Protein AF-0000000071200476 (afdb_homodimer)

Solvent-accessible surface area (backbone atoms only — not comparable to full-atom values): 73418 Å² total; per-residue (Å²): 132,78,79,71,76,70,78,72,75,70,75,75,82,87,72,57,64,59,53,46,84,72,34,58,31,55,53,24,28,39,35,37,70,44,46,77,71,73,46,64,47,58,20,31,39,36,32,39,63,48,31,37,33,40,38,46,58,76,75,72,50,70,65,74,49,70,33,48,74,44,16,39,41,81,60,60,56,84,56,77,64,56,62,63,69,34,55,47,67,40,40,24,43,27,42,69,48,44,29,34,25,64,58,87,75,91,57,74,70,38,78,60,54,88,82,65,77,78,58,70,60,50,32,31,39,34,41,34,33,70,80,52,41,67,47,42,36,37,31,71,72,25,55,57,71,32,42,39,46,37,56,49,52,48,51,54,51,26,42,23,64,46,75,84,68,38,40,22,57,42,29,20,56,37,43,61,69,64,55,75,60,86,78,64,74,69,75,82,51,63,74,56,83,48,70,65,42,49,52,51,53,36,56,74,30,55,57,59,78,64,46,37,79,40,62,72,19,53,92,29,68,66,22,45,46,34,39,45,55,51,37,40,57,48,86,58,46,64,68,51,51,55,58,53,15,70,30,16,32,81,25,32,45,75,31,55,77,48,45,40,56,85,61,50,30,38,36,27,40,20,22,30,64,37,86,86,40,84,57,37,64,58,52,48,51,52,53,42,50,57,59,16,63,33,82,52,24,81,82,47,47,68,60,44,72,50,55,36,78,79,63,36,72,51,62,65,52,47,29,53,21,46,53,44,47,46,59,72,46,48,60,68,33,57,66,61,44,62,66,42,36,85,45,42,44,36,54,52,46,71,30,42,51,66,57,46,40,28,32,38,48,43,52,10,35,51,53,37,43,37,35,71,72,68,38,26,36,35,36,35,26,20,64,74,38,39,53,67,36,43,40,28,53,48,48,21,47,42,45,74,33,71,59,36,28,31,61,65,29,34,52,35,48,46,32,57,49,38,53,35,43,14,27,43,32,30,50,24,67,46,55,49,45,48,89,50,87,68,32,64,63,47,60,69,49,36,28,60,59,68,58,49,39,53,50,42,52,47,48,52,42,46,45,34,59,49,65,30,35,47,25,72,51,38,55,51,25,52,58,52,44,46,38,48,39,52,24,59,57,62,45,40,38,17,41,46,57,42,56,52,50,40,41,72,74,48,52,88,55,66,68,39,47,49,63,36,52,47,51,58,48,48,69,34,69,82,59,27,57,51,34,37,24,46,57,18,52,52,54,52,52,50,46,65,66,44,62,81,53,86,72,74,72,76,76,63,73,58,54,51,80,46,61,52,58,50,55,88,65,59,68,82,63,50,64,60,57,37,38,68,36,39,85,63,18,36,21,26,54,29,20,48,64,39,35,40,50,43,51,42,44,53,52,44,43,50,38,52,51,39,53,49,52,40,52,51,51,53,51,53,56,50,58,71,67,53,88,78,80,82,72,72,74,66,80,60,79,67,66,76,64,78,63,61,57,67,65,38,74,60,50,52,51,53,42,27,60,61,50,44,52,67,62,50,57,68,47,62,59,69,69,44,75,71,66,73,65,74,71,71,74,70,78,72,74,83,67,64,92,115,135,78,79,74,76,68,78,71,75,71,71,77,83,85,72,57,64,59,53,46,83,73,34,57,29,55,53,24,28,40,34,32,67,42,46,78,71,71,46,65,47,59,20,31,39,36,32,39,65,47,31,38,33,38,40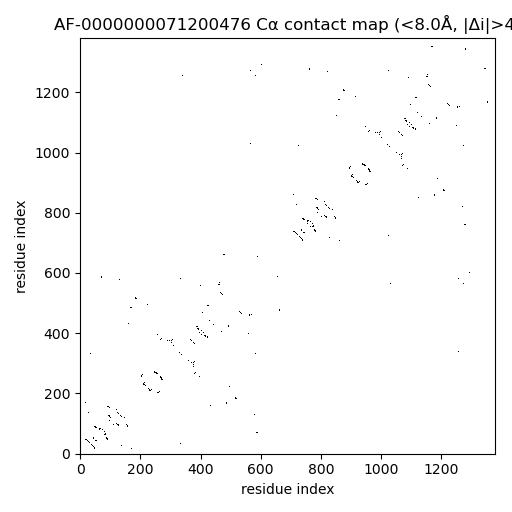,45,57,76,77,72,52,70,65,72,50,65,53,46,80,46,22,46,41,82,59,63,53,84,55,74,64,59,60,61,76,32,54,47,67,40,39,24,42,27,44,67,48,42,29,33,24,65,57,86,76,93,58,74,69,38,77,59,55,90,81,65,78,80,56,70,59,51,31,31,40,35,41,33,32,70,79,51,42,67,46,41,36,35,32,71,74,23,55,57,71,32,44,38,46,37,54,50,51,49,52,54,53,26,41,25,63,44,74,83,68,38,40,21,56,42,30,19,56,39,44,61,68,64,54,75,61,86,79,64,74,69,74,83,51,63,75,56,85,48,69,66,42,49,51,52,53,36,55,74,28,56,57,59,78,64,45,36,78,41,61,73,19,54,92,30,68,66,22,45,48,33,39,46,54,49,39,40,56,48,86,58,46,65,67,51,52,55,57,52,14,70,33,16,35,81,25,32,45,74,32,58,76,49,45,39,54,86,61,50,29,39,37,26,41,20,22,30,64,37,86,87,42,83,58,38,66,59,54,48,52,52,52,41,50,57,59,15,64,33,81,54,23,81,81,47,48,67,60,42,74,47,56,37,79,79,62,35,72,51,63,66,51,48,28,53,22,46,53,45,47,47,59,71,45,50,59,68,34,57,67,59,45,62,68,42,36,87,44,42,44,38,54,52,45,71,30,42,54,66,58,45,40,27,33,40,49,43,53,11,36,51,53,37,44,35,36,70,71,68,38,25,38,35,36,34,26,20,63,73,39,41,53,67,35,42,41,28,53,48,48,20,48,41,44,74,34,70,60,37,27,31,61,66,30,34,51,34,47,46,32,57,50,37,53,35,41,14,26,43,32,30,51,24,67,46,55,50,46,48,87,51,86,68,33,65,63,44,60,68,49,37,26,61,57,68,60,50,38,52,50,41,52,49,47,52,42,47,48,34,60,51,65,29,36,48,26,73,50,37,55,51,25,52,57,51,45,48,37,47,38,52,24,59,57,60,46,40,38,16,42,46,59,43,54,54,50,41,41,71,74,46,51,88,55,65,66,39,48,50,64,35,51,48,51,59,48,48,68,35,70,83,58,26,57,53,33,38,24,47,56,18,53,51,53,52,53,50,45,63,66,44,62,80,53,88,70,72,71,74,75,63,73,58,51,52,82,46,63,53,58,50,56,88,66,58,67,82,62,49,65,60,57,36,39,68,36,38,86,61,20,34,21,26,63,31,19,50,63,40,33,41,49,45,52,41,44,51,51,45,43,50,39,53,51,40,52,50,51,40,52,53,52,53,52,54,58,51,57,71,68,54,88,77,79,82,72,73,74,66,81,60,78,66,66,74,63,79,62,61,54,66,64,38,74,62,49,54,51,55,44,29,58,65,50,45,52,66,62,50,55,67,47,59,60,68,67,44,76,70,66,72,64,74,69,71,73,70,82,70,77,81,70,64,94,114

Organism: Exaiptasia diaphana (NCBI:txid2652724)

Sequence (1380 aa):
MEMNSRDETMPAPTFLPGEIMVARAKNVLRFSAMTESKSGISGALYVTNFRVSFLTTNSSTDTPLSSVFQSNPDLSQGGINADIQQELHIPLTCIQNLFYCTSKGNAKYKKLGPSKKDISKIQRMQIHCKDFRVMDFGLKFTPKKEQAQIANAILHYAYPSSMSLLFAFNYSTSLSKLASDESRVKGVTPSFRTLPDWLNELSRLNVDDTWRIVNVNDNFKTCPSQSQFFVCLSPLTDSDINRMSLHYIESRFPIWCWSHPTTGVPILHSASGRPDSIFLEKEETSLFRALSTLPCNPEHKEVMVVDLSKTCPTIRDLAQSFLKIHELCVMETNKAFWNIDPTWLSSLDATRWLEYSRQSIESAVKVATTVCEDGRPVIVKELNGRDMVLVVASLAQLIVDSYYRTIRGFQTLIQKMWVLCGHPFVRRCGHIKPFTKESEKDVEQEAPVFLHFLDCVYQLMNQFPSGFEFSETYLLGLFDSMHACMFDTFLFDCEEQRSSLSKAELGDIPMASLWDFLAEQLSNSKTSATFLNPLYELKSSTHKAESDSKTTSEDAKEMYSKVNPSAPAMKFWSGCYLRWLPTVHVSIGMGENSASHYQQMILMNEVKVLRHRMAVLCSDQKEGDEGDGVTQETDGMYWDTDVNFSLDLETSKLLTPSLPFIGDLSFNKYSTGELTQPVLDKSEELDSKFMEMNSRDETMPAPTFLPGEIMVARAKNVLRFSAMTESKSGISGALYVTNFRVSFLTTNSSTDTPLSSVFQSNPDLSQGGINADIQQELHIPLTCIQNLFYCTSKGNAKYKKLGPSKKDISKIQRMQIHCKDFRVMDFGLKFTPKKEQAQIANAILHYAYPSSMSLLFAFNYSTSLSKLASDESRVKGVTPSFRTLPDWLNELSRLNVDDTWRIVNVNDNFKTCPSQSQFFVCLSPLTDSDINRMSLHYIESRFPIWCWSHPTTGVPILHSASGRPDSIFLEKEETSLFRALSTLPCNPEHKEVMVVDLSKTCPTIRDLAQSFLKIHELCVMETNKAFWNIDPTWLSSLDATRWLEYSRQSIESAVKVATTVCEDGRPVIVKELNGRDMVLVVASLAQLIVDSYYRTIRGFQTLIQKMWVLCGHPFVRRCGHIKPFTKESEKDVEQEAPVFLHFLDCVYQLMNQFPSGFEFSETYLLGLFDSMHACMFDTFLFDCEEQRSSLSKAELGDIPMASLWDFLAEQLSNSKTSATFLNPLYELKSSTHKAESDSKTTSEDAKEMYSKVNPSAPAMKFWSGCYLRWLPTVHVSIGMGENSASHYQQMILMNEVKVLRHRMAVLCSDQKEGDEGDGVTQETDGMYWDTDVNFSLDLETSKLLTPSLPFIGDLSFNKYSTGELTQPVLDKSEELDSKF

InterPro domains:
  IPR010569 Myotubularin-like, phosphatase domain [PF06602] (195-307)
  IPR010569 Myotubularin-like, phosphatase domain [PF06602] (313-498)
  IPR010569 Myotubularin-like, phosphatase domain [PS51339] (192-577)
  IPR011993 PH-like domain superfamily [G3DSA:2.30.29.30] (25-158)
  IPR022587 Myotubularin-related 12-like C-terminal domain [PF12578] (566-614)
  IPR029021 Protein-tyrosine phosphatase-like [SSF52799] (190-582)
  IPR030564 Myotubularin [PTHR10807] (32-602)

Nearest PDB structures (foldseek):
  1zvr-assembly1_A  TM=8.092E-01  e=2.004E-30  Homo sapiens
  5gnh-assembly2_A  TM=8.181E-01  e=2.311E-29  Homo sapiens
  5c16-assembly4_D  TM=8.352E-01  e=1.397E-28  Homo sapiens
  5gnh-assembly3_B  TM=8.178E-01  e=1.397E-28  Homo sapiens
  4y7i-assembly1_B  TM=8.161E-01  e=1.150E-19  Homo sapiens

pLDDT: mean 77.41, std 23.54, range [18.05, 98.81]

Structure (mmCIF, N/CA/C/O backbone):
data_AF-0000000071200476-model_v1
#
loop_
_entity.id
_entity.type
_entity.pdbx_description
1 polymer 'Myotubularin phosphatase domain-containing protein'
#
loop_
_atom_site.group_PDB
_atom_site.id
_atom_site.type_symbol
_atom_site.label_atom_id
_atom_site.label_alt_id
_atom_site.label_comp_id
_atom_site.label_asym_id
_atom_site.label_entity_id
_atom_site.label_seq_id
_atom_site.pdbx_PDB_ins_code
_atom_site.Cartn_x
_atom_site.Cartn_y
_atom_site.Cartn_z
_atom_site.occupancy
_atom_site.B_iso_or_equiv
_atom_site.auth_seq_id
_atom_site.auth_comp_id
_atom_site.auth_asym_id
_atom_site.auth_atom_id
_atom_site.pdbx_PDB_model_num
ATOM 1 N N . MET A 1 1 ? -60.062 8.484 0.648 1 20.45 1 MET A N 1
ATOM 2 C CA . MET A 1 1 ? -58.719 7.996 0.982 1 20.45 1 MET A CA 1
ATOM 3 C C . MET A 1 1 ? -57.906 9.078 1.688 1 20.45 1 MET A C 1
ATOM 5 O O . MET A 1 1 ? -57.438 10.016 1.051 1 20.45 1 MET A O 1
ATOM 9 N N . GLU A 1 2 ? -58.344 9.484 2.844 1 22.39 2 GLU A N 1
ATOM 10 C CA . GLU A 1 2 ? -57.812 10.523 3.723 1 22.39 2 GLU A CA 1
ATOM 11 C C . GLU A 1 2 ? -56.344 10.25 4.082 1 22.39 2 GLU A C 1
ATOM 13 O O . GLU A 1 2 ? -56 9.164 4.562 1 22.39 2 GLU A O 1
ATOM 18 N N . MET A 1 3 ? -55.406 10.766 3.227 1 26.38 3 MET A N 1
ATOM 19 C CA . MET A 1 3 ? -53.969 10.797 3.486 1 26.38 3 MET A CA 1
ATOM 20 C C . MET A 1 3 ? -53.688 11.195 4.934 1 26.38 3 MET A C 1
ATOM 22 O O . MET A 1 3 ? -54.031 12.297 5.355 1 26.38 3 MET A O 1
ATOM 26 N N . ASN A 1 4 ? -54.062 10.32 5.852 1 27.75 4 ASN A N 1
ATOM 27 C CA . ASN A 1 4 ? -53.719 10.492 7.266 1 27.75 4 ASN A CA 1
ATOM 28 C C . ASN A 1 4 ? -52.344 11.094 7.457 1 27.75 4 ASN A C 1
ATOM 30 O O . ASN A 1 4 ? -51.344 10.531 6.988 1 27.75 4 ASN A O 1
ATOM 34 N N . SER A 1 5 ? -52.25 12.375 7.496 1 31.12 5 SER A N 1
ATOM 35 C CA . SER A 1 5 ? -51.125 13.227 7.816 1 31.12 5 SER A CA 1
ATOM 36 C C . SER A 1 5 ? -50.375 12.719 9.047 1 31.12 5 SER A C 1
ATOM 38 O O . SER A 1 5 ? -50.75 13.008 10.18 1 31.12 5 SER A O 1
ATOM 40 N N . ARG A 1 6 ? -50.125 11.352 9.195 1 33.62 6 ARG A N 1
ATOM 41 C CA . ARG A 1 6 ? -49.281 10.945 10.297 1 33.62 6 ARG A CA 1
ATOM 42 C C . ARG A 1 6 ? -48.156 11.961 10.508 1 33.62 6 ARG A C 1
ATOM 44 O O . ARG A 1 6 ? -47.375 12.258 9.586 1 33.62 6 ARG A O 1
ATOM 51 N N . ASP A 1 7 ? -48.312 12.898 11.227 1 37.56 7 ASP A N 1
ATOM 52 C CA . ASP A 1 7 ? -47.312 13.82 11.742 1 37.56 7 ASP A CA 1
ATOM 53 C C . ASP A 1 7 ? -46 13.086 12.055 1 37.56 7 ASP A C 1
ATOM 55 O O . ASP A 1 7 ? -45.875 12.438 13.102 1 37.56 7 ASP A O 1
ATOM 59 N N . GLU A 1 8 ? -45.406 12.312 11.227 1 46.91 8 GLU A N 1
ATOM 60 C CA . GLU A 1 8 ? -44.125 11.594 11.32 1 46.91 8 GLU A CA 1
ATOM 61 C C . GLU A 1 8 ? -43.094 12.398 12.102 1 46.91 8 GLU A C 1
ATOM 63 O O . GLU A 1 8 ? -42.875 13.57 11.805 1 46.91 8 GLU A O 1
ATOM 68 N N . THR A 1 9 ? -42.969 12.141 13.391 1 56.28 9 THR A N 1
ATOM 69 C CA . THR A 1 9 ? -42.031 12.68 14.367 1 56.28 9 THR A CA 1
ATOM 70 C C . THR A 1 9 ? -40.656 12.867 13.734 1 56.28 9 THR A C 1
ATOM 72 O O . THR A 1 9 ? -40.062 11.906 13.266 1 56.28 9 THR A O 1
ATOM 75 N N . MET A 1 10 ? -40.375 14.086 13.281 1 69.31 10 MET A N 1
ATOM 76 C CA . MET A 1 10 ? -39.094 14.5 12.734 1 69.31 10 MET A CA 1
ATOM 77 C C . MET A 1 10 ? -37.969 14.211 13.719 1 69.31 10 MET A C 1
ATOM 79 O O . MET A 1 10 ? -38.094 14.477 14.914 1 69.31 10 MET A O 1
ATOM 83 N N . PRO A 1 11 ? -37 13.461 13.25 1 74.88 11 PRO A N 1
ATOM 84 C CA . PRO A 1 11 ? -35.844 13.242 14.133 1 74.88 11 PRO A CA 1
ATOM 85 C C . PRO A 1 11 ? -35.219 14.555 14.609 1 74.88 11 PRO A C 1
ATOM 87 O O . PRO A 1 11 ? -35.188 15.539 13.875 1 74.88 11 PRO A O 1
ATOM 90 N N . ALA A 1 12 ? -35.031 14.656 15.898 1 75 12 ALA A N 1
ATOM 91 C CA . ALA A 1 12 ? -34.406 15.859 16.453 1 75 12 ALA A CA 1
ATOM 92 C C . ALA A 1 12 ? -32.906 15.719 16.484 1 75 12 ALA A C 1
ATOM 94 O O . ALA A 1 12 ? -32.375 14.727 17 1 75 12 ALA A O 1
ATOM 95 N N . PRO A 1 13 ? -32.25 16.688 15.867 1 76.56 13 PRO A N 1
ATOM 96 C CA . PRO A 1 13 ? -30.781 16.641 15.898 1 76.56 13 PRO A CA 1
ATOM 97 C C . PRO A 1 13 ? -30.203 16.984 17.266 1 76.56 13 PRO A C 1
ATOM 99 O O . PRO A 1 13 ? -30.891 17.609 18.094 1 76.56 13 PRO A O 1
ATOM 102 N N . THR A 1 14 ? -29.062 16.406 17.562 1 77.88 14 THR A N 1
ATOM 103 C CA . THR A 1 14 ? -28.312 16.797 18.75 1 77.88 14 THR A CA 1
ATOM 104 C C . THR A 1 14 ? -27.469 18.031 18.484 1 77.88 14 THR A C 1
ATOM 106 O O . THR A 1 14 ? -26.969 18.234 17.375 1 77.88 14 THR A O 1
ATOM 109 N N . PHE A 1 15 ? -27.391 18.875 19.578 1 83.19 15 PHE A N 1
ATOM 110 C CA . PHE A 1 15 ? -26.672 20.141 19.406 1 83.19 15 PHE A CA 1
ATOM 111 C C . PHE A 1 15 ? -25.453 20.188 20.297 1 83.19 15 PHE A C 1
ATOM 113 O O . PHE A 1 15 ? -25.469 19.703 21.422 1 83.19 15 PHE A O 1
ATOM 120 N N . LEU A 1 16 ? -24.438 20.766 19.75 1 84.31 16 LEU A N 1
ATOM 121 C CA . LEU A 1 16 ? -23.266 21.109 20.547 1 84.31 16 LEU A CA 1
ATOM 122 C C . LEU A 1 16 ? -23.5 22.391 21.344 1 84.31 16 LEU A C 1
ATOM 124 O O . LEU A 1 16 ? -24.391 23.172 21.016 1 84.31 16 LEU A O 1
ATOM 128 N N . PRO A 1 17 ? -22.688 22.547 22.422 1 86.31 17 PRO A N 1
ATOM 129 C CA . PRO A 1 17 ? -22.812 23.828 23.109 1 86.31 17 PRO A CA 1
ATOM 130 C C . PRO A 1 17 ? -22.641 25.031 22.188 1 86.31 17 PRO A C 1
ATOM 132 O O . PRO A 1 17 ? -21.625 25.125 21.484 1 86.31 17 PRO A O 1
ATOM 135 N N . GLY A 1 18 ? -23.609 25.891 22.172 1 89.94 18 GLY A N 1
ATOM 136 C CA . GLY A 1 18 ? -23.547 27.078 21.328 1 89.94 18 GLY A CA 1
ATOM 137 C C . GLY A 1 18 ? -24.203 26.891 19.984 1 89.94 18 GLY A C 1
ATOM 138 O O . GLY A 1 18 ? -24.391 27.844 19.219 1 89.94 18 GLY A O 1
ATOM 139 N N . GLU A 1 19 ? -24.562 25.703 19.703 1 90.31 19 GLU A N 1
ATOM 140 C CA . GLU A 1 19 ? -25.203 25.422 18.438 1 90.31 19 GLU A CA 1
ATOM 141 C C . GLU A 1 19 ? -26.703 25.734 18.484 1 90.31 19 GLU A C 1
ATOM 143 O O . GLU A 1 19 ? -27.375 25.406 19.453 1 90.31 19 GLU A O 1
ATOM 148 N N . ILE A 1 20 ? -27.172 26.438 17.438 1 92.94 20 ILE A N 1
ATOM 149 C CA . ILE A 1 20 ? -28.562 26.844 17.391 1 92.94 20 ILE A CA 1
ATOM 150 C C . ILE A 1 20 ? -29.172 26.453 16.031 1 92.94 20 ILE A C 1
ATOM 152 O O . ILE A 1 20 ? -28.516 26.594 15 1 92.94 20 ILE A O 1
ATOM 156 N N . MET A 1 21 ? -30.375 26.062 16.047 1 93.06 21 MET A N 1
ATOM 157 C CA . MET A 1 21 ? -31.078 25.719 14.82 1 93.06 21 MET A CA 1
ATOM 158 C C . MET A 1 21 ? -31.484 26.969 14.055 1 93.06 21 MET A C 1
ATOM 160 O O . MET A 1 21 ? -32.062 27.891 14.625 1 93.06 21 MET A O 1
ATOM 164 N N . VAL A 1 22 ? -31.203 26.953 12.805 1 94.06 22 VAL A N 1
ATOM 165 C CA . VAL A 1 22 ? -31.484 28.125 11.977 1 94.06 22 VAL A CA 1
ATOM 166 C C . VAL A 1 22 ? -32.594 27.812 10.992 1 94.06 22 VAL A C 1
ATOM 168 O O . VAL A 1 22 ? -33.469 28.641 10.75 1 94.06 22 VAL A O 1
ATOM 171 N N . ALA A 1 23 ? -32.469 26.656 10.336 1 94.56 23 ALA A N 1
ATOM 172 C CA . ALA A 1 23 ? -33.469 26.281 9.328 1 94.56 23 ALA A CA 1
ATOM 173 C C . ALA A 1 23 ? -33.656 24.766 9.297 1 94.56 23 ALA A C 1
ATOM 175 O O . ALA A 1 23 ? -32.781 24 9.719 1 94.56 23 ALA A O 1
ATOM 176 N N . ARG A 1 24 ? -34.844 24.406 8.828 1 93.75 24 ARG A N 1
ATOM 177 C CA . ARG A 1 24 ? -35.188 23 8.672 1 93.75 24 ARG A CA 1
ATOM 178 C C . ARG A 1 24 ? -35.969 22.766 7.391 1 93.75 24 ARG A C 1
ATOM 180 O O . ARG A 1 24 ? -36.75 23.625 6.969 1 93.75 24 ARG A O 1
ATOM 187 N N . ALA A 1 25 ? -35.688 21.75 6.734 1 93.25 25 ALA A N 1
ATOM 188 C CA . ALA A 1 25 ? -36.438 21.312 5.559 1 93.25 25 ALA A CA 1
ATOM 189 C C . ALA A 1 25 ? -36.906 19.859 5.703 1 93.25 25 ALA A C 1
ATOM 191 O O . ALA A 1 25 ? -36.062 18.969 5.914 1 93.25 25 ALA A O 1
ATOM 192 N N . LYS A 1 26 ? -38.156 19.703 5.562 1 91.19 26 LYS A N 1
ATOM 193 C CA . LYS A 1 26 ? -38.75 18.375 5.68 1 91.19 26 LYS A CA 1
ATOM 194 C C . LYS A 1 26 ? -38.844 17.688 4.316 1 91.19 26 LYS A C 1
ATOM 196 O O . LYS A 1 26 ? -38.781 18.359 3.281 1 91.19 26 LYS A O 1
ATOM 201 N N . ASN A 1 27 ? -38.906 16.422 4.312 1 90.94 27 ASN A N 1
ATOM 202 C CA . ASN A 1 27 ? -39.094 15.602 3.123 1 90.94 27 ASN A CA 1
ATOM 203 C C . ASN A 1 27 ? -38 15.82 2.09 1 90.94 27 ASN A C 1
ATOM 205 O O . ASN A 1 27 ? -38.281 16.109 0.925 1 90.94 27 ASN A O 1
ATOM 209 N N . VAL A 1 28 ? -36.875 15.781 2.521 1 92.5 28 VAL A N 1
ATOM 210 C CA . VAL A 1 28 ? -35.688 15.914 1.656 1 92.5 28 VAL A CA 1
ATOM 211 C C . VAL A 1 28 ? -35.188 14.539 1.268 1 92.5 28 VAL A C 1
ATOM 213 O O . VAL A 1 28 ? -35.156 13.617 2.086 1 92.5 28 VAL A O 1
ATOM 216 N N . LEU A 1 29 ? -34.844 14.438 0.021 1 89.38 29 LEU A N 1
ATOM 217 C CA . LEU A 1 29 ? -34.25 13.195 -0.463 1 89.38 29 LEU A CA 1
ATOM 218 C C . LEU A 1 29 ? -32.75 13.344 -0.61 1 89.38 29 LEU A C 1
ATOM 220 O O . LEU A 1 29 ? -32.25 14.25 -1.3 1 89.38 29 LEU A O 1
ATOM 224 N N . ARG A 1 30 ? -32.031 12.562 0.107 1 88.12 30 ARG A N 1
ATOM 225 C CA . ARG A 1 30 ? -30.594 12.5 -0.096 1 88.12 30 ARG A CA 1
ATOM 226 C C . ARG A 1 30 ? -30.234 11.43 -1.12 1 88.12 30 ARG A C 1
ATOM 228 O O . ARG A 1 30 ? -30.484 10.242 -0.897 1 88.12 30 ARG A O 1
ATOM 235 N N . PHE A 1 31 ? -29.594 11.836 -2.119 1 83.69 31 PHE A N 1
ATOM 236 C CA . PHE A 1 31 ? -29.25 10.891 -3.17 1 83.69 31 PHE A CA 1
ATOM 237 C C . PHE A 1 31 ? -27.953 10.148 -2.83 1 83.69 31 PHE A C 1
ATOM 239 O O . PHE A 1 31 ? -27.062 10.703 -2.189 1 83.69 31 PHE A O 1
ATOM 246 N N . SER A 1 32 ? -27.938 8.867 -3.283 1 74.62 32 SER A N 1
ATOM 247 C CA . SER A 1 32 ? -26.703 8.094 -3.133 1 74.62 32 SER A CA 1
ATOM 248 C C . SER A 1 32 ? -25.609 8.609 -4.062 1 74.62 32 SER A C 1
ATOM 250 O O . SER A 1 32 ? -25.906 9.125 -5.148 1 74.62 32 SER A O 1
ATOM 252 N N . ALA A 1 33 ? -24.438 8.438 -3.576 1 70.88 33 ALA A N 1
ATOM 253 C CA . ALA A 1 33 ? -23.312 8.922 -4.359 1 70.88 33 ALA A CA 1
ATOM 254 C C . ALA A 1 33 ? -23.188 8.172 -5.68 1 70.88 33 ALA A C 1
ATOM 256 O O . ALA A 1 33 ? -23.391 6.957 -5.73 1 70.88 33 ALA A O 1
ATOM 257 N N . MET A 1 34 ? -23.047 8.766 -6.746 1 67.19 34 MET A N 1
ATOM 258 C CA . MET A 1 34 ? -22.703 8.281 -8.078 1 67.19 34 MET A CA 1
ATOM 259 C C . MET A 1 34 ? -23.875 7.535 -8.711 1 67.19 34 MET A C 1
ATOM 261 O O . MET A 1 34 ? -23.672 6.66 -9.555 1 67.19 34 MET A O 1
ATOM 265 N N . THR A 1 35 ? -25.078 7.637 -8.258 1 67.56 35 THR A N 1
ATOM 266 C CA . THR A 1 35 ? -26.234 6.941 -8.812 1 67.56 35 THR A CA 1
ATOM 267 C C . THR A 1 35 ? -27 7.848 -9.766 1 67.56 35 THR A C 1
ATOM 269 O O . THR A 1 35 ? -28.109 7.504 -10.211 1 67.56 35 THR A O 1
ATOM 272 N N . GLU A 1 36 ? -26.484 8.875 -10.164 1 67.81 36 GLU A N 1
ATOM 273 C CA . GLU A 1 36 ? -27.172 9.82 -11.047 1 67.81 36 GLU A CA 1
ATOM 274 C C . GLU A 1 36 ? -28.562 10.141 -10.539 1 67.81 36 GLU A C 1
ATOM 276 O O . GLU A 1 36 ? -29.531 10.148 -11.312 1 67.81 36 GLU A O 1
ATOM 281 N N . SER A 1 37 ? -28.781 10.188 -9.227 1 66.5 37 SER A N 1
ATOM 282 C CA . SER A 1 37 ? -30 10.633 -8.555 1 66.5 37 SER A CA 1
ATOM 283 C C . SER A 1 37 ? -31.141 9.648 -8.789 1 66.5 37 SER A C 1
ATOM 285 O O . SER A 1 37 ? -32.281 10.062 -8.938 1 66.5 37 SER A O 1
ATOM 287 N N . LYS A 1 38 ? -30.75 8.414 -8.93 1 70.88 38 LYS A N 1
ATOM 288 C CA . LYS A 1 38 ? -31.781 7.422 -9.18 1 70.88 38 LYS A CA 1
ATOM 289 C C . LYS A 1 38 ? -32.281 6.801 -7.875 1 70.88 38 LYS A C 1
ATOM 291 O O . LYS A 1 38 ? -33.438 6.371 -7.785 1 70.88 38 LYS A O 1
ATOM 296 N N . SER A 1 39 ? -31.453 6.777 -6.922 1 77.38 39 SER A N 1
ATOM 297 C CA . SER A 1 39 ? -31.812 6.207 -5.629 1 77.38 39 SER A CA 1
ATOM 298 C C . SER A 1 39 ? -31.375 7.109 -4.484 1 77.38 39 SER A C 1
ATOM 300 O O . SER A 1 39 ? -30.359 7.812 -4.594 1 77.38 39 SER A O 1
ATOM 302 N N . GLY A 1 40 ? -32.375 7.23 -3.504 1 78.12 40 GLY A N 1
ATOM 303 C CA . GLY A 1 40 ? -32.031 8.062 -2.365 1 78.12 40 GLY A CA 1
ATOM 304 C C . GLY A 1 40 ? -32.812 7.727 -1.113 1 78.12 40 GLY A C 1
ATOM 305 O O . GLY A 1 40 ? -33.656 6.832 -1.13 1 78.12 40 GLY A O 1
ATOM 306 N N . ILE A 1 41 ? -32.406 8.32 -0.023 1 81.56 41 ILE A N 1
ATOM 307 C CA . ILE A 1 41 ? -33.031 8.133 1.28 1 81.56 41 ILE A CA 1
ATOM 308 C C . ILE A 1 41 ? -33.75 9.414 1.696 1 81.56 41 ILE A C 1
ATOM 310 O O . ILE A 1 41 ? -33.219 10.516 1.521 1 81.56 41 ILE A O 1
ATOM 314 N N . SER A 1 42 ? -34.969 9.117 2.184 1 84.56 42 SER A N 1
ATOM 315 C CA . SER A 1 42 ? -35.75 10.273 2.604 1 84.56 42 SER A CA 1
ATOM 316 C C . SER A 1 42 ? -35.406 10.664 4.043 1 84.56 42 SER A C 1
ATOM 318 O O . SER A 1 42 ? -35.125 9.812 4.871 1 84.56 42 SER A O 1
ATOM 320 N N . GLY A 1 43 ? -35.406 11.953 4.277 1 89.19 43 GLY A N 1
ATOM 321 C CA . GLY A 1 43 ? -35.125 12.477 5.609 1 89.19 43 GLY A CA 1
ATOM 322 C C . GLY A 1 43 ? -35.375 13.969 5.723 1 89.19 43 GLY A C 1
ATOM 323 O O . GLY A 1 43 ? -36.25 14.516 5.027 1 89.19 43 GLY A O 1
ATOM 324 N N . ALA A 1 44 ? -34.781 14.492 6.75 1 91.44 44 ALA A N 1
ATOM 325 C CA . ALA A 1 44 ? -34.906 15.93 6.996 1 91.44 44 ALA A CA 1
ATOM 326 C C . ALA A 1 44 ? -33.531 16.578 7.035 1 91.44 44 ALA A C 1
ATOM 328 O O . ALA A 1 44 ? -32.531 15.961 7.473 1 91.44 44 ALA A O 1
ATOM 329 N N . LEU A 1 45 ? -33.531 17.75 6.496 1 92.75 45 LEU A N 1
ATOM 330 C CA . LEU A 1 45 ? -32.281 18.531 6.473 1 92.75 45 LEU A CA 1
ATOM 331 C C . LEU A 1 45 ? -32.344 19.672 7.488 1 92.75 45 LEU A C 1
ATOM 333 O O . LEU A 1 45 ? -33.312 20.406 7.559 1 92.75 45 LEU A O 1
ATOM 337 N N . TYR A 1 46 ? -31.344 19.719 8.281 1 92.19 46 TYR A N 1
ATOM 338 C CA . TYR A 1 46 ? -31.234 20.766 9.297 1 92.19 46 TYR A CA 1
ATOM 339 C C . TYR A 1 46 ? -30 21.625 9.078 1 92.19 46 TYR A C 1
ATOM 341 O O . TYR A 1 46 ? -28.953 21.125 8.695 1 92.19 46 TYR A O 1
ATOM 349 N N . VAL A 1 47 ? -30.141 22.906 9.32 1 94.75 47 VAL A N 1
ATOM 350 C CA . VAL A 1 47 ? -29 23.828 9.273 1 94.75 47 VAL A CA 1
ATOM 351 C C . VAL A 1 47 ? -28.891 24.594 10.586 1 94.75 47 VAL A C 1
ATOM 353 O O . VAL A 1 47 ? -29.875 25.172 11.055 1 94.75 47 VAL A O 1
ATOM 356 N N . THR A 1 48 ? -27.766 24.438 11.172 1 92.62 48 THR A N 1
ATOM 357 C CA . THR A 1 48 ? -27.453 25.203 12.367 1 92.62 48 THR A CA 1
ATOM 358 C C . THR A 1 48 ? -26.391 26.266 12.07 1 92.62 48 THR A C 1
ATOM 360 O O . THR A 1 48 ? -26.062 26.5 10.906 1 92.62 48 THR A O 1
ATOM 363 N N . ASN A 1 49 ? -25.922 26.984 13.086 1 93.5 49 ASN A N 1
ATOM 364 C CA . ASN A 1 49 ? -24.844 27.953 12.891 1 93.5 49 ASN A CA 1
ATOM 365 C C . ASN A 1 49 ? -23.484 27.266 12.789 1 93.5 49 ASN A C 1
ATOM 367 O O . ASN A 1 49 ? -22.453 27.938 12.719 1 93.5 49 ASN A O 1
ATOM 371 N N . PHE A 1 50 ? -23.531 25.984 12.766 1 92.38 50 PHE A N 1
ATOM 372 C CA . PHE A 1 50 ? -22.281 25.25 12.719 1 92.38 50 PHE A CA 1
ATOM 373 C C . PHE A 1 50 ? -22.281 24.25 11.562 1 92.38 50 PHE A C 1
ATOM 375 O O . PHE A 1 50 ? -21.297 24.156 10.82 1 92.38 50 PHE A O 1
ATOM 382 N N . ARG A 1 51 ? -23.359 23.5 11.414 1 92.25 51 ARG A N 1
ATOM 383 C CA . ARG A 1 51 ? -23.312 22.391 10.477 1 92.25 51 ARG A CA 1
ATOM 384 C C . ARG A 1 51 ? -24.641 22.188 9.766 1 92.25 51 ARG A C 1
ATOM 386 O O . ARG A 1 51 ? -25.656 22.75 10.188 1 92.25 51 ARG A O 1
ATOM 393 N N . VAL A 1 52 ? -24.609 21.516 8.641 1 92.38 52 VAL A N 1
ATOM 394 C CA . VAL A 1 52 ? -25.766 20.953 7.953 1 92.38 52 VAL A CA 1
ATOM 395 C C . VAL A 1 52 ? -25.906 19.469 8.312 1 92.38 52 VAL A C 1
ATOM 397 O O . VAL A 1 52 ? -24.938 18.719 8.258 1 92.38 52 VAL A O 1
ATOM 400 N N . SER A 1 53 ? -27.078 19.109 8.766 1 88.12 53 SER A N 1
ATOM 401 C CA . SER A 1 53 ? -27.312 17.734 9.18 1 88.12 53 SER A CA 1
ATOM 402 C C . SER A 1 53 ? -28.5 17.125 8.445 1 88.12 53 SER A C 1
ATOM 404 O O . SER A 1 53 ? -29.531 17.781 8.273 1 88.12 53 SER A O 1
ATOM 406 N N . PHE A 1 54 ? -28.312 15.992 7.922 1 89.06 54 PHE A N 1
ATOM 407 C CA . PHE A 1 54 ? -29.391 15.203 7.352 1 89.06 54 PHE A CA 1
ATOM 408 C C . PHE A 1 54 ? -29.734 14.023 8.25 1 89.06 54 PHE A C 1
ATOM 410 O O . PHE A 1 54 ? -28.859 13.195 8.547 1 89.06 54 PHE A O 1
ATOM 417 N N . LEU A 1 55 ? -30.938 13.953 8.688 1 84.19 55 LEU A N 1
ATOM 418 C CA . LEU A 1 55 ? -31.406 12.867 9.539 1 84.19 55 LEU A CA 1
ATOM 419 C C . LEU A 1 55 ? -32.469 12.039 8.828 1 84.19 55 LEU A C 1
ATOM 421 O O . LEU A 1 55 ? -33.406 12.594 8.266 1 84.19 55 LEU A O 1
ATOM 425 N N . THR A 1 56 ? -32.25 10.719 8.805 1 80.94 56 THR A N 1
ATOM 426 C CA . THR A 1 56 ? -33.188 9.836 8.117 1 80.94 56 THR A CA 1
ATOM 427 C C . THR A 1 56 ? -34.438 9.648 8.945 1 80.94 56 THR A C 1
ATOM 429 O O . THR A 1 56 ? -34.406 9.656 10.172 1 80.94 56 THR A O 1
ATOM 432 N N . THR A 1 57 ? -35.688 9.664 8.375 1 67.56 57 THR A N 1
ATOM 433 C CA . THR A 1 57 ? -36.938 9.445 9.07 1 67.56 57 THR A CA 1
ATOM 434 C C . THR A 1 57 ? -37.031 8.016 9.586 1 67.56 57 THR A C 1
ATOM 436 O O . THR A 1 57 ? -37.531 7.781 10.688 1 67.56 57 THR A O 1
ATOM 439 N N . ASN A 1 58 ? -37.25 6.934 8.586 1 53.44 58 ASN A N 1
ATOM 440 C CA . ASN A 1 58 ? -37.594 5.582 9.008 1 53.44 58 ASN A CA 1
ATOM 441 C C . ASN A 1 58 ? -36.406 4.875 9.641 1 53.44 58 ASN A C 1
ATOM 443 O O . ASN A 1 58 ? -35.375 4.684 8.992 1 53.44 58 ASN A O 1
ATOM 447 N N . SER A 1 59 ? -36.219 4.984 10.781 1 42.88 59 SER A N 1
ATOM 448 C CA . SER A 1 59 ? -35.281 4.141 11.508 1 42.88 59 SER A CA 1
ATOM 449 C C . SER A 1 59 ? -35.406 2.676 11.102 1 42.88 59 SER A C 1
ATOM 451 O O . SER A 1 59 ? -34.812 1.794 11.711 1 42.88 59 SER A O 1
ATOM 453 N N . SER A 1 60 ? -36.562 2.164 10.562 1 36.25 60 SER A N 1
ATOM 454 C CA . SER A 1 60 ? -36.656 0.723 10.352 1 36.25 60 SER A CA 1
ATOM 455 C C . SER A 1 60 ? -35.531 0.217 9.477 1 36.25 60 SER A C 1
ATOM 457 O O . SER A 1 60 ? -35.219 0.821 8.445 1 36.25 60 SER A O 1
ATOM 459 N N . THR A 1 61 ? -34.812 -0.653 9.922 1 36.03 61 THR A N 1
ATOM 460 C CA . THR A 1 61 ? -33.562 -1.387 9.664 1 36.03 61 THR A CA 1
ATOM 461 C C . THR A 1 61 ? -33.594 -2.006 8.273 1 36.03 61 THR A C 1
ATOM 463 O O . THR A 1 61 ? -32.656 -2.738 7.902 1 36.03 61 THR A O 1
ATOM 466 N N . ASP A 1 62 ? -34.812 -2.24 7.484 1 31.58 62 ASP A N 1
ATOM 467 C CA . ASP A 1 62 ? -34.719 -3.324 6.512 1 31.58 62 ASP A CA 1
ATOM 468 C C . ASP A 1 62 ? -33.938 -2.883 5.277 1 31.58 62 ASP A C 1
ATOM 470 O O . ASP A 1 62 ? -33.844 -3.611 4.285 1 31.58 62 ASP A O 1
ATOM 474 N N . THR A 1 63 ? -34.25 -1.684 4.84 1 30.44 63 THR A N 1
ATOM 475 C CA . THR A 1 63 ? -33.719 -1.486 3.498 1 30.44 63 THR A CA 1
ATOM 476 C C . THR A 1 63 ? -32.188 -1.689 3.486 1 30.44 63 THR A C 1
ATOM 478 O O . THR A 1 63 ? -31.5 -1.183 4.359 1 30.44 63 THR A O 1
ATOM 481 N N . PRO A 1 64 ? -31.859 -2.678 2.719 1 29.73 64 PRO A N 1
ATOM 482 C CA . PRO A 1 64 ? -30.438 -2.914 2.533 1 29.73 64 PRO A CA 1
ATOM 483 C C . PRO A 1 64 ? -29.656 -1.628 2.262 1 29.73 64 PRO A C 1
ATOM 485 O O . PRO A 1 64 ? -30 -0.869 1.354 1 29.73 64 PRO A O 1
ATOM 488 N N . LEU A 1 65 ? -29.625 -0.79 3.195 1 32.12 65 LEU A N 1
ATOM 489 C CA . LEU A 1 65 ? -28.891 0.467 3.088 1 32.12 65 LEU A CA 1
ATOM 490 C C . LEU A 1 65 ? -27.672 0.311 2.182 1 32.12 65 LEU A C 1
ATOM 492 O O . LEU A 1 65 ? -26.781 -0.483 2.471 1 32.12 65 LEU A O 1
ATOM 496 N N . SER A 1 66 ? -27.953 0.263 0.931 1 28.84 66 SER A N 1
ATOM 497 C CA . SER A 1 66 ? -26.828 0.578 0.055 1 28.84 66 SER A CA 1
ATOM 498 C C . SER A 1 66 ? -25.984 1.714 0.625 1 28.84 66 SER A C 1
ATOM 500 O O . SER A 1 66 ? -26.422 2.867 0.64 1 28.84 66 SER A O 1
ATOM 502 N N . SER A 1 67 ? -25.844 1.782 1.894 1 29.73 67 SER A N 1
ATOM 503 C CA . SER A 1 67 ? -25.219 2.787 2.744 1 29.73 67 SER A CA 1
ATOM 504 C C . SER A 1 67 ? -24.203 3.613 1.964 1 29.73 67 SER A C 1
ATOM 506 O O . SER A 1 67 ? -23.375 3.062 1.223 1 29.73 67 SER A O 1
ATOM 508 N N . VAL A 1 68 ? -24.656 4.793 1.513 1 27.84 68 VAL A N 1
ATOM 509 C CA . VAL A 1 68 ? -23.922 5.855 0.849 1 27.84 68 VAL A CA 1
ATOM 510 C C . VAL A 1 68 ? -22.453 5.82 1.3 1 27.84 68 VAL A C 1
ATOM 512 O O . VAL A 1 68 ? -21.547 5.969 0.483 1 27.84 68 VAL A O 1
ATOM 515 N N . PHE A 1 69 ? -22.328 6.406 2.547 1 28.83 69 PHE A N 1
ATOM 516 C CA . PHE A 1 69 ? -20.953 6.719 2.932 1 28.83 69 PHE A CA 1
ATOM 517 C C . PHE A 1 69 ? -20.141 5.445 3.127 1 28.83 69 PHE A C 1
ATOM 519 O O . PHE A 1 69 ? -18.953 5.504 3.408 1 28.83 69 PHE A O 1
ATOM 526 N N . GLN A 1 70 ? -20.906 4.453 3.799 1 30.58 70 GLN A N 1
ATOM 527 C CA . GLN A 1 70 ? -20.25 3.203 4.148 1 30.58 70 GLN A CA 1
ATOM 528 C C . GLN A 1 70 ? -20 2.346 2.908 1 30.58 70 GLN A C 1
ATOM 530 O O . GLN A 1 70 ? -20.953 1.908 2.256 1 30.58 70 GLN A O 1
ATOM 535 N N . SER A 1 71 ? -19.188 2.727 2.191 1 29.08 71 SER A N 1
ATOM 536 C CA . SER A 1 71 ? -18.953 1.825 1.07 1 29.08 71 SER A CA 1
ATOM 537 C C . SER A 1 71 ? -19.156 0.37 1.476 1 29.08 71 SER A C 1
ATOM 539 O O . SER A 1 71 ? -18.922 -0.542 0.683 1 29.08 71 SER A O 1
ATOM 541 N N . ASN A 1 72 ? -18.828 0.076 2.781 1 27.55 72 ASN A N 1
ATOM 542 C CA . ASN A 1 72 ? -19.031 -1.366 2.879 1 27.55 72 ASN A CA 1
ATOM 543 C C . ASN A 1 72 ? -20.516 -1.731 2.822 1 27.55 72 ASN A C 1
ATOM 545 O O . ASN A 1 72 ? -21.266 -1.401 3.732 1 27.55 72 ASN A O 1
ATOM 549 N N . PRO A 1 73 ? -21.109 -1.735 1.712 1 28.19 73 PRO A N 1
ATOM 550 C CA . PRO A 1 73 ? -22.469 -2.266 1.631 1 28.19 73 PRO A CA 1
ATOM 551 C C . PRO A 1 73 ? -22.719 -3.402 2.621 1 28.19 73 PRO A C 1
ATOM 553 O O . PRO A 1 73 ? -23.875 -3.691 2.955 1 28.19 73 PRO A O 1
ATOM 556 N N . ASP A 1 74 ? -21.797 -4.402 2.58 1 27.28 74 ASP A N 1
ATOM 557 C CA . ASP A 1 74 ? -22.188 -5.668 3.184 1 27.28 74 ASP A CA 1
ATOM 558 C C . ASP A 1 74 ? -22.375 -5.527 4.695 1 27.28 74 ASP A C 1
ATOM 560 O O . ASP A 1 74 ? -22.25 -6.504 5.434 1 27.28 74 ASP A O 1
ATOM 564 N N . LEU A 1 75 ? -22.281 -4.266 5.262 1 28.39 75 LEU A N 1
ATOM 565 C CA . LEU A 1 75 ? -22.953 -4.309 6.559 1 28.39 75 LEU A CA 1
ATOM 566 C C . LEU A 1 75 ? -24.438 -4.672 6.398 1 28.39 75 LEU A C 1
ATOM 568 O O . LEU A 1 75 ? -25.234 -3.855 5.93 1 28.39 75 LEU A O 1
ATOM 572 N N . SER A 1 76 ? -24.797 -5.777 6.094 1 27.3 76 SER A N 1
ATOM 573 C CA . SER A 1 76 ? -26.141 -6.371 6.086 1 27.3 76 SER A CA 1
ATOM 574 C C . SER A 1 76 ? -27.047 -5.715 7.125 1 27.3 76 SER A C 1
ATOM 576 O O . SER A 1 76 ? -26.562 -5.031 8.031 1 27.3 76 SER A O 1
ATOM 578 N N . GLN A 1 77 ? -28.359 -6.082 7.332 1 29.77 77 GLN A N 1
ATOM 579 C CA . GLN A 1 77 ? -29.609 -5.777 8.023 1 29.77 77 GLN A CA 1
ATOM 580 C C . GLN A 1 77 ? -29.344 -5.371 9.477 1 29.77 77 GLN A C 1
ATOM 582 O O . GLN A 1 77 ? -29.906 -4.383 9.961 1 29.77 77 GLN A O 1
ATOM 587 N N . GLY A 1 78 ? -29.125 -6.352 10.484 1 28.95 78 GLY A N 1
ATOM 588 C CA . GLY A 1 78 ? -29.281 -6.258 11.93 1 28.95 78 GLY A CA 1
ATOM 589 C C . GLY A 1 78 ? -28.266 -5.352 12.594 1 28.95 78 GLY A C 1
ATOM 590 O O . GLY A 1 78 ? -28.375 -5.043 13.781 1 28.95 78 GLY A O 1
ATOM 591 N N . GLY A 1 79 ? -26.984 -5.371 12.305 1 28.2 79 GLY A N 1
ATOM 592 C CA . GLY A 1 79 ? -26.156 -4.789 13.344 1 28.2 79 GLY A CA 1
ATOM 593 C C . GLY A 1 79 ? -26.094 -3.273 13.273 1 28.2 79 GLY A C 1
ATOM 594 O O . GLY A 1 79 ? -26.75 -2.656 12.438 1 28.2 79 GLY A O 1
ATOM 595 N N . ILE A 1 80 ? -24.984 -2.656 14.008 1 30.5 80 ILE A N 1
ATOM 596 C CA . ILE A 1 80 ? -24.766 -1.265 14.383 1 30.5 80 ILE A CA 1
ATOM 597 C C . ILE A 1 80 ? -24.641 -0.399 13.133 1 30.5 80 ILE A C 1
ATOM 599 O O . ILE A 1 80 ? -24.672 0.831 13.219 1 30.5 80 ILE A O 1
ATOM 603 N N . ASN A 1 81 ? -24.328 -0.886 12.055 1 33.88 81 ASN A N 1
ATOM 604 C CA . ASN A 1 81 ? -24.078 -0.076 10.859 1 33.88 81 ASN A CA 1
ATOM 605 C C . ASN A 1 81 ? -25.359 0.581 10.359 1 33.88 81 ASN A C 1
ATOM 607 O O . ASN A 1 81 ? -25.312 1.437 9.477 1 33.88 81 ASN A O 1
ATOM 611 N N . ALA A 1 82 ? -26.359 0.064 10.594 1 33.75 82 ALA A N 1
ATOM 612 C CA . ALA A 1 82 ? -27.672 0.608 10.281 1 33.75 82 ALA A CA 1
ATOM 613 C C . ALA A 1 82 ? -27.844 2.01 10.859 1 33.75 82 ALA A C 1
ATOM 615 O O . ALA A 1 82 ? -28.453 2.877 10.234 1 33.75 82 ALA A O 1
ATOM 616 N N . ASP A 1 83 ? -27.266 2.193 12.031 1 35.16 83 ASP A N 1
ATOM 617 C CA . ASP A 1 83 ? -27.531 3.426 12.766 1 35.16 83 ASP A CA 1
ATOM 618 C C . ASP A 1 83 ? -26.641 4.562 12.273 1 35.16 83 ASP A C 1
ATOM 620 O O . ASP A 1 83 ? -26.984 5.738 12.398 1 35.16 83 ASP A O 1
ATOM 624 N N . ILE A 1 84 ? -25.328 4.301 11.891 1 38.12 84 ILE A N 1
ATOM 625 C CA . ILE A 1 84 ? -24.406 5.363 11.508 1 38.12 84 ILE A CA 1
ATOM 626 C C . ILE A 1 84 ? -24.891 6.027 10.219 1 38.12 84 ILE A C 1
ATOM 628 O O . ILE A 1 84 ? -24.656 7.219 10 1 38.12 84 ILE A O 1
ATOM 632 N N . GLN A 1 85 ? -25.625 5.238 9.281 1 44.75 85 GLN A N 1
ATOM 633 C CA . GLN A 1 85 ? -26.125 5.668 7.977 1 44.75 85 GLN A CA 1
ATOM 634 C C . GLN A 1 85 ? -27.312 6.621 8.133 1 44.75 85 GLN A C 1
ATOM 636 O O . GLN A 1 85 ? -27.719 7.273 7.172 1 44.75 85 GLN A O 1
ATOM 641 N N . GLN A 1 86 ? -27.531 6.848 9.281 1 55.16 86 GLN A N 1
ATOM 642 C CA . GLN A 1 86 ? -28.812 7.52 9.508 1 55.16 86 GLN A CA 1
ATOM 643 C C . GLN A 1 86 ? -28.625 9.023 9.648 1 55.16 86 GLN A C 1
ATOM 645 O O . GLN A 1 86 ? -29.531 9.805 9.352 1 55.16 86 GLN A O 1
ATOM 650 N N . GLU A 1 87 ? -27.188 9.383 9.859 1 66.44 87 GLU A N 1
ATOM 651 C CA . GLU A 1 87 ? -27 10.812 10.055 1 66.44 87 GLU A CA 1
ATOM 652 C C . GLU A 1 87 ? -25.766 11.328 9.305 1 66.44 87 GLU A C 1
ATOM 654 O O . GLU A 1 87 ? -24.766 10.617 9.188 1 66.44 87 GLU A O 1
ATOM 659 N N . LEU A 1 88 ? -25.938 12.359 8.555 1 77.69 88 LEU A N 1
ATOM 660 C CA . LEU A 1 88 ? -24.859 13.078 7.867 1 77.69 88 LEU A CA 1
ATOM 661 C C . LEU A 1 88 ? -24.672 14.461 8.469 1 77.69 88 LEU A C 1
ATOM 663 O O . LEU A 1 88 ? -25.641 15.188 8.695 1 77.69 88 LEU A O 1
ATOM 667 N N . HIS A 1 89 ? -23.422 14.742 8.828 1 82.81 89 HIS A N 1
ATOM 668 C CA . HIS A 1 89 ? -23.078 16.062 9.352 1 82.81 89 HIS A CA 1
ATOM 669 C C . HIS A 1 89 ? -21.953 16.703 8.547 1 82.81 89 HIS A C 1
ATOM 671 O O . HIS A 1 89 ? -20.922 16.078 8.32 1 82.81 89 HIS A O 1
ATOM 677 N N . ILE A 1 90 ? -22.188 17.875 8.125 1 87.69 90 ILE A N 1
ATOM 678 C CA . ILE A 1 90 ? -21.172 18.641 7.398 1 87.69 90 ILE A CA 1
ATOM 679 C C . ILE A 1 90 ? -21 20 8.047 1 87.69 90 ILE A C 1
ATOM 681 O O . ILE A 1 90 ? -21.906 20.828 8.016 1 87.69 90 ILE A O 1
ATOM 685 N N . PRO A 1 91 ? -19.828 20.188 8.633 1 90.81 91 PRO A N 1
ATOM 686 C CA . PRO A 1 91 ? -19.609 21.578 9.062 1 90.81 91 PRO A CA 1
ATOM 687 C C . PRO A 1 91 ? -19.781 22.578 7.93 1 90.81 91 PRO A C 1
ATOM 689 O O . PRO A 1 91 ? -19.328 22.328 6.809 1 90.81 91 PRO A O 1
ATOM 692 N N . LEU A 1 92 ? -20.406 23.641 8.18 1 92.25 92 LEU A N 1
ATOM 693 C CA . LEU A 1 92 ? -20.734 24.609 7.137 1 92.25 92 LEU A CA 1
ATOM 694 C C . LEU A 1 92 ? -19.469 25.172 6.504 1 92.25 92 LEU A C 1
ATOM 696 O O . LEU A 1 92 ? -19.406 25.375 5.289 1 92.25 92 LEU A O 1
ATOM 700 N N . THR A 1 93 ? -18.406 25.344 7.289 1 91.88 93 THR A N 1
ATOM 701 C CA . THR A 1 93 ? -17.156 25.906 6.785 1 91.88 93 THR A CA 1
ATOM 702 C C . THR A 1 93 ? -16.438 24.906 5.887 1 91.88 93 THR A C 1
ATOM 704 O O . THR A 1 93 ? -15.508 25.281 5.156 1 91.88 93 THR A O 1
ATOM 707 N N . CYS A 1 94 ? -16.859 23.656 5.93 1 92.62 94 CYS A N 1
ATOM 708 C CA . CYS A 1 94 ? -16.281 22.625 5.078 1 92.62 94 CYS A CA 1
ATOM 709 C C . CYS A 1 94 ? -16.875 22.688 3.674 1 92.62 94 CYS A C 1
ATOM 711 O O . CYS A 1 94 ? -16.328 22.078 2.746 1 92.62 94 CYS A O 1
ATOM 713 N N . ILE A 1 95 ? -17.922 23.453 3.457 1 92.94 95 ILE A N 1
ATOM 714 C CA . ILE A 1 95 ? -18.578 23.562 2.16 1 92.94 95 ILE A CA 1
ATOM 715 C C . ILE A 1 95 ? -17.766 24.469 1.238 1 92.94 95 ILE A C 1
ATOM 717 O O . ILE A 1 95 ? -17.469 25.609 1.591 1 92.94 95 ILE A O 1
ATOM 721 N N . GLN A 1 96 ? -17.422 23.969 0.14 1 91.31 96 GLN A N 1
ATOM 722 C CA . GLN A 1 96 ? -16.656 24.719 -0.839 1 91.31 96 GLN A CA 1
ATOM 723 C C . GLN A 1 96 ? -17.562 25.453 -1.821 1 91.31 96 GLN A C 1
ATOM 725 O O . GLN A 1 96 ? -17.391 26.656 -2.064 1 91.31 96 GLN A O 1
ATOM 730 N N . ASN A 1 97 ? -18.484 24.719 -2.43 1 90.56 97 ASN A N 1
ATOM 731 C CA . ASN A 1 97 ? -19.422 25.281 -3.402 1 90.56 97 ASN A CA 1
ATOM 732 C C . ASN A 1 97 ? -20.828 24.703 -3.221 1 90.56 97 ASN A C 1
ATOM 734 O O . ASN A 1 97 ? -20.984 23.578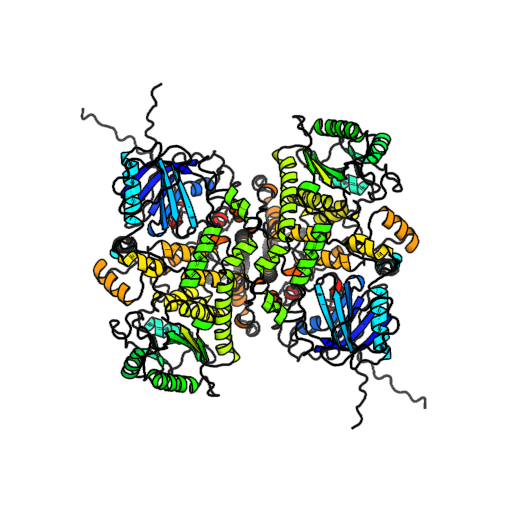 -2.748 1 90.56 97 ASN A O 1
ATOM 738 N N . LEU A 1 98 ? -21.781 25.516 -3.525 1 91.88 98 LEU A N 1
ATOM 739 C CA . LEU A 1 98 ? -23.172 25.109 -3.508 1 91.88 98 LEU A CA 1
ATOM 740 C C . LEU A 1 98 ? -23.812 25.281 -4.891 1 91.88 98 LEU A C 1
ATOM 742 O O . LEU A 1 98 ? -23.656 26.328 -5.523 1 91.88 98 LEU A O 1
ATOM 746 N N . PHE A 1 99 ? -24.469 24.156 -5.332 1 90.69 99 PHE A N 1
ATOM 747 C CA . PHE A 1 99 ? -25.141 24.172 -6.633 1 90.69 99 PHE A CA 1
ATOM 748 C C . PHE A 1 99 ? -26.625 23.859 -6.488 1 90.69 99 PHE A C 1
ATOM 750 O O . PHE A 1 99 ? -27.031 23.234 -5.512 1 90.69 99 PHE A O 1
ATOM 757 N N . TYR A 1 100 ? -27.391 24.406 -7.426 1 89.31 100 TYR A N 1
ATOM 758 C CA . TYR A 1 100 ? -28.812 24.125 -7.395 1 89.31 100 TYR A CA 1
ATOM 759 C C . TYR A 1 100 ? -29.375 23.984 -8.805 1 89.31 100 TYR A C 1
ATOM 761 O O . TYR A 1 100 ? -28.734 24.406 -9.773 1 89.31 100 TYR A O 1
ATOM 769 N N . CYS A 1 101 ? -30.453 23.234 -8.898 1 89.12 101 CYS A N 1
ATOM 770 C CA . CYS A 1 101 ? -31.203 23.094 -10.133 1 89.12 101 CYS A CA 1
ATOM 771 C C . CYS A 1 101 ? -32.688 23.344 -9.906 1 89.12 101 CYS A C 1
ATOM 773 O O . CYS A 1 101 ? -33.25 22.969 -8.875 1 89.12 101 CYS A O 1
ATOM 775 N N . THR A 1 102 ? -33.344 24.125 -10.844 1 83.12 102 THR A N 1
ATOM 776 C CA . THR A 1 102 ? -34.75 24.5 -10.695 1 83.12 102 THR A CA 1
ATOM 777 C C . THR A 1 102 ? -35.625 23.547 -11.508 1 83.12 102 THR A C 1
ATOM 779 O O . THR A 1 102 ? -36.844 23.484 -11.281 1 83.12 102 THR A O 1
ATOM 782 N N . SER A 1 103 ? -35.094 23.016 -12.594 1 73.56 103 SER A N 1
ATOM 783 C CA . SER A 1 103 ? -35.938 22.219 -13.492 1 73.56 103 SER A CA 1
ATOM 784 C C . SER A 1 103 ? -35.844 20.734 -13.164 1 73.56 103 SER A C 1
ATOM 786 O O . SER A 1 103 ? -34.938 20.297 -12.492 1 73.56 103 SER A O 1
ATOM 788 N N . LYS A 1 104 ? -37.062 20.172 -13.539 1 63.41 104 LYS A N 1
ATOM 789 C CA . LYS A 1 104 ? -37.188 18.719 -13.43 1 63.41 104 LYS A CA 1
ATOM 790 C C . LYS A 1 104 ? -36.281 18.016 -14.461 1 63.41 104 LYS A C 1
ATOM 792 O O . LYS A 1 104 ? -36.094 18.531 -15.562 1 63.41 104 LYS A O 1
ATOM 797 N N . GLY A 1 105 ? -35.531 17.047 -14.164 1 59.22 105 GLY A N 1
ATOM 798 C CA . GLY A 1 105 ? -34.781 16.219 -15.102 1 59.22 105 GLY A CA 1
ATOM 799 C C . GLY A 1 105 ? -33.281 16.391 -15 1 59.22 105 GLY A C 1
ATOM 800 O O . GLY A 1 105 ? -32.75 16.562 -13.898 1 59.22 105 GLY A O 1
ATOM 801 N N . ASN A 1 106 ? -32.656 16.281 -16.188 1 61.91 106 ASN A N 1
ATOM 802 C CA . ASN A 1 106 ? -31.219 16.281 -16.328 1 61.91 106 ASN A CA 1
ATOM 803 C C . ASN A 1 106 ? -30.656 17.703 -16.484 1 61.91 106 ASN A C 1
ATOM 805 O O . ASN A 1 106 ? -29.781 17.938 -17.312 1 61.91 106 ASN A O 1
ATOM 809 N N . ALA A 1 107 ? -31.297 18.672 -15.703 1 65.25 107 ALA A N 1
ATOM 810 C CA . ALA A 1 107 ? -30.844 20.047 -15.898 1 65.25 107 ALA A CA 1
ATOM 811 C C . ALA A 1 107 ? -29.484 20.25 -15.258 1 65.25 107 ALA A C 1
ATOM 813 O O . ALA A 1 107 ? -29.109 19.547 -14.32 1 65.25 107 ALA A O 1
ATOM 814 N N . LYS A 1 108 ? -28.703 21.109 -15.891 1 78.44 108 LYS A N 1
ATOM 815 C CA . LYS A 1 108 ? -27.344 21.484 -15.492 1 78.44 108 LYS A CA 1
ATOM 816 C C . LYS A 1 108 ? -27.344 22.266 -14.188 1 78.44 108 LYS A C 1
ATOM 818 O O . LYS A 1 108 ? -28.188 23.141 -13.977 1 78.44 108 LYS A O 1
ATOM 823 N N . TYR A 1 109 ? -26.625 21.891 -13.117 1 85.69 109 TYR A N 1
ATOM 824 C CA . TYR A 1 109 ? -26.453 22.578 -11.844 1 85.69 109 TYR A CA 1
ATOM 825 C C . TYR A 1 109 ? -25.859 23.969 -12.047 1 85.69 109 TYR A C 1
ATOM 827 O O . TYR A 1 109 ? -24.969 24.156 -12.875 1 85.69 109 TYR A O 1
ATOM 835 N N . LYS A 1 110 ? -26.5 24.922 -11.43 1 86.25 110 LYS A N 1
ATOM 836 C CA . LYS A 1 110 ? -25.953 26.281 -11.391 1 86.25 110 LYS A CA 1
ATOM 837 C C . LYS A 1 110 ? -25.359 26.578 -10.023 1 86.25 110 LYS A C 1
ATOM 839 O O . LYS A 1 110 ? -25.859 26.125 -9 1 86.25 110 LYS A O 1
ATOM 844 N N . LYS A 1 111 ? -24.328 27.312 -10.07 1 87.69 111 LYS A N 1
ATOM 845 C CA . LYS A 1 111 ? -23.688 27.688 -8.82 1 87.69 111 LYS A CA 1
ATOM 846 C C . LYS A 1 111 ? -24.5 28.719 -8.055 1 87.69 111 LYS A C 1
ATOM 848 O O . LYS A 1 111 ? -25.031 29.672 -8.648 1 87.69 111 LYS A O 1
ATOM 853 N N . LEU A 1 112 ? -24.703 28.422 -6.816 1 83.12 112 LEU A N 1
ATOM 854 C CA . LEU A 1 112 ? -25.438 29.344 -5.953 1 83.12 112 LEU A CA 1
ATOM 855 C C . LEU A 1 112 ? -24.484 30.297 -5.242 1 83.12 112 LEU A C 1
ATOM 857 O O . LEU A 1 112 ? -23.625 29.859 -4.469 1 83.12 112 LEU A O 1
ATOM 861 N N . GLY A 1 113 ? -24.469 31.5 -5.641 1 75.31 113 GLY A N 1
ATOM 862 C CA . GLY A 1 113 ? -23.625 32.5 -5 1 75.31 113 GLY A CA 1
ATOM 863 C C . GLY A 1 113 ? -24.375 33.344 -3.994 1 75.31 113 GLY A C 1
ATOM 864 O O . GLY A 1 113 ? -25.594 33.312 -3.918 1 75.31 113 GLY A O 1
ATOM 865 N N . PRO A 1 114 ? -23.719 34.031 -3.113 1 64.75 114 PRO A N 1
ATOM 866 C CA . PRO A 1 114 ? -24.359 34.844 -2.064 1 64.75 114 PRO A CA 1
ATOM 867 C C . PRO A 1 114 ? -25.281 35.938 -2.621 1 64.75 114 PRO A C 1
ATOM 869 O O . PRO A 1 114 ? -26.203 36.375 -1.938 1 64.75 114 PRO A O 1
ATOM 872 N N . SER A 1 115 ? -25.078 36.312 -3.793 1 60.31 115 SER A N 1
ATOM 873 C CA . SER A 1 115 ? -25.828 37.469 -4.297 1 60.31 115 SER A CA 1
ATOM 874 C C . SER A 1 115 ? -27.156 37.031 -4.887 1 60.31 115 SER A C 1
ATOM 876 O O . SER A 1 115 ? -27.984 37.875 -5.234 1 60.31 115 SER A O 1
ATOM 878 N N . LYS A 1 116 ? -27.344 35.75 -4.996 1 59.5 116 LYS A N 1
ATOM 879 C CA . LYS A 1 116 ? -28.562 35.375 -5.707 1 59.5 116 LYS A CA 1
ATOM 880 C C . LYS A 1 116 ? -29.734 35.219 -4.746 1 59.5 116 LYS A C 1
ATOM 882 O O . LYS A 1 116 ? -29.812 34.219 -4.031 1 59.5 116 LYS A O 1
ATOM 887 N N . LYS A 1 117 ? -30.469 36.281 -4.395 1 55.41 117 LYS A N 1
ATOM 888 C CA . LYS A 1 117 ? -31.562 36.469 -3.436 1 55.41 117 LYS A CA 1
ATOM 889 C C . LYS A 1 117 ? -32.812 35.719 -3.879 1 55.41 117 LYS A C 1
ATOM 891 O O . LYS A 1 117 ? -33.625 35.312 -3.049 1 55.41 117 LYS A O 1
ATOM 896 N N . ASP A 1 118 ? -32.969 35.5 -5.117 1 57.88 118 ASP A N 1
ATOM 897 C CA . ASP A 1 118 ? -34.344 35.156 -5.453 1 57.88 118 ASP A CA 1
ATOM 898 C C . ASP A 1 118 ? -34.469 33.719 -5.918 1 57.88 118 ASP A C 1
ATOM 900 O O . ASP A 1 118 ? -34.656 33.469 -7.109 1 57.88 118 ASP A O 1
ATOM 904 N N . ILE A 1 119 ? -33.938 32.812 -4.973 1 65.5 119 ILE A N 1
ATOM 905 C CA . ILE A 1 119 ? -34.125 31.438 -5.445 1 65.5 119 ILE A CA 1
ATOM 906 C C . ILE A 1 119 ? -35.5 30.938 -5.051 1 65.5 119 ILE A C 1
ATOM 908 O O . ILE A 1 119 ? -35.781 30.734 -3.869 1 65.5 119 ILE A O 1
ATOM 912 N N . SER A 1 120 ? -36.5 31.141 -5.82 1 66 120 SER A N 1
ATOM 913 C CA . SER A 1 120 ? -37.875 30.812 -5.477 1 66 120 SER A CA 1
ATOM 914 C C . SER A 1 120 ? -38.094 29.297 -5.52 1 66 120 SER A C 1
ATOM 916 O O . SER A 1 120 ? -38.906 28.766 -4.73 1 66 120 SER A O 1
ATOM 918 N N . LYS A 1 121 ? -37.438 28.609 -6.414 1 80.25 121 LYS A N 1
ATOM 919 C CA . LYS A 1 121 ? -37.719 27.188 -6.484 1 80.25 121 LYS A CA 1
ATOM 920 C C . LYS A 1 121 ? -36.438 26.375 -6.684 1 80.25 121 LYS A C 1
ATOM 922 O O . LYS A 1 121 ? -35.688 26.609 -7.625 1 80.25 121 LYS A O 1
ATOM 927 N N . ILE A 1 122 ? -36.125 25.562 -5.684 1 88.56 122 ILE A N 1
ATOM 928 C CA . ILE A 1 122 ? -35 24.672 -5.766 1 88.56 122 ILE A CA 1
ATOM 929 C C . ILE A 1 122 ? -35.469 23.219 -5.77 1 88.56 122 ILE A C 1
ATOM 931 O O . ILE A 1 122 ? -36.125 22.766 -4.816 1 88.56 122 ILE A O 1
ATOM 935 N N . GLN A 1 123 ? -35.25 22.562 -6.809 1 88.69 123 GLN A N 1
ATOM 936 C CA . GLN A 1 123 ? -35.656 21.156 -6.887 1 88.69 123 GLN A CA 1
ATOM 937 C C . GLN A 1 123 ? -34.531 20.234 -6.402 1 88.69 123 GLN A C 1
ATOM 939 O O . GLN A 1 123 ? -34.781 19.219 -5.762 1 88.69 123 GLN A O 1
ATOM 944 N N . ARG A 1 124 ? -33.312 20.641 -6.754 1 91.19 124 ARG A N 1
ATOM 945 C CA . ARG A 1 124 ? -32.156 19.875 -6.34 1 91.19 124 ARG A CA 1
ATOM 946 C C . ARG A 1 124 ? -31.031 20.781 -5.867 1 91.19 124 ARG A C 1
ATOM 948 O O . ARG A 1 124 ? -30.859 21.891 -6.395 1 91.19 124 ARG A O 1
ATOM 955 N N . MET A 1 125 ? -30.328 20.297 -4.906 1 92 125 MET A N 1
ATOM 956 C CA . MET A 1 125 ? -29.188 21.016 -4.359 1 92 125 MET A CA 1
ATOM 957 C C . MET A 1 125 ? -27.984 20.078 -4.219 1 92 125 MET A C 1
ATOM 959 O O . MET A 1 125 ? -28.125 18.938 -3.803 1 92 125 MET A O 1
ATOM 963 N N . GLN A 1 126 ? -26.875 20.547 -4.66 1 91.75 126 GLN A N 1
ATOM 964 C CA . GLN A 1 126 ? -25.641 19.766 -4.551 1 91.75 126 GLN A CA 1
ATOM 965 C C . GLN A 1 126 ? -24.578 20.531 -3.771 1 91.75 126 GLN A C 1
ATOM 967 O O . GLN A 1 126 ? -24.297 21.703 -4.07 1 91.75 126 GLN A O 1
ATOM 972 N N . ILE A 1 127 ? -24 19.906 -2.781 1 92 127 ILE A N 1
ATOM 973 C CA . ILE A 1 127 ? -22.984 20.516 -1.927 1 92 127 ILE A CA 1
ATOM 974 C C . ILE A 1 127 ? -21.625 19.875 -2.207 1 92 127 ILE A C 1
ATOM 976 O O . ILE A 1 127 ? -21.469 18.656 -2.104 1 92 127 ILE A O 1
ATOM 980 N N . HIS A 1 128 ? -20.719 20.688 -2.598 1 91.38 128 HIS A N 1
ATOM 981 C CA . HIS A 1 128 ? -19.328 20.266 -2.725 1 91.38 128 HIS A CA 1
ATOM 982 C C . HIS A 1 128 ? -18.516 20.688 -1.513 1 91.38 128 HIS A C 1
ATOM 984 O O . HIS A 1 128 ? -18.469 21.875 -1.183 1 91.38 128 HIS A O 1
ATOM 990 N N . CYS A 1 129 ? -17.891 19.75 -0.891 1 91.06 129 CYS A N 1
ATOM 991 C CA . CYS A 1 129 ? -17.141 20.047 0.327 1 91.06 129 CYS A CA 1
ATOM 992 C C . CYS A 1 129 ? -15.648 20.094 0.051 1 91.06 129 CYS A C 1
ATOM 994 O O . CYS A 1 129 ? -15.188 19.594 -0.977 1 91.06 129 CYS A O 1
ATOM 996 N N . LYS A 1 130 ? -14.938 20.672 0.993 1 90.69 130 LYS A N 1
ATOM 997 C CA . LYS A 1 130 ? -13.484 20.797 0.911 1 90.69 130 LYS A CA 1
ATOM 998 C C . LYS A 1 130 ? -12.812 19.453 1.172 1 90.69 130 LYS A C 1
ATOM 1000 O O . LYS A 1 130 ? -11.664 19.234 0.771 1 90.69 130 LYS A O 1
ATOM 1005 N N . ASP A 1 131 ? -13.5 18.531 1.837 1 83.88 131 ASP A N 1
ATOM 1006 C CA . ASP A 1 131 ? -12.961 17.219 2.15 1 83.88 131 ASP A CA 1
ATOM 1007 C C . ASP A 1 131 ? -13.328 16.203 1.074 1 83.88 131 ASP A C 1
ATOM 1009 O O . ASP A 1 131 ? -13.414 15 1.349 1 83.88 131 ASP A O 1
ATOM 1013 N N . PHE A 1 132 ? -13.758 16.609 -0.123 1 86.06 132 PHE A N 1
ATOM 1014 C CA . PHE A 1 132 ? -13.977 15.812 -1.328 1 86.06 132 PHE A CA 1
ATOM 1015 C C . PHE A 1 132 ? -15.367 15.203 -1.333 1 86.06 132 PHE A C 1
ATOM 1017 O O . PHE A 1 132 ? -15.742 14.508 -2.277 1 86.06 132 PHE A O 1
ATOM 1024 N N . ARG A 1 133 ? -16.219 15.578 -0.376 1 84.62 133 ARG A N 1
ATOM 1025 C CA . ARG A 1 133 ? -17.594 15.094 -0.36 1 84.62 133 ARG A CA 1
ATOM 1026 C C . ARG A 1 133 ? -18.469 15.859 -1.349 1 84.62 133 ARG A C 1
ATOM 1028 O O . ARG A 1 133 ? -18.328 17.078 -1.481 1 84.62 133 ARG A O 1
ATOM 1035 N N . VAL A 1 134 ? -19.234 15.047 -2.01 1 87.25 134 VAL A N 1
ATOM 1036 C CA . VAL A 1 134 ? -20.281 15.641 -2.832 1 87.25 134 VAL A CA 1
ATOM 1037 C C . VAL A 1 134 ? -21.641 15.078 -2.424 1 87.25 134 VAL A C 1
ATOM 1039 O O . VAL A 1 134 ? -21.859 13.867 -2.502 1 87.25 134 VAL A O 1
ATOM 1042 N N . MET A 1 135 ? -22.484 15.945 -2.004 1 87.38 135 MET A N 1
ATOM 1043 C CA . MET A 1 135 ? -23.797 15.516 -1.544 1 87.38 135 MET A CA 1
ATOM 1044 C C . MET A 1 135 ? -24.891 16.094 -2.43 1 87.38 135 MET A C 1
ATOM 1046 O O . MET A 1 135 ? -24.859 17.281 -2.777 1 87.38 135 MET A O 1
ATOM 1050 N N . ASP A 1 136 ? -25.75 15.219 -2.777 1 88.44 136 ASP A N 1
ATOM 1051 C CA . ASP A 1 136 ? -26.891 15.617 -3.605 1 88.44 136 ASP A CA 1
ATOM 1052 C C . ASP A 1 136 ? -28.203 15.461 -2.85 1 88.44 136 ASP A C 1
ATOM 1054 O O . ASP A 1 136 ? -28.5 14.383 -2.318 1 88.44 136 ASP A O 1
ATOM 1058 N N . PHE A 1 137 ? -29.016 16.516 -2.861 1 91 137 PHE A N 1
ATOM 1059 C CA . PHE A 1 137 ? -30.297 16.516 -2.162 1 91 137 PHE A CA 1
ATOM 1060 C C . PHE A 1 137 ? -31.422 16.875 -3.109 1 91 137 PHE A C 1
ATOM 1062 O O . PHE A 1 137 ? -31.281 17.766 -3.953 1 91 137 PHE A O 1
ATOM 1069 N N . GLY A 1 138 ? -32.438 16.109 -3.01 1 91.25 138 GLY A N 1
ATOM 1070 C CA . GLY A 1 138 ? -33.688 16.438 -3.701 1 91.25 138 GLY A CA 1
ATOM 1071 C C . GLY A 1 138 ? -34.688 17.125 -2.812 1 91.25 138 GLY A C 1
ATOM 1072 O O . GLY A 1 138 ? -35.031 16.625 -1.74 1 91.25 138 GLY A O 1
ATOM 1073 N N . LEU A 1 139 ? -35.25 18.281 -3.27 1 92.06 139 LEU A N 1
ATOM 1074 C CA . LEU A 1 139 ? -36.188 19.078 -2.473 1 92.06 139 LEU A CA 1
ATOM 1075 C C . LEU A 1 139 ? -37.531 19.172 -3.168 1 92.06 139 LEU A C 1
ATOM 1077 O O . LEU A 1 139 ? -38.312 20.078 -2.891 1 92.06 139 LEU A O 1
ATOM 1081 N N . LYS A 1 140 ? -37.781 18.266 -3.977 1 87.44 140 LYS A N 1
ATOM 1082 C CA . LYS A 1 140 ? -39.031 18.281 -4.75 1 87.44 140 LYS A CA 1
ATOM 1083 C C . LYS A 1 140 ? -40.25 18.266 -3.838 1 87.44 140 LYS A C 1
ATOM 1085 O O . LYS A 1 140 ? -41.25 18.938 -4.121 1 87.44 140 LYS A O 1
ATOM 1090 N N . PHE A 1 141 ? -40.219 17.5 -2.773 1 88.56 141 PHE A N 1
ATOM 1091 C CA . PHE A 1 141 ? -41.375 17.328 -1.905 1 88.56 141 PHE A CA 1
ATOM 1092 C C . PHE A 1 141 ? -41.281 18.25 -0.694 1 88.56 141 PHE A C 1
ATOM 1094 O O . PHE A 1 141 ? -42.156 18.203 0.189 1 88.56 141 PHE A O 1
ATOM 1101 N N . THR A 1 142 ? -40.312 19.047 -0.671 1 92.06 142 THR A N 1
ATOM 1102 C CA . THR A 1 142 ? -40.156 20.031 0.397 1 92.06 142 THR A CA 1
ATOM 1103 C C . THR A 1 142 ? -41 21.266 0.126 1 92.06 142 THR A C 1
ATOM 1105 O O . THR A 1 142 ? -41.062 21.75 -1.009 1 92.06 142 THR A O 1
ATOM 1108 N N . PRO A 1 143 ? -41.625 21.734 1.156 1 90.56 143 PRO A N 1
ATOM 1109 C CA . PRO A 1 143 ? -42.375 22.969 0.962 1 90.56 143 PRO A CA 1
ATOM 1110 C C . PRO A 1 143 ? -41.5 24.094 0.406 1 90.56 143 PRO A C 1
ATOM 1112 O O . PRO A 1 143 ? -40.344 24.25 0.801 1 90.56 143 PRO A O 1
ATOM 1115 N N . LYS A 1 144 ? -42.062 24.922 -0.416 1 86.88 144 LYS A N 1
ATOM 1116 C CA . LYS A 1 144 ? -41.344 25.953 -1.154 1 86.88 144 LYS A CA 1
ATOM 1117 C C . LYS A 1 144 ? -40.656 26.922 -0.204 1 86.88 144 LYS A C 1
ATOM 1119 O O . LYS A 1 144 ? -39.531 27.359 -0.447 1 86.88 144 LYS A O 1
ATOM 1124 N N . LYS A 1 145 ? -41.375 27.219 0.795 1 87.88 145 LYS A N 1
ATOM 1125 C CA . LYS A 1 145 ? -40.812 28.172 1.751 1 87.88 145 LYS A CA 1
ATOM 1126 C C . LYS A 1 145 ? -39.562 27.609 2.42 1 87.88 145 LYS A C 1
ATOM 1128 O O . LYS A 1 145 ? -38.594 28.328 2.641 1 87.88 145 LYS A O 1
ATOM 1133 N N . GLU A 1 146 ? -39.594 26.375 2.666 1 92.31 146 GLU A N 1
ATOM 1134 C CA . GLU A 1 146 ? -38.5 25.734 3.346 1 92.31 146 GLU A CA 1
ATOM 1135 C C . GLU A 1 146 ? -37.281 25.562 2.404 1 92.31 146 GLU A C 1
ATOM 1137 O O . GLU A 1 146 ? -36.156 25.516 2.85 1 92.31 146 GLU A O 1
ATOM 1142 N N . GLN A 1 147 ? -37.562 25.453 1.135 1 91.38 147 GLN A N 1
ATOM 1143 C CA . GLN A 1 147 ? -36.5 25.312 0.15 1 91.38 147 GLN A CA 1
ATOM 1144 C C . GLN A 1 147 ? -35.594 26.531 0.152 1 91.38 147 GLN A C 1
ATOM 1146 O O . GLN A 1 147 ? -34.375 26.406 0.285 1 91.38 147 GLN A O 1
ATOM 1151 N N . ALA A 1 148 ? -36.188 27.609 0.078 1 87.75 148 ALA A N 1
ATOM 1152 C CA . ALA A 1 148 ? -35.438 28.859 0.034 1 87.75 148 ALA A CA 1
ATOM 1153 C C . ALA A 1 148 ? -34.719 29.125 1.366 1 87.75 148 ALA A C 1
ATOM 1155 O O . ALA A 1 148 ? -33.594 29.625 1.396 1 87.75 148 ALA A O 1
ATOM 1156 N N . GLN A 1 149 ? -35.438 28.812 2.408 1 90.44 149 GLN A N 1
ATOM 1157 C CA . GLN A 1 149 ? -34.906 29.078 3.734 1 90.44 149 GLN A CA 1
ATOM 1158 C C . GLN A 1 149 ? -33.625 28.266 3.988 1 90.44 149 GLN A C 1
ATOM 1160 O O . GLN A 1 149 ? -32.656 28.781 4.516 1 90.44 149 GLN A O 1
ATOM 1165 N N . ILE A 1 150 ? -33.656 27.062 3.619 1 92.75 150 ILE A N 1
ATOM 1166 C CA . ILE A 1 150 ? -32.531 26.188 3.881 1 92.75 150 ILE A CA 1
ATOM 1167 C C . ILE A 1 150 ? -31.359 26.594 3.004 1 92.75 150 ILE A C 1
ATOM 1169 O O . ILE A 1 150 ? -30.203 26.594 3.457 1 92.75 150 ILE A O 1
ATOM 1173 N N . ALA A 1 151 ? -31.547 26.844 1.804 1 91.12 151 ALA A N 1
ATOM 1174 C CA . ALA A 1 151 ? -30.484 27.25 0.89 1 91.12 151 ALA A CA 1
ATOM 1175 C C . ALA A 1 151 ? -29.828 28.547 1.357 1 91.12 151 ALA A C 1
ATOM 1177 O O . ALA A 1 151 ? -28.594 28.672 1.326 1 91.12 151 ALA A O 1
ATOM 1178 N N . ASN A 1 152 ? -30.656 29.438 1.795 1 89.56 152 ASN A N 1
ATOM 1179 C CA . ASN A 1 152 ? -30.141 30.703 2.273 1 89.56 152 ASN A CA 1
ATOM 1180 C C . ASN A 1 152 ? -29.344 30.547 3.568 1 89.56 152 ASN A C 1
ATOM 1182 O O . ASN A 1 152 ? -28.344 31.219 3.777 1 89.56 152 ASN A O 1
ATOM 1186 N N . ALA A 1 153 ? -29.875 29.734 4.383 1 92.19 153 ALA A N 1
ATOM 1187 C CA . ALA A 1 153 ? -29.172 29.469 5.637 1 92.19 153 ALA A CA 1
ATOM 1188 C C . ALA A 1 153 ? -27.797 28.859 5.383 1 92.19 153 ALA A C 1
ATOM 1190 O O . ALA A 1 153 ? -26.812 29.25 6.023 1 92.19 153 ALA A O 1
ATOM 1191 N N . ILE A 1 154 ? -27.688 27.953 4.469 1 93.12 154 ILE A N 1
ATOM 1192 C CA . ILE A 1 154 ? -26.422 27.312 4.145 1 93.12 154 ILE A CA 1
ATOM 1193 C C . ILE A 1 154 ? -25.453 28.359 3.572 1 93.12 154 ILE A C 1
ATOM 1195 O O . ILE A 1 154 ? -24.297 28.438 3.979 1 93.12 154 ILE A O 1
ATOM 1199 N N . LEU A 1 155 ? -25.953 29.125 2.74 1 88.62 155 LEU A N 1
ATOM 1200 C CA . LEU A 1 155 ? -25.125 30.141 2.086 1 88.62 155 LEU A CA 1
ATOM 1201 C C . LEU A 1 155 ? -24.562 31.125 3.105 1 88.62 155 LEU A C 1
ATOM 1203 O O . LEU A 1 155 ? -23.406 31.531 3.016 1 88.62 155 LEU A O 1
ATOM 1207 N N . HIS A 1 156 ? -25.375 31.469 3.957 1 87.06 156 HIS A N 1
ATOM 1208 C CA . HIS A 1 156 ? -25.016 32.469 4.941 1 87.06 156 HIS A CA 1
ATOM 1209 C C . HIS A 1 156 ? -23.922 31.969 5.879 1 87.06 156 HIS A C 1
ATOM 1211 O O . HIS A 1 156 ? -22.984 32.688 6.195 1 87.06 156 HIS A O 1
ATOM 1217 N N . TYR A 1 157 ? -24.016 30.797 6.266 1 89.94 157 TYR A N 1
ATOM 1218 C CA . TYR A 1 157 ? -23.125 30.297 7.305 1 89.94 157 TYR A CA 1
ATOM 1219 C C . TYR A 1 157 ? -21.938 29.547 6.695 1 89.94 157 TYR A C 1
ATOM 1221 O O . TYR A 1 157 ? -20.922 29.328 7.363 1 89.94 157 TYR A O 1
ATOM 1229 N N . ALA A 1 158 ? -22 29.125 5.473 1 90.94 158 ALA A N 1
ATOM 1230 C CA . ALA A 1 158 ? -20.891 28.438 4.809 1 90.94 158 ALA A CA 1
ATOM 1231 C C . ALA A 1 158 ? -19.797 29.422 4.398 1 90.94 158 ALA A C 1
ATOM 1233 O O . ALA A 1 158 ? -18.625 29.062 4.305 1 90.94 158 ALA A O 1
ATOM 1234 N N . TYR A 1 159 ? -20.266 30.656 4.18 1 89 159 TYR A N 1
ATOM 1235 C CA . TYR A 1 159 ? -19.328 31.656 3.709 1 89 159 TYR A CA 1
ATOM 1236 C C . TYR A 1 159 ? -19.359 32.906 4.605 1 89 159 TYR A C 1
ATOM 1238 O O . TYR A 1 159 ? -19.719 34 4.152 1 89 159 TYR A O 1
ATOM 1246 N N . PRO A 1 160 ? -18.812 32.688 5.758 1 90.06 160 PRO A N 1
ATOM 1247 C CA . PRO A 1 160 ? -18.828 33.844 6.648 1 90.06 160 PRO A CA 1
ATOM 1248 C C . PRO A 1 160 ? -17.953 35 6.137 1 90.06 160 PRO A C 1
ATOM 1250 O O . PRO A 1 160 ? -16.891 34.781 5.574 1 90.06 160 PRO A O 1
ATOM 1253 N N . SER A 1 161 ? -18.406 36.188 6.398 1 87.88 161 SER A N 1
ATOM 1254 C CA . SER A 1 161 ? -17.719 37.375 5.91 1 87.88 161 SER A CA 1
ATOM 1255 C C . SER A 1 161 ? -16.609 37.812 6.871 1 87.88 161 SER A C 1
ATOM 1257 O O . SER A 1 161 ? -15.695 38.531 6.488 1 87.88 161 SER A O 1
ATOM 1259 N N . SER A 1 162 ? -16.828 37.406 8.094 1 90.38 162 SER A N 1
ATOM 1260 C CA . SER A 1 162 ? -15.828 37.719 9.102 1 90.38 162 SER A CA 1
ATOM 1261 C C . SER A 1 162 ? -15.547 36.562 10.023 1 90.38 162 SER A C 1
ATOM 1263 O O . SER A 1 162 ? -16.375 35.656 10.156 1 90.38 162 SER A O 1
ATOM 1265 N N . MET A 1 163 ? -14.453 36.656 10.719 1 92.12 163 MET A N 1
ATOM 1266 C CA . MET A 1 163 ? -14.023 35.562 11.594 1 92.12 163 MET A CA 1
ATOM 1267 C C . MET A 1 163 ? -14.898 35.469 12.844 1 92.12 163 MET A C 1
ATOM 1269 O O . MET A 1 163 ? -15.086 34.406 13.406 1 92.12 163 MET A O 1
ATOM 1273 N N . SER A 1 164 ? -15.43 36.594 13.203 1 91.06 164 SER A N 1
ATOM 1274 C CA . SER A 1 164 ? -16.234 36.656 14.422 1 91.06 164 SER A CA 1
ATOM 1275 C C . SER A 1 164 ? -17.516 35.844 14.273 1 91.06 164 SER A C 1
ATOM 1277 O O . SER A 1 164 ? -18.172 35.5 15.273 1 91.06 164 SER A O 1
ATOM 1279 N N . LEU A 1 165 ? -17.797 35.5 13.055 1 91.56 165 LEU A N 1
ATOM 1280 C CA . LEU A 1 165 ? -19.031 34.781 12.781 1 91.56 165 LEU A CA 1
ATOM 1281 C C . LEU A 1 165 ? -18.797 33.25 12.805 1 91.56 165 LEU A C 1
ATOM 1283 O O . LEU A 1 165 ? -19.734 32.469 12.688 1 91.56 165 LEU A O 1
ATOM 1287 N N . LEU A 1 166 ? -17.594 32.906 13.016 1 94 166 LEU A N 1
ATOM 1288 C CA . LEU A 1 166 ? -17.266 31.484 13.039 1 94 166 LEU A CA 1
ATOM 1289 C C . LEU A 1 166 ? -17.766 30.844 14.328 1 94 166 LEU A C 1
ATOM 1291 O O . LEU A 1 166 ? -17.75 31.469 15.391 1 94 166 LEU A O 1
ATOM 1295 N N . PHE A 1 167 ? -18.172 29.594 14.25 1 93.94 167 PHE A N 1
ATOM 1296 C CA . PHE A 1 167 ? -18.812 28.859 15.344 1 93.94 167 PHE A CA 1
ATOM 1297 C C . PHE A 1 167 ? -17.859 28.734 16.531 1 93.94 167 PHE A C 1
ATOM 1299 O O . PHE A 1 167 ? -18.312 28.562 17.672 1 93.94 167 PHE A O 1
ATOM 1306 N N . ALA A 1 168 ? -16.594 28.828 16.328 1 94.69 168 ALA A N 1
ATOM 1307 C CA . ALA A 1 168 ? -15.586 28.672 17.375 1 94.69 168 ALA A CA 1
ATOM 1308 C C . ALA A 1 168 ? -15.859 29.609 18.547 1 94.69 168 ALA A C 1
ATOM 1310 O O . ALA A 1 168 ? -15.648 29.25 19.703 1 94.69 168 ALA A O 1
ATOM 1311 N N . PHE A 1 169 ? -16.312 30.797 18.312 1 94.81 169 PHE A N 1
ATOM 1312 C CA . PHE A 1 169 ? -16.547 31.797 19.344 1 94.81 169 PHE A CA 1
ATOM 1313 C C . PHE A 1 169 ? -17.781 31.438 20.156 1 94.81 169 PHE A C 1
ATOM 1315 O O . PHE A 1 169 ? -17.781 31.531 21.391 1 94.81 169 PHE A O 1
ATOM 1322 N N . ASN A 1 170 ? -18.859 31 19.422 1 93.25 170 ASN A N 1
ATOM 1323 C CA . ASN A 1 170 ? -20.062 30.562 20.109 1 93.25 170 ASN A CA 1
ATOM 1324 C C . ASN A 1 170 ? -19.781 29.328 20.969 1 93.25 170 ASN A C 1
ATOM 1326 O O . ASN A 1 170 ? -20.297 29.219 22.094 1 93.25 170 ASN A O 1
ATOM 1330 N N . TYR A 1 171 ? -19.125 28.469 20.391 1 92.12 171 TYR A N 1
ATOM 1331 C CA . TYR A 1 171 ? -18.781 27.234 21.094 1 92.12 171 TYR A CA 1
ATOM 1332 C C . TYR A 1 171 ? -17.984 27.531 22.359 1 92.12 171 TYR A C 1
ATOM 1334 O O . TYR A 1 171 ? -18.297 27 23.422 1 92.12 171 TYR A O 1
ATOM 1342 N N . SER A 1 172 ? -16.969 28.375 22.312 1 92.5 172 SER A N 1
ATOM 1343 C CA . SER A 1 172 ? -16.109 28.703 23.438 1 92.5 172 SER A CA 1
ATOM 1344 C C . SER A 1 172 ? -16.891 29.422 24.531 1 92.5 172 SER A C 1
ATOM 1346 O O . SER A 1 172 ? -16.703 29.156 25.719 1 92.5 172 SER A O 1
ATOM 1348 N N . THR A 1 173 ? -17.734 30.312 24.156 1 92.5 173 THR A N 1
ATOM 1349 C CA . THR A 1 173 ? -18.562 31.047 25.109 1 92.5 173 THR A CA 1
ATOM 1350 C C . THR A 1 173 ? -19.484 30.094 25.875 1 92.5 173 THR A C 1
ATOM 1352 O O . THR A 1 173 ? -19.609 30.188 27.094 1 92.5 173 THR A O 1
ATOM 1355 N N . SER A 1 174 ? -20.125 29.219 25.125 1 90.44 174 SER A N 1
ATOM 1356 C CA . SER A 1 174 ? -21.062 28.281 25.734 1 90.44 174 SER A CA 1
ATOM 1357 C C . SER A 1 174 ? -20.344 27.266 26.609 1 90.44 174 SER A C 1
ATOM 1359 O O . SER A 1 174 ? -20.891 26.844 27.641 1 90.44 174 SER A O 1
ATOM 1361 N N . LEU A 1 175 ? -19.25 26.844 26.172 1 86.69 175 LEU A N 1
ATOM 1362 C CA . LEU A 1 175 ? -18.469 25.891 26.953 1 86.69 175 LEU A CA 1
ATOM 1363 C C . LEU A 1 175 ? -18.062 26.484 28.297 1 86.69 175 LEU A C 1
ATOM 1365 O O . LEU A 1 175 ? -18 25.781 29.312 1 86.69 175 LEU A O 1
ATOM 1369 N N . SER A 1 176 ? -17.641 27.703 28.281 1 85.94 176 SER A N 1
ATOM 1370 C CA . SER A 1 176 ? -17.234 28.375 29.5 1 85.94 176 SER A CA 1
ATOM 1371 C C . SER A 1 176 ? -18.391 28.484 30.5 1 85.94 176 SER A C 1
ATOM 1373 O O . SER A 1 176 ? -18.172 28.453 31.703 1 85.94 176 SER A O 1
ATOM 1375 N N . LYS A 1 177 ? -19.547 28.547 30.031 1 83.38 177 LYS A N 1
ATOM 1376 C CA . LYS A 1 177 ? -20.719 28.641 30.891 1 83.38 177 LYS A CA 1
ATOM 1377 C C . LYS A 1 177 ? -21.062 27.281 31.516 1 83.38 177 LYS A C 1
ATOM 1379 O O . LYS A 1 177 ? -21.594 27.219 32.625 1 83.38 177 LYS A O 1
ATOM 1384 N N . LEU A 1 178 ? -20.859 26.297 30.688 1 76.06 178 LEU A N 1
ATOM 1385 C CA . LEU A 1 178 ? -21.109 24.938 31.188 1 76.06 178 LEU A CA 1
ATOM 1386 C C . LEU A 1 178 ? -20.047 24.516 32.188 1 76.06 178 LEU A C 1
ATOM 1388 O O . LEU A 1 178 ? -20.312 23.688 33.062 1 76.06 178 LEU A O 1
ATOM 1392 N N . ALA A 1 179 ? -18.797 24.641 31.969 1 61.03 179 ALA A N 1
ATOM 1393 C CA . ALA A 1 179 ? -17.594 24.172 32.656 1 61.03 179 ALA A CA 1
ATOM 1394 C C . ALA A 1 179 ? -17.547 24.719 34.094 1 61.03 179 ALA A C 1
ATOM 1396 O O . ALA A 1 179 ? -16.5 25.219 34.531 1 61.03 179 ALA A O 1
ATOM 1397 N N . SER A 1 180 ? -18.688 24.969 34.719 1 51.38 180 SER A N 1
ATOM 1398 C CA . SER A 1 180 ? -18.391 25.109 36.125 1 51.38 180 SER A CA 1
ATOM 1399 C C . SER A 1 180 ? -17.438 24.016 36.594 1 51.38 180 SER A C 1
ATOM 1401 O O . SER A 1 180 ? -16.938 24.047 37.719 1 51.38 180 SER A O 1
ATOM 1403 N N . ASP A 1 181 ? -17.422 22.812 36 1 46.88 181 ASP A N 1
ATOM 1404 C CA . ASP A 1 181 ? -16.859 21.641 36.656 1 46.88 181 ASP A CA 1
ATOM 1405 C C . ASP A 1 181 ? -15.367 21.516 36.375 1 46.88 181 ASP A C 1
ATOM 1407 O O . ASP A 1 181 ? -14.922 21.688 35.25 1 46.88 181 ASP A O 1
ATOM 1411 N N . GLU A 1 182 ? -14.492 21.641 37.25 1 50.09 182 GLU A N 1
ATOM 1412 C CA . GLU A 1 182 ? -13.086 21.391 37.531 1 50.09 182 GLU A CA 1
ATOM 1413 C C . GLU A 1 182 ? -12.57 20.172 36.781 1 50.09 182 GLU A C 1
ATOM 1415 O O . GLU A 1 182 ? -11.359 19.922 36.75 1 50.09 182 GLU A O 1
ATOM 1420 N N . SER A 1 183 ? -13.398 19.359 36.156 1 52.62 183 SER A N 1
ATOM 1421 C CA . SER A 1 183 ? -12.945 18.016 35.812 1 52.62 183 SER A CA 1
ATOM 1422 C C . SER A 1 183 ? -12.469 17.953 34.344 1 52.62 183 SER A C 1
ATOM 1424 O O . SER A 1 183 ? -11.961 16.922 33.906 1 52.62 183 SER A O 1
ATOM 1426 N N . ARG A 1 184 ? -12.445 19.078 33.625 1 60.69 184 ARG A N 1
ATOM 1427 C CA . ARG A 1 184 ? -12.039 18.922 32.219 1 60.69 184 ARG A CA 1
ATOM 1428 C C . ARG A 1 184 ? -10.531 19.047 32.094 1 60.69 184 ARG A C 1
ATOM 1430 O O . ARG A 1 184 ? -9.883 19.797 32.812 1 60.69 184 ARG A O 1
ATOM 1437 N N . VAL A 1 185 ? -10.023 18.172 31.281 1 64.69 185 VAL A N 1
ATOM 1438 C CA . VAL A 1 185 ? -8.594 18.141 31 1 64.69 185 VAL A CA 1
ATOM 1439 C C . VAL A 1 185 ? -8.172 19.406 30.266 1 64.69 185 VAL A C 1
ATOM 1441 O O . VAL A 1 185 ? -8.805 19.812 29.297 1 64.69 185 VAL A O 1
ATOM 1444 N N . LYS A 1 186 ? -7.434 20.266 30.938 1 72.44 186 LYS A N 1
ATOM 1445 C CA . LYS A 1 186 ? -6.934 21.469 30.297 1 72.44 186 LYS A CA 1
ATOM 1446 C C . LYS A 1 186 ? -5.406 21.484 30.25 1 72.44 186 LYS A C 1
ATOM 1448 O O . LYS A 1 186 ? -4.754 21 31.172 1 72.44 186 LYS A O 1
ATOM 1453 N N . GLY A 1 187 ? -4.938 21.984 29.109 1 74.81 187 GLY A N 1
ATOM 1454 C CA . GLY A 1 187 ? -3.516 22.266 29 1 74.81 187 GLY A CA 1
ATOM 1455 C C . GLY A 1 187 ? -2.676 21.016 28.828 1 74.81 187 GLY A C 1
ATOM 1456 O O . GLY A 1 187 ? -1.608 20.891 29.422 1 74.81 187 GLY A O 1
ATOM 1457 N N . VAL A 1 188 ? -3.178 20.047 28.109 1 79.12 188 VAL A N 1
ATOM 1458 C CA . VAL A 1 188 ? -2.463 18.797 27.891 1 79.12 188 VAL A CA 1
ATOM 1459 C C . VAL A 1 188 ? -1.25 19.031 27 1 79.12 188 VAL A C 1
ATOM 1461 O O . VAL A 1 188 ? -0.177 18.469 27.234 1 79.12 188 VAL A O 1
ATOM 1464 N N . THR A 1 189 ? -1.432 19.906 26 1 89.25 189 THR A N 1
ATOM 1465 C CA . THR A 1 189 ? -0.365 20.25 25.062 1 89.25 189 THR A CA 1
ATOM 1466 C C . THR A 1 189 ? 0.112 21.688 25.312 1 89.25 189 THR A C 1
ATOM 1468 O O . THR A 1 189 ? -0.697 22.578 25.547 1 89.25 189 THR A O 1
ATOM 1471 N N . PRO A 1 190 ? 1.42 21.844 25.297 1 92.56 190 PRO A N 1
ATOM 1472 C CA . PRO A 1 190 ? 1.925 23.203 25.484 1 92.56 190 PRO A CA 1
ATOM 1473 C C . PRO A 1 190 ? 1.412 24.156 24.406 1 92.56 190 PRO A C 1
ATOM 1475 O O . PRO A 1 190 ? 1.358 23.812 23.234 1 92.56 190 PRO A O 1
ATOM 1478 N N . SER A 1 191 ? 1.006 25.297 24.859 1 92.25 191 SER A N 1
ATOM 1479 C CA . SER A 1 191 ? 0.497 26.281 23.922 1 92.25 191 SER A CA 1
ATOM 1480 C C . SER A 1 191 ? 1.633 27.109 23.312 1 92.25 191 SER A C 1
ATOM 1482 O O . SER A 1 191 ? 1.482 27.672 22.234 1 92.25 191 SER A O 1
ATOM 1484 N N . PHE A 1 192 ? 2.818 27.266 24.062 1 94.56 192 PHE A N 1
ATOM 1485 C CA . PHE A 1 192 ? 3.986 28.047 23.672 1 94.56 192 PHE A CA 1
ATOM 1486 C C . PHE A 1 192 ? 3.646 29.531 23.625 1 94.56 192 PHE A C 1
ATOM 1488 O O . PHE A 1 192 ? 4.219 30.281 22.828 1 94.56 192 PHE A O 1
ATOM 1495 N N . ARG A 1 193 ? 2.648 29.922 24.359 1 93.44 193 ARG A N 1
ATOM 1496 C CA . ARG A 1 193 ? 2.275 31.312 24.5 1 93.44 193 ARG A CA 1
ATOM 1497 C C . ARG A 1 193 ? 2.84 31.906 25.781 1 93.44 193 ARG A C 1
ATOM 1499 O O . ARG A 1 193 ? 2.762 33.125 26 1 93.44 193 ARG A O 1
ATOM 1506 N N . THR A 1 194 ? 3.441 30.984 26.547 1 92.31 194 THR A N 1
ATOM 1507 C CA . THR A 1 194 ? 4.047 31.375 27.812 1 92.31 194 THR A CA 1
ATOM 1508 C C . THR A 1 194 ? 5.516 30.969 27.859 1 92.31 194 THR A C 1
ATOM 1510 O O . THR A 1 194 ? 5.938 30.047 27.141 1 92.31 194 THR A O 1
ATOM 1513 N N . LEU A 1 195 ? 6.266 31.625 28.703 1 93.38 195 LEU A N 1
ATOM 1514 C CA . LEU A 1 195 ? 7.695 31.391 28.844 1 93.38 195 LEU A CA 1
ATOM 1515 C C . LEU A 1 195 ? 7.969 29.969 29.328 1 93.38 195 LEU A C 1
ATOM 1517 O O . LEU A 1 195 ? 8.844 29.281 28.797 1 93.38 195 LEU A O 1
ATOM 1521 N N . PRO A 1 196 ? 7.219 29.438 30.25 1 93.31 196 PRO A N 1
ATOM 1522 C CA . PRO A 1 196 ? 7.504 28.078 30.75 1 93.31 196 PRO A CA 1
ATOM 1523 C C . PRO A 1 196 ? 7.387 27.016 29.656 1 93.31 196 PRO A C 1
ATOM 1525 O O . PRO A 1 196 ? 8.133 26.031 29.672 1 93.31 196 PRO A O 1
ATOM 1528 N N . ASP A 1 197 ? 6.473 27.188 28.797 1 95.44 197 ASP A N 1
ATOM 1529 C CA . ASP A 1 197 ? 6.328 26.219 27.719 1 95.44 197 ASP A CA 1
ATOM 1530 C C . ASP A 1 197 ? 7.602 26.125 26.891 1 95.44 197 ASP A C 1
ATOM 1532 O O . ASP A 1 197 ? 8.039 25.031 26.531 1 95.44 197 ASP A O 1
ATOM 1536 N N . TRP A 1 198 ? 8.172 27.234 26.547 1 96.06 198 TRP A N 1
ATOM 1537 C CA . TRP A 1 198 ? 9.406 27.266 25.781 1 96.06 198 TRP A CA 1
ATOM 1538 C C . TRP A 1 198 ? 10.57 26.703 26.578 1 96.06 198 TRP A C 1
ATOM 1540 O O . TRP A 1 198 ? 11.406 25.969 26.031 1 96.06 198 TRP A O 1
ATOM 1550 N N . LEU A 1 199 ? 10.617 27.062 27.859 1 95.12 199 LEU A N 1
ATOM 1551 C CA . LEU A 1 199 ? 11.68 26.547 28.719 1 95.12 199 LEU A CA 1
ATOM 1552 C C . LEU A 1 199 ? 11.625 25.031 28.812 1 95.12 199 LEU A C 1
ATOM 1554 O O . LEU A 1 199 ? 12.672 24.359 28.797 1 95.12 199 LEU A O 1
ATOM 1558 N N . ASN A 1 200 ? 10.414 24.516 28.906 1 95.19 200 ASN A N 1
ATOM 1559 C CA . ASN A 1 200 ? 10.242 23.062 28.953 1 95.19 200 ASN A CA 1
ATOM 1560 C C . ASN A 1 200 ? 10.734 22.406 27.672 1 95.19 200 ASN A C 1
ATOM 1562 O O . ASN A 1 200 ? 11.352 21.328 27.719 1 95.19 200 ASN A O 1
ATOM 1566 N N . GLU A 1 201 ? 10.445 23 26.562 1 96.06 201 GLU A N 1
ATOM 1567 C CA . GLU A 1 201 ? 10.875 22.438 25.281 1 96.06 201 GLU A CA 1
ATOM 1568 C C . GLU A 1 201 ? 12.391 22.484 25.141 1 96.06 201 GLU A C 1
ATOM 1570 O O . GLU A 1 201 ? 13.008 21.531 24.656 1 96.06 201 GLU A O 1
ATOM 1575 N N . LEU A 1 202 ? 13.008 23.594 25.547 1 96.56 202 LEU A N 1
ATOM 1576 C CA . LEU A 1 202 ? 14.461 23.719 25.5 1 96.56 202 LEU A CA 1
ATOM 1577 C C . LEU A 1 202 ? 15.117 22.703 26.438 1 96.56 202 LEU A C 1
ATOM 1579 O O . LEU A 1 202 ? 16.156 22.125 26.094 1 96.56 202 LEU A O 1
ATOM 1583 N N . SER A 1 203 ? 14.492 22.516 27.594 1 95.56 203 SER A N 1
ATOM 1584 C CA . SER A 1 203 ? 15.008 21.531 28.531 1 95.56 203 SER A CA 1
ATOM 1585 C C . SER A 1 203 ? 14.914 20.109 27.984 1 95.56 203 SER A C 1
ATOM 1587 O O . SER A 1 203 ? 15.828 19.312 28.141 1 95.56 203 SER A O 1
ATOM 1589 N N . ARG A 1 204 ? 13.812 19.812 27.328 1 95.5 204 ARG A N 1
ATOM 1590 C CA . ARG A 1 204 ? 13.609 18.5 26.75 1 95.5 204 ARG A CA 1
ATOM 1591 C C . ARG A 1 204 ? 14.695 18.188 25.719 1 95.5 204 ARG A C 1
ATOM 1593 O O . ARG A 1 204 ? 15.141 17.047 25.594 1 95.5 204 ARG A O 1
ATOM 1600 N N . LEU A 1 205 ? 15.086 19.203 24.984 1 96.12 205 LEU A N 1
ATOM 1601 C CA . LEU A 1 205 ? 16.047 19.047 23.906 1 96.12 205 LEU A CA 1
ATOM 1602 C C . LEU A 1 205 ? 17.469 19.281 24.406 1 96.12 205 LEU A C 1
ATOM 1604 O O . LEU A 1 205 ? 18.422 19.266 23.625 1 96.12 205 LEU A O 1
ATOM 1608 N N . ASN A 1 206 ? 17.656 19.547 25.703 1 94.75 206 ASN A N 1
ATOM 1609 C CA . ASN A 1 206 ? 18.953 19.781 26.328 1 94.75 206 ASN A CA 1
ATOM 1610 C C . ASN A 1 206 ? 19.672 20.969 25.688 1 94.75 206 ASN A C 1
ATOM 1612 O O . ASN A 1 206 ? 20.875 20.875 25.375 1 94.75 206 ASN A O 1
ATOM 1616 N N . VAL A 1 207 ? 18.922 21.953 25.359 1 94.12 207 VAL A N 1
ATOM 1617 C CA . VAL A 1 207 ? 19.516 23.141 24.766 1 94.12 207 VAL A CA 1
ATOM 1618 C C . VAL A 1 207 ? 20.266 23.953 25.828 1 94.12 207 VAL A C 1
ATOM 1620 O O . VAL A 1 207 ? 19.719 24.203 26.906 1 94.12 207 VAL A O 1
ATOM 1623 N N . ASP A 1 208 ? 21.484 24.344 25.516 1 88.44 208 ASP A N 1
ATOM 1624 C CA . ASP A 1 208 ? 22.344 25.031 26.484 1 88.44 208 ASP A CA 1
ATOM 1625 C C . ASP A 1 208 ? 22.094 26.531 26.453 1 88.44 208 ASP A C 1
ATOM 1627 O O . ASP A 1 208 ? 21.156 27 25.797 1 88.44 208 ASP A O 1
ATOM 1631 N N . ASP A 1 209 ? 22.938 27.234 27.125 1 90.38 209 ASP A N 1
ATOM 1632 C CA . ASP A 1 209 ? 22.734 28.656 27.328 1 90.38 209 ASP A CA 1
ATOM 1633 C C . ASP A 1 209 ? 23.172 29.469 26.125 1 90.38 209 ASP A C 1
ATOM 1635 O O . ASP A 1 209 ? 23.109 30.703 26.141 1 90.38 209 ASP A O 1
ATOM 1639 N N . THR A 1 210 ? 23.5 28.766 25.109 1 92.62 210 THR A N 1
ATOM 1640 C CA . THR A 1 210 ? 23.828 29.453 23.859 1 92.62 210 THR A CA 1
ATOM 1641 C C . THR A 1 210 ? 22.578 30.062 23.234 1 92.62 210 THR A C 1
ATOM 1643 O O . THR A 1 210 ? 22.672 30.953 22.391 1 92.62 210 THR A O 1
ATOM 1646 N N . TRP A 1 211 ? 21.453 29.578 23.641 1 96.12 211 TRP A N 1
ATOM 1647 C CA . TRP A 1 211 ? 20.172 30.047 23.141 1 96.12 211 TRP A CA 1
ATOM 1648 C C . TRP A 1 211 ? 19.344 30.672 24.266 1 96.12 211 TRP A C 1
ATOM 1650 O O . TRP A 1 211 ? 19.5 30.297 25.438 1 96.12 211 TRP A O 1
ATOM 1660 N N . ARG A 1 212 ? 18.562 31.578 23.922 1 95.12 212 ARG A N 1
ATOM 1661 C CA . ARG A 1 212 ? 17.688 32.188 24.938 1 95.12 212 ARG A CA 1
ATOM 1662 C C . ARG A 1 212 ? 16.312 32.469 24.359 1 95.12 212 ARG A C 1
ATOM 1664 O O . ARG A 1 212 ? 16.156 32.656 23.156 1 95.12 212 ARG A O 1
ATOM 1671 N N . ILE A 1 213 ? 15.328 32.531 25.234 1 96.62 213 ILE A N 1
ATOM 1672 C CA . ILE A 1 213 ? 13.969 32.906 24.875 1 96.62 213 ILE A CA 1
ATOM 1673 C C . ILE A 1 213 ? 13.828 34.438 24.906 1 96.62 213 ILE A C 1
ATOM 1675 O O . ILE A 1 213 ? 14.234 35.062 25.875 1 96.62 213 ILE A O 1
ATOM 1679 N N . VAL A 1 214 ? 13.328 34.969 23.859 1 95 214 VAL A N 1
ATOM 1680 C CA . VAL A 1 214 ? 13.234 36.406 23.766 1 95 214 VAL A CA 1
ATOM 1681 C C . VAL A 1 214 ? 11.766 36.844 23.719 1 95 214 VAL A C 1
ATOM 1683 O O . VAL A 1 214 ? 10.914 36.094 23.234 1 95 214 VAL A O 1
ATOM 1686 N N . ASN A 1 215 ? 11.492 37.938 24.203 1 94.19 215 ASN A N 1
ATOM 1687 C CA . ASN A 1 215 ? 10.164 38.531 24.156 1 94.19 215 ASN A CA 1
ATOM 1688 C C . ASN A 1 215 ? 10.188 39.875 23.438 1 94.19 215 ASN A C 1
ATOM 1690 O O . ASN A 1 215 ? 9.523 40.844 23.859 1 94.19 215 ASN A O 1
ATOM 1694 N N . VAL A 1 216 ? 11.023 39.969 22.453 1 92.75 216 VAL A N 1
ATOM 1695 C CA . VAL A 1 216 ? 11.203 41.188 21.688 1 92.75 216 VAL A CA 1
ATOM 1696 C C . VAL A 1 216 ? 9.914 41.531 20.938 1 92.75 216 VAL A C 1
ATOM 1698 O O . VAL A 1 216 ? 9.633 42.688 20.672 1 92.75 216 VAL A O 1
ATOM 1701 N N . ASN A 1 217 ? 9.156 40.562 20.609 1 94.25 217 ASN A N 1
ATOM 1702 C CA . ASN A 1 217 ? 7.926 40.75 19.844 1 94.25 217 ASN A CA 1
ATOM 1703 C C . ASN A 1 217 ? 6.723 40.938 20.75 1 94.25 217 ASN A C 1
ATOM 1705 O O . ASN A 1 217 ? 5.598 40.562 20.406 1 94.25 217 ASN A O 1
ATOM 1709 N N . ASP A 1 218 ? 7.008 41.469 21.828 1 92 218 ASP A N 1
ATOM 1710 C CA . ASP A 1 218 ? 5.914 41.812 22.719 1 92 218 ASP A CA 1
ATOM 1711 C C . ASP A 1 218 ? 4.883 42.688 22.031 1 92 218 ASP A C 1
ATOM 1713 O O . ASP A 1 218 ? 5.242 43.625 21.297 1 92 218 ASP A O 1
ATOM 1717 N N . ASN A 1 219 ? 3.66 42.375 22.109 1 91.19 219 ASN A N 1
ATOM 1718 C CA . ASN A 1 219 ? 2.543 43.062 21.453 1 91.19 219 ASN A CA 1
ATOM 1719 C C . ASN A 1 219 ? 2.641 42.969 19.938 1 91.19 219 ASN A C 1
ATOM 1721 O O . ASN A 1 219 ? 1.99 43.719 19.219 1 91.19 219 ASN A O 1
ATOM 1725 N N . PHE A 1 220 ? 3.506 42.219 19.469 1 94.25 220 PHE A N 1
ATOM 1726 C CA . PHE A 1 220 ? 3.625 41.844 18.062 1 94.25 220 PHE A CA 1
ATOM 1727 C C . PHE A 1 220 ? 4.039 43.031 17.203 1 94.25 220 PHE A C 1
ATOM 1729 O O . PHE A 1 220 ? 3.514 43.219 16.109 1 94.25 220 PHE A O 1
ATOM 1736 N N . LYS A 1 221 ? 4.934 43.781 17.641 1 90.75 221 LYS A N 1
ATOM 1737 C CA . LYS A 1 221 ? 5.32 45 16.938 1 90.75 221 LYS A CA 1
ATOM 1738 C C . LYS A 1 221 ? 6.461 44.75 15.961 1 90.75 221 LYS A C 1
ATOM 1740 O O . LYS A 1 221 ? 6.477 45.281 14.859 1 90.75 221 LYS A O 1
ATOM 1745 N N . THR A 1 222 ? 7.375 43.938 16.328 1 91.06 222 THR A N 1
ATOM 1746 C CA . THR A 1 222 ? 8.531 43.625 15.484 1 91.06 222 THR A CA 1
ATOM 1747 C C . THR A 1 222 ? 8.125 42.781 14.281 1 91.06 222 THR A C 1
ATOM 1749 O O . THR A 1 222 ? 8.5 43.094 13.148 1 91.06 222 THR A O 1
ATOM 1752 N N . CYS A 1 223 ? 7.422 41.75 14.523 1 93.62 223 CYS A N 1
ATOM 1753 C CA . CYS A 1 223 ? 6.941 40.812 13.516 1 93.62 223 CYS A CA 1
ATOM 1754 C C . CYS A 1 223 ? 5.531 40.344 13.836 1 93.62 223 CYS A C 1
ATOM 1756 O O . CYS A 1 223 ? 5.355 39.312 14.516 1 93.62 223 CYS A O 1
ATOM 1758 N N . PRO A 1 224 ? 4.566 40.938 13.289 1 91.62 224 PRO A N 1
ATOM 1759 C CA . PRO A 1 224 ? 3.178 40.625 13.648 1 91.62 224 PRO A CA 1
ATOM 1760 C C . PRO A 1 224 ? 2.789 39.188 13.344 1 91.62 224 PRO A C 1
ATOM 1762 O O . PRO A 1 224 ? 1.891 38.656 13.992 1 91.62 224 PRO A O 1
ATOM 1765 N N . SER A 1 225 ? 3.412 38.594 12.422 1 94.19 225 SER A N 1
ATOM 1766 C CA . SER A 1 225 ? 3.016 37.25 12.008 1 94.19 225 SER A CA 1
ATOM 1767 C C . SER A 1 225 ? 3.73 36.188 12.828 1 94.19 225 SER A C 1
ATOM 1769 O O . SER A 1 225 ? 3.48 35 12.656 1 94.19 225 SER A O 1
ATOM 1771 N N . GLN A 1 226 ? 4.566 36.625 13.734 1 93.56 226 GLN A N 1
ATOM 1772 C CA . GLN A 1 226 ? 5.32 35.688 14.57 1 93.56 226 GLN A CA 1
ATOM 1773 C C . GLN A 1 226 ? 4.789 35.688 16 1 93.56 226 GLN A C 1
ATOM 1775 O O . GLN A 1 226 ? 4.074 36.594 16.406 1 93.56 226 GLN A O 1
ATOM 1780 N N . SER A 1 227 ? 5.168 34.656 16.75 1 94.06 227 SER A N 1
ATOM 1781 C CA . SER A 1 227 ? 4.754 34.531 18.141 1 94.06 227 SER A CA 1
ATOM 1782 C C . SER A 1 227 ? 5.422 35.594 19 1 94.06 227 SER A C 1
ATOM 1784 O O . SER A 1 227 ? 6.438 36.188 18.609 1 94.06 227 SER A O 1
ATOM 1786 N N . GLN A 1 228 ? 4.863 35.781 20.125 1 94.75 228 GLN A N 1
ATOM 1787 C CA . GLN A 1 228 ? 5.387 36.781 21.062 1 94.75 228 GLN A CA 1
ATOM 1788 C C . GLN A 1 228 ? 6.75 36.344 21.594 1 94.75 228 GLN A C 1
ATOM 1790 O O . GLN A 1 228 ? 7.648 37.156 21.766 1 94.75 228 GLN A O 1
ATOM 1795 N N . PHE A 1 229 ? 6.809 35.031 21.859 1 95 229 PHE A N 1
ATOM 1796 C CA . PHE A 1 229 ? 8.062 34.438 22.344 1 95 229 PHE A CA 1
ATOM 1797 C C . PHE A 1 229 ? 8.703 33.562 21.266 1 95 229 PHE A C 1
ATOM 1799 O O . PHE A 1 229 ? 8 32.875 20.531 1 95 229 PHE A O 1
ATOM 1806 N N . PHE A 1 230 ? 9.977 33.719 21.094 1 95.19 230 PHE A N 1
ATOM 1807 C CA . PHE A 1 230 ? 10.727 32.781 20.266 1 95.19 230 PHE A CA 1
ATOM 1808 C C . PHE A 1 230 ? 12.164 32.688 20.734 1 95.19 230 PHE A C 1
ATOM 1810 O O . PHE A 1 230 ? 12.562 33.344 21.703 1 95.19 230 PHE A O 1
ATOM 1817 N N . VAL A 1 231 ? 12.883 31.766 20.156 1 96.81 231 VAL A N 1
ATOM 1818 C CA . VAL A 1 231 ? 14.219 31.453 20.656 1 96.81 231 VAL A CA 1
ATOM 1819 C C . VAL A 1 231 ? 15.266 31.969 19.656 1 96.81 231 VAL A C 1
ATOM 1821 O O . VAL A 1 231 ? 15.133 31.781 18.453 1 96.81 231 VAL A O 1
ATOM 1824 N N . CYS A 1 232 ? 16.266 32.656 20.172 1 95.75 232 CYS A N 1
ATOM 1825 C CA . CYS A 1 232 ? 17.391 33.188 19.391 1 95.75 232 CYS A CA 1
ATOM 1826 C C . CYS A 1 232 ? 18.703 32.938 20.125 1 95.75 232 CYS A C 1
ATOM 1828 O O . CYS A 1 232 ? 18.719 32.469 21.25 1 95.75 232 CYS A O 1
ATOM 1830 N N . LEU A 1 233 ? 19.781 33.281 19.391 1 95.44 233 LEU A N 1
ATOM 1831 C CA . LEU A 1 233 ? 21.109 33.188 20 1 95.44 233 LEU A CA 1
ATOM 1832 C C . LEU A 1 233 ? 21.219 34.125 21.203 1 95.44 233 LEU A C 1
ATOM 1834 O O . LEU A 1 233 ? 20.734 35.25 21.156 1 95.44 233 LEU A O 1
ATOM 1838 N N . SER A 1 234 ? 21.875 33.688 22.234 1 94.06 234 SER A N 1
ATOM 1839 C CA . SER A 1 234 ? 22 34.438 23.484 1 94.06 234 SER A CA 1
ATOM 1840 C C . SER A 1 234 ? 22.75 35.75 23.281 1 94.06 234 SER A C 1
ATOM 1842 O O . SER A 1 234 ? 22.406 36.75 23.891 1 94.06 234 SER A O 1
ATOM 1844 N N . PRO A 1 235 ? 23.719 35.812 22.422 1 92.31 235 PRO A N 1
ATOM 1845 C CA . PRO A 1 235 ? 24.484 37.062 22.266 1 92.31 235 PRO A CA 1
ATOM 1846 C C . PRO A 1 235 ? 23.703 38.125 21.516 1 92.31 235 PRO A C 1
ATOM 1848 O O . PRO A 1 235 ? 24.078 39.312 21.547 1 92.31 235 PRO A O 1
ATOM 1851 N N . LEU A 1 236 ? 22.719 37.781 20.844 1 93.75 236 LEU A N 1
ATOM 1852 C CA . LEU A 1 236 ? 21.922 38.781 20.125 1 93.75 236 LEU A CA 1
ATOM 1853 C C . LEU A 1 236 ? 21.062 39.594 21.094 1 93.75 236 LEU A C 1
ATOM 1855 O O . LEU A 1 236 ? 20.219 39.031 21.797 1 93.75 236 LEU A O 1
ATOM 1859 N N . THR A 1 237 ? 21.25 40.875 21.062 1 94.12 237 THR A N 1
ATOM 1860 C CA . THR A 1 237 ? 20.422 41.75 21.891 1 94.12 237 THR A CA 1
ATOM 1861 C C . THR A 1 237 ? 19.062 41.969 21.234 1 94.12 237 THR A C 1
ATOM 1863 O O . THR A 1 237 ? 18.875 41.688 20.047 1 94.12 237 THR A O 1
ATOM 1866 N N . ASP A 1 238 ? 18.156 42.5 22 1 94.5 238 ASP A N 1
ATOM 1867 C CA . ASP A 1 238 ? 16.844 42.812 21.453 1 94.5 238 ASP A CA 1
ATOM 1868 C C . ASP A 1 238 ? 16.938 43.844 20.312 1 94.5 238 ASP A C 1
ATOM 1870 O O . ASP A 1 238 ? 16.188 43.75 19.344 1 94.5 238 ASP A O 1
ATOM 1874 N N . SER A 1 239 ? 17.859 44.781 20.5 1 94.56 239 SER A N 1
ATOM 1875 C CA . SER A 1 239 ? 18.062 45.781 19.453 1 94.56 239 SER A CA 1
ATOM 1876 C C . SER A 1 239 ? 18.609 45.125 18.188 1 94.56 239 SER A C 1
ATOM 1878 O O . SER A 1 239 ? 18.25 45.531 17.078 1 94.56 239 SER A O 1
ATOM 1880 N N . ASP A 1 240 ? 19.469 44.188 18.344 1 94.31 240 ASP A N 1
ATOM 1881 C CA . ASP A 1 240 ? 20 43.469 17.203 1 94.31 240 ASP A CA 1
ATOM 1882 C C . ASP A 1 240 ? 18.891 42.75 16.438 1 94.31 240 ASP A C 1
ATOM 1884 O O . ASP A 1 240 ? 18.844 42.781 15.203 1 94.31 240 ASP A O 1
ATOM 1888 N N . ILE A 1 241 ? 18.047 42.062 17.188 1 94.25 241 ILE A N 1
ATOM 1889 C CA . ILE A 1 241 ? 16.953 41.281 16.594 1 94.25 241 ILE A CA 1
ATOM 1890 C C . ILE A 1 241 ? 16.031 42.219 15.82 1 94.25 241 ILE A C 1
ATOM 1892 O O . ILE A 1 241 ? 15.648 41.906 14.688 1 94.25 241 ILE A O 1
ATOM 1896 N N . ASN A 1 242 ? 15.68 43.344 16.406 1 94.81 242 ASN A N 1
ATOM 1897 C CA . ASN A 1 242 ? 14.82 44.312 15.734 1 94.81 242 ASN A CA 1
ATOM 1898 C C . ASN A 1 242 ? 15.461 44.844 14.461 1 94.81 242 ASN A C 1
ATOM 1900 O O . ASN A 1 242 ? 14.789 45 13.438 1 94.81 242 ASN A O 1
ATOM 1904 N N . ARG A 1 243 ? 16.703 45.125 14.57 1 94.06 243 ARG A N 1
ATOM 1905 C CA . ARG A 1 243 ? 17.438 45.656 13.422 1 94.06 243 ARG A CA 1
ATOM 1906 C C . ARG A 1 243 ? 17.5 44.625 12.305 1 94.06 243 ARG A C 1
ATOM 1908 O O . ARG A 1 243 ? 17.234 44.938 11.141 1 94.06 243 ARG A O 1
ATOM 1915 N N . MET A 1 244 ? 17.875 43.469 12.633 1 94.5 244 MET A N 1
ATOM 1916 C CA . MET A 1 244 ? 18.047 42.438 11.641 1 94.5 244 MET A CA 1
ATOM 1917 C C . MET A 1 244 ? 16.703 42.062 11 1 94.5 244 MET A C 1
ATOM 1919 O O . MET A 1 244 ? 16.641 41.781 9.805 1 94.5 244 MET A O 1
ATOM 1923 N N . SER A 1 245 ? 15.625 42.031 11.781 1 95 245 SER A N 1
ATOM 1924 C CA . SER A 1 245 ? 14.297 41.656 11.305 1 95 245 SER A CA 1
ATOM 1925 C C . SER A 1 245 ? 13.836 42.531 10.172 1 95 245 SER A C 1
ATOM 1927 O O . SER A 1 245 ? 13.078 42.125 9.297 1 95 245 SER A O 1
ATOM 1929 N N . LEU A 1 246 ? 14.289 43.75 10.125 1 93.94 246 LEU A N 1
ATOM 1930 C CA . LEU A 1 246 ? 13.883 44.75 9.117 1 93.94 246 LEU A CA 1
ATOM 1931 C C . LEU A 1 246 ? 14.352 44.312 7.73 1 93.94 246 LEU A C 1
ATOM 1933 O O . LEU A 1 246 ? 13.828 44.812 6.723 1 93.94 246 LEU A O 1
ATOM 1937 N N . HIS A 1 247 ? 15.297 43.5 7.672 1 95.19 247 HIS A N 1
ATOM 1938 C CA . HIS A 1 247 ? 15.914 43.156 6.395 1 95.19 247 HIS A CA 1
ATOM 1939 C C . HIS A 1 247 ? 15.312 41.875 5.809 1 95.19 247 HIS A C 1
ATOM 1941 O O . HIS A 1 247 ? 15.672 41.469 4.703 1 95.19 247 HIS A O 1
ATOM 1947 N N . TYR A 1 248 ? 14.422 41.281 6.445 1 95.88 248 TYR A N 1
ATOM 1948 C CA . TYR A 1 248 ? 13.766 40.062 5.977 1 95.88 248 TYR A CA 1
ATOM 1949 C C . TYR A 1 248 ? 12.312 40.344 5.598 1 95.88 248 TYR A C 1
ATOM 1951 O O . TYR A 1 248 ? 11.688 41.25 6.129 1 95.88 248 TYR A O 1
ATOM 1959 N N . ILE A 1 249 ? 11.789 39.562 4.688 1 95 249 ILE A N 1
ATOM 1960 C CA . ILE A 1 249 ? 10.398 39.656 4.262 1 95 249 ILE A CA 1
ATOM 1961 C C . ILE A 1 249 ? 9.477 39.469 5.461 1 95 249 ILE A C 1
ATOM 1963 O O . ILE A 1 249 ? 9.641 38.5 6.219 1 95 249 ILE A O 1
ATOM 1967 N N . GLU A 1 250 ? 8.531 40.406 5.742 1 92.69 250 GLU A N 1
ATOM 1968 C CA . GLU A 1 250 ? 7.582 40.438 6.848 1 92.69 250 GLU A CA 1
ATOM 1969 C C . GLU A 1 250 ? 8.297 40.438 8.195 1 92.69 250 GLU A C 1
ATOM 1971 O O . GLU A 1 250 ? 7.727 40.062 9.219 1 92.69 250 GLU A O 1
ATOM 1976 N N . SER A 1 251 ? 9.672 40.656 8.172 1 94.31 251 SER A N 1
ATOM 1977 C CA . SER A 1 251 ? 10.516 40.781 9.359 1 94.31 251 SER A CA 1
ATOM 1978 C C . SER A 1 251 ? 10.742 39.438 10.016 1 94.31 251 SER A C 1
ATOM 1980 O O . SER A 1 251 ? 10.844 39.344 11.242 1 94.31 251 SER A O 1
ATOM 1982 N N . ARG A 1 252 ? 10.711 38.469 9.219 1 95.5 252 ARG A N 1
ATOM 1983 C CA . ARG A 1 252 ? 10.883 37.125 9.75 1 95.5 252 ARG A CA 1
ATOM 1984 C C . ARG A 1 252 ? 12.32 36.656 9.578 1 95.5 252 ARG A C 1
ATOM 1986 O O . ARG A 1 252 ? 12.617 35.844 8.688 1 95.5 252 ARG A O 1
ATOM 1993 N N . PHE A 1 253 ? 13.203 37.188 10.406 1 94.06 253 PHE A N 1
ATOM 1994 C CA . PHE A 1 253 ? 14.602 36.781 10.391 1 94.06 253 PHE A CA 1
ATOM 1995 C C . PHE A 1 253 ? 14.766 35.375 10.93 1 94.06 253 PHE A C 1
ATOM 1997 O O . PHE A 1 253 ? 13.812 34.781 11.461 1 94.06 253 PHE A O 1
ATOM 2004 N N . PRO A 1 254 ? 15.875 34.656 10.766 1 96.19 254 PRO A N 1
ATOM 2005 C CA . PRO A 1 254 ? 16.062 33.25 11.164 1 96.19 254 PRO A CA 1
ATOM 2006 C C . PRO A 1 254 ? 15.891 33.031 12.664 1 96.19 254 PRO A C 1
ATOM 2008 O O . PRO A 1 254 ? 16.531 33.719 13.469 1 96.19 254 PRO A O 1
ATOM 2011 N N . ILE A 1 255 ? 15.023 32.156 13.031 1 96.19 255 ILE A N 1
ATOM 2012 C CA . ILE A 1 255 ? 14.781 31.828 14.43 1 96.19 255 ILE A CA 1
ATOM 2013 C C . ILE A 1 255 ? 14.984 30.328 14.664 1 96.19 255 ILE A C 1
ATOM 2015 O O . ILE A 1 255 ? 14.867 29.531 13.727 1 96.19 255 ILE A O 1
ATOM 2019 N N . TRP A 1 256 ? 15.172 29.953 15.883 1 97.5 256 TRP A N 1
ATOM 2020 C CA . TRP A 1 256 ? 15.43 28.578 16.312 1 97.5 256 TRP A CA 1
ATOM 2021 C C . TRP A 1 256 ? 14.148 27.75 16.281 1 97.5 256 TRP A C 1
ATOM 2023 O O . TRP A 1 256 ? 13.086 28.234 16.672 1 97.5 256 TRP A O 1
ATOM 2033 N N . CYS A 1 257 ? 14.211 26.5 15.789 1 96.75 257 CYS A N 1
ATOM 2034 C CA . CYS A 1 257 ? 13.039 25.641 15.906 1 96.75 257 CYS A CA 1
ATOM 2035 C C . CYS A 1 257 ? 13.391 24.312 16.562 1 96.75 257 CYS A C 1
ATOM 2037 O O . CYS A 1 257 ? 12.531 23.656 17.141 1 96.75 257 CYS A O 1
ATOM 2039 N N . TRP A 1 258 ? 14.633 23.859 16.484 1 98 258 TRP A N 1
ATOM 2040 C CA . TRP A 1 258 ? 15 22.578 17.062 1 98 258 TRP A CA 1
ATOM 2041 C C . TRP A 1 258 ? 16.516 22.438 17.172 1 98 258 TRP A C 1
ATOM 2043 O O . TRP A 1 258 ? 17.25 23.047 16.391 1 98 258 TRP A O 1
ATOM 2053 N N . SER A 1 259 ? 17.016 21.734 18.188 1 97.12 259 SER A N 1
ATOM 2054 C CA . SER A 1 259 ? 18.422 21.359 18.312 1 97.12 259 SER A CA 1
ATOM 2055 C C . SER A 1 259 ? 18.562 19.875 18.609 1 97.12 259 SER A C 1
ATOM 2057 O O . SER A 1 259 ? 17.75 19.297 19.344 1 97.12 259 SER A O 1
ATOM 2059 N N . HIS A 1 260 ? 19.531 19.312 18 1 95.94 260 HIS A N 1
ATOM 2060 C CA . HIS A 1 260 ? 19.797 17.922 18.328 1 95.94 260 HIS A CA 1
ATOM 2061 C C . HIS A 1 260 ? 20.156 17.766 19.812 1 95.94 260 HIS A C 1
ATOM 2063 O O . HIS A 1 260 ? 21.078 18.406 20.297 1 95.94 260 HIS A O 1
ATOM 2069 N N . PRO A 1 261 ? 19.531 16.891 20.5 1 93.81 261 PRO A N 1
ATOM 2070 C CA . PRO A 1 261 ? 19.688 16.812 21.953 1 93.81 261 PRO A CA 1
ATOM 2071 C C . PRO A 1 261 ? 21.078 16.375 22.375 1 93.81 261 PRO A C 1
ATOM 2073 O O . PRO A 1 261 ? 21.531 16.734 23.469 1 93.81 261 PRO A O 1
ATOM 2076 N N . THR A 1 262 ? 21.766 15.625 21.594 1 92.5 262 THR A N 1
ATOM 2077 C CA . THR A 1 262 ? 23.078 15.109 21.953 1 92.5 262 THR A CA 1
ATOM 2078 C C . THR A 1 262 ? 24.188 16.031 21.438 1 92.5 262 THR A C 1
ATOM 2080 O O . THR A 1 262 ? 25.094 16.406 22.188 1 92.5 262 THR A O 1
ATOM 2083 N N . THR A 1 263 ? 24.109 16.469 20.156 1 93.06 263 THR A N 1
ATOM 2084 C CA . THR A 1 263 ? 25.188 17.25 19.562 1 93.06 263 THR A CA 1
ATOM 2085 C C . THR A 1 263 ? 24.938 18.75 19.75 1 93.06 263 THR A C 1
ATOM 2087 O O . THR A 1 263 ? 25.875 19.547 19.688 1 93.06 263 THR A O 1
ATOM 2090 N N . GLY A 1 264 ? 23.656 19.125 19.859 1 94.75 264 GLY A N 1
ATOM 2091 C CA . GLY A 1 264 ? 23.297 20.516 20.047 1 94.75 264 GLY A CA 1
ATOM 2092 C C . GLY A 1 264 ? 23.172 21.297 18.75 1 94.75 264 GLY A C 1
ATOM 2093 O O . GLY A 1 264 ? 22.844 22.484 18.75 1 94.75 264 GLY A O 1
ATOM 2094 N N . VAL A 1 265 ? 23.453 20.656 17.594 1 96.31 265 VAL A N 1
ATOM 2095 C CA . VAL A 1 265 ? 23.391 21.328 16.297 1 96.31 265 VAL A CA 1
ATOM 2096 C C . VAL A 1 265 ? 21.969 21.797 16.031 1 96.31 265 VAL A C 1
ATOM 2098 O O . VAL A 1 265 ? 21.016 21.031 16.172 1 96.31 265 VAL A O 1
ATOM 2101 N N . PRO A 1 266 ? 21.766 23.062 15.617 1 97.38 266 PRO A N 1
ATOM 2102 C CA . PRO A 1 266 ? 20.422 23.641 15.539 1 97.38 266 PRO A CA 1
ATOM 2103 C C . PRO A 1 266 ? 19.844 23.594 14.125 1 97.38 266 PRO A C 1
ATOM 2105 O O . PRO A 1 266 ? 20.594 23.5 13.148 1 97.38 266 PRO A O 1
ATOM 2108 N N . ILE A 1 267 ? 18.531 23.656 14.047 1 98.44 267 ILE A N 1
ATOM 2109 C CA . ILE A 1 267 ? 17.75 23.953 12.852 1 98.44 267 ILE A CA 1
ATOM 2110 C C . ILE A 1 267 ? 17.016 25.281 13.031 1 98.44 267 ILE A C 1
ATOM 2112 O O . ILE A 1 267 ? 16.375 25.5 14.055 1 98.44 267 ILE A O 1
ATOM 2116 N N . LEU A 1 268 ? 17.156 26.172 12.133 1 98.31 268 LEU A N 1
ATOM 2117 C CA . LEU A 1 268 ? 16.453 27.438 12.117 1 98.31 268 LEU A CA 1
ATOM 2118 C C . LEU A 1 268 ? 15.562 27.562 10.883 1 98.31 268 LEU A C 1
ATOM 2120 O O . LEU A 1 268 ? 15.727 26.797 9.922 1 98.31 268 LEU A O 1
ATOM 2124 N N . HIS A 1 269 ? 14.609 28.359 10.891 1 97.88 269 HIS A N 1
ATOM 2125 C CA . HIS A 1 269 ? 13.805 28.672 9.719 1 97.88 269 HIS A CA 1
ATOM 2126 C C . HIS A 1 269 ? 13.609 30.172 9.555 1 97.88 269 HIS A C 1
ATOM 2128 O O . HIS A 1 269 ? 13.633 30.922 10.539 1 97.88 269 HIS A O 1
ATOM 2134 N N . SER A 1 270 ? 13.461 30.625 8.367 1 96.56 270 SER A N 1
ATOM 2135 C CA . SER A 1 270 ? 13.383 32.062 8.094 1 96.56 270 SER A CA 1
ATOM 2136 C C . SER A 1 270 ? 12.672 32.344 6.773 1 96.56 270 SER A C 1
ATOM 2138 O O . SER A 1 270 ? 12.477 31.422 5.961 1 96.56 270 SER A O 1
ATOM 2140 N N . ALA A 1 271 ? 12.273 33.594 6.637 1 96.75 271 ALA A N 1
ATOM 2141 C CA . ALA A 1 271 ? 11.883 34.125 5.324 1 96.75 271 ALA A CA 1
ATOM 2142 C C . ALA A 1 271 ? 13.102 34.562 4.516 1 96.75 271 ALA A C 1
ATOM 2144 O O . ALA A 1 271 ? 14.219 34.562 5.027 1 96.75 271 ALA A O 1
ATOM 2145 N N . SER A 1 272 ? 12.852 34.875 3.262 1 95.25 272 SER A N 1
ATOM 2146 C CA . SER A 1 272 ? 13.93 35.406 2.42 1 95.25 272 SER A CA 1
ATOM 2147 C C . SER A 1 272 ? 14.25 36.844 2.746 1 95.25 272 SER A C 1
ATOM 2149 O O . SER A 1 272 ? 13.391 37.562 3.246 1 95.25 272 SER A O 1
ATOM 2151 N N . GLY A 1 273 ? 15.492 37.188 2.498 1 94.25 273 GLY A N 1
ATOM 2152 C CA . GLY A 1 273 ? 15.867 38.594 2.627 1 94.25 273 GLY A CA 1
ATOM 2153 C C . GLY A 1 273 ? 15.172 39.469 1.626 1 94.25 273 GLY A C 1
ATOM 2154 O O . GLY A 1 273 ? 14.898 39.062 0.496 1 94.25 273 GLY A O 1
ATOM 2155 N N . ARG A 1 274 ? 14.953 40.656 2.109 1 94.25 274 ARG A N 1
ATOM 2156 C CA . ARG A 1 274 ? 14.406 41.625 1.173 1 94.25 274 ARG A CA 1
ATOM 2157 C C . ARG A 1 274 ? 15.406 41.938 0.066 1 94.25 274 ARG A C 1
ATOM 2159 O O . ARG A 1 274 ? 16.562 42.281 0.341 1 94.25 274 ARG A O 1
ATOM 2166 N N . PRO A 1 275 ? 15 41.844 -1.129 1 89.19 275 PRO A N 1
ATOM 2167 C CA . PRO A 1 275 ? 15.938 42.031 -2.229 1 89.19 275 PRO A CA 1
ATOM 2168 C C . PRO A 1 275 ? 16.516 43.469 -2.242 1 89.19 275 PRO A C 1
ATOM 2170 O O . PRO A 1 275 ? 17.656 43.656 -2.674 1 89.19 275 PRO A O 1
ATOM 2173 N N . ASP A 1 276 ? 15.82 44.438 -1.749 1 90.88 276 ASP A N 1
ATOM 2174 C CA . ASP A 1 276 ? 16.219 45.844 -1.836 1 90.88 276 ASP A CA 1
ATOM 2175 C C . ASP A 1 276 ? 17.078 46.25 -0.636 1 90.88 276 ASP A C 1
ATOM 2177 O O . ASP A 1 276 ? 17.594 47.375 -0.583 1 90.88 276 ASP A O 1
ATOM 2181 N N . SER A 1 277 ? 17.25 45.281 0.209 1 90.56 277 SER A N 1
ATOM 2182 C CA . SER A 1 277 ? 17.984 45.656 1.42 1 90.56 277 SER A CA 1
ATOM 2183 C C . SER A 1 277 ? 19.484 45.625 1.177 1 90.56 277 SER A C 1
ATOM 2185 O O . SER A 1 277 ? 20.062 44.594 0.853 1 90.56 277 SER A O 1
ATOM 2187 N N . ILE A 1 278 ? 20.172 46.656 1.454 1 89.25 278 ILE A N 1
ATOM 2188 C CA . ILE A 1 278 ? 21.594 46.781 1.217 1 89.25 278 ILE A CA 1
ATOM 2189 C C . ILE A 1 278 ? 22.375 46.219 2.393 1 89.25 278 ILE A C 1
ATOM 2191 O O . ILE A 1 278 ? 23.562 45.875 2.258 1 89.25 278 ILE A O 1
ATOM 2195 N N . PHE A 1 279 ? 21.719 46.094 3.502 1 90 279 PHE A N 1
ATOM 2196 C CA . PHE A 1 279 ? 22.406 45.625 4.707 1 90 279 PHE A CA 1
ATOM 2197 C C . PHE A 1 279 ? 22.188 44.156 4.938 1 90 279 PHE A C 1
ATOM 2199 O O . PHE A 1 279 ? 22.781 43.562 5.855 1 90 279 PHE A O 1
ATOM 2206 N N . LEU A 1 280 ? 21.438 43.531 4.168 1 92.25 280 LEU A N 1
ATOM 2207 C CA . LEU A 1 280 ? 21.109 42.125 4.352 1 92.25 280 LEU A CA 1
ATOM 2208 C C . LEU A 1 280 ? 22.359 41.281 4.371 1 92.25 280 LEU A C 1
ATOM 2210 O O . LEU A 1 280 ? 22.5 40.406 5.23 1 92.25 280 LEU A O 1
ATOM 2214 N N . GLU A 1 281 ? 23.219 41.469 3.449 1 92.62 281 GLU A N 1
ATOM 2215 C CA . GLU A 1 281 ? 24.438 40.656 3.332 1 92.62 281 GLU A CA 1
ATOM 2216 C C . GLU A 1 281 ? 25.281 40.75 4.598 1 92.62 281 GLU A C 1
ATOM 2218 O O . GLU A 1 281 ? 25.812 39.75 5.066 1 92.62 281 GLU A O 1
ATOM 2223 N N . LYS A 1 282 ? 25.406 41.938 5.039 1 92.38 282 LYS A N 1
ATOM 2224 C CA . LYS A 1 282 ? 26.188 42.156 6.25 1 92.38 282 LYS A CA 1
ATOM 2225 C C . LYS A 1 282 ? 25.562 41.469 7.449 1 92.38 282 LYS A C 1
ATOM 2227 O O . LYS A 1 282 ? 26.25 40.812 8.227 1 92.38 282 LYS A O 1
ATOM 2232 N N . GLU A 1 283 ? 24.328 41.688 7.602 1 92.06 283 GLU A N 1
ATOM 2233 C CA . GLU A 1 283 ? 23.609 41.094 8.727 1 92.06 283 GLU A CA 1
ATOM 2234 C C . GLU A 1 283 ? 23.641 39.562 8.664 1 92.06 283 GLU A C 1
ATOM 2236 O O . GLU A 1 283 ? 23.844 38.906 9.68 1 92.06 283 GLU A O 1
ATOM 2241 N N . GLU A 1 284 ? 23.453 39 7.492 1 92.62 284 GLU A N 1
ATOM 2242 C CA . GLU A 1 284 ? 23.484 37.562 7.312 1 92.62 284 GLU A CA 1
ATOM 2243 C C . GLU A 1 284 ? 24.859 36.969 7.582 1 92.62 284 GLU A C 1
ATOM 2245 O O . GLU A 1 284 ? 25 35.906 8.203 1 92.62 284 GLU A O 1
ATOM 2250 N N . THR A 1 285 ? 25.859 37.625 7.055 1 93.12 285 THR A N 1
ATOM 2251 C CA . THR A 1 285 ? 27.234 37.156 7.281 1 93.12 285 THR A CA 1
ATOM 2252 C C . THR A 1 285 ? 27.547 37.125 8.773 1 93.12 285 THR A C 1
ATOM 2254 O O . THR A 1 285 ? 28.172 36.188 9.25 1 93.12 285 THR A O 1
ATOM 2257 N N . SER A 1 286 ? 27.094 38.156 9.43 1 92.56 286 SER A N 1
ATOM 2258 C CA . SER A 1 286 ? 27.328 38.219 10.867 1 92.56 286 SER A CA 1
ATOM 2259 C C . SER A 1 286 ? 26.594 37.094 11.594 1 92.56 286 SER A C 1
ATOM 2261 O O . SER A 1 286 ? 27.172 36.438 12.461 1 92.56 286 SER A O 1
ATOM 2263 N N . LEU A 1 287 ? 25.375 36.938 11.305 1 94.31 287 LEU A N 1
ATOM 2264 C CA . LEU A 1 287 ? 24.578 35.875 11.93 1 94.31 287 LEU A CA 1
ATOM 2265 C C . LEU A 1 287 ? 25.141 34.5 11.594 1 94.31 287 LEU A C 1
ATOM 2267 O O . LEU A 1 287 ? 25.234 33.625 12.461 1 94.31 287 LEU A O 1
ATOM 2271 N N . PHE A 1 288 ? 25.531 34.281 10.336 1 95.31 288 PHE A N 1
ATOM 2272 C CA . PHE A 1 288 ? 26.047 33 9.883 1 95.31 288 PHE A CA 1
ATOM 2273 C C . PHE A 1 288 ? 27.375 32.688 10.57 1 95.31 288 PHE A C 1
ATOM 2275 O O . PHE A 1 288 ? 27.641 31.516 10.914 1 95.31 288 PHE A O 1
ATOM 2282 N N . ARG A 1 289 ? 28.141 33.656 10.75 1 94.12 289 ARG A N 1
ATOM 2283 C CA . ARG A 1 289 ? 29.406 33.469 11.461 1 94.12 289 ARG A CA 1
ATOM 2284 C C . ARG A 1 289 ? 29.156 33.062 12.914 1 94.12 289 ARG A C 1
ATOM 2286 O O . ARG A 1 289 ? 29.844 32.188 13.438 1 94.12 289 ARG A O 1
ATOM 2293 N N . ALA A 1 290 ? 28.219 33.719 13.508 1 94 290 ALA A N 1
ATOM 2294 C CA . ALA A 1 290 ? 27.875 33.375 14.891 1 94 290 ALA A CA 1
ATOM 2295 C C . ALA A 1 290 ? 27.406 31.922 15 1 94 290 ALA A C 1
ATOM 2297 O O . ALA A 1 290 ? 27.75 31.234 15.961 1 94 290 ALA A O 1
ATOM 2298 N N . LEU A 1 291 ? 26.656 31.469 14.062 1 94.94 291 LEU A N 1
ATOM 2299 C CA . LEU A 1 291 ? 26.141 30.094 14.055 1 94.94 291 LEU A CA 1
ATOM 2300 C C . LEU A 1 291 ? 27.266 29.094 13.766 1 94.94 291 LEU A C 1
ATOM 2302 O O . LEU A 1 291 ? 27.266 28 14.32 1 94.94 291 LEU A O 1
ATOM 2306 N N . SER A 1 292 ? 28.188 29.469 12.906 1 94.38 292 SER A N 1
ATOM 2307 C CA . SER A 1 292 ? 29.281 28.578 12.531 1 94.38 292 SER A CA 1
ATOM 2308 C C . SER A 1 292 ? 30.266 28.406 13.695 1 94.38 292 SER A C 1
ATOM 2310 O O . SER A 1 292 ? 31 27.422 13.742 1 94.38 292 SER A O 1
ATOM 2312 N N . THR A 1 293 ? 30.25 29.375 14.609 1 92.25 293 THR A N 1
ATOM 2313 C CA . THR A 1 293 ? 31.219 29.344 15.695 1 92.25 293 THR A CA 1
ATOM 2314 C C . THR A 1 293 ? 30.594 28.766 16.969 1 92.25 293 THR A C 1
ATOM 2316 O O . THR A 1 293 ? 31.172 28.859 18.047 1 92.25 293 THR A O 1
ATOM 2319 N N . LEU A 1 294 ? 29.484 28.203 16.859 1 93.06 294 LEU A N 1
ATOM 2320 C CA . LEU A 1 294 ? 28.844 27.547 18 1 93.06 294 LEU A CA 1
ATOM 2321 C C . LEU A 1 294 ? 29.688 26.375 18.5 1 93.06 294 LEU A C 1
ATOM 2323 O O . LEU A 1 294 ? 30.375 25.719 17.719 1 93.06 294 LEU A O 1
ATOM 2327 N N . PRO A 1 295 ? 29.656 26.078 19.766 1 88.88 295 PRO A N 1
ATOM 2328 C CA . PRO A 1 295 ? 30.453 24.984 20.328 1 88.88 295 PRO A CA 1
ATOM 2329 C C . PRO A 1 295 ? 30.094 23.625 19.719 1 88.88 295 PRO A C 1
ATOM 2331 O O . PRO A 1 295 ? 30.953 22.734 19.641 1 88.88 295 PRO A O 1
ATOM 2334 N N . CYS A 1 296 ? 28.922 23.469 19.312 1 90 296 CYS A N 1
ATOM 2335 C CA . CYS A 1 296 ? 28.453 22.203 18.75 1 90 296 CYS A CA 1
ATOM 2336 C C . CYS A 1 296 ? 29.031 22 17.359 1 90 296 CYS A C 1
ATOM 2338 O O . CYS A 1 296 ? 28.938 20.891 16.797 1 90 296 CYS A O 1
ATOM 2340 N N . ASN A 1 297 ? 29.562 22.984 16.812 1 91.25 297 ASN A N 1
ATOM 2341 C CA . ASN A 1 297 ? 30.219 22.953 15.5 1 91.25 297 ASN A CA 1
ATOM 2342 C C . ASN A 1 297 ? 31.719 23.219 15.625 1 91.25 297 ASN A C 1
ATOM 2344 O O . ASN A 1 297 ? 32.219 24.234 15.141 1 91.25 297 ASN A O 1
ATOM 2348 N N . PRO A 1 298 ? 32.438 22.266 16.109 1 90.19 298 PRO A N 1
ATOM 2349 C CA . PRO A 1 298 ? 33.875 22.5 16.422 1 90.19 298 PRO A CA 1
ATOM 2350 C C . PRO A 1 298 ? 34.719 22.797 15.188 1 90.19 298 PRO A C 1
ATOM 2352 O O . PRO A 1 298 ? 35.719 23.5 15.273 1 90.19 298 PRO A O 1
ATOM 2355 N N . GLU A 1 299 ? 34.312 22.297 14.062 1 92.81 299 GLU A N 1
ATOM 2356 C CA . GLU A 1 299 ? 35.062 22.5 12.836 1 92.81 299 GLU A CA 1
ATOM 2357 C C . GLU A 1 299 ? 34.688 23.812 12.156 1 92.81 299 GLU A C 1
ATOM 2359 O O . GLU A 1 299 ? 35.312 24.203 11.164 1 92.81 299 GLU A O 1
ATOM 2364 N N . HIS A 1 300 ? 33.75 24.531 12.719 1 93.5 300 HIS A N 1
ATOM 2365 C CA . HIS A 1 300 ? 33.281 25.812 12.195 1 93.5 300 HIS A CA 1
ATOM 2366 C C . HIS A 1 300 ? 32.812 25.672 10.75 1 93.5 300 HIS A C 1
ATOM 2368 O O . HIS A 1 300 ? 33.219 26.469 9.898 1 93.5 300 HIS A O 1
ATOM 2374 N N . LYS A 1 301 ? 32.125 24.562 10.523 1 94.25 301 LYS A N 1
ATOM 2375 C CA . LYS A 1 301 ? 31.562 24.359 9.203 1 94.25 301 LYS A CA 1
ATOM 2376 C C . LYS A 1 301 ? 30.547 25.453 8.867 1 94.25 301 LYS A C 1
ATOM 2378 O O . LYS A 1 301 ? 29.859 25.969 9.758 1 94.25 301 LYS A O 1
ATOM 2383 N N . GLU A 1 302 ? 30.484 25.766 7.625 1 94.69 302 GLU A N 1
ATOM 2384 C CA . GLU A 1 302 ? 29.562 26.797 7.18 1 94.69 302 GLU A CA 1
ATOM 2385 C C . GLU A 1 302 ? 28.109 26.359 7.371 1 94.69 302 GLU A C 1
ATOM 2387 O O . GLU A 1 302 ? 27.781 25.188 7.227 1 94.69 302 GLU A O 1
ATOM 2392 N N . VAL A 1 303 ? 27.312 27.391 7.613 1 96.12 303 VAL A N 1
ATOM 2393 C CA . VAL A 1 303 ? 25.875 27.141 7.766 1 96.12 303 VAL A CA 1
ATOM 2394 C C . VAL A 1 303 ? 25.281 26.672 6.438 1 96.12 303 VAL A C 1
ATOM 2396 O O . VAL A 1 303 ? 25.625 27.219 5.379 1 96.12 303 VAL A O 1
ATOM 2399 N N . MET A 1 304 ? 24.516 25.641 6.477 1 96.94 304 MET A N 1
ATOM 2400 C CA . MET A 1 304 ? 23.812 25.203 5.273 1 96.94 304 MET A CA 1
ATOM 2401 C C . MET A 1 304 ? 22.453 25.891 5.148 1 96.94 304 MET A C 1
ATOM 2403 O O . MET A 1 304 ? 21.609 25.766 6.039 1 96.94 304 MET A O 1
ATOM 2407 N N . VAL A 1 305 ? 22.266 26.625 4.109 1 96.56 305 VAL A N 1
ATOM 2408 C CA . VAL A 1 305 ? 20.984 27.25 3.832 1 96.56 305 VAL A CA 1
ATOM 2409 C C . VAL A 1 305 ? 20.203 26.406 2.828 1 96.56 305 VAL A C 1
ATOM 2411 O O . VAL A 1 305 ? 20.625 26.234 1.686 1 96.56 305 VAL A O 1
ATOM 2414 N N . VAL A 1 306 ? 19.109 25.812 3.236 1 97.44 306 VAL A N 1
ATOM 2415 C CA . VAL A 1 306 ? 18.234 25.062 2.357 1 97.44 306 VAL A CA 1
ATOM 2416 C C . VAL A 1 306 ? 17.109 25.969 1.849 1 97.44 306 VAL A C 1
ATOM 2418 O O . VAL A 1 306 ? 16.109 26.172 2.535 1 97.44 306 VAL A O 1
ATOM 2421 N N . ASP A 1 307 ? 17.266 26.438 0.669 1 96.19 307 ASP A N 1
ATOM 2422 C CA . ASP A 1 307 ? 16.281 27.328 0.041 1 96.19 307 ASP A CA 1
ATOM 2423 C C . ASP A 1 307 ? 15.188 26.531 -0.649 1 96.19 307 ASP A C 1
ATOM 2425 O O . ASP A 1 307 ? 15.406 25.938 -1.713 1 96.19 307 ASP A O 1
ATOM 2429 N N . LEU A 1 308 ? 14 26.594 -0.16 1 97 308 LEU A N 1
ATOM 2430 C CA . LEU A 1 308 ? 12.906 25.75 -0.619 1 97 308 LEU A CA 1
ATOM 2431 C C . LEU A 1 308 ? 12.297 26.297 -1.908 1 97 308 LEU A C 1
ATOM 2433 O O . LEU A 1 308 ? 11.586 25.578 -2.617 1 97 308 LEU A O 1
ATOM 2437 N N . SER A 1 309 ? 12.586 27.531 -2.188 1 92.19 309 SER A N 1
ATOM 2438 C CA . SER A 1 309 ? 12.102 28.109 -3.438 1 92.19 309 SER A CA 1
ATOM 2439 C C . SER A 1 309 ? 12.695 27.391 -4.645 1 92.19 309 SER A C 1
ATOM 2441 O O . SER A 1 309 ? 12.102 27.375 -5.727 1 92.19 309 SER A O 1
ATOM 2443 N N . LYS A 1 310 ? 13.797 26.641 -4.426 1 91.06 310 LYS A N 1
ATOM 2444 C CA . LYS A 1 310 ? 14.492 25.938 -5.508 1 91.06 310 LYS A CA 1
ATOM 2445 C C . LYS A 1 310 ? 14.148 24.453 -5.508 1 91.06 310 LYS A C 1
ATOM 2447 O O . LYS A 1 310 ? 14.266 23.781 -6.539 1 91.06 310 LYS A O 1
ATOM 2452 N N . THR A 1 311 ? 13.75 23.953 -4.414 1 92.81 311 THR A N 1
ATOM 2453 C CA . THR A 1 311 ? 13.68 22.5 -4.273 1 92.81 311 THR A CA 1
ATOM 2454 C C . THR A 1 311 ? 12.242 22.031 -4.094 1 92.81 311 THR A C 1
ATOM 2456 O O . THR A 1 311 ? 11.914 20.875 -4.355 1 92.81 311 THR A O 1
ATOM 2459 N N . CYS A 1 312 ? 11.352 22.922 -3.605 1 95.5 312 CYS A N 1
ATOM 2460 C CA . CYS A 1 312 ? 9.977 22.531 -3.283 1 95.5 312 CYS A CA 1
ATOM 2461 C C . CYS A 1 312 ? 8.984 23.328 -4.125 1 95.5 312 CYS A C 1
ATOM 2463 O O . CYS A 1 312 ? 9.336 24.328 -4.73 1 95.5 312 CYS A O 1
ATOM 2465 N N . PRO A 1 313 ? 7.754 22.844 -4.211 1 95.69 313 PRO A N 1
ATOM 2466 C CA . PRO A 1 313 ? 6.73 23.562 -4.969 1 95.69 313 PRO A CA 1
ATOM 2467 C C . PRO A 1 313 ? 6.305 24.859 -4.285 1 95.69 313 PRO A C 1
ATOM 2469 O O . PRO A 1 313 ? 6.352 24.969 -3.055 1 95.69 313 PRO A O 1
ATOM 2472 N N . THR A 1 314 ? 5.941 25.781 -5.086 1 94.69 314 THR A N 1
ATOM 2473 C CA . THR A 1 314 ? 5.332 27 -4.555 1 94.69 314 THR A CA 1
ATOM 2474 C C . THR A 1 314 ? 3.904 26.734 -4.09 1 94.69 314 THR A C 1
ATOM 2476 O O . THR A 1 314 ? 3.336 25.672 -4.387 1 94.69 314 THR A O 1
ATOM 2479 N N . ILE A 1 315 ? 3.381 27.703 -3.387 1 94.94 315 ILE A N 1
ATOM 2480 C CA . ILE A 1 315 ? 2.008 27.562 -2.912 1 94.94 315 ILE A CA 1
ATOM 2481 C C . ILE A 1 315 ? 1.053 27.516 -4.102 1 94.94 315 ILE A C 1
ATOM 2483 O O . ILE A 1 315 ? 0.036 26.812 -4.059 1 94.94 315 ILE A O 1
ATOM 2487 N N . ARG A 1 316 ? 1.339 28.234 -5.141 1 94.62 316 ARG A N 1
ATOM 2488 C CA . ARG A 1 316 ? 0.532 28.219 -6.355 1 94.62 316 ARG A CA 1
ATOM 2489 C C . ARG A 1 316 ? 0.576 26.844 -7.027 1 94.62 316 ARG A C 1
ATOM 2491 O O . ARG A 1 316 ? -0.447 26.344 -7.504 1 94.62 316 ARG A O 1
ATOM 2498 N N . ASP A 1 317 ? 1.772 26.297 -7.047 1 95.75 317 ASP A N 1
ATOM 2499 C CA . ASP A 1 317 ? 1.925 24.953 -7.605 1 95.75 317 ASP A CA 1
ATOM 2500 C C . ASP A 1 317 ? 1.073 23.938 -6.848 1 95.75 317 ASP A C 1
ATOM 2502 O O . ASP A 1 317 ? 0.42 23.094 -7.457 1 95.75 317 ASP A O 1
ATOM 2506 N N . LEU A 1 318 ? 1.11 24.031 -5.586 1 96.75 318 LEU A N 1
ATOM 2507 C CA . LEU A 1 318 ? 0.351 23.109 -4.75 1 96.75 318 LEU A CA 1
ATOM 2508 C C . LEU A 1 318 ? -1.146 23.266 -4.984 1 96.75 318 LEU A C 1
ATOM 2510 O O . LEU A 1 318 ? -1.879 22.281 -5.035 1 96.75 318 LEU A O 1
ATOM 2514 N N . ALA A 1 319 ? -1.542 24.516 -5.062 1 96.44 319 ALA A N 1
ATOM 2515 C CA . ALA A 1 319 ? -2.957 24.781 -5.297 1 96.44 319 ALA A CA 1
ATOM 2516 C C . ALA A 1 319 ? -3.418 24.188 -6.625 1 96.44 319 ALA A C 1
ATOM 2518 O O . ALA A 1 319 ? -4.488 23.578 -6.703 1 96.44 319 ALA A O 1
ATOM 2519 N N . GLN A 1 320 ? -2.658 24.344 -7.648 1 96.38 320 GLN A N 1
ATOM 2520 C CA . GLN A 1 320 ? -2.998 23.797 -8.961 1 96.38 320 GLN A CA 1
ATOM 2521 C C . GLN A 1 320 ? -3.004 22.266 -8.945 1 96.38 320 GLN A C 1
ATOM 2523 O O . GLN A 1 320 ? -3.879 21.641 -9.539 1 96.38 320 GLN A O 1
ATOM 2528 N N . SER A 1 321 ? -1.979 21.734 -8.352 1 97 321 SER A N 1
ATOM 2529 C CA . SER A 1 321 ? -1.91 20.281 -8.219 1 97 321 SER A CA 1
ATOM 2530 C C . SER A 1 321 ? -3.129 19.734 -7.488 1 97 321 SER A C 1
ATOM 2532 O O . SER A 1 321 ? -3.693 18.719 -7.883 1 97 321 SER A O 1
ATOM 2534 N N . PHE A 1 322 ? -3.494 20.438 -6.496 1 96 322 PHE A N 1
ATOM 2535 C CA . PHE A 1 322 ? -4.629 20.016 -5.684 1 96 322 PHE A CA 1
ATOM 2536 C C . PHE A 1 322 ? -5.922 20.062 -6.484 1 96 322 PHE A C 1
ATOM 2538 O O . PHE A 1 322 ? -6.789 19.203 -6.344 1 96 322 PHE A O 1
ATOM 2545 N N . LEU A 1 323 ? -6.09 21.062 -7.223 1 94.56 323 LEU A N 1
ATOM 2546 C CA . LEU A 1 323 ? -7.266 21.172 -8.078 1 94.56 323 LEU A CA 1
ATOM 2547 C C . LEU A 1 323 ? -7.371 19.969 -9.008 1 94.56 323 LEU A C 1
ATOM 2549 O O . LEU A 1 323 ? -8.469 19.453 -9.234 1 94.56 323 LEU A O 1
ATOM 2553 N N . LYS A 1 324 ? -6.301 19.562 -9.492 1 94.69 324 LYS A N 1
ATOM 2554 C CA . LYS A 1 324 ? -6.281 18.406 -10.383 1 94.69 324 LYS A CA 1
ATOM 2555 C C . LYS A 1 324 ? -6.652 17.125 -9.625 1 94.69 324 LYS A C 1
ATOM 2557 O O . LYS A 1 324 ? -7.352 16.266 -10.156 1 94.69 324 LYS A O 1
ATOM 2562 N N . ILE A 1 325 ? -6.152 16.969 -8.43 1 94.12 325 ILE A N 1
ATOM 2563 C CA . ILE A 1 325 ? -6.52 15.82 -7.602 1 94.12 325 ILE A CA 1
ATOM 2564 C C . ILE A 1 325 ? -8.023 15.836 -7.336 1 94.12 325 ILE A C 1
ATOM 2566 O O . ILE A 1 325 ? -8.672 14.789 -7.379 1 94.12 325 ILE A O 1
ATOM 2570 N N . HIS A 1 326 ? -8.422 17.016 -7.043 1 91.62 326 HIS A N 1
ATOM 2571 C CA . HIS A 1 326 ? -9.852 17.172 -6.781 1 91.62 326 HIS A CA 1
ATOM 2572 C C . HIS A 1 326 ? -10.68 16.719 -7.98 1 91.62 326 HIS A C 1
ATOM 2574 O O . HIS A 1 326 ? -11.68 16.016 -7.82 1 91.62 326 HIS A O 1
ATOM 2580 N N . GLU A 1 327 ? -10.289 17.062 -9.102 1 89.31 327 GLU A N 1
ATOM 2581 C CA . GLU A 1 327 ? -10.992 16.672 -10.32 1 89.31 327 GLU A CA 1
ATOM 2582 C C . GLU A 1 327 ? -10.922 15.164 -10.539 1 89.31 327 GLU A C 1
ATOM 2584 O O . GLU A 1 327 ? -11.875 14.555 -11.023 1 89.31 327 GLU A O 1
ATOM 2589 N N . LEU A 1 328 ? -9.867 14.648 -10.18 1 88.69 328 LEU A N 1
ATOM 2590 C CA . LEU A 1 328 ? -9.641 13.219 -10.367 1 88.69 328 LEU A CA 1
ATOM 2591 C C . LEU A 1 328 ? -10.461 12.406 -9.375 1 88.69 328 LEU A C 1
ATOM 2593 O O . LEU A 1 328 ? -10.898 11.297 -9.695 1 88.69 328 LEU A O 1
ATOM 2597 N N . CYS A 1 329 ? -10.688 12.961 -8.211 1 87.38 329 CYS A N 1
ATOM 2598 C CA . CYS A 1 329 ? -11.219 12.156 -7.117 1 87.38 329 CYS A CA 1
ATOM 2599 C C . CYS A 1 329 ? -12.68 12.508 -6.844 1 87.38 329 CYS A C 1
ATOM 2601 O O . CYS A 1 329 ? -13.367 11.781 -6.125 1 87.38 329 CYS A O 1
ATOM 2603 N N . VAL A 1 330 ? -13.062 13.586 -7.32 1 85 330 VAL A N 1
ATOM 2604 C CA . VAL A 1 330 ? -14.461 13.977 -7.148 1 85 330 VAL A CA 1
ATOM 2605 C C . VAL A 1 330 ? -15.234 13.695 -8.43 1 85 330 VAL A C 1
ATOM 2607 O O . VAL A 1 330 ? -15.07 14.391 -9.43 1 85 330 VAL A O 1
ATOM 2610 N N . MET A 1 331 ? -15.844 12.508 -8.477 1 76.62 331 MET A N 1
ATOM 2611 C CA . MET A 1 331 ? -16.609 12.102 -9.648 1 76.62 331 MET A CA 1
ATOM 2612 C C . MET A 1 331 ? -18.109 12.023 -9.312 1 76.62 331 MET A C 1
ATOM 2614 O O . MET A 1 331 ? -18.484 11.547 -8.242 1 76.62 331 MET A O 1
ATOM 2618 N N . GLU A 1 332 ? -18.766 12.523 -10.18 1 71.88 332 GLU A N 1
ATOM 2619 C CA . GLU A 1 332 ? -20.203 12.617 -9.938 1 71.88 332 GLU A CA 1
ATOM 2620 C C . GLU A 1 332 ? -20.922 11.375 -10.43 1 71.88 332 GLU A C 1
ATOM 2622 O O . GLU A 1 332 ? -22.016 11.055 -9.953 1 71.88 332 GLU A O 1
ATOM 2627 N N . THR A 1 333 ? -20.328 10.703 -11.367 1 74.69 333 THR A N 1
ATOM 2628 C CA . THR A 1 333 ? -21 9.547 -11.93 1 74.69 333 THR A CA 1
ATOM 2629 C C . THR A 1 333 ? -20.062 8.352 -12.008 1 74.69 333 THR A C 1
ATOM 2631 O O . THR A 1 333 ? -18.844 8.516 -12.062 1 74.69 333 THR A O 1
ATOM 2634 N N . ASN A 1 334 ? -20.688 7.234 -11.945 1 74.69 334 ASN A N 1
ATOM 2635 C CA . ASN A 1 334 ? -19.922 6.004 -12.133 1 74.69 334 ASN A CA 1
ATOM 2636 C C . ASN A 1 334 ? -19.266 5.957 -13.508 1 74.69 334 ASN A C 1
ATOM 2638 O O . ASN A 1 334 ? -18.156 5.445 -13.656 1 74.69 334 ASN A O 1
ATOM 2642 N N . LYS A 1 335 ? -19.922 6.504 -14.438 1 77.75 335 LYS A N 1
ATOM 2643 C CA . LYS A 1 335 ? -19.391 6.516 -15.805 1 77.75 335 LYS A CA 1
ATOM 2644 C C . LYS A 1 335 ? -18.109 7.328 -15.891 1 77.75 335 LYS A C 1
ATOM 2646 O O . LYS A 1 335 ? -17.156 6.93 -16.562 1 77.75 335 LYS A O 1
ATOM 2651 N N . ALA A 1 336 ? -18.141 8.469 -15.234 1 78.75 336 ALA A N 1
ATOM 2652 C CA . ALA A 1 336 ? -16.938 9.305 -15.219 1 78.75 336 ALA A CA 1
ATOM 2653 C C . ALA A 1 336 ? -15.766 8.578 -14.562 1 78.75 336 ALA A C 1
ATOM 2655 O O . ALA A 1 336 ? -14.625 8.703 -15.008 1 78.75 336 ALA A O 1
ATOM 2656 N N . PHE A 1 337 ? -16.109 7.844 -13.633 1 75.12 337 PHE A N 1
ATOM 2657 C CA . PHE A 1 337 ? -15.086 7.086 -12.93 1 75.12 337 PHE A CA 1
ATOM 2658 C C . PHE A 1 337 ? -14.461 6.043 -13.844 1 75.12 337 PHE A C 1
ATOM 2660 O O . PHE A 1 337 ? -13.234 5.965 -13.945 1 75.12 337 PHE A O 1
ATOM 2667 N N . TRP A 1 338 ? -15.227 5.305 -14.508 1 76.25 338 TRP A N 1
ATOM 2668 C CA . TRP A 1 338 ? -14.742 4.203 -15.328 1 76.25 338 TRP A CA 1
ATOM 2669 C C . TRP A 1 338 ? -14.023 4.719 -16.562 1 76.25 338 TRP A C 1
ATOM 2671 O O . TRP A 1 338 ? -13.188 4.02 -17.141 1 76.25 338 TRP A O 1
ATOM 2681 N N . ASN A 1 339 ? -14.312 5.996 -16.922 1 79.94 339 ASN A N 1
ATOM 2682 C CA . ASN A 1 339 ? -13.617 6.605 -18.047 1 79.94 339 ASN A CA 1
ATOM 2683 C C . ASN A 1 339 ? -12.172 6.941 -17.688 1 79.94 339 ASN A C 1
ATOM 2685 O O . ASN A 1 339 ? -11.289 6.914 -18.547 1 79.94 339 ASN A O 1
ATOM 2689 N N . ILE A 1 340 ? -11.953 7.223 -16.484 1 79.69 340 ILE A N 1
ATOM 2690 C CA . ILE A 1 340 ? -10.617 7.633 -16.062 1 79.69 340 ILE A CA 1
ATOM 2691 C C . ILE A 1 340 ? -9.844 6.418 -15.562 1 79.69 340 ILE A C 1
ATOM 2693 O O . ILE A 1 340 ? -8.609 6.438 -15.508 1 79.69 340 ILE A O 1
ATOM 2697 N N . ASP A 1 341 ? -10.547 5.438 -15.328 1 77.62 341 ASP A N 1
ATOM 2698 C CA . ASP A 1 341 ? -9.992 4.254 -14.68 1 77.62 341 ASP A CA 1
ATOM 2699 C C . ASP A 1 341 ? -8.844 3.662 -15.5 1 77.62 341 ASP A C 1
ATOM 2701 O O . ASP A 1 341 ? -7.781 3.361 -14.961 1 77.62 341 ASP A O 1
ATOM 2705 N N . PRO A 1 342 ? -8.938 3.684 -16.797 1 81.94 342 PRO A N 1
ATOM 2706 C CA . PRO A 1 342 ? -7.855 3.08 -17.578 1 81.94 342 PRO A CA 1
ATOM 2707 C C . PRO A 1 342 ? -6.578 3.916 -17.562 1 81.94 342 PRO A C 1
ATOM 2709 O O . PRO A 1 342 ? -5.488 3.389 -17.781 1 81.94 342 PRO A O 1
ATOM 2712 N N . THR A 1 343 ? -6.738 5.184 -17.234 1 89.62 343 THR A N 1
ATOM 2713 C CA . THR A 1 343 ? -5.586 6.078 -17.234 1 89.62 343 THR A CA 1
ATOM 2714 C C . THR A 1 343 ? -5.332 6.633 -15.836 1 89.62 343 THR A C 1
ATOM 2716 O O . THR A 1 343 ? -4.805 7.734 -15.68 1 89.62 343 THR A O 1
ATOM 2719 N N . TRP A 1 344 ? -5.684 5.945 -14.914 1 88.75 344 TRP A N 1
ATOM 2720 C CA . TRP A 1 344 ? -5.656 6.398 -13.523 1 88.75 344 TRP A CA 1
ATOM 2721 C C . TRP A 1 344 ? -4.25 6.816 -13.117 1 88.75 344 TRP A C 1
ATOM 2723 O O . TRP A 1 344 ? -4.043 7.934 -12.641 1 88.75 344 TRP A O 1
ATOM 2733 N N . LEU A 1 345 ? -3.264 5.992 -13.375 1 91.69 345 LEU A N 1
ATOM 2734 C CA . LEU A 1 345 ? -1.906 6.262 -12.922 1 91.69 345 LEU A CA 1
ATOM 2735 C C . LEU A 1 345 ? -1.29 7.422 -13.695 1 91.69 345 LEU A C 1
ATOM 2737 O O . LEU A 1 345 ? -0.58 8.25 -13.117 1 91.69 345 LEU A O 1
ATOM 2741 N N . SER A 1 346 ? -1.57 7.441 -14.977 1 93.56 346 SER A N 1
ATOM 2742 C CA . SER A 1 346 ? -1.062 8.547 -15.781 1 93.56 346 SER A CA 1
ATOM 2743 C C . SER A 1 346 ? -1.703 9.867 -15.367 1 93.56 346 SER A C 1
ATOM 2745 O O . SER A 1 346 ? -1.036 10.906 -15.336 1 93.56 346 SER A O 1
ATOM 2747 N N . SER A 1 347 ? -2.984 9.836 -15.094 1 93.38 347 SER A N 1
ATOM 2748 C CA . SER A 1 347 ? -3.682 11.031 -14.641 1 93.38 347 SER A CA 1
ATOM 2749 C C . SER A 1 347 ? -3.166 11.484 -13.281 1 93.38 347 SER A C 1
ATOM 2751 O O . SER A 1 347 ? -3.012 12.688 -13.031 1 93.38 347 SER A O 1
ATOM 2753 N N . LEU A 1 348 ? -2.918 10.531 -12.453 1 93.5 348 LEU A N 1
ATOM 2754 C CA . LEU A 1 348 ? -2.379 10.828 -11.133 1 93.5 348 LEU A CA 1
ATOM 2755 C C . LEU A 1 348 ? -0.996 11.469 -11.242 1 93.5 348 LEU A C 1
ATOM 2757 O O . LEU A 1 348 ? -0.696 12.438 -10.539 1 93.5 348 LEU A O 1
ATOM 2761 N N . ASP A 1 349 ? -0.217 10.914 -12.086 1 94.25 349 ASP A N 1
ATOM 2762 C CA . ASP A 1 349 ? 1.126 11.445 -12.289 1 94.25 349 ASP A CA 1
ATOM 2763 C C . ASP A 1 349 ? 1.073 12.883 -12.805 1 94.25 349 ASP A C 1
ATOM 2765 O O . ASP A 1 349 ? 1.891 13.719 -12.406 1 94.25 349 ASP A O 1
ATOM 2769 N N . ALA A 1 350 ? 0.162 13.148 -13.625 1 94.38 350 ALA A N 1
ATOM 2770 C CA . ALA A 1 350 ? 0.023 14.461 -14.258 1 94.38 350 ALA A CA 1
ATOM 2771 C C . ALA A 1 350 ? -0.341 15.531 -13.234 1 94.38 350 ALA A C 1
ATOM 2773 O O . ALA A 1 350 ? -0.094 16.719 -13.453 1 94.38 350 ALA A O 1
ATOM 2774 N N . THR A 1 351 ? -0.951 15.156 -12.125 1 96.06 351 THR A N 1
ATOM 2775 C CA . THR A 1 351 ? -1.274 16.109 -11.078 1 96.06 351 THR A CA 1
ATOM 2776 C C . THR A 1 351 ? -0.006 16.609 -10.391 1 96.06 351 THR A C 1
ATOM 2778 O O . THR A 1 351 ? -0.007 17.672 -9.766 1 96.06 351 THR A O 1
ATOM 2781 N N . ARG A 1 352 ? 1.071 15.797 -10.312 1 96.31 352 ARG A N 1
ATOM 2782 C CA . ARG A 1 352 ? 2.371 16.078 -9.703 1 96.31 352 ARG A CA 1
ATOM 2783 C C . ARG A 1 352 ? 2.268 16.109 -8.188 1 96.31 352 ARG A C 1
ATOM 2785 O O . ARG A 1 352 ? 3.201 16.547 -7.504 1 96.31 352 ARG A O 1
ATOM 2792 N N . TRP A 1 353 ? 1.165 15.703 -7.656 1 97.12 353 TRP A N 1
ATOM 2793 C CA . TRP A 1 353 ? 0.945 15.734 -6.215 1 97.12 353 TRP A CA 1
ATOM 2794 C C . TRP A 1 353 ? 1.978 14.883 -5.484 1 97.12 353 TRP A C 1
ATOM 2796 O O . TRP A 1 353 ? 2.598 15.336 -4.52 1 97.12 353 TRP A O 1
ATOM 2806 N N . LEU A 1 354 ? 2.203 13.688 -5.984 1 95.88 354 LEU A N 1
ATOM 2807 C CA . LEU A 1 354 ? 3.152 12.789 -5.34 1 95.88 354 LEU A CA 1
ATOM 2808 C C . LEU A 1 354 ? 4.586 13.258 -5.566 1 95.88 354 LEU A C 1
ATOM 2810 O O . LEU A 1 354 ? 5.453 13.039 -4.719 1 95.88 354 LEU A O 1
ATOM 2814 N N . GLU A 1 355 ? 4.809 13.875 -6.668 1 96.12 355 GLU A N 1
ATOM 2815 C CA . GLU A 1 355 ? 6.121 14.469 -6.91 1 96.12 355 GLU A CA 1
ATOM 2816 C C . GLU A 1 355 ? 6.441 15.539 -5.871 1 96.12 355 GLU A C 1
ATOM 2818 O O . GLU A 1 355 ? 7.566 15.609 -5.371 1 96.12 355 GLU A O 1
ATOM 2823 N N . TYR A 1 356 ? 5.473 16.344 -5.57 1 97.69 356 TYR A N 1
ATOM 2824 C CA . TYR A 1 356 ? 5.668 17.406 -4.586 1 97.69 356 TYR A CA 1
ATOM 2825 C C . TYR A 1 356 ? 5.891 16.828 -3.195 1 97.69 356 TYR A C 1
ATOM 2827 O O . TYR A 1 356 ? 6.695 17.344 -2.42 1 97.69 356 TYR A O 1
ATOM 2835 N N . SER A 1 357 ? 5.129 15.781 -2.855 1 97.06 357 SER A N 1
ATOM 2836 C CA . SER A 1 357 ? 5.371 15.102 -1.586 1 97.06 357 SER A CA 1
ATOM 2837 C C . SER A 1 357 ? 6.797 14.57 -1.507 1 97.06 357 SER A C 1
ATOM 2839 O O . SER A 1 357 ? 7.453 14.695 -0.471 1 97.06 357 SER A O 1
ATOM 2841 N N . ARG A 1 358 ? 7.238 14.031 -2.553 1 94.94 358 ARG A N 1
ATOM 2842 C CA . ARG A 1 358 ? 8.594 13.492 -2.619 1 94.94 358 ARG A CA 1
ATOM 2843 C C . ARG A 1 358 ? 9.633 14.602 -2.42 1 94.94 358 ARG A C 1
ATOM 2845 O O . ARG A 1 358 ? 10.594 14.422 -1.673 1 94.94 358 ARG A O 1
ATOM 2852 N N . GLN A 1 359 ? 9.438 15.672 -3.068 1 97.12 359 GLN A N 1
ATOM 2853 C CA . GLN A 1 359 ? 10.359 16.797 -2.969 1 97.12 359 GLN A CA 1
ATOM 2854 C C . GLN A 1 359 ? 10.438 17.312 -1.539 1 97.12 359 GLN A C 1
ATOM 2856 O O . GLN A 1 359 ? 11.523 17.641 -1.046 1 97.12 359 GLN A O 1
ATOM 2861 N N . SER A 1 360 ? 9.328 17.453 -0.903 1 98.19 360 SER A N 1
ATOM 2862 C CA . SER A 1 360 ? 9.297 17.922 0.476 1 98.19 360 SER A CA 1
ATOM 2863 C C . SER A 1 360 ? 10.016 16.953 1.41 1 98.19 360 SER A C 1
ATOM 2865 O O . SER A 1 360 ? 10.773 17.375 2.283 1 98.19 360 SER A O 1
ATOM 2867 N N . ILE A 1 361 ? 9.781 15.68 1.226 1 97.19 361 ILE A N 1
ATOM 2868 C CA . ILE A 1 361 ? 10.414 14.664 2.059 1 97.19 361 ILE A CA 1
ATOM 2869 C C . ILE A 1 361 ? 11.922 14.641 1.795 1 97.19 361 ILE A C 1
ATOM 2871 O O . ILE A 1 361 ? 12.719 14.516 2.729 1 97.19 361 ILE A O 1
ATOM 2875 N N . GLU A 1 362 ? 12.281 14.742 0.525 1 95.88 362 GLU A N 1
ATOM 2876 C CA . GLU A 1 362 ? 13.695 14.797 0.168 1 95.88 362 GLU A CA 1
ATOM 2877 C C . GLU A 1 362 ? 14.391 15.969 0.841 1 95.88 362 GLU A C 1
ATOM 2879 O O . GLU A 1 362 ? 15.508 15.836 1.352 1 95.88 362 GLU A O 1
ATOM 2884 N N . SER A 1 363 ? 13.773 17.109 0.815 1 98.12 363 SER A N 1
ATOM 2885 C CA . SER A 1 363 ? 14.336 18.297 1.458 1 98.12 363 SER A CA 1
ATOM 2886 C C . SER A 1 363 ? 14.438 18.109 2.969 1 98.12 363 SER A C 1
ATOM 2888 O O . SER A 1 363 ? 15.414 18.531 3.586 1 98.12 363 SER A O 1
ATOM 2890 N N . ALA A 1 364 ? 13.445 17.516 3.549 1 98.19 364 ALA A N 1
ATOM 2891 C CA . ALA A 1 364 ? 13.469 17.25 4.984 1 98.19 364 ALA A CA 1
ATOM 2892 C C . ALA A 1 364 ? 14.602 16.297 5.348 1 98.19 364 ALA A C 1
ATOM 2894 O O . ALA A 1 364 ? 15.273 16.484 6.363 1 98.19 364 ALA A O 1
ATOM 2895 N N . VAL A 1 365 ? 14.797 15.273 4.535 1 96.19 365 VAL A N 1
ATOM 2896 C CA . VAL A 1 365 ? 15.875 14.312 4.762 1 96.19 365 VAL A CA 1
ATOM 2897 C C . VAL A 1 365 ? 17.219 15.016 4.637 1 96.19 365 VAL A C 1
ATOM 2899 O O . VAL A 1 365 ? 18.156 14.719 5.395 1 96.19 365 VAL A O 1
ATOM 2902 N N . LYS A 1 366 ? 17.328 15.891 3.686 1 96.88 366 LYS A N 1
ATOM 2903 C CA . LYS A 1 366 ? 18.547 16.672 3.529 1 96.88 366 LYS A CA 1
ATOM 2904 C C . LYS A 1 366 ? 18.859 17.469 4.789 1 96.88 366 LYS A C 1
ATOM 2906 O O . LYS A 1 366 ? 20 17.5 5.258 1 96.88 366 LYS A O 1
ATOM 2911 N N . VAL A 1 367 ? 17.875 18.109 5.332 1 98.06 367 VAL A N 1
ATOM 2912 C CA . VAL A 1 367 ? 18.031 18.875 6.562 1 98.06 367 VAL A CA 1
ATOM 2913 C C . VAL A 1 367 ? 18.469 17.953 7.699 1 98.06 367 VAL A C 1
ATOM 2915 O O . VAL A 1 367 ? 19.422 18.234 8.422 1 98.06 367 VAL A O 1
ATOM 2918 N N . ALA A 1 368 ? 17.766 16.844 7.844 1 96.94 368 ALA A N 1
ATOM 2919 C CA . ALA A 1 368 ? 18.047 15.883 8.898 1 96.94 368 ALA A CA 1
ATOM 2920 C C . ALA A 1 368 ? 19.469 15.328 8.773 1 96.94 368 ALA A C 1
ATOM 2922 O O . ALA A 1 368 ? 20.188 15.219 9.766 1 96.94 368 ALA A O 1
ATOM 2923 N N . THR A 1 369 ? 19.859 14.969 7.57 1 95.25 369 THR A N 1
ATOM 2924 C CA . THR A 1 369 ? 21.172 14.406 7.328 1 95.25 369 THR A CA 1
ATOM 2925 C C . THR A 1 369 ? 22.266 15.43 7.621 1 95.25 369 THR A C 1
ATOM 2927 O O . THR A 1 369 ? 23.312 15.094 8.188 1 95.25 369 THR A O 1
ATOM 2930 N N . THR A 1 370 ? 22.047 16.656 7.254 1 96.62 370 THR A N 1
ATOM 2931 C CA . THR A 1 370 ? 23.016 17.719 7.492 1 96.62 370 THR A CA 1
ATOM 2932 C C . THR A 1 370 ? 23.234 17.922 8.992 1 96.62 370 THR A C 1
ATOM 2934 O O . THR A 1 370 ? 24.359 18.078 9.445 1 96.62 370 THR A O 1
ATOM 2937 N N . VAL A 1 371 ? 22.234 17.875 9.75 1 96.19 371 VAL A N 1
ATOM 2938 C CA . VAL A 1 371 ? 22.312 18.125 11.188 1 96.19 371 VAL A CA 1
ATOM 2939 C C . VAL A 1 371 ? 22.891 16.906 11.891 1 96.19 371 VAL A C 1
ATOM 2941 O O . VAL A 1 371 ? 23.75 17.031 12.766 1 96.19 371 VAL A O 1
ATOM 2944 N N . CYS A 1 372 ? 22.484 15.719 11.492 1 93.62 372 CYS A N 1
ATOM 2945 C CA . CYS A 1 372 ? 22.812 14.508 12.227 1 93.62 372 CYS A CA 1
ATOM 2946 C C . CYS A 1 372 ? 24.156 13.93 11.773 1 93.62 372 CYS A C 1
ATOM 2948 O O . CYS A 1 372 ? 24.906 13.398 12.578 1 93.62 372 CYS A O 1
ATOM 2950 N N . GLU A 1 373 ? 24.422 13.953 10.508 1 91.69 373 GLU A N 1
ATOM 2951 C CA . GLU A 1 373 ? 25.625 13.336 9.984 1 91.69 373 GLU A CA 1
ATOM 2952 C C . GLU A 1 373 ? 26.75 14.359 9.82 1 91.69 373 GLU A C 1
ATOM 2954 O O . GLU A 1 373 ? 27.859 14.148 10.289 1 91.69 373 GLU A O 1
ATOM 2959 N N . ASP A 1 374 ? 26.406 15.484 9.148 1 92.75 374 ASP A N 1
ATOM 2960 C CA . ASP A 1 374 ? 27.438 16.5 8.898 1 92.75 374 ASP A CA 1
ATOM 2961 C C . ASP A 1 374 ? 27.703 17.328 10.156 1 92.75 374 ASP A C 1
ATOM 2963 O O . ASP A 1 374 ? 28.766 17.922 10.281 1 92.75 374 ASP A O 1
ATOM 2967 N N . GLY A 1 375 ? 26.734 17.438 11 1 93.44 375 GLY A N 1
ATOM 2968 C CA . GLY A 1 375 ? 26.891 18.234 12.211 1 93.44 375 GLY A CA 1
ATOM 2969 C C . GLY A 1 375 ? 27 19.719 11.945 1 93.44 375 GLY A C 1
ATOM 2970 O O . GLY A 1 375 ? 27.781 20.422 12.586 1 93.44 375 GLY A O 1
ATOM 2971 N N . ARG A 1 376 ? 26.312 20.219 10.961 1 94.88 376 ARG A N 1
ATOM 2972 C CA . ARG A 1 376 ? 26.297 21.609 10.539 1 94.88 376 ARG A CA 1
ATOM 2973 C C . ARG A 1 376 ? 24.953 22.266 10.836 1 94.88 376 ARG A C 1
ATOM 2975 O O . ARG A 1 376 ? 23.906 21.656 10.633 1 94.88 376 ARG A O 1
ATOM 2982 N N . PRO A 1 377 ? 25.031 23.516 11.336 1 96.69 377 PRO A N 1
ATOM 2983 C CA . PRO A 1 377 ? 23.766 24.234 11.484 1 96.69 377 PRO A CA 1
ATOM 2984 C C . PRO A 1 377 ? 23.031 24.422 10.156 1 96.69 377 PRO A C 1
ATOM 2986 O O . PRO A 1 377 ? 23.672 24.609 9.117 1 96.69 377 PRO A O 1
ATOM 2989 N N . VAL A 1 378 ? 21.719 24.391 10.25 1 98.25 378 VAL A N 1
ATOM 2990 C CA . VAL A 1 378 ? 20.938 24.484 9.016 1 98.25 378 VAL A CA 1
ATOM 2991 C C . VAL A 1 378 ? 19.875 25.578 9.164 1 98.25 378 VAL A C 1
ATOM 2993 O O . VAL A 1 378 ? 19.266 25.734 10.227 1 98.25 378 VAL A O 1
ATOM 2996 N N . ILE A 1 379 ? 19.688 26.406 8.148 1 98.12 379 ILE A N 1
ATOM 2997 C CA . ILE A 1 379 ? 18.594 27.375 8.039 1 98.12 379 ILE A CA 1
ATOM 2998 C C . ILE A 1 379 ? 17.688 26.984 6.875 1 98.12 379 ILE A C 1
ATOM 3000 O O . ILE A 1 379 ? 18.141 26.938 5.727 1 98.12 379 ILE A O 1
ATOM 3004 N N . VAL A 1 380 ? 16.469 26.641 7.156 1 98.5 380 VAL A N 1
ATOM 3005 C CA . VAL A 1 380 ? 15.469 26.391 6.121 1 98.5 380 VAL A CA 1
ATOM 3006 C C . VAL A 1 380 ? 14.781 27.703 5.742 1 98.5 380 VAL A C 1
ATOM 3008 O O . VAL A 1 380 ? 14.234 28.391 6.605 1 98.5 380 VAL A O 1
ATOM 3011 N N . LYS A 1 381 ? 14.805 28 4.539 1 96.94 381 LYS A N 1
ATOM 3012 C CA . LYS A 1 381 ? 14.344 29.328 4.109 1 96.94 381 LYS A CA 1
ATOM 3013 C C . LYS A 1 381 ? 13.312 29.203 2.99 1 96.94 381 LYS A C 1
ATOM 3015 O O . LYS A 1 381 ? 13.375 28.281 2.178 1 96.94 381 LYS A O 1
ATOM 3020 N N . GLU A 1 382 ? 12.336 30.078 3.002 1 96.12 382 GLU A N 1
ATOM 3021 C CA . GLU A 1 382 ? 11.328 30.25 1.961 1 96.12 382 GLU A CA 1
ATOM 3022 C C . GLU A 1 382 ? 11.023 31.734 1.738 1 96.12 382 GLU A C 1
ATOM 3024 O O . GLU A 1 382 ? 11.406 32.562 2.551 1 96.12 382 GLU A O 1
ATOM 3029 N N . LEU A 1 383 ? 10.352 32.094 0.759 1 93.62 383 LEU A N 1
ATOM 3030 C CA . LEU A 1 383 ? 10.078 33.469 0.435 1 93.62 383 LEU A CA 1
ATOM 3031 C C . LEU A 1 383 ? 9.367 34.188 1.592 1 93.62 383 LEU A C 1
ATOM 3033 O O . LEU A 1 383 ? 9.938 35.062 2.225 1 93.62 383 LEU A O 1
ATOM 3037 N N . ASN A 1 384 ? 8.172 33.688 2.018 1 91.62 384 ASN A N 1
ATOM 3038 C CA . ASN A 1 384 ? 7.402 34.344 3.084 1 91.62 384 ASN A CA 1
ATOM 3039 C C . ASN A 1 384 ? 7.648 33.656 4.43 1 91.62 384 ASN A C 1
ATOM 3041 O O . ASN A 1 384 ? 7.332 34.219 5.48 1 91.62 384 ASN A O 1
ATOM 3045 N N . GLY A 1 385 ? 8.141 32.469 4.457 1 94.94 385 GLY A N 1
ATOM 3046 C CA . GLY A 1 385 ? 8.539 31.766 5.664 1 94.94 385 GLY A CA 1
ATOM 3047 C C . GLY A 1 385 ? 7.359 31.266 6.473 1 94.94 385 GLY A C 1
ATOM 3048 O O . GLY A 1 385 ? 7.465 31.062 7.688 1 94.94 385 GLY A O 1
ATOM 3049 N N . ARG A 1 386 ? 6.203 31.031 5.824 1 96.38 386 ARG A N 1
ATOM 3050 C CA . ARG A 1 386 ? 5.031 30.688 6.621 1 96.38 386 ARG A CA 1
ATOM 3051 C C . ARG A 1 386 ? 4.309 29.484 6.027 1 96.38 386 ARG A C 1
ATOM 3053 O O . ARG A 1 386 ? 3.225 29.109 6.488 1 96.38 386 ARG A O 1
ATOM 3060 N N . ASP A 1 387 ? 4.871 28.844 4.977 1 97.44 387 ASP A N 1
ATOM 3061 C CA . ASP A 1 387 ? 4.176 27.75 4.312 1 97.44 387 ASP A CA 1
ATOM 3062 C C . ASP A 1 387 ? 5.078 26.516 4.184 1 97.44 387 ASP A C 1
ATOM 3064 O O . ASP A 1 387 ? 5.211 25.734 5.125 1 97.44 387 ASP A O 1
ATOM 3068 N N . MET A 1 388 ? 5.902 26.469 3.139 1 97.94 388 MET A N 1
ATOM 3069 C CA . MET A 1 388 ? 6.684 25.266 2.863 1 97.94 388 MET A CA 1
ATOM 3070 C C . MET A 1 388 ? 7.797 25.094 3.891 1 97.94 388 MET A C 1
ATOM 3072 O O . MET A 1 388 ? 8.211 23.969 4.18 1 97.94 388 MET A O 1
ATOM 3076 N N . VAL A 1 389 ? 8.266 26.188 4.438 1 98 389 VAL A N 1
ATOM 3077 C CA . VAL A 1 389 ? 9.297 26.125 5.469 1 98 389 VAL A CA 1
ATOM 3078 C C . VAL A 1 389 ? 8.781 25.344 6.668 1 98 389 VAL A C 1
ATOM 3080 O O . VAL A 1 389 ? 9.531 24.578 7.285 1 98 389 VAL A O 1
ATOM 3083 N N . LEU A 1 390 ? 7.508 25.5 6.949 1 98.25 390 LEU A N 1
ATOM 3084 C CA . LEU A 1 390 ? 6.898 24.797 8.07 1 98.25 390 LEU A CA 1
ATOM 3085 C C . LEU A 1 390 ? 6.746 23.312 7.75 1 98.25 390 LEU A C 1
ATOM 3087 O O . LEU A 1 390 ? 6.906 22.469 8.633 1 98.25 390 LEU A O 1
ATOM 3091 N N . VAL A 1 391 ? 6.469 23 6.496 1 98.69 391 VAL A N 1
ATOM 3092 C CA . VAL A 1 391 ? 6.352 21.609 6.07 1 98.69 391 VAL A CA 1
ATOM 3093 C C . VAL A 1 391 ? 7.691 20.906 6.25 1 98.69 391 VAL A C 1
ATOM 3095 O O . VAL A 1 391 ? 7.777 19.891 6.961 1 98.69 391 VAL A O 1
ATOM 3098 N N . VAL A 1 392 ? 8.719 21.453 5.691 1 98.75 392 VAL A N 1
ATOM 3099 C CA . VAL A 1 392 ? 10.016 20.797 5.637 1 98.75 392 VAL A CA 1
ATOM 3100 C C . VAL A 1 392 ? 10.648 20.766 7.031 1 98.75 392 VAL A C 1
ATOM 3102 O O . VAL A 1 392 ? 11.188 19.734 7.453 1 98.75 392 VAL A O 1
ATOM 3105 N N . ALA A 1 393 ? 10.586 21.875 7.754 1 98.62 393 ALA A N 1
ATOM 3106 C CA . ALA A 1 393 ? 11.164 21.938 9.094 1 98.62 393 ALA A CA 1
ATOM 3107 C C . ALA A 1 393 ? 10.445 20.984 10.047 1 98.62 393 ALA A C 1
ATOM 3109 O O . ALA A 1 393 ? 11.078 20.344 10.898 1 98.62 393 ALA A O 1
ATOM 3110 N N . SER A 1 394 ? 9.117 20.906 9.938 1 98.81 394 SER A N 1
ATOM 3111 C CA . SER A 1 394 ? 8.359 19.984 10.766 1 98.81 394 SER A CA 1
ATOM 3112 C C . SER A 1 394 ? 8.695 18.531 10.438 1 98.81 394 SER A C 1
ATOM 3114 O O . SER A 1 394 ? 8.852 17.703 11.336 1 98.81 394 SER A O 1
ATOM 3116 N N . LEU A 1 395 ? 8.781 18.25 9.164 1 98.75 395 LEU A N 1
ATOM 3117 C CA . LEU A 1 395 ? 9.109 16.891 8.742 1 98.75 395 LEU A CA 1
ATOM 3118 C C . LEU A 1 395 ? 10.508 16.5 9.219 1 98.75 395 LEU A C 1
ATOM 3120 O O . LEU A 1 395 ? 10.727 15.375 9.656 1 98.75 395 LEU A O 1
ATOM 3124 N N . ALA A 1 396 ? 11.43 17.406 9.078 1 98.5 396 ALA A N 1
ATOM 3125 C CA . ALA A 1 396 ? 12.789 17.125 9.539 1 98.5 396 ALA A CA 1
ATOM 3126 C C . ALA A 1 396 ? 12.797 16.797 11.031 1 98.5 396 ALA A C 1
ATOM 3128 O O . ALA A 1 396 ? 13.438 15.828 11.445 1 98.5 396 ALA A O 1
ATOM 3129 N N . GLN A 1 397 ? 12.086 17.625 11.812 1 98.31 397 GLN A N 1
ATOM 3130 C CA . GLN A 1 397 ? 12 17.391 13.25 1 98.31 397 GLN A CA 1
ATOM 3131 C C . GLN A 1 397 ? 11.312 16.062 13.547 1 98.31 397 GLN A C 1
ATOM 3133 O O . GLN A 1 397 ? 11.742 15.32 14.438 1 98.31 397 GLN A O 1
ATOM 3138 N N . LEU A 1 398 ? 10.289 15.789 12.805 1 98.06 398 LEU A N 1
ATOM 3139 C CA . LEU A 1 398 ? 9.547 14.539 12.953 1 98.06 398 LEU A CA 1
ATOM 3140 C C . LEU A 1 398 ? 10.445 13.336 12.703 1 98.06 398 LEU A C 1
ATOM 3142 O O . LEU A 1 398 ? 10.32 12.305 13.367 1 98.06 398 LEU A O 1
ATOM 3146 N N . ILE A 1 399 ? 11.297 13.422 11.75 1 96.88 399 ILE A N 1
ATOM 3147 C CA . ILE A 1 399 ? 12.172 12.336 11.32 1 96.88 399 ILE A CA 1
ATOM 3148 C C . ILE A 1 399 ? 13.266 12.109 12.367 1 96.88 399 ILE A C 1
ATOM 3150 O O . ILE A 1 399 ? 13.594 10.969 12.688 1 96.88 399 ILE A O 1
ATOM 3154 N N . VAL A 1 400 ? 13.789 13.117 13 1 96.06 400 VAL A N 1
ATOM 3155 C CA . VAL A 1 400 ? 14.992 12.984 13.82 1 96.06 400 VAL A CA 1
ATOM 3156 C C . VAL A 1 400 ? 14.602 12.805 15.289 1 96.06 400 VAL A C 1
ATOM 3158 O O . VAL A 1 400 ? 15.375 12.258 16.078 1 96.06 400 VAL A O 1
ATOM 3161 N N . ASP A 1 401 ? 13.406 13.289 15.711 1 95.94 401 ASP A N 1
ATOM 3162 C CA . ASP A 1 401 ? 12.984 13.273 17.109 1 95.94 401 ASP A CA 1
ATOM 3163 C C . ASP A 1 401 ? 11.781 12.352 17.312 1 95.94 401 ASP A C 1
ATOM 3165 O O . ASP A 1 401 ? 10.672 12.688 16.891 1 95.94 401 ASP A O 1
ATOM 3169 N N . SER A 1 402 ? 11.914 11.273 18.016 1 93.88 402 SER A N 1
ATOM 3170 C CA . SER A 1 402 ? 10.867 10.266 18.203 1 93.88 402 SER A CA 1
ATOM 3171 C C . SER A 1 402 ? 9.734 10.805 19.062 1 93.88 402 SER A C 1
ATOM 3173 O O . SER A 1 402 ? 8.602 10.32 18.984 1 93.88 402 SER A O 1
ATOM 3175 N N . TYR A 1 403 ? 10 11.828 19.875 1 94.75 403 TYR A N 1
ATOM 3176 C CA . TYR A 1 403 ? 8.945 12.445 20.672 1 94.75 403 TYR A CA 1
ATOM 3177 C C . TYR A 1 403 ? 7.82 12.961 19.781 1 94.75 403 TYR A C 1
ATOM 3179 O O . TYR A 1 403 ? 6.641 12.82 20.109 1 94.75 403 TYR A O 1
ATOM 3187 N N . TYR A 1 404 ? 8.172 13.516 18.703 1 97.31 404 TYR A N 1
ATOM 3188 C CA . TYR A 1 404 ? 7.188 14.133 17.828 1 97.31 404 TYR A CA 1
ATOM 3189 C C . TYR A 1 404 ? 6.383 13.07 17.094 1 97.31 404 TYR A C 1
ATOM 3191 O O . TYR A 1 404 ? 5.41 13.383 16.406 1 97.31 404 TYR A O 1
ATOM 3199 N N . ARG A 1 405 ? 6.703 11.828 17.25 1 96.44 405 ARG A N 1
ATOM 3200 C CA . ARG A 1 405 ? 5.965 10.742 16.625 1 96.44 405 ARG A CA 1
ATOM 3201 C C . ARG A 1 405 ? 4.961 10.125 17.594 1 96.44 405 ARG A C 1
ATOM 3203 O O . ARG A 1 405 ? 4.273 9.156 17.25 1 96.44 405 ARG A O 1
ATOM 3210 N N . THR A 1 406 ? 4.891 10.656 18.734 1 95.19 406 THR A N 1
ATOM 3211 C CA . THR A 1 406 ? 3.811 10.367 19.672 1 95.19 406 THR A CA 1
ATOM 3212 C C . THR A 1 406 ? 2.641 11.32 19.469 1 95.19 406 THR A C 1
ATOM 3214 O O . THR A 1 406 ? 2.764 12.312 18.75 1 95.19 406 THR A O 1
ATOM 3217 N N . ILE A 1 407 ? 1.534 11.07 20.078 1 92.94 407 ILE A N 1
ATOM 3218 C CA . ILE A 1 407 ? 0.366 11.93 19.938 1 92.94 407 ILE A CA 1
ATOM 3219 C C . ILE A 1 407 ? 0.663 13.297 20.562 1 92.94 407 ILE A C 1
ATOM 3221 O O . ILE A 1 407 ? 0.48 14.328 19.922 1 92.94 407 ILE A O 1
ATOM 3225 N N . ARG A 1 408 ? 1.146 13.273 21.766 1 93.31 408 ARG A N 1
ATOM 3226 C CA . ARG A 1 408 ? 1.459 14.523 22.453 1 93.31 408 ARG A CA 1
ATOM 3227 C C . ARG A 1 408 ? 2.57 15.281 21.734 1 93.31 408 ARG A C 1
ATOM 3229 O O . ARG A 1 408 ? 2.51 16.5 21.609 1 93.31 408 ARG A O 1
ATOM 3236 N N . GLY A 1 409 ? 3.518 14.531 21.359 1 96.88 409 GLY A N 1
ATOM 3237 C CA . GLY A 1 409 ? 4.625 15.148 20.641 1 96.88 409 GLY A CA 1
ATOM 3238 C C . GLY A 1 409 ? 4.211 15.758 19.312 1 96.88 409 GLY A C 1
ATOM 3239 O O . GLY A 1 409 ? 4.668 16.844 18.953 1 96.88 409 GLY A O 1
ATOM 3240 N N . PHE A 1 410 ? 3.395 15.055 18.625 1 97.94 410 PHE A N 1
ATOM 3241 C CA . PHE A 1 410 ? 2.939 15.539 17.328 1 97.94 410 PHE A CA 1
ATOM 3242 C C . PHE A 1 410 ? 2.105 16.812 17.484 1 97.94 410 PHE A C 1
ATOM 3244 O O . PHE A 1 410 ? 2.238 17.75 16.688 1 97.94 410 PHE A O 1
ATOM 3251 N N . GLN A 1 411 ? 1.289 16.844 18.469 1 96.69 411 GLN A N 1
ATOM 3252 C CA . GLN A 1 411 ? 0.506 18.031 18.781 1 96.69 411 GLN A CA 1
ATOM 3253 C C . GLN A 1 411 ? 1.411 19.203 19.141 1 96.69 411 GLN A C 1
ATOM 3255 O O . GLN A 1 411 ? 1.179 20.328 18.719 1 96.69 411 GLN A O 1
ATOM 3260 N N . THR A 1 412 ? 2.408 18.875 19.891 1 97.38 412 THR A N 1
ATOM 3261 C CA . THR A 1 412 ? 3.379 19.891 20.281 1 97.38 412 THR A CA 1
ATOM 3262 C C . THR A 1 412 ? 4.082 20.469 19.047 1 97.38 412 THR A C 1
ATOM 3264 O O . THR A 1 412 ? 4.281 21.672 18.953 1 97.38 412 THR A O 1
ATOM 3267 N N . LEU A 1 413 ? 4.414 19.578 18.172 1 98.38 413 LEU A N 1
ATOM 3268 C CA . LEU A 1 413 ? 5.086 19.984 16.953 1 98.38 413 LEU A CA 1
ATOM 3269 C C . LEU A 1 413 ? 4.199 20.922 16.125 1 98.38 413 LEU A C 1
ATOM 3271 O O . LEU A 1 413 ? 4.66 21.969 15.656 1 98.38 413 LEU A O 1
ATOM 3275 N N . ILE A 1 414 ? 2.979 20.578 15.945 1 98.31 414 ILE A N 1
ATOM 3276 C CA . ILE A 1 414 ? 2.047 21.375 15.148 1 98.31 414 ILE A CA 1
ATOM 3277 C C . ILE A 1 414 ? 1.801 22.719 15.836 1 98.31 414 ILE A C 1
ATOM 3279 O O . ILE A 1 414 ? 1.767 23.766 15.172 1 98.31 414 ILE A O 1
ATOM 3283 N N . GLN A 1 415 ? 1.647 22.672 17.109 1 97.31 415 GLN A N 1
ATOM 3284 C CA . GLN A 1 415 ? 1.426 23.906 17.875 1 97.31 415 GLN A CA 1
ATOM 3285 C C . GLN A 1 415 ? 2.615 24.844 17.734 1 97.31 415 GLN A C 1
ATOM 3287 O O . GLN A 1 415 ? 2.439 26.047 17.5 1 97.31 415 GLN A O 1
ATOM 3292 N N . LYS A 1 416 ? 3.748 24.328 17.859 1 97.38 416 LYS A N 1
ATOM 3293 C CA . LYS A 1 416 ? 4.977 25.125 17.844 1 97.38 416 LYS A CA 1
ATOM 3294 C C . LYS A 1 416 ? 5.285 25.625 16.438 1 97.38 416 LYS A C 1
ATOM 3296 O O . LYS A 1 416 ? 5.594 26.812 16.25 1 97.38 416 LYS A O 1
ATOM 3301 N N . MET A 1 417 ? 5.137 24.781 15.461 1 97.88 417 MET A N 1
ATOM 3302 C CA . MET A 1 417 ? 5.652 25.094 14.133 1 97.88 417 MET A CA 1
ATOM 3303 C C . MET A 1 417 ? 4.574 25.719 13.258 1 97.88 417 MET A C 1
ATOM 3305 O O . MET A 1 417 ? 4.871 26.531 12.375 1 97.88 417 MET A O 1
ATOM 3309 N N . TRP A 1 418 ? 3.357 25.406 13.438 1 98.12 418 TRP A N 1
ATOM 3310 C CA . TRP A 1 418 ? 2.316 25.859 12.523 1 98.12 418 TRP A CA 1
ATOM 3311 C C . TRP A 1 418 ? 1.486 26.969 13.141 1 98.12 418 TRP A C 1
ATOM 3313 O O . TRP A 1 418 ? 1.384 28.062 12.57 1 98.12 418 TRP A O 1
ATOM 3323 N N . VAL A 1 419 ? 1.013 26.734 14.336 1 97.19 419 VAL A N 1
ATOM 3324 C CA . VAL A 1 419 ? 0.13 27.703 14.969 1 97.19 419 VAL A CA 1
ATOM 3325 C C . VAL A 1 419 ? 0.935 28.938 15.398 1 97.19 419 VAL A C 1
ATOM 3327 O O . VAL A 1 419 ? 0.609 30.062 15.023 1 97.19 419 VAL A O 1
ATOM 3330 N N . LEU A 1 420 ? 2.01 28.734 16.062 1 96.38 420 LEU A N 1
ATOM 3331 C CA . LEU A 1 420 ? 2.768 29.844 16.641 1 96.38 420 LEU A CA 1
ATOM 3332 C C . LEU A 1 420 ? 3.578 30.562 15.57 1 96.38 420 LEU A C 1
ATOM 3334 O O . LEU A 1 420 ? 3.809 31.766 15.664 1 96.38 420 LEU A O 1
ATOM 3338 N N . CYS A 1 421 ? 4.008 29.797 14.555 1 95.94 421 CYS A N 1
ATOM 3339 C CA . CYS A 1 421 ? 4.805 30.406 13.5 1 95.94 421 CYS A CA 1
ATOM 3340 C C . CYS A 1 421 ? 3.914 31.125 12.492 1 95.94 421 CYS A C 1
ATOM 3342 O O . CYS A 1 421 ? 4.41 31.719 11.531 1 95.94 421 CYS A O 1
ATOM 3344 N N . GLY A 1 422 ? 2.701 31.062 12.703 1 96.56 422 GLY A N 1
ATOM 3345 C CA . GLY A 1 422 ? 1.778 31.953 12.016 1 96.56 422 GLY A CA 1
ATOM 3346 C C . GLY A 1 422 ? 1.426 31.484 10.617 1 96.56 422 GLY A C 1
ATOM 3347 O O . GLY A 1 422 ? 1.323 32.312 9.695 1 96.56 422 GLY A O 1
ATOM 3348 N N . HIS A 1 423 ? 1.332 30.172 10.312 1 97.44 423 HIS A N 1
ATOM 3349 C CA . HIS A 1 423 ? 0.744 29.734 9.055 1 97.44 423 HIS A CA 1
ATOM 3350 C C . HIS A 1 423 ? -0.635 30.344 8.844 1 97.44 423 HIS A C 1
ATOM 3352 O O . HIS A 1 423 ? -1.473 30.328 9.75 1 97.44 423 HIS A O 1
ATOM 3358 N N . PRO A 1 424 ? -0.812 30.953 7.727 1 96.56 424 PRO A N 1
ATOM 3359 C CA . PRO A 1 424 ? -2.1 31.625 7.516 1 96.56 424 PRO A CA 1
ATOM 3360 C C . PRO A 1 424 ? -3.23 30.641 7.219 1 96.56 424 PRO A C 1
ATOM 3362 O O . PRO A 1 424 ? -3.697 30.562 6.078 1 96.56 424 PRO A O 1
ATOM 3365 N N . PHE A 1 425 ? -3.812 30.078 8.219 1 96.81 425 PHE A N 1
ATOM 3366 C CA . PHE A 1 425 ? -4.852 29.062 8.055 1 96.81 425 PHE A CA 1
ATOM 3367 C C . PHE A 1 425 ? -6.102 29.656 7.43 1 96.81 425 PHE A C 1
ATOM 3369 O O . PHE A 1 425 ? -6.742 29.031 6.59 1 96.81 425 PHE A O 1
ATOM 3376 N N . VAL A 1 426 ? -6.504 30.859 7.805 1 94.88 426 VAL A N 1
ATOM 3377 C CA . VAL A 1 426 ? -7.715 31.484 7.281 1 94.88 426 VAL A CA 1
ATOM 3378 C C . VAL A 1 426 ? -7.598 31.656 5.766 1 94.88 426 VAL A C 1
ATOM 3380 O O . VAL A 1 426 ? -8.508 31.281 5.023 1 94.88 426 VAL A O 1
ATOM 3383 N N . ARG A 1 427 ? -6.496 32.156 5.375 1 92.75 427 ARG A N 1
ATOM 3384 C CA . ARG A 1 427 ? -6.277 32.438 3.961 1 92.75 427 ARG A CA 1
ATOM 3385 C C . ARG A 1 427 ? -6.078 31.141 3.17 1 92.75 427 ARG A C 1
ATOM 3387 O O . ARG A 1 427 ? -6.617 30.984 2.07 1 92.75 427 ARG A O 1
ATOM 3394 N N . ARG A 1 428 ? -5.312 30.25 3.703 1 95.44 428 ARG A N 1
ATOM 3395 C CA . ARG A 1 428 ? -4.941 29.031 2.975 1 95.44 428 ARG A CA 1
ATOM 3396 C C . ARG A 1 428 ? -6.102 28.047 2.92 1 95.44 428 ARG A C 1
ATOM 3398 O O . ARG A 1 428 ? -6.262 27.328 1.937 1 95.44 428 ARG A O 1
ATOM 3405 N N . CYS A 1 429 ? -6.914 28.016 3.945 1 93.69 429 CYS A N 1
ATOM 3406 C CA . CYS A 1 429 ? -7.996 27.031 4.016 1 93.69 429 CYS A CA 1
ATOM 3407 C C . CYS A 1 429 ? -9.32 27.656 3.604 1 93.69 429 CYS A C 1
ATOM 3409 O O . CYS A 1 429 ? -10.328 26.969 3.469 1 93.69 429 CYS A O 1
ATOM 3411 N N . GLY A 1 430 ? -9.398 28.938 3.383 1 90.94 430 GLY A N 1
ATOM 3412 C CA . GLY A 1 430 ? -10.617 29.609 2.98 1 90.94 430 GLY A CA 1
ATOM 3413 C C . GLY A 1 430 ? -11.703 29.562 4.043 1 90.94 430 GLY A C 1
ATOM 3414 O O . GLY A 1 430 ? -12.852 29.219 3.752 1 90.94 430 GLY A O 1
ATOM 3415 N N . HIS A 1 431 ? -11.312 29.859 5.242 1 91.69 431 HIS A N 1
ATOM 3416 C CA . HIS A 1 431 ? -12.266 29.828 6.344 1 91.69 431 HIS A CA 1
ATOM 3417 C C . HIS A 1 431 ? -13.336 30.891 6.184 1 91.69 431 HIS A C 1
ATOM 3419 O O . HIS A 1 431 ? -14.469 30.719 6.641 1 91.69 431 HIS A O 1
ATOM 3425 N N . ILE A 1 432 ? -12.922 32 5.602 1 89.94 432 ILE A N 1
ATOM 3426 C CA . ILE A 1 432 ? -13.852 33.094 5.383 1 89.94 432 ILE A CA 1
ATOM 3427 C C . ILE A 1 432 ? -13.852 33.5 3.908 1 89.94 432 ILE A C 1
ATOM 3429 O O . ILE A 1 432 ? -12.891 33.219 3.186 1 89.94 432 ILE A O 1
ATOM 3433 N N . LYS A 1 433 ? -14.953 34 3.426 1 80.75 433 LYS A N 1
ATOM 3434 C CA . LYS A 1 433 ? -15.07 34.5 2.066 1 80.75 433 LYS A CA 1
ATOM 3435 C C . LYS A 1 433 ? -15.648 35.938 2.066 1 80.75 433 LYS A C 1
ATOM 3437 O O . LYS A 1 433 ? -16.859 36.094 1.938 1 80.75 433 LYS A O 1
ATOM 3442 N N . PRO A 1 434 ? -14.758 36.906 2.143 1 70.31 434 PRO A N 1
ATOM 3443 C CA . PRO A 1 434 ? -15.281 38.25 2.166 1 70.31 434 PRO A CA 1
ATOM 3444 C C . PRO A 1 434 ? -15.883 38.688 0.829 1 70.31 434 PRO A C 1
ATOM 3446 O O . PRO A 1 434 ? -15.438 38.219 -0.226 1 70.31 434 PRO A O 1
ATOM 3449 N N . PHE A 1 435 ? -17.156 39.156 0.692 1 59.22 435 PHE A N 1
ATOM 3450 C CA . PHE A 1 435 ? -17.891 39.594 -0.487 1 59.22 435 PHE A CA 1
ATOM 3451 C C . PHE A 1 435 ? -17.203 40.75 -1.187 1 59.22 435 PHE A C 1
ATOM 3453 O O . PHE A 1 435 ? -17.672 41.25 -2.215 1 59.22 435 PHE A O 1
ATOM 3460 N N . THR A 1 436 ? -16.078 41.188 -0.824 1 58 436 THR A N 1
ATOM 3461 C CA . THR A 1 436 ? -15.5 42.375 -1.458 1 58 436 THR A CA 1
ATOM 3462 C C . THR A 1 436 ? -14.711 42 -2.709 1 58 436 THR A C 1
ATOM 3464 O O . THR A 1 436 ? -14.281 40.844 -2.848 1 58 436 THR A O 1
ATOM 3467 N N . LYS A 1 437 ? -14.688 42.875 -3.855 1 50.88 437 LYS A N 1
ATOM 3468 C CA . LYS A 1 437 ? -13.93 42.781 -5.102 1 50.88 437 LYS A CA 1
ATOM 3469 C C . LYS A 1 437 ? -12.547 42.188 -4.855 1 50.88 437 LYS A C 1
ATOM 3471 O O . LYS A 1 437 ? -12 41.5 -5.723 1 50.88 437 LYS A O 1
ATOM 3476 N N . GLU A 1 438 ? -11.906 42.406 -3.883 1 49.47 438 GLU A N 1
ATOM 3477 C CA . GLU A 1 438 ? -10.594 41.969 -3.414 1 49.47 438 GLU A CA 1
ATOM 3478 C C . GLU A 1 438 ? -10.609 40.5 -3.057 1 49.47 438 GLU A C 1
ATOM 3480 O O . GLU A 1 438 ? -9.547 39.875 -2.932 1 49.47 438 GLU A O 1
ATOM 3485 N N . SER A 1 439 ? -11.711 39.938 -3.018 1 50.06 439 SER A N 1
ATOM 3486 C CA . SER A 1 439 ? -12.031 38.562 -2.652 1 50.06 439 SER A CA 1
ATOM 3487 C C . SER A 1 439 ? -11.5 37.562 -3.688 1 50.06 439 SER A C 1
ATOM 3489 O O . SER A 1 439 ? -11.078 36.469 -3.342 1 50.06 439 SER A O 1
ATOM 3491 N N . GLU A 1 440 ? -11.617 38.031 -4.895 1 51.34 440 GLU A N 1
ATOM 3492 C CA . GLU A 1 440 ? -11.086 37.188 -5.949 1 51.34 440 GLU A CA 1
ATOM 3493 C C . GLU A 1 440 ? -9.594 36.938 -5.766 1 51.34 440 GLU A C 1
ATOM 3495 O O . GLU A 1 440 ? -9.094 35.844 -6.074 1 51.34 440 GLU A O 1
ATOM 3500 N N . LYS A 1 441 ? -8.898 38 -5.262 1 48.56 441 LYS A N 1
ATOM 3501 C CA . LYS A 1 441 ? -7.465 37.875 -5.023 1 48.56 441 LYS A CA 1
ATOM 3502 C C . LYS A 1 441 ? -7.184 36.938 -3.861 1 48.56 441 LYS A C 1
ATOM 3504 O O . LYS A 1 441 ? -6.156 36.25 -3.848 1 48.56 441 LYS A O 1
ATOM 3509 N N . ASP A 1 442 ? -8.156 36.875 -3 1 53.94 442 ASP A N 1
ATOM 3510 C CA . ASP A 1 442 ? -8.008 36.031 -1.817 1 53.94 442 ASP A CA 1
ATOM 3511 C C . ASP A 1 442 ? -8.109 34.562 -2.18 1 53.94 442 ASP A C 1
ATOM 3513 O O . ASP A 1 442 ? -7.434 33.719 -1.578 1 53.94 442 ASP A O 1
ATOM 3517 N N . VAL A 1 443 ? -8.906 34.344 -3.252 1 55.41 443 VAL A N 1
ATOM 3518 C CA . VAL A 1 443 ? -9.055 32.969 -3.719 1 55.41 443 VAL A CA 1
ATOM 3519 C C . VAL A 1 443 ? -7.727 32.469 -4.273 1 55.41 443 VAL A C 1
ATOM 3521 O O . VAL A 1 443 ? -7.395 31.281 -4.129 1 55.41 443 VAL A O 1
ATOM 3524 N N . GLU A 1 444 ? -6.988 33.438 -4.531 1 66.19 444 GLU A N 1
ATOM 3525 C CA . GLU A 1 444 ? -5.695 33.062 -5.105 1 66.19 444 GLU A CA 1
ATOM 3526 C C . GLU A 1 444 ? -4.699 32.688 -4.016 1 66.19 444 GLU A C 1
ATOM 3528 O O . GLU A 1 444 ? -3.652 32.094 -4.305 1 66.19 444 GLU A O 1
ATOM 3533 N N . GLN A 1 445 ? -5.211 32.75 -2.768 1 83 445 GLN A N 1
ATOM 3534 C CA . GLN A 1 445 ? -4.258 32.469 -1.698 1 83 445 GLN A CA 1
ATOM 3535 C C . GLN A 1 445 ? -4.559 31.141 -1.034 1 83 445 GLN A C 1
ATOM 3537 O O . GLN A 1 445 ? -3.807 30.688 -0.168 1 83 445 GLN A O 1
ATOM 3542 N N . GLU A 1 446 ? -5.617 30.547 -1.522 1 91.88 446 GLU A N 1
ATOM 3543 C CA . GLU A 1 446 ? -5.93 29.234 -0.969 1 91.88 446 GLU A CA 1
ATOM 3544 C C . GLU A 1 446 ? -4.961 28.172 -1.479 1 91.88 446 GLU A C 1
ATOM 3546 O O . GLU A 1 446 ? -4.609 28.156 -2.66 1 91.88 446 GLU A O 1
ATOM 3551 N N . ALA A 1 447 ? -4.445 27.438 -0.528 1 95.69 447 ALA A N 1
ATOM 3552 C CA . ALA A 1 447 ? -3.533 26.344 -0.858 1 95.69 447 ALA A CA 1
ATOM 3553 C C . ALA A 1 447 ? -3.553 25.266 0.223 1 95.69 447 ALA A C 1
ATOM 3555 O O . ALA A 1 447 ? -3.615 25.578 1.415 1 95.69 447 ALA A O 1
ATOM 3556 N N . PRO A 1 448 ? -3.541 24 -0.205 1 96.62 448 PRO A N 1
ATOM 3557 C CA . PRO A 1 448 ? -3.621 22.891 0.762 1 96.62 448 PRO A CA 1
ATOM 3558 C C . PRO A 1 448 ? -2.27 22.562 1.389 1 96.62 448 PRO A C 1
ATOM 3560 O O . PRO A 1 448 ? -1.843 21.406 1.363 1 96.62 448 PRO A O 1
ATOM 3563 N N . VAL A 1 449 ? -1.643 23.516 2.023 1 98.06 449 VAL A N 1
ATOM 3564 C CA . VAL A 1 449 ? -0.289 23.344 2.537 1 98.06 449 VAL A CA 1
ATOM 3565 C C . VAL A 1 449 ? -0.306 22.375 3.715 1 98.06 449 VAL A C 1
ATOM 3567 O O . VAL A 1 449 ? 0.521 21.453 3.787 1 98.06 449 VAL A O 1
ATOM 3570 N N . PHE A 1 450 ? -1.229 22.562 4.625 1 98.12 450 PHE A N 1
ATOM 3571 C CA . PHE A 1 450 ? -1.285 21.688 5.789 1 98.12 450 PHE A CA 1
ATOM 3572 C C . PHE A 1 450 ? -1.67 20.266 5.387 1 98.12 450 PHE A C 1
ATOM 3574 O O . PHE A 1 450 ? -1.164 19.297 5.953 1 98.12 450 PHE A O 1
ATOM 3581 N N . LEU A 1 451 ? -2.598 20.125 4.445 1 97.31 451 LEU A N 1
ATOM 3582 C CA . LEU A 1 451 ? -2.924 18.812 3.924 1 97.31 451 LEU A CA 1
ATOM 3583 C C . LEU A 1 451 ? -1.696 18.156 3.301 1 97.31 451 LEU A C 1
ATOM 3585 O O . LEU A 1 451 ? -1.482 16.938 3.459 1 97.31 451 LEU A O 1
ATOM 3589 N N . HIS A 1 452 ? -0.969 18.953 2.539 1 98.44 452 HIS A N 1
ATOM 3590 C CA . HIS A 1 452 ? 0.273 18.469 1.951 1 98.44 452 HIS A CA 1
ATOM 3591 C C . HIS A 1 452 ? 1.221 17.938 3.023 1 98.44 452 HIS A C 1
ATOM 3593 O O . HIS A 1 452 ? 1.831 16.891 2.855 1 98.44 452 HIS A O 1
ATOM 3599 N N . PHE A 1 453 ? 1.325 18.656 4.113 1 98.56 453 PHE A N 1
ATOM 3600 C CA . PHE A 1 453 ? 2.131 18.219 5.25 1 98.56 453 PHE A CA 1
ATOM 3601 C C . PHE A 1 453 ? 1.628 16.891 5.789 1 98.56 453 PHE A C 1
ATOM 3603 O O . PHE A 1 453 ? 2.414 15.961 6 1 98.56 453 PHE A O 1
ATOM 3610 N N . LEU A 1 454 ? 0.35 16.812 6.031 1 98.12 454 LEU A N 1
ATOM 3611 C CA . LEU A 1 454 ? -0.234 15.578 6.547 1 98.12 454 LEU A CA 1
ATOM 3612 C C . LEU A 1 454 ? 0.011 14.422 5.59 1 98.12 454 LEU A C 1
ATOM 3614 O O . LEU A 1 454 ? 0.237 13.289 6.027 1 98.12 454 LEU A O 1
ATOM 3618 N N . ASP A 1 455 ? -0.086 14.656 4.316 1 97.81 455 ASP A N 1
ATOM 3619 C CA . ASP A 1 455 ? 0.182 13.625 3.318 1 97.81 455 ASP A CA 1
ATOM 3620 C C . ASP A 1 455 ? 1.623 13.133 3.412 1 97.81 455 ASP A C 1
ATOM 3622 O O . ASP A 1 455 ? 1.884 11.93 3.273 1 97.81 455 ASP A O 1
ATOM 3626 N N . CYS A 1 456 ? 2.543 14.07 3.578 1 98.56 456 CYS A N 1
ATOM 3627 C CA . CYS A 1 456 ? 3.938 13.68 3.744 1 98.56 456 CYS A CA 1
ATOM 3628 C C . CYS A 1 456 ? 4.117 12.812 4.984 1 98.56 456 CYS A C 1
ATOM 3630 O O . CYS A 1 456 ? 4.891 11.852 4.969 1 98.56 456 CYS A O 1
ATOM 3632 N N . VAL A 1 457 ? 3.432 13.148 6.074 1 98.44 457 VAL A N 1
ATOM 3633 C CA . VAL A 1 457 ? 3.488 12.344 7.285 1 98.44 457 VAL A CA 1
ATOM 3634 C C . VAL A 1 457 ? 2.934 10.945 7.004 1 98.44 457 VAL A C 1
ATOM 3636 O O . VAL A 1 457 ? 3.486 9.945 7.465 1 98.44 457 VAL A O 1
ATOM 3639 N N . TYR A 1 458 ? 1.884 10.891 6.211 1 95.75 458 TYR A N 1
ATOM 3640 C CA . TYR A 1 458 ? 1.306 9.617 5.797 1 95.75 458 TYR A CA 1
ATOM 3641 C C . TYR A 1 458 ? 2.33 8.766 5.051 1 95.75 458 TYR A C 1
ATOM 3643 O O . TYR A 1 458 ? 2.418 7.555 5.27 1 95.75 458 TYR A O 1
ATOM 3651 N N . GLN A 1 459 ? 3.021 9.406 4.156 1 95 459 GLN A N 1
ATOM 3652 C CA . GLN A 1 459 ? 4.059 8.688 3.418 1 95 459 GLN A CA 1
ATOM 3653 C C . GLN A 1 459 ? 5.082 8.07 4.367 1 95 459 GLN A C 1
ATOM 3655 O O . GLN A 1 459 ? 5.5 6.93 4.176 1 95 459 GLN A O 1
ATOM 3660 N N . LEU A 1 460 ? 5.512 8.812 5.41 1 94.31 460 LEU A N 1
ATOM 3661 C CA . LEU A 1 460 ? 6.492 8.32 6.371 1 94.31 460 LEU A CA 1
ATOM 3662 C C . LEU A 1 460 ? 5.914 7.184 7.207 1 94.31 460 LEU A C 1
ATOM 3664 O O . LEU A 1 460 ? 6.617 6.227 7.535 1 94.31 460 LEU A O 1
ATOM 3668 N N . MET A 1 461 ? 4.617 7.301 7.539 1 92.56 461 MET A N 1
ATOM 3669 C CA . MET A 1 461 ? 3.959 6.254 8.312 1 92.56 461 MET A CA 1
ATOM 3670 C C . MET A 1 461 ? 3.926 4.941 7.539 1 92.56 461 MET A C 1
ATOM 3672 O O . MET A 1 461 ? 4.023 3.863 8.125 1 92.56 461 MET A O 1
ATOM 3676 N N . ASN A 1 462 ? 3.764 5.027 6.23 1 88.25 462 ASN A N 1
ATOM 3677 C CA . ASN A 1 462 ? 3.762 3.83 5.395 1 88.25 462 ASN A CA 1
ATOM 3678 C C . ASN A 1 462 ? 5.133 3.164 5.367 1 88.25 462 ASN A C 1
ATOM 3680 O O . ASN A 1 462 ? 5.23 1.937 5.32 1 88.25 462 ASN A O 1
ATOM 3684 N N . GLN A 1 463 ? 6.109 3.971 5.371 1 86.62 463 GLN A N 1
ATOM 3685 C CA . GLN A 1 463 ? 7.469 3.441 5.297 1 86.62 463 GLN A CA 1
ATOM 3686 C C . GLN A 1 463 ? 7.926 2.912 6.652 1 86.62 463 GLN A C 1
ATOM 3688 O O . GLN A 1 463 ? 8.742 1.991 6.723 1 86.62 463 GLN A O 1
ATOM 3693 N N . PHE A 1 464 ? 7.379 3.48 7.754 1 87.19 464 PHE A N 1
ATOM 3694 C CA . PHE A 1 464 ? 7.715 3.061 9.109 1 87.19 464 PHE A CA 1
ATOM 3695 C C . PHE A 1 464 ? 6.457 2.693 9.891 1 87.19 464 PHE A C 1
ATOM 3697 O O . PHE A 1 464 ? 6.031 3.438 10.773 1 87.19 464 PHE A O 1
ATOM 3704 N N . PRO A 1 465 ? 5.926 1.493 9.719 1 84.38 465 PRO A N 1
ATOM 3705 C CA . PRO A 1 465 ? 4.605 1.124 10.234 1 84.38 465 PRO A CA 1
ATOM 3706 C C . PRO A 1 465 ? 4.543 1.118 11.758 1 84.38 465 PRO A C 1
ATOM 3708 O O . PRO A 1 465 ? 3.467 1.292 12.336 1 84.38 465 PRO A O 1
ATOM 3711 N N . SER A 1 466 ? 5.621 0.979 12.445 1 85.88 466 SER A N 1
ATOM 3712 C CA . SER A 1 466 ? 5.605 0.961 13.906 1 85.88 466 SER A CA 1
ATOM 3713 C C . SER A 1 466 ? 6.27 2.207 14.484 1 85.88 466 SER A C 1
ATOM 3715 O O . SER A 1 466 ? 6.551 2.27 15.68 1 85.88 466 SER A O 1
ATOM 3717 N N . GLY A 1 467 ? 6.539 3.164 13.656 1 89.12 467 GLY A N 1
ATOM 3718 C CA . GLY A 1 467 ? 7.336 4.305 14.086 1 89.12 467 GLY A CA 1
ATOM 3719 C C . GLY A 1 467 ? 6.5 5.434 14.664 1 89.12 467 GLY A C 1
ATOM 3720 O O . GLY A 1 467 ? 7.035 6.355 15.281 1 89.12 467 GLY A O 1
ATOM 3721 N N . PHE A 1 468 ? 5.207 5.348 14.5 1 93.81 468 PHE A N 1
ATOM 3722 C CA . PHE A 1 468 ? 4.336 6.441 14.922 1 93.81 468 PHE A CA 1
ATOM 3723 C C . PHE A 1 468 ? 3.238 5.93 15.852 1 93.81 468 PHE A C 1
ATOM 3725 O O . PHE A 1 468 ? 2.695 4.844 15.641 1 93.81 468 PHE A O 1
ATOM 3732 N N . GLU A 1 469 ? 2.939 6.723 16.828 1 93.44 469 GLU A N 1
ATOM 3733 C CA . GLU A 1 469 ? 1.923 6.328 17.812 1 93.44 469 GLU A CA 1
ATOM 3734 C C . GLU A 1 469 ? 0.518 6.496 17.234 1 93.44 469 GLU A C 1
ATOM 3736 O O . GLU A 1 469 ? -0.398 5.758 17.594 1 93.44 469 GLU A O 1
ATOM 3741 N N . PHE A 1 470 ? 0.366 7.48 16.406 1 92.94 470 PHE A N 1
ATOM 3742 C CA . PHE A 1 470 ? -0.952 7.797 15.875 1 92.94 470 PHE A CA 1
ATOM 3743 C C . PHE A 1 470 ? -1.191 7.059 14.562 1 92.94 470 PHE A C 1
ATOM 3745 O O . PHE A 1 470 ? -0.241 6.668 13.875 1 92.94 470 PHE A O 1
ATOM 3752 N N . SER A 1 471 ? -2.4 6.871 14.203 1 87.38 471 SER A N 1
ATOM 3753 C CA . SER A 1 471 ? -2.812 6.133 13.016 1 87.38 471 SER A CA 1
ATOM 3754 C C . SER A 1 471 ? -3.186 7.074 11.875 1 87.38 471 SER A C 1
ATOM 3756 O O . SER A 1 471 ? -3.18 8.297 12.047 1 87.38 471 SER A O 1
ATOM 3758 N N . GLU A 1 472 ? -3.467 6.461 10.766 1 86.88 472 GLU A N 1
ATOM 3759 C CA . GLU A 1 472 ? -3.963 7.203 9.609 1 86.88 472 GLU A CA 1
ATOM 3760 C C . GLU A 1 472 ? -5.258 7.938 9.945 1 86.88 472 GLU A C 1
ATOM 3762 O O . GLU A 1 472 ? -5.465 9.07 9.508 1 86.88 472 GLU A O 1
ATOM 3767 N N . THR A 1 473 ? -6.09 7.355 10.719 1 81.31 473 THR A N 1
ATOM 3768 C CA . THR A 1 473 ? -7.363 7.941 11.125 1 81.31 473 THR A CA 1
ATOM 3769 C C . THR A 1 473 ? -7.141 9.219 11.93 1 81.31 473 THR A C 1
ATOM 3771 O O . THR A 1 473 ? -7.922 10.164 11.828 1 81.31 473 THR A O 1
ATOM 3774 N N . TYR A 1 474 ? -6.129 9.211 12.711 1 88.31 474 TYR A N 1
ATOM 3775 C CA . TYR A 1 474 ? -5.789 10.406 13.484 1 88.31 474 TYR A CA 1
ATOM 3776 C C . TYR A 1 474 ? -5.461 11.57 12.562 1 88.31 474 TYR A C 1
ATOM 3778 O O . TYR A 1 474 ? -5.898 12.703 12.797 1 88.31 474 TYR A O 1
ATOM 3786 N N . LEU A 1 475 ? -4.688 11.32 11.516 1 92.38 475 LEU A N 1
ATOM 3787 C CA . LEU A 1 475 ? -4.348 12.367 10.555 1 92.38 475 LEU A CA 1
ATOM 3788 C C . LEU A 1 475 ? -5.598 12.906 9.867 1 92.38 475 LEU A C 1
ATOM 3790 O O . LEU A 1 475 ? -5.723 14.109 9.656 1 92.38 475 LEU A O 1
ATOM 3794 N N . LEU A 1 476 ? -6.477 11.969 9.523 1 86.44 476 LEU A N 1
ATOM 3795 C CA . LEU A 1 476 ? -7.73 12.375 8.891 1 86.44 476 LEU A CA 1
ATOM 3796 C C . LEU A 1 476 ? -8.562 13.227 9.844 1 86.44 476 LEU A C 1
ATOM 3798 O O . LEU A 1 476 ? -9.219 14.18 9.406 1 86.44 476 LEU A O 1
ATOM 3802 N N . GLY A 1 477 ? -8.5 12.859 11.102 1 85 477 GLY A N 1
ATOM 3803 C CA . GLY A 1 477 ? -9.172 13.664 12.102 1 85 477 GLY A CA 1
ATOM 3804 C C . GLY A 1 477 ? -8.656 15.086 12.188 1 85 477 GLY A C 1
ATOM 3805 O O . GLY A 1 477 ? -9.43 16.031 12.359 1 85 477 GLY A O 1
ATOM 3806 N N . LEU A 1 478 ? -7.387 15.227 12.086 1 91.25 478 LEU A N 1
ATOM 3807 C CA . LEU A 1 478 ? -6.789 16.562 12.086 1 91.25 478 LEU A CA 1
ATOM 3808 C C . LEU A 1 478 ? -7.23 17.344 10.859 1 91.25 478 LEU A C 1
ATOM 3810 O O . LEU A 1 478 ? -7.555 18.531 10.969 1 91.25 478 LEU A O 1
ATOM 3814 N N . PHE A 1 479 ? -7.25 16.672 9.75 1 91.44 479 PHE A N 1
ATOM 3815 C CA . PHE A 1 479 ? -7.672 17.297 8.5 1 91.44 479 PHE A CA 1
ATOM 3816 C C . PHE A 1 479 ? -9.117 17.781 8.602 1 91.44 479 PHE A C 1
ATOM 3818 O O . PHE A 1 479 ? -9.422 18.922 8.219 1 91.44 479 PHE A O 1
ATOM 3825 N N . ASP A 1 480 ? -9.945 16.969 9.117 1 86.94 480 ASP A N 1
ATOM 3826 C CA . ASP A 1 480 ? -11.352 17.312 9.258 1 86.94 480 ASP A CA 1
ATOM 3827 C C . ASP A 1 480 ? -11.539 18.453 10.266 1 86.94 480 ASP A C 1
ATOM 3829 O O . ASP A 1 480 ? -12.375 19.328 10.062 1 86.94 480 ASP A O 1
ATOM 3833 N N . SER A 1 481 ? -10.789 18.422 11.305 1 89.38 481 SER A N 1
ATOM 3834 C CA . SER A 1 481 ? -10.906 19.453 12.336 1 89.38 481 SER A CA 1
ATOM 3835 C C . SER A 1 481 ? -10.484 20.812 11.812 1 89.38 481 SER A C 1
ATOM 3837 O O . SER A 1 481 ? -11 21.844 12.25 1 89.38 481 SER A O 1
ATOM 3839 N N . MET A 1 482 ? -9.609 20.812 10.945 1 92.81 482 MET A N 1
ATOM 3840 C CA . MET A 1 482 ? -9.125 22.047 10.359 1 92.81 482 MET A CA 1
ATOM 3841 C C . MET A 1 482 ? -10.242 22.781 9.633 1 92.81 482 MET A C 1
ATOM 3843 O O . MET A 1 482 ? -10.32 24.016 9.672 1 92.81 482 MET A O 1
ATOM 3847 N N . HIS A 1 483 ? -11.148 22.047 9.062 1 90.06 483 HIS A N 1
ATOM 3848 C CA . HIS A 1 483 ? -12.219 22.656 8.273 1 90.06 483 HIS A CA 1
ATOM 3849 C C . HIS A 1 483 ? -13.461 22.891 9.117 1 90.06 483 HIS A C 1
ATOM 3851 O O . HIS A 1 483 ? -14.391 23.578 8.688 1 90.06 483 HIS A O 1
ATOM 3857 N N . ALA A 1 484 ? -13.5 22.406 10.297 1 89.31 484 ALA A N 1
ATOM 3858 C CA . ALA A 1 484 ? -14.672 22.547 11.148 1 89.31 484 ALA A CA 1
ATOM 3859 C C . ALA A 1 484 ? -14.695 23.938 11.812 1 89.31 484 ALA A C 1
ATOM 3861 O O . ALA A 1 484 ? -15.758 24.438 12.18 1 89.31 484 ALA A O 1
ATOM 3862 N N . CYS A 1 485 ? -13.555 24.578 12 1 92.06 485 CYS A N 1
ATOM 3863 C CA . CYS A 1 485 ? -13.422 25.906 12.578 1 92.06 485 CYS A CA 1
ATOM 3864 C C . CYS A 1 485 ? -14.133 26 13.922 1 92.06 485 CYS A C 1
ATOM 3866 O O . CYS A 1 485 ? -14.898 26.938 14.156 1 92.06 485 CYS A O 1
ATOM 3868 N N . MET A 1 486 ? -13.922 25.078 14.711 1 91.31 486 MET A N 1
ATOM 3869 C CA . MET A 1 486 ? -14.531 24.984 16.031 1 91.31 486 MET A CA 1
ATOM 3870 C C . MET A 1 486 ? -13.531 25.344 17.125 1 91.31 486 MET A C 1
ATOM 3872 O O . MET A 1 486 ? -13.922 25.703 18.234 1 91.31 486 MET A O 1
ATOM 3876 N N . PHE A 1 487 ? -12.312 25.266 16.797 1 92.19 487 PHE A N 1
ATOM 3877 C CA . PHE A 1 487 ? -11.258 25.422 17.797 1 92.19 487 PHE A CA 1
ATOM 3878 C C . PHE A 1 487 ? -10.32 26.562 17.438 1 92.19 487 PHE A C 1
ATOM 3880 O O . PHE A 1 487 ? -10.312 27.031 16.297 1 92.19 487 PHE A O 1
ATOM 3887 N N . ASP A 1 488 ? -9.656 27 18.453 1 93.19 488 ASP A N 1
ATOM 3888 C CA . ASP A 1 488 ? -8.672 28.047 18.188 1 93.19 488 ASP A CA 1
ATOM 3889 C C . ASP A 1 488 ? -7.527 27.516 17.328 1 93.19 488 ASP A C 1
ATOM 3891 O O . ASP A 1 488 ? -6.91 28.281 16.578 1 93.19 488 ASP A O 1
ATOM 3895 N N . THR A 1 489 ? -7.395 26.141 17.484 1 92.19 489 THR A N 1
ATOM 3896 C CA . THR A 1 489 ? -6.355 25.484 16.672 1 92.19 489 THR A CA 1
ATOM 3897 C C . THR A 1 489 ? -6.68 25.594 15.188 1 92.19 489 THR A C 1
ATOM 3899 O O . THR A 1 489 ? -7.785 25.266 14.758 1 92.19 489 THR A O 1
ATOM 3902 N N . PHE A 1 490 ? -5.949 26.047 14.328 1 95.06 490 PHE A N 1
ATOM 3903 C CA . PHE A 1 490 ? -6.035 26.141 12.875 1 95.06 490 PHE A CA 1
ATOM 3904 C C . PHE A 1 490 ? -7.016 27.234 12.469 1 95.06 490 PHE A C 1
ATOM 3906 O O . PHE A 1 490 ? -7.582 27.203 11.375 1 95.06 490 PHE A O 1
ATOM 3913 N N . LEU A 1 491 ? -7.355 28.156 13.32 1 96 491 LEU A N 1
ATOM 3914 C CA . LEU A 1 491 ? -8.414 29.125 13.055 1 96 491 LEU A CA 1
ATOM 3915 C C . LEU A 1 491 ? -7.828 30.438 12.555 1 96 491 LEU A C 1
ATOM 3917 O O . LEU A 1 491 ? -8.484 31.172 11.805 1 96 491 LEU A O 1
ATOM 3921 N N . PHE A 1 492 ? -6.652 30.781 12.984 1 96.81 492 PHE A N 1
ATOM 3922 C CA . PHE A 1 492 ? -6.125 32.125 12.758 1 96.81 492 PHE A CA 1
ATOM 3923 C C . PHE A 1 492 ? -4.918 32.094 11.828 1 96.81 492 PHE A C 1
ATOM 3925 O O . PHE A 1 492 ? -4.328 31.031 11.609 1 96.81 492 PHE A O 1
ATOM 3932 N N . ASP A 1 493 ? -4.555 33.281 11.344 1 95.94 493 ASP A N 1
ATOM 3933 C CA . ASP A 1 493 ? -3.393 33.406 10.469 1 95.94 493 ASP A CA 1
ATOM 3934 C C . ASP A 1 493 ? -2.121 33.656 11.273 1 95.94 493 ASP A C 1
ATOM 3936 O O . ASP A 1 493 ? -1.013 33.469 10.766 1 95.94 493 ASP A O 1
ATOM 3940 N N . CYS A 1 494 ? -2.262 34.188 12.422 1 96.12 494 CYS A N 1
ATOM 3941 C CA . CYS A 1 494 ? -1.129 34.469 13.305 1 96.12 494 CYS A CA 1
ATOM 3942 C C . CYS A 1 494 ? -1.596 34.719 14.734 1 96.12 494 CYS A C 1
ATOM 3944 O O . CYS A 1 494 ? -2.793 34.844 14.984 1 96.12 494 CYS A O 1
ATOM 3946 N N . GLU A 1 495 ? -0.685 34.781 15.617 1 95 495 GLU A N 1
ATOM 3947 C CA . GLU A 1 495 ? -0.987 34.938 17.031 1 95 495 GLU A CA 1
ATOM 3948 C C . GLU A 1 495 ? -1.52 36.344 17.344 1 95 495 GLU A C 1
ATOM 3950 O O . GLU A 1 495 ? -2.35 36.5 18.234 1 95 495 GLU A O 1
ATOM 3955 N N . GLU A 1 496 ? -1.034 37.312 16.625 1 95.81 496 GLU A N 1
ATOM 3956 C CA . GLU A 1 496 ? -1.549 38.656 16.812 1 95.81 496 GLU A CA 1
ATOM 3957 C C . GLU A 1 496 ? -3.049 38.719 16.547 1 95.81 496 GLU A C 1
ATOM 3959 O O . GLU A 1 496 ? -3.799 39.312 17.328 1 95.81 496 GLU A O 1
ATOM 3964 N N . GLN A 1 497 ? -3.434 38.188 15.438 1 95.12 497 GLN A N 1
ATOM 3965 C CA . GLN A 1 497 ? -4.844 38.125 15.07 1 95.12 497 GLN A CA 1
ATOM 3966 C C . GLN A 1 497 ? -5.656 37.375 16.125 1 95.12 497 GLN A C 1
ATOM 3968 O O . GLN A 1 497 ? -6.758 37.781 16.484 1 95.12 497 GLN A O 1
ATOM 3973 N N . ARG A 1 498 ? -5.18 36.281 16.594 1 95.19 498 ARG A N 1
ATOM 3974 C CA . ARG A 1 498 ? -5.855 35.5 17.625 1 95.19 498 ARG A CA 1
ATOM 3975 C C . ARG A 1 498 ? -6.047 36.312 18.891 1 95.19 498 ARG A C 1
ATOM 3977 O O . ARG A 1 498 ? -7.145 36.344 19.453 1 95.19 498 ARG A O 1
ATOM 3984 N N . SER A 1 499 ? -4.957 36.875 19.344 1 93.69 499 SER A N 1
ATOM 3985 C CA . SER A 1 499 ? -4.977 37.625 20.594 1 93.69 499 SER A CA 1
ATOM 3986 C C . SER A 1 499 ? -5.957 38.812 20.5 1 93.69 499 SER A C 1
ATOM 3988 O O . SER A 1 499 ? -6.746 39.031 21.422 1 93.69 499 SER A O 1
ATOM 3990 N N . SER A 1 500 ? -5.941 39.5 19.438 1 94.12 500 SER A N 1
ATOM 3991 C CA . SER A 1 500 ? -6.793 40.656 19.25 1 94.12 500 SER A CA 1
ATOM 3992 C C . SER A 1 500 ? -8.258 40.281 19.141 1 94.12 500 SER A C 1
ATOM 3994 O O . SER A 1 500 ? -9.117 40.844 19.828 1 94.12 500 SER A O 1
ATOM 3996 N N . LEU A 1 501 ? -8.539 39.312 18.344 1 94.44 501 LEU A N 1
ATOM 3997 C CA . LEU A 1 501 ? -9.922 38.906 18.109 1 94.44 501 LEU A CA 1
ATOM 3998 C C . LEU A 1 501 ? -10.508 38.188 19.328 1 94.44 501 LEU A C 1
ATOM 4000 O O . LEU A 1 501 ? -11.688 38.344 19.625 1 94.44 501 LEU A O 1
ATOM 4004 N N . SER A 1 502 ? -9.727 37.375 19.906 1 93.62 502 SER A N 1
ATOM 4005 C CA . SER A 1 502 ? -10.195 36.688 21.094 1 93.62 502 SER A CA 1
ATOM 4006 C C . SER A 1 502 ? -10.547 37.656 22.203 1 93.62 502 SER A C 1
ATOM 4008 O O . SER A 1 502 ? -11.539 37.469 22.922 1 93.62 502 SER A O 1
ATOM 4010 N N . LYS A 1 503 ? -9.727 38.594 22.406 1 93.12 503 LYS A N 1
ATOM 4011 C CA . LYS A 1 503 ? -9.984 39.625 23.422 1 93.12 503 LYS A CA 1
ATOM 4012 C C . LYS A 1 503 ? -11.242 40.406 23.094 1 93.12 503 LYS A C 1
ATOM 4014 O O . LYS A 1 503 ? -12.039 40.719 23.984 1 93.12 503 LYS A O 1
ATOM 4019 N N . ALA A 1 504 ? -11.391 40.75 21.906 1 94.19 504 ALA A N 1
ATOM 4020 C CA . ALA A 1 504 ? -12.523 41.562 21.453 1 94.19 504 ALA A CA 1
ATOM 4021 C C . ALA A 1 504 ? -13.836 40.781 21.578 1 94.19 504 ALA A C 1
ATOM 4023 O O . ALA A 1 504 ? -14.852 41.344 22 1 94.19 504 ALA A O 1
ATOM 4024 N N . GLU A 1 505 ? -13.805 39.531 21.203 1 92.75 505 GLU A N 1
ATOM 4025 C CA . GLU A 1 505 ? -15.039 38.75 21.078 1 92.75 505 GLU A CA 1
ATOM 4026 C C . GLU A 1 505 ? -15.359 38.031 22.391 1 92.75 505 GLU A C 1
ATOM 4028 O O . GLU A 1 505 ? -16.531 37.812 22.719 1 92.75 505 GLU A O 1
ATOM 4033 N N . LEU A 1 506 ? -14.336 37.594 23.094 1 93.25 506 LEU A N 1
ATOM 4034 C CA . LEU A 1 506 ? -14.57 36.688 24.219 1 93.25 506 LEU A CA 1
ATOM 4035 C C . LEU A 1 506 ? -14.109 37.312 25.531 1 93.25 506 LEU A C 1
ATOM 4037 O O . LEU A 1 506 ? -14.453 36.844 26.609 1 93.25 506 LEU A O 1
ATOM 4041 N N . GLY A 1 507 ? -13.43 38.375 25.453 1 92.44 507 GLY A N 1
ATOM 4042 C CA . GLY A 1 507 ? -12.875 38.938 26.672 1 92.44 507 GLY A CA 1
ATOM 4043 C C . GLY A 1 507 ? -11.867 38.031 27.359 1 92.44 507 GLY A C 1
ATOM 4044 O O . GLY A 1 507 ? -10.859 37.656 26.75 1 92.44 507 GLY A O 1
ATOM 4045 N N . ASP A 1 508 ? -12.281 37.531 28.578 1 88.38 508 ASP A N 1
ATOM 4046 C CA . ASP A 1 508 ? -11.344 36.688 29.344 1 88.38 508 ASP A CA 1
ATOM 4047 C C . ASP A 1 508 ? -11.664 35.219 29.188 1 88.38 508 ASP A C 1
ATOM 4049 O O . ASP A 1 508 ? -10.953 34.375 29.734 1 88.38 508 ASP A O 1
ATOM 4053 N N . ILE A 1 509 ? -12.586 34.875 28.375 1 89.19 509 ILE A N 1
ATOM 4054 C CA . ILE A 1 509 ? -12.961 33.5 28.156 1 89.19 509 ILE A CA 1
ATOM 4055 C C . ILE A 1 509 ? -11.969 32.844 27.203 1 89.19 509 ILE A C 1
ATOM 4057 O O . ILE A 1 509 ? -11.742 33.344 26.094 1 89.19 509 ILE A O 1
ATOM 4061 N N . PRO A 1 510 ? -11.352 31.812 27.641 1 88.81 510 PRO A N 1
ATOM 4062 C CA . PRO A 1 510 ? -10.43 31.141 26.734 1 88.81 510 PRO A CA 1
ATOM 4063 C C . PRO A 1 510 ? -11.141 30.406 25.594 1 88.81 510 PRO A C 1
ATOM 4065 O O . PRO A 1 510 ? -12.227 29.859 25.797 1 88.81 510 PRO A O 1
ATOM 4068 N N . MET A 1 511 ? -10.57 30.406 24.531 1 92.5 511 MET A N 1
ATOM 4069 C CA . MET A 1 511 ? -11.125 29.672 23.391 1 92.5 511 MET A CA 1
ATOM 4070 C C . MET A 1 511 ? -10.914 28.172 23.562 1 92.5 511 MET A C 1
ATOM 4072 O O . MET A 1 511 ? -9.945 27.734 24.188 1 92.5 511 MET A O 1
ATOM 4076 N N . ALA A 1 512 ? -11.766 27.359 23 1 89.75 512 ALA A N 1
ATOM 4077 C CA . ALA A 1 512 ? -11.641 25.906 23.047 1 89.75 512 ALA A CA 1
ATOM 4078 C C . ALA A 1 512 ? -10.453 25.422 22.219 1 89.75 512 ALA A C 1
ATOM 4080 O O . ALA A 1 512 ? -10.211 25.906 21.109 1 89.75 512 ALA A O 1
ATOM 4081 N N . SER A 1 513 ? -9.742 24.531 22.781 1 89.94 513 SER A N 1
ATOM 4082 C CA . SER A 1 513 ? -8.555 23.969 22.125 1 89.94 513 SER A CA 1
ATOM 4083 C C . SER A 1 513 ? -8.852 22.609 21.516 1 89.94 513 SER A C 1
ATOM 4085 O O . SER A 1 513 ? -9.516 21.781 22.141 1 89.94 513 SER A O 1
ATOM 4087 N N . LEU A 1 514 ? -8.359 22.391 20.344 1 91.5 514 LEU A N 1
ATOM 4088 C CA . LEU A 1 514 ? -8.508 21.094 19.703 1 91.5 514 LEU A CA 1
ATOM 4089 C C . LEU A 1 514 ? -7.793 20.016 20.516 1 91.5 514 LEU A C 1
ATOM 4091 O O . LEU A 1 514 ? -8.289 18.891 20.641 1 91.5 514 LEU A O 1
ATOM 4095 N N . TRP A 1 515 ? -6.625 20.359 21.031 1 91.94 515 TRP A N 1
ATOM 4096 C CA . TRP A 1 515 ? -5.809 19.391 21.766 1 91.94 515 TRP A CA 1
ATOM 4097 C C . TRP A 1 515 ? -6.535 18.891 23 1 91.94 515 TRP A C 1
ATOM 4099 O O . TRP A 1 515 ? -6.523 17.688 23.297 1 91.94 515 TRP A O 1
ATOM 4109 N N . ASP A 1 516 ? -7.16 19.828 23.688 1 86.44 516 ASP A N 1
ATOM 4110 C CA . ASP A 1 516 ? -7.938 19.438 24.859 1 86.44 516 ASP A CA 1
ATOM 4111 C C . ASP A 1 516 ? -9.125 18.562 24.469 1 86.44 516 ASP A C 1
ATOM 4113 O O . ASP A 1 516 ? -9.453 17.609 25.172 1 86.44 516 ASP A O 1
ATOM 4117 N N . PHE A 1 517 ? -9.719 18.953 23.438 1 83.44 517 PHE A N 1
ATOM 4118 C CA . PHE A 1 517 ? -10.844 18.172 22.938 1 83.44 517 PHE A CA 1
ATOM 4119 C C . PHE A 1 517 ? -10.414 16.75 22.594 1 83.44 517 PHE A C 1
ATOM 4121 O O . PHE A 1 517 ? -11.094 15.781 22.953 1 83.44 517 PHE A O 1
ATOM 4128 N N . LEU A 1 518 ? -9.32 16.609 21.906 1 82.56 518 LEU A N 1
ATOM 4129 C CA . LEU A 1 518 ? -8.812 15.305 21.5 1 82.56 518 LEU A CA 1
ATOM 4130 C C . LEU A 1 518 ? -8.398 14.477 22.719 1 82.56 518 LEU A C 1
ATOM 4132 O O . LEU A 1 518 ? -8.57 13.258 22.734 1 82.56 518 LEU A O 1
ATOM 4136 N N . ALA A 1 519 ? -7.82 15.172 23.609 1 81.44 519 ALA A N 1
ATOM 4137 C CA . ALA A 1 519 ? -7.441 14.477 24.844 1 81.44 519 ALA A CA 1
ATOM 4138 C C . ALA A 1 519 ? -8.656 13.867 25.531 1 81.44 519 ALA A C 1
ATOM 4140 O O . ALA A 1 519 ? -8.586 12.758 26.062 1 81.44 519 ALA A O 1
ATOM 4141 N N . GLU A 1 520 ? -9.68 14.602 25.516 1 72.81 520 GLU A N 1
ATOM 4142 C CA . GLU A 1 520 ? -10.922 14.109 26.094 1 72.81 520 GLU A CA 1
ATOM 4143 C C . GLU A 1 520 ? -11.453 12.898 25.328 1 72.81 520 GLU A C 1
ATOM 4145 O O . GLU A 1 520 ? -11.938 11.938 25.938 1 72.81 520 GLU A O 1
ATOM 4150 N N . GLN A 1 521 ? -11.336 12.977 24.062 1 67.75 521 GLN A N 1
ATOM 4151 C CA . GLN A 1 521 ? -11.797 11.875 23.234 1 67.75 521 GLN A CA 1
ATOM 4152 C C . GLN A 1 521 ? -10.93 10.633 23.422 1 67.75 521 GLN A C 1
ATOM 4154 O O . GLN A 1 521 ? -11.438 9.508 23.422 1 67.75 521 GLN A O 1
ATOM 4159 N N . LEU A 1 522 ? -9.711 10.844 23.516 1 68.56 522 LEU A N 1
ATOM 4160 C CA . LEU A 1 522 ? -8.75 9.758 23.625 1 68.56 522 LEU A CA 1
ATOM 4161 C C . LEU A 1 522 ? -8.844 9.094 25 1 68.56 522 LEU A C 1
ATOM 4163 O O . LEU A 1 522 ? -8.414 7.953 25.172 1 68.56 522 LEU A O 1
ATOM 4167 N N . SER A 1 523 ? -9.32 9.82 25.938 1 68.19 523 SER A N 1
ATOM 4168 C CA . SER A 1 523 ? -9.492 9.242 27.266 1 68.19 523 SER A CA 1
ATOM 4169 C C . SER A 1 523 ? -10.602 8.203 27.281 1 68.19 523 SER A C 1
ATOM 4171 O O . SER A 1 523 ? -10.633 7.332 28.156 1 68.19 523 SER A O 1
ATOM 4173 N N . ASN A 1 524 ? -11.344 8.328 26.281 1 60.97 524 ASN A N 1
ATOM 4174 C CA . ASN A 1 524 ? -12.375 7.312 26.109 1 60.97 524 ASN A CA 1
ATOM 4175 C C . ASN A 1 524 ? -11.844 6.078 25.391 1 60.97 524 ASN A C 1
ATOM 4177 O O . ASN A 1 524 ? -11.461 6.152 24.219 1 60.97 524 ASN A O 1
ATOM 4181 N N . SER A 1 525 ? -11.781 4.961 25.984 1 57.03 525 SER A N 1
ATOM 4182 C CA . SER A 1 525 ? -11.133 3.736 25.531 1 57.03 525 SER A CA 1
ATOM 4183 C C . SER A 1 525 ? -11.789 3.215 24.25 1 57.03 525 SER A C 1
ATOM 4185 O O . SER A 1 525 ? -11.109 2.654 23.391 1 57.03 525 SER A O 1
ATOM 4187 N N . LYS A 1 526 ? -12.953 3.426 24.156 1 52.66 526 LYS A N 1
ATOM 4188 C CA . LYS A 1 526 ? -13.672 2.855 23.016 1 52.66 526 LYS A CA 1
ATOM 4189 C C . LYS A 1 526 ? -13.273 3.537 21.703 1 52.66 526 LYS A C 1
ATOM 4191 O O . LYS A 1 526 ? -13.188 2.887 20.672 1 52.66 526 LYS A O 1
ATOM 4196 N N . THR A 1 527 ? -12.953 4.727 21.797 1 57.75 527 THR A N 1
ATOM 4197 C CA . THR A 1 527 ? -12.695 5.512 20.594 1 57.75 527 THR A CA 1
ATOM 4198 C C . THR A 1 527 ? -11.195 5.68 20.375 1 57.75 527 THR A C 1
ATOM 4200 O O . THR A 1 527 ? -10.758 5.918 19.25 1 57.75 527 THR A O 1
ATOM 4203 N N . SER A 1 528 ? -10.539 5.52 21.375 1 69.5 528 SER A N 1
ATOM 4204 C CA . SER A 1 528 ? -9.125 5.863 21.312 1 69.5 528 SER A CA 1
ATOM 4205 C C . SER A 1 528 ? -8.352 4.875 20.453 1 69.5 528 SER A C 1
ATOM 4207 O O . SER A 1 528 ? -7.352 5.234 19.828 1 69.5 528 SER A O 1
ATOM 4209 N N . ALA A 1 529 ? -8.898 3.732 20.281 1 69.69 529 ALA A N 1
ATOM 4210 C CA . ALA A 1 529 ? -8.148 2.666 19.625 1 69.69 529 ALA A CA 1
ATOM 4211 C C . ALA A 1 529 ? -7.973 2.953 18.125 1 69.69 529 ALA A C 1
ATOM 4213 O O . ALA A 1 529 ? -6.945 2.609 17.547 1 69.69 529 ALA A O 1
ATOM 4214 N N . THR A 1 530 ? -8.875 3.641 17.562 1 72.5 530 THR A N 1
ATOM 4215 C CA . THR A 1 530 ? -8.836 3.881 16.125 1 72.5 530 THR A CA 1
ATOM 4216 C C . THR A 1 530 ? -7.785 4.934 15.789 1 72.5 530 THR A C 1
ATOM 4218 O O . THR A 1 530 ? -7.297 4.984 14.656 1 72.5 530 THR A O 1
ATOM 4221 N N . PHE A 1 531 ? -7.426 5.734 16.828 1 80.81 531 PHE A N 1
ATOM 4222 C CA . PHE A 1 531 ? -6.5 6.832 16.562 1 80.81 531 PHE A CA 1
ATOM 4223 C C . PHE A 1 531 ? -5.066 6.414 16.875 1 80.81 531 PHE A C 1
ATOM 4225 O O . PHE A 1 531 ? -4.121 7.129 16.531 1 80.81 531 PHE A O 1
ATOM 4232 N N . LEU A 1 532 ? -5.031 5.234 17.422 1 85.81 532 LEU A N 1
ATOM 4233 C CA . LEU A 1 532 ? -3.713 4.77 17.844 1 85.81 532 LEU A CA 1
ATOM 4234 C C . LEU A 1 532 ? -3.195 3.682 16.906 1 85.81 532 LEU A C 1
ATOM 4236 O O . LEU A 1 532 ? -3.984 2.982 16.266 1 85.81 532 LEU A O 1
ATOM 4240 N N . ASN A 1 533 ? -1.935 3.6 16.828 1 87.94 533 ASN A N 1
ATOM 4241 C CA . ASN A 1 533 ? -1.252 2.582 16.031 1 87.94 533 ASN A CA 1
ATOM 4242 C C . ASN A 1 533 ? -0.877 1.369 16.875 1 87.94 533 ASN A C 1
ATOM 4244 O O . ASN A 1 533 ? 0.014 1.449 17.719 1 87.94 533 ASN A O 1
ATOM 4248 N N . PRO A 1 534 ? -1.447 0.251 16.609 1 85.06 534 PRO A N 1
ATOM 4249 C CA . PRO A 1 534 ? -1.194 -0.946 17.422 1 85.06 534 PRO A CA 1
ATOM 4250 C C . PRO A 1 534 ? 0.255 -1.418 17.344 1 85.06 534 PRO A C 1
ATOM 4252 O O . PRO A 1 534 ? 0.792 -1.95 18.312 1 85.06 534 PRO A O 1
ATOM 4255 N N . LEU A 1 535 ? 0.85 -1.255 16.25 1 84.06 535 LEU A N 1
ATOM 4256 C CA . LEU A 1 535 ? 2.219 -1.725 16.062 1 84.06 535 LEU A CA 1
ATOM 4257 C C . LEU A 1 535 ? 3.193 -0.904 16.906 1 84.06 535 LEU A C 1
ATOM 4259 O O . LEU A 1 535 ? 4.191 -1.434 17.391 1 84.06 535 LEU A O 1
ATOM 4263 N N . TYR A 1 536 ? 2.893 0.348 17.062 1 86 536 TYR A N 1
ATOM 4264 C CA . TYR A 1 536 ? 3.701 1.206 17.922 1 86 536 TYR A CA 1
ATOM 4265 C C . TYR A 1 536 ? 3.516 0.838 19.391 1 86 536 TYR A C 1
ATOM 4267 O O . TYR A 1 536 ? 4.473 0.865 20.172 1 86 536 TYR A O 1
ATOM 4275 N N . GLU A 1 537 ? 2.365 0.558 19.781 1 78.94 537 GLU A N 1
ATOM 4276 C CA . GLU A 1 537 ? 2.033 0.21 21.156 1 78.94 537 GLU A CA 1
ATOM 4277 C C . GLU A 1 537 ? 2.824 -1.008 21.625 1 78.94 537 GLU A C 1
ATOM 4279 O O . GLU A 1 537 ? 3.312 -1.042 22.766 1 78.94 537 GLU A O 1
ATOM 4284 N N . LEU A 1 538 ? 2.893 -1.966 20.828 1 76.06 538 LEU A N 1
ATOM 4285 C CA . LEU A 1 538 ? 3.639 -3.168 21.188 1 76.06 538 LEU A CA 1
ATOM 4286 C C . LEU A 1 538 ? 5.121 -2.855 21.359 1 76.06 538 LEU A C 1
ATOM 4288 O O . LEU A 1 538 ? 5.746 -3.32 22.328 1 76.06 538 LEU A O 1
ATOM 4292 N N . LYS A 1 539 ? 5.652 -2.186 20.453 1 71.19 539 LYS A N 1
ATOM 4293 C CA . LYS A 1 539 ? 7.066 -1.827 20.516 1 71.19 539 LYS A CA 1
ATOM 4294 C C . LYS A 1 539 ? 7.387 -1.062 21.797 1 71.19 539 LYS A C 1
ATOM 4296 O O . LYS A 1 539 ? 8.406 -1.32 22.438 1 71.19 539 LYS A O 1
ATOM 4301 N N . SER A 1 540 ? 6.484 -0.193 22.078 1 70.94 540 SER A N 1
ATOM 4302 C CA . SER A 1 540 ? 6.68 0.632 23.266 1 70.94 540 SER A CA 1
ATOM 4303 C C . SER A 1 540 ? 6.559 -0.196 24.531 1 70.94 540 SER A C 1
ATOM 4305 O O . SER A 1 540 ? 7.285 0.036 25.5 1 70.94 540 SER A O 1
ATOM 4307 N N . SER A 1 541 ? 5.715 -1.141 24.516 1 68.25 541 SER A N 1
ATOM 4308 C CA . SER A 1 541 ? 5.516 -1.99 25.688 1 68.25 541 SER A CA 1
ATOM 4309 C C . SER A 1 541 ? 6.699 -2.93 25.891 1 68.25 541 SER A C 1
ATOM 4311 O O . SER A 1 541 ? 7.082 -3.213 27.031 1 68.25 541 SER A O 1
ATOM 4313 N N . THR A 1 542 ? 7.223 -3.385 24.844 1 61.69 542 THR A N 1
ATOM 4314 C CA . THR A 1 542 ? 8.359 -4.301 24.938 1 61.69 542 THR A CA 1
ATOM 4315 C C . THR A 1 542 ? 9.617 -3.559 25.375 1 61.69 542 THR A C 1
ATOM 4317 O O . THR A 1 542 ? 10.43 -4.098 26.125 1 61.69 542 THR A O 1
ATOM 4320 N N . HIS A 1 543 ? 9.766 -2.412 24.828 1 56.31 543 HIS A N 1
ATOM 4321 C CA . HIS A 1 543 ? 10.914 -1.596 25.203 1 56.31 543 HIS A CA 1
ATOM 4322 C C . HIS A 1 543 ? 10.859 -1.219 26.688 1 56.31 543 HIS A C 1
ATOM 4324 O O . HIS A 1 543 ? 11.891 -1.153 27.344 1 56.31 543 HIS A O 1
ATOM 4330 N N . LYS A 1 544 ? 9.672 -0.926 27.141 1 50.59 544 LYS A N 1
ATOM 4331 C CA . LYS A 1 544 ? 9.523 -0.623 28.562 1 50.59 544 LYS A CA 1
ATOM 4332 C C . LYS A 1 544 ? 9.906 -1.824 29.422 1 50.59 544 LYS A C 1
ATOM 4334 O O . LYS A 1 544 ? 10.484 -1.664 30.5 1 50.59 544 LYS A O 1
ATOM 4339 N N . ALA A 1 545 ? 9.719 -2.949 28.844 1 46 545 ALA A N 1
ATOM 4340 C CA . ALA A 1 545 ? 10.023 -4.168 29.594 1 46 545 ALA A CA 1
ATOM 4341 C C . ALA A 1 545 ? 11.523 -4.473 29.562 1 46 545 ALA A C 1
ATOM 4343 O O . ALA A 1 545 ? 12.078 -4.988 30.531 1 46 545 ALA A O 1
ATOM 4344 N N . GLU A 1 546 ? 12.203 -4.199 28.328 1 44.38 546 GLU A N 1
ATOM 4345 C CA . GLU A 1 546 ? 13.633 -4.453 28.188 1 44.38 546 GLU A CA 1
ATOM 4346 C C . GLU A 1 546 ? 14.461 -3.307 28.75 1 44.38 546 GLU A C 1
ATOM 4348 O O . GLU A 1 546 ? 15.68 -3.408 28.859 1 44.38 546 GLU A O 1
ATOM 4353 N N . SER A 1 547 ? 14.047 -2.082 28.703 1 41.88 547 SER A N 1
ATOM 4354 C CA . SER A 1 547 ? 14.844 -0.977 29.234 1 41.88 547 SER A CA 1
ATOM 4355 C C . SER A 1 547 ? 15.492 -1.344 30.562 1 41.88 547 SER A C 1
ATOM 4357 O O . SER A 1 547 ? 16.312 -0.588 31.078 1 41.88 547 SER A O 1
ATOM 4359 N N . ASP A 1 548 ? 15.148 -2.283 31.375 1 34.41 548 ASP A N 1
ATOM 4360 C CA . ASP A 1 548 ? 16.125 -2.584 32.438 1 34.41 548 ASP A CA 1
ATOM 4361 C C . ASP A 1 548 ? 17.438 -3.051 31.828 1 34.41 548 ASP A C 1
ATOM 4363 O O . ASP A 1 548 ? 18.438 -3.219 32.531 1 34.41 548 ASP A O 1
ATOM 4367 N N . SER A 1 549 ? 17.516 -3.873 30.797 1 31.88 549 SER A N 1
ATOM 4368 C CA . SER A 1 549 ? 18.812 -4.258 30.219 1 31.88 549 SER A CA 1
ATOM 4369 C C . SER A 1 549 ? 19.281 -3.227 29.203 1 31.88 549 SER A C 1
ATOM 4371 O O . SER A 1 549 ? 18.469 -2.617 28.5 1 31.88 549 SER A O 1
ATOM 4373 N N . LYS A 1 550 ? 20.609 -2.666 29.219 1 36.38 550 LYS A N 1
ATOM 4374 C CA . LYS A 1 550 ? 21.484 -1.683 28.562 1 36.38 550 LYS A CA 1
ATOM 4375 C C . LYS A 1 550 ? 21.375 -1.77 27.047 1 36.38 550 LYS A C 1
ATOM 4377 O O . LYS A 1 550 ? 22.141 -1.128 26.328 1 36.38 550 LYS A O 1
ATOM 4382 N N . THR A 1 551 ? 20.812 -2.83 26.453 1 32.78 551 THR A N 1
ATOM 4383 C CA . THR A 1 551 ? 21.109 -3.057 25.047 1 32.78 551 THR A CA 1
ATOM 4384 C C . THR A 1 551 ? 20.328 -2.078 24.156 1 32.78 551 THR A C 1
ATOM 4386 O O . THR A 1 551 ? 20.266 -2.252 22.938 1 32.78 551 THR A O 1
ATOM 4389 N N . THR A 1 552 ? 19.578 -1.192 24.609 1 34.34 552 THR A N 1
ATOM 4390 C CA . THR A 1 552 ? 18.641 -0.461 23.75 1 34.34 552 THR A CA 1
ATOM 4391 C C . THR A 1 552 ? 19.406 0.448 22.781 1 34.34 552 THR A C 1
ATOM 4393 O O . THR A 1 552 ? 18.781 1.2 22.016 1 34.34 552 THR A O 1
ATOM 4396 N N . SER A 1 553 ? 20.625 0.708 22.938 1 34.31 553 SER A N 1
ATOM 4397 C CA . SER A 1 553 ? 21.328 1.802 22.266 1 34.31 553 SER A CA 1
ATOM 4398 C C . SER A 1 553 ? 21.359 1.596 20.766 1 34.31 553 SER A C 1
ATOM 4400 O O . SER A 1 553 ? 21.391 2.564 20 1 34.31 553 SER A O 1
ATOM 4402 N N . GLU A 1 554 ? 21.781 0.36 20.312 1 35.16 554 GLU A N 1
ATOM 4403 C CA . GLU A 1 554 ? 22.359 0.163 18.984 1 35.16 554 GLU A CA 1
ATOM 4404 C C . GLU A 1 554 ? 21.281 0.224 17.906 1 35.16 554 GLU A C 1
ATOM 4406 O O . GLU A 1 554 ? 21.594 0.407 16.734 1 35.16 554 GLU A O 1
ATOM 4411 N N . ASP A 1 555 ? 20.109 -0.279 18.109 1 38.09 555 ASP A N 1
ATOM 4412 C CA . ASP A 1 555 ? 19.109 -0.518 17.078 1 38.09 555 ASP A CA 1
ATOM 4413 C C . ASP A 1 555 ? 18.562 0.798 16.531 1 38.09 555 ASP A C 1
ATOM 4415 O O . ASP A 1 555 ? 17.641 0.799 15.711 1 38.09 555 ASP A O 1
ATOM 4419 N N . ALA A 1 556 ? 18.688 1.818 17.156 1 39.66 556 ALA A N 1
ATOM 4420 C CA . ALA A 1 556 ? 17.984 3.014 16.703 1 39.66 556 ALA A CA 1
ATOM 4421 C C . ALA A 1 556 ? 18.594 3.547 15.406 1 39.66 556 ALA A C 1
ATOM 4423 O O . ALA A 1 556 ? 19.312 4.551 15.414 1 39.66 556 ALA A O 1
ATOM 4424 N N . LYS A 1 557 ? 19.266 2.84 14.656 1 50.69 557 LYS A N 1
ATOM 4425 C CA . LYS A 1 557 ? 19.594 3.494 13.391 1 50.69 557 LYS A CA 1
ATOM 4426 C C . LYS A 1 557 ? 18.422 4.328 12.875 1 50.69 557 LYS A C 1
ATOM 4428 O O . LYS A 1 557 ? 17.312 3.828 12.766 1 50.69 557 LYS A O 1
ATOM 4433 N N . GLU A 1 558 ? 18.656 5.797 12.789 1 72.69 558 GLU A N 1
ATOM 4434 C CA . GLU A 1 558 ? 17.875 7.027 12.789 1 72.69 558 GLU A CA 1
ATOM 4435 C C . GLU A 1 558 ? 16.953 7.086 11.578 1 72.69 558 GLU A C 1
ATOM 4437 O O . GLU A 1 558 ? 17.312 6.641 10.484 1 72.69 558 GLU A O 1
ATOM 4442 N N . MET A 1 559 ? 15.805 7.086 11.586 1 80.81 559 MET A N 1
ATOM 4443 C CA . MET A 1 559 ? 14.727 7.172 10.602 1 80.81 559 MET A CA 1
ATOM 4444 C C . MET A 1 559 ? 15.18 7.953 9.375 1 80.81 559 MET A C 1
ATOM 4446 O O . MET A 1 559 ? 14.836 7.594 8.242 1 80.81 559 MET A O 1
ATOM 4450 N N . TYR A 1 560 ? 16.125 8.945 9.602 1 85.31 560 TYR A N 1
ATOM 4451 C CA . TYR A 1 560 ? 16.484 9.836 8.492 1 85.31 560 TYR A CA 1
ATOM 4452 C C . TYR A 1 560 ? 17.312 9.102 7.445 1 85.31 560 TYR A C 1
ATOM 4454 O O . TYR A 1 560 ? 17.266 9.445 6.262 1 85.31 560 TYR A O 1
ATOM 4462 N N . SER A 1 561 ? 18.016 8.062 7.84 1 83 561 SER A N 1
ATOM 4463 C CA . SER A 1 561 ? 18.859 7.328 6.898 1 83 561 SER A CA 1
ATOM 4464 C C . SER A 1 561 ? 18.062 6.258 6.16 1 83 561 SER A C 1
ATOM 4466 O O . SER A 1 561 ? 18.484 5.758 5.121 1 83 561 SER A O 1
ATOM 4468 N N . LYS A 1 562 ? 16.906 6.023 6.637 1 81.88 562 LYS A N 1
ATOM 4469 C CA . LYS A 1 562 ? 16.125 4.93 6.078 1 81.88 562 LYS A CA 1
ATOM 4470 C C . LYS A 1 562 ? 14.945 5.457 5.262 1 81.88 562 LYS A C 1
ATOM 4472 O O . LYS A 1 562 ? 14.266 4.695 4.57 1 81.88 562 LYS A O 1
ATOM 4477 N N . VAL A 1 563 ? 14.727 6.73 5.262 1 89.06 563 VAL A N 1
ATOM 4478 C CA . VAL A 1 563 ? 13.625 7.305 4.504 1 89.06 563 VAL A CA 1
ATOM 4479 C C . VAL A 1 563 ? 13.906 7.191 3.008 1 89.06 563 VAL A C 1
ATOM 4481 O O . VAL A 1 563 ? 15 7.523 2.551 1 89.06 563 VAL A O 1
ATOM 4484 N N . ASN A 1 564 ? 12.977 6.609 2.244 1 85.5 564 ASN A N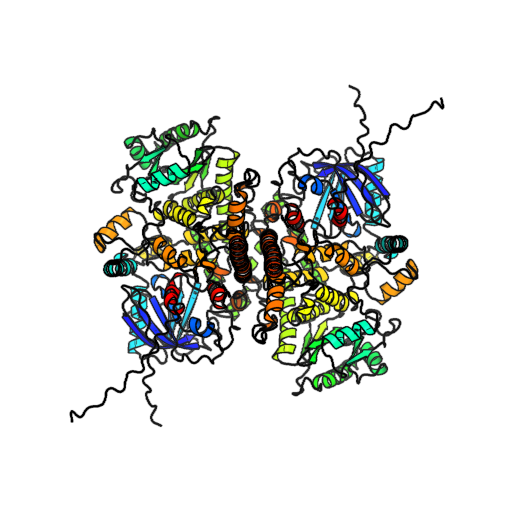 1
ATOM 4485 C CA . ASN A 1 564 ? 13.086 6.488 0.794 1 85.5 564 ASN A CA 1
ATOM 4486 C C . ASN A 1 564 ? 12.227 7.527 0.082 1 85.5 564 ASN A C 1
ATOM 4488 O O . ASN A 1 564 ? 11 7.379 0.002 1 85.5 564 ASN A O 1
ATOM 4492 N N . PRO A 1 565 ? 12.844 8.531 -0.47 1 87.44 565 PRO A N 1
ATOM 4493 C CA . PRO A 1 565 ? 12.07 9.578 -1.137 1 87.44 565 PRO A CA 1
ATOM 4494 C C . PRO A 1 565 ? 11.883 9.312 -2.629 1 87.44 565 PRO A C 1
ATOM 4496 O O . PRO A 1 565 ? 11.594 10.242 -3.393 1 87.44 565 PRO A O 1
ATOM 4499 N N . SER A 1 566 ? 12.031 8.047 -3.141 1 86.94 566 SER A N 1
ATOM 4500 C CA . SER A 1 566 ? 11.875 7.73 -4.555 1 86.94 566 SER A CA 1
ATOM 4501 C C . SER A 1 566 ? 10.398 7.625 -4.938 1 86.94 566 SER A C 1
ATOM 4503 O O . SER A 1 566 ? 9.539 7.477 -4.07 1 86.94 566 SER A O 1
ATOM 4505 N N . ALA A 1 567 ? 10.133 7.73 -6.199 1 87.81 567 ALA A N 1
ATOM 4506 C CA . ALA A 1 567 ? 8.766 7.754 -6.711 1 87.81 567 ALA A CA 1
ATOM 4507 C C . ALA A 1 567 ? 8.047 6.441 -6.406 1 87.81 567 ALA A C 1
ATOM 4509 O O . ALA A 1 567 ? 6.879 6.441 -6.012 1 87.81 567 ALA A O 1
ATOM 4510 N N . PRO A 1 568 ? 8.703 5.273 -6.516 1 84.19 568 PRO A N 1
ATOM 4511 C CA . PRO A 1 568 ? 7.988 4.023 -6.246 1 84.19 568 PRO A CA 1
ATOM 4512 C C . PRO A 1 568 ? 7.586 3.879 -4.777 1 84.19 568 PRO A C 1
ATOM 4514 O O . PRO A 1 568 ? 6.676 3.109 -4.457 1 84.19 568 PRO A O 1
ATOM 4517 N N . ALA A 1 569 ? 8.281 4.637 -3.961 1 85.88 569 ALA A N 1
ATOM 4518 C CA . ALA A 1 569 ? 8.008 4.535 -2.529 1 85.88 569 ALA A CA 1
ATOM 4519 C C . ALA A 1 569 ? 6.801 5.379 -2.139 1 85.88 569 ALA A C 1
ATOM 4521 O O . ALA A 1 569 ? 6.234 5.203 -1.058 1 85.88 569 ALA A O 1
ATOM 4522 N N . MET A 1 570 ? 6.398 6.289 -2.982 1 90.5 570 MET A N 1
ATOM 4523 C CA . MET A 1 570 ? 5.27 7.164 -2.684 1 90.5 570 MET A CA 1
ATOM 4524 C C . MET A 1 570 ? 3.945 6.453 -2.961 1 90.5 570 MET A C 1
ATOM 4526 O O . MET A 1 570 ? 3.812 5.75 -3.963 1 90.5 570 MET A O 1
ATOM 4530 N N . LYS A 1 571 ? 3.062 6.551 -2.055 1 89.69 571 LYS A N 1
ATOM 4531 C CA . LYS A 1 571 ? 1.753 5.918 -2.191 1 89.69 571 LYS A CA 1
ATOM 4532 C C . LYS A 1 571 ? 0.637 6.957 -2.197 1 89.69 571 LYS A C 1
ATOM 4534 O O . LYS A 1 571 ? 0.668 7.914 -1.417 1 89.69 571 LYS A O 1
ATOM 4539 N N . PHE A 1 572 ? -0.277 6.762 -3.123 1 91.62 572 PHE A N 1
ATOM 4540 C CA . PHE A 1 572 ? -1.436 7.645 -3.152 1 91.62 572 PHE A CA 1
ATOM 4541 C C . PHE A 1 572 ? -2.314 7.426 -1.927 1 91.62 572 PHE A C 1
ATOM 4543 O O . PHE A 1 572 ? -2.67 6.289 -1.605 1 91.62 572 PHE A O 1
ATOM 4550 N N . TRP A 1 573 ? -2.627 8.508 -1.168 1 90.94 573 TRP A N 1
ATOM 4551 C CA . TRP A 1 573 ? -3.43 8.438 0.048 1 90.94 573 TRP A CA 1
ATOM 4552 C C . TRP A 1 573 ? -4.906 8.258 -0.284 1 90.94 573 TRP A C 1
ATOM 4554 O O . TRP A 1 573 ? -5.723 9.141 -0.013 1 90.94 573 TRP A O 1
ATOM 4564 N N . SER A 1 574 ? -5.258 7.094 -0.729 1 85.44 574 SER A N 1
ATOM 4565 C CA . SER A 1 574 ? -6.617 6.781 -1.155 1 85.44 574 SER A CA 1
ATOM 4566 C C . SER A 1 574 ? -7.609 6.949 -0.009 1 85.44 574 SER A C 1
ATOM 4568 O O . SER A 1 574 ? -8.758 7.336 -0.229 1 85.44 574 SER A O 1
ATOM 4570 N N . GLY A 1 575 ? -7.156 6.664 1.226 1 81.81 575 GLY A N 1
ATOM 4571 C CA . GLY A 1 575 ? -8.023 6.789 2.389 1 81.81 575 GLY A CA 1
ATOM 4572 C C . GLY A 1 575 ? -8.469 8.211 2.656 1 81.81 575 GLY A C 1
ATOM 4573 O O . GLY A 1 575 ? -9.453 8.438 3.355 1 81.81 575 GLY A O 1
ATOM 4574 N N . CYS A 1 576 ? -7.758 9.117 2.072 1 87.75 576 CYS A N 1
ATOM 4575 C CA . CYS A 1 576 ? -8.102 10.531 2.236 1 87.75 576 CYS A CA 1
ATOM 4576 C C . CYS A 1 576 ? -8.852 11.055 1.02 1 87.75 576 CYS A C 1
ATOM 4578 O O . CYS A 1 576 ? -9.977 11.539 1.142 1 87.75 576 CYS A O 1
ATOM 4580 N N . TYR A 1 577 ? -8.344 10.852 -0.172 1 89.12 577 TYR A N 1
ATOM 4581 C CA . TYR A 1 577 ? -8.828 11.547 -1.359 1 89.12 577 TYR A CA 1
ATOM 4582 C C . TYR A 1 577 ? -10.016 10.812 -1.968 1 89.12 577 TYR A C 1
ATOM 4584 O O . TYR A 1 577 ? -10.859 11.43 -2.621 1 89.12 577 TYR A O 1
ATOM 4592 N N . LEU A 1 578 ? -10.047 9.477 -1.762 1 82.06 578 LEU A N 1
ATOM 4593 C CA . LEU A 1 578 ? -11.133 8.695 -2.342 1 82.06 578 LEU A CA 1
ATOM 4594 C C . LEU A 1 578 ? -12.078 8.203 -1.258 1 82.06 578 LEU A C 1
ATOM 4596 O O . LEU A 1 578 ? -12.875 7.289 -1.494 1 82.06 578 LEU A O 1
ATOM 4600 N N . ARG A 1 579 ? -11.961 8.812 -0.178 1 75.12 579 ARG A N 1
ATOM 4601 C CA . ARG A 1 579 ? -12.66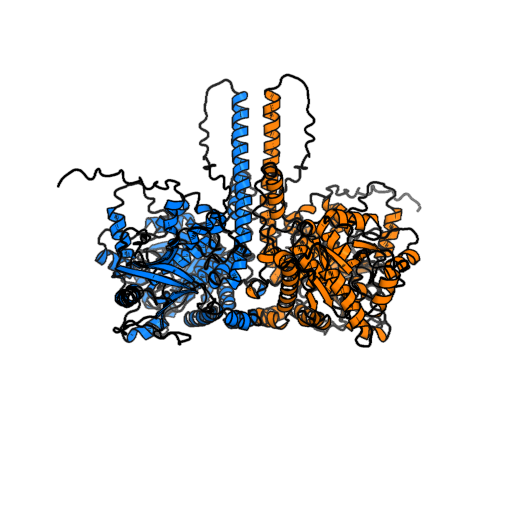4 8.352 1.02 1 75.12 579 ARG A CA 1
ATOM 4602 C C . ARG A 1 579 ? -14.172 8.328 0.797 1 75.12 579 ARG A C 1
ATOM 4604 O O . ARG A 1 579 ? -14.875 7.5 1.374 1 75.12 579 ARG A O 1
ATOM 4611 N N . TRP A 1 580 ? -14.648 9.156 -0.131 1 75.38 580 TRP A N 1
ATOM 4612 C CA . TRP A 1 580 ? -16.094 9.305 -0.236 1 75.38 580 TRP A CA 1
ATOM 4613 C C . TRP A 1 580 ? -16.625 8.672 -1.521 1 75.38 580 TRP A C 1
ATOM 4615 O O . TRP A 1 580 ? -17.781 8.844 -1.873 1 75.38 580 TRP A O 1
ATOM 4625 N N . LEU A 1 581 ? -15.844 7.973 -2.234 1 74.06 581 LEU A N 1
ATOM 4626 C CA . LEU A 1 581 ? -16.266 7.281 -3.451 1 74.06 581 LEU A CA 1
ATOM 4627 C C . LEU A 1 581 ? -16.625 5.832 -3.158 1 74.06 581 LEU A C 1
ATOM 4629 O O . LEU A 1 581 ? -15.742 5.008 -2.904 1 74.06 581 LEU A O 1
ATOM 4633 N N . PRO A 1 582 ? -17.859 5.516 -3.266 1 66.44 582 PRO A N 1
ATOM 4634 C CA . PRO A 1 582 ? -18.297 4.164 -2.916 1 66.44 582 PRO A CA 1
ATOM 4635 C C . PRO A 1 582 ? -17.688 3.092 -3.811 1 66.44 582 PRO A C 1
ATOM 4637 O O . PRO A 1 582 ? -17.453 1.967 -3.359 1 66.44 582 PRO A O 1
ATOM 4640 N N . THR A 1 583 ? -17.547 3.43 -5.062 1 65.12 583 THR A N 1
ATOM 4641 C CA . THR A 1 583 ? -17.031 2.457 -6.02 1 65.12 583 THR A CA 1
ATOM 4642 C C . THR A 1 583 ? -15.648 1.967 -5.609 1 65.12 583 THR A C 1
ATOM 4644 O O . THR A 1 583 ? -15.258 0.844 -5.938 1 65.12 583 THR A O 1
ATOM 4647 N N . VAL A 1 584 ? -15 2.945 -4.973 1 62.41 584 VAL A N 1
ATOM 4648 C CA . VAL A 1 584 ? -13.648 2.574 -4.555 1 62.41 584 VAL A CA 1
ATOM 4649 C C . VAL A 1 584 ? -13.703 1.906 -3.182 1 62.41 584 VAL A C 1
ATOM 4651 O O . VAL A 1 584 ? -12.898 1.016 -2.891 1 62.41 584 VAL A O 1
ATOM 4654 N N . HIS A 1 585 ? -14.641 2.496 -2.252 1 55.44 585 HIS A N 1
ATOM 4655 C CA . HIS A 1 585 ? -14.68 2.146 -0.837 1 55.44 585 HIS A CA 1
ATOM 4656 C C . HIS A 1 585 ? -15.242 0.744 -0.631 1 55.44 585 HIS A C 1
ATOM 4658 O O . HIS A 1 585 ? -15 0.119 0.404 1 55.44 585 HIS A O 1
ATOM 4664 N N . VAL A 1 586 ? -16.516 0.539 -1.43 1 46.06 586 VAL A N 1
ATOM 4665 C CA . VAL A 1 586 ? -16.953 -0.829 -1.149 1 46.06 586 VAL A CA 1
ATOM 4666 C C . VAL A 1 586 ? -15.734 -1.687 -0.801 1 46.06 586 VAL A C 1
ATOM 4668 O O . VAL A 1 586 ? -15.82 -2.584 0.041 1 46.06 586 VAL A O 1
ATOM 4671 N N . SER A 1 587 ? -14.828 -1.224 -1.493 1 38.66 587 SER A N 1
ATOM 4672 C CA . SER A 1 587 ? -13.664 -2.084 -1.334 1 38.66 587 SER A CA 1
ATOM 4673 C C . SER A 1 587 ? -12.922 -1.774 -0.04 1 38.66 587 SER A C 1
ATOM 4675 O O . SER A 1 587 ? -11.969 -2.471 0.318 1 38.66 587 SER A O 1
ATOM 4677 N N . ILE A 1 588 ? -13.016 -0.378 0.346 1 40.03 588 ILE A N 1
ATOM 4678 C CA . ILE A 1 588 ? -12.141 0.005 1.449 1 40.03 588 ILE A CA 1
ATOM 4679 C C . ILE A 1 588 ? -12.797 -0.365 2.779 1 40.03 588 ILE A C 1
ATOM 4681 O O . ILE A 1 588 ? -12.281 -0.024 3.848 1 40.03 588 ILE A O 1
ATOM 4685 N N . GLY A 1 589 ? -14.172 -0.253 2.951 1 38.09 589 GLY A N 1
ATOM 4686 C CA . GLY A 1 589 ? -14.266 -0.807 4.293 1 38.09 589 GLY A CA 1
ATOM 4687 C C . GLY A 1 589 ? -13.008 -1.546 4.719 1 38.09 589 GLY A C 1
ATOM 4688 O O . GLY A 1 589 ? -12.703 -1.629 5.91 1 38.09 589 GLY A O 1
ATOM 4689 N N . MET A 1 590 ? -12.633 -2.34 3.68 1 43 590 MET A N 1
ATOM 4690 C CA . MET A 1 590 ? -11.547 -3.311 3.57 1 43 590 MET A CA 1
ATOM 4691 C C . MET A 1 590 ? -10.312 -2.674 2.943 1 43 590 MET A C 1
ATOM 4693 O O . MET A 1 590 ? -9.414 -3.377 2.482 1 43 590 MET A O 1
ATOM 4697 N N . GLY A 1 591 ? -10.461 -1.361 2.766 1 48.12 591 GLY A N 1
ATOM 4698 C CA . GLY A 1 591 ? -9.25 -0.841 2.154 1 48.12 591 GLY A CA 1
ATOM 4699 C C . GLY A 1 591 ? -7.98 -1.414 2.76 1 48.12 591 GLY A C 1
ATOM 4700 O O . GLY A 1 591 ? -8.008 -1.962 3.865 1 48.12 591 GLY A O 1
ATOM 4701 N N . GLU A 1 592 ? -7.051 -1.446 1.933 1 59.38 592 GLU A N 1
ATOM 4702 C CA . GLU A 1 592 ? -5.812 -2.15 2.246 1 59.38 592 GLU A CA 1
ATOM 4703 C C . GLU A 1 592 ? -5.246 -1.703 3.592 1 59.38 592 GLU A C 1
ATOM 4705 O O . GLU A 1 592 ? -5.004 -2.529 4.473 1 59.38 592 GLU A O 1
ATOM 4710 N N . ASN A 1 593 ? -5.438 -0.317 3.787 1 64.38 593 ASN A N 1
ATOM 4711 C CA . ASN A 1 593 ? -4.777 0.149 5.004 1 64.38 593 ASN A CA 1
ATOM 4712 C C . ASN A 1 593 ? -5.688 0.014 6.219 1 64.38 593 ASN A C 1
ATOM 4714 O O . ASN A 1 593 ? -5.238 -0.391 7.293 1 64.38 593 ASN A O 1
ATOM 4718 N N . SER A 1 594 ? -7.047 0.305 5.945 1 65.12 594 SER A N 1
ATOM 4719 C CA . SER A 1 594 ? -7.988 0.232 7.062 1 65.12 594 SER A CA 1
ATOM 4720 C C . SER A 1 594 ? -8.203 -1.21 7.508 1 65.12 594 SER A C 1
ATOM 4722 O O . SER A 1 594 ? -8.32 -1.485 8.703 1 65.12 594 SER A O 1
ATOM 4724 N N . ALA A 1 595 ? -8.266 -2.068 6.543 1 66.75 595 ALA A N 1
ATOM 4725 C CA . ALA A 1 595 ? -8.445 -3.482 6.867 1 66.75 595 ALA A CA 1
ATOM 4726 C C . ALA A 1 595 ? -7.238 -4.02 7.633 1 66.75 595 ALA A C 1
ATOM 4728 O O . ALA A 1 595 ? -7.395 -4.754 8.617 1 66.75 595 ALA A O 1
ATOM 4729 N N . SER A 1 596 ? -6.125 -3.629 7.148 1 75.44 596 SER A N 1
ATOM 4730 C CA . SER A 1 596 ? -4.906 -4.051 7.832 1 75.44 596 SER A CA 1
ATOM 4731 C C . SER A 1 596 ? -4.844 -3.482 9.25 1 75.44 596 SER A C 1
ATOM 4733 O O . SER A 1 596 ? -4.484 -4.191 10.188 1 75.44 596 SER A O 1
ATOM 4735 N N . HIS A 1 597 ? -5.215 -2.189 9.359 1 74.69 597 HIS A N 1
ATOM 4736 C CA . HIS A 1 597 ? -5.215 -1.545 10.672 1 74.69 597 HIS A CA 1
ATOM 4737 C C . HIS A 1 597 ? -6.184 -2.236 11.625 1 74.69 597 HIS A C 1
ATOM 4739 O O . HIS A 1 597 ? -5.852 -2.463 12.789 1 74.69 597 HIS A O 1
ATOM 4745 N N . TYR A 1 598 ? -7.301 -2.592 11.133 1 71.19 598 TYR A N 1
ATOM 4746 C CA . TYR A 1 598 ? -8.312 -3.271 11.938 1 71.19 598 TYR A CA 1
ATOM 4747 C C . TYR A 1 598 ? -7.793 -4.613 12.438 1 71.19 598 TYR A C 1
ATOM 4749 O O . TYR A 1 598 ? -7.961 -4.953 13.609 1 71.19 598 TYR A O 1
ATOM 4757 N N . GLN A 1 599 ? -7.184 -5.32 11.578 1 73.94 599 GLN A N 1
ATOM 4758 C CA . GLN A 1 599 ? -6.648 -6.621 11.969 1 73.94 599 GLN A CA 1
ATOM 4759 C C . GLN A 1 599 ? -5.531 -6.469 13 1 73.94 599 GLN A C 1
ATOM 4761 O O . GLN A 1 599 ? -5.391 -7.297 13.898 1 73.94 599 GLN A O 1
ATOM 4766 N N . GLN A 1 600 ? -4.777 -5.488 12.859 1 78 600 GLN A N 1
ATOM 4767 C CA . GLN A 1 600 ? -3.707 -5.219 13.812 1 78 600 GLN A CA 1
ATOM 4768 C C . GLN A 1 600 ? -4.273 -4.844 15.18 1 78 600 GLN A C 1
ATOM 4770 O O . GLN A 1 600 ? -3.711 -5.207 16.219 1 78 600 GLN A O 1
ATOM 4775 N N . MET A 1 601 ? -5.359 -4.098 15.148 1 75.25 601 MET A N 1
ATOM 4776 C CA . MET A 1 601 ? -6.031 -3.752 16.406 1 75.25 601 MET A CA 1
ATOM 4777 C C . MET A 1 601 ? -6.527 -5.004 17.125 1 75.25 601 MET A C 1
ATOM 4779 O O . MET A 1 601 ? -6.391 -5.125 18.344 1 75.25 601 MET A O 1
ATOM 4783 N N . ILE A 1 602 ? -7.051 -5.934 16.359 1 71.81 602 ILE A N 1
ATOM 4784 C CA . ILE A 1 602 ? -7.531 -7.191 16.922 1 71.81 602 ILE A CA 1
ATOM 4785 C C . ILE A 1 602 ? -6.367 -7.953 17.547 1 71.81 602 ILE A C 1
ATOM 4787 O O . ILE A 1 602 ? -6.488 -8.469 18.656 1 71.81 602 ILE A O 1
ATOM 4791 N N . LEU A 1 603 ? -5.336 -7.969 16.875 1 78.75 603 LEU A N 1
ATOM 4792 C CA . LEU A 1 603 ? -4.152 -8.664 17.359 1 78.75 603 LEU A CA 1
ATOM 4793 C C . LEU A 1 603 ? -3.623 -8.023 18.641 1 78.75 603 LEU A C 1
ATOM 4795 O O . LEU A 1 603 ? -3.273 -8.719 19.594 1 78.75 603 LEU A O 1
ATOM 4799 N N . MET A 1 604 ? -3.549 -6.777 18.656 1 79.12 604 MET A N 1
ATOM 4800 C CA . MET A 1 604 ? -3.045 -6.062 19.812 1 79.12 604 MET A CA 1
ATOM 4801 C C . MET A 1 604 ? -3.986 -6.23 21.016 1 79.12 604 MET A C 1
ATOM 4803 O O . MET A 1 604 ? -3.537 -6.336 22.156 1 79.12 604 MET A O 1
ATOM 4807 N N . ASN A 1 605 ? -5.195 -6.215 20.688 1 75.31 605 ASN A N 1
ATOM 4808 C CA . ASN A 1 605 ? -6.16 -6.457 21.75 1 75.31 605 ASN A CA 1
ATOM 4809 C C . ASN A 1 605 ? -5.973 -7.836 22.375 1 75.31 605 ASN A C 1
ATOM 4811 O O . ASN A 1 605 ? -6.113 -8 23.594 1 75.31 605 ASN A O 1
ATOM 4815 N N . GLU A 1 606 ? -5.715 -8.789 21.594 1 77.75 606 GLU A N 1
ATOM 4816 C CA . GLU A 1 606 ? -5.438 -10.125 22.094 1 77.75 606 GLU A CA 1
ATOM 4817 C C . GLU A 1 606 ? -4.227 -10.125 23.031 1 77.75 606 GLU A C 1
ATOM 4819 O O . GLU A 1 606 ? -4.215 -10.812 24.047 1 77.75 606 GLU A O 1
ATOM 4824 N N . VAL A 1 607 ? -3.307 -9.453 22.688 1 79.81 607 VAL A N 1
ATOM 4825 C CA . VAL A 1 607 ? -2.107 -9.336 23.516 1 79.81 607 VAL A CA 1
ATOM 4826 C C . VAL A 1 607 ? -2.461 -8.711 24.859 1 79.81 607 VAL A C 1
ATOM 4828 O O . VAL A 1 607 ? -2.021 -9.188 25.906 1 79.81 607 VAL A O 1
ATOM 4831 N N . LYS A 1 608 ? -3.234 -7.699 24.844 1 75 608 LYS A N 1
ATOM 4832 C CA . LYS A 1 608 ? -3.617 -7.008 26.078 1 75 608 LYS A CA 1
ATOM 4833 C C . LYS A 1 608 ? -4.441 -7.918 26.984 1 75 608 LYS A C 1
ATOM 4835 O O . LYS A 1 608 ? -4.234 -7.945 28.203 1 75 608 LYS A O 1
ATOM 4840 N N . VAL A 1 609 ? -5.281 -8.648 26.375 1 75.94 609 VAL A N 1
ATOM 4841 C CA . VAL A 1 609 ? -6.133 -9.562 27.141 1 75.94 609 VAL A CA 1
ATOM 4842 C C . VAL A 1 609 ? -5.273 -10.656 27.766 1 75.94 609 VAL A C 1
ATOM 4844 O O . VAL A 1 609 ? -5.449 -10.992 28.938 1 75.94 609 VAL A O 1
ATOM 4847 N N . LEU A 1 610 ? -4.395 -11.141 27.047 1 78.69 610 LEU A N 1
ATOM 4848 C CA . LEU A 1 610 ? -3.543 -12.219 27.547 1 78.69 610 LEU A CA 1
ATOM 4849 C C . LEU A 1 610 ? -2.621 -11.711 28.656 1 78.69 610 LEU A C 1
ATOM 4851 O O . LEU A 1 610 ? -2.369 -12.414 29.625 1 78.69 610 LEU A O 1
ATOM 4855 N N . ARG A 1 611 ? -2.16 -10.57 28.484 1 77 611 ARG A N 1
ATOM 4856 C CA . ARG A 1 611 ? -1.304 -9.984 29.5 1 77 611 ARG A CA 1
ATOM 4857 C C . ARG A 1 611 ? -2.078 -9.75 30.797 1 77 611 ARG A C 1
ATOM 4859 O O . ARG A 1 611 ? -1.548 -9.961 31.891 1 77 611 ARG A O 1
ATOM 4866 N N . HIS A 1 612 ? -3.238 -9.352 30.625 1 74.56 612 HIS A N 1
ATOM 4867 C CA . HIS A 1 612 ? -4.086 -9.148 31.797 1 74.56 612 HIS A CA 1
ATOM 4868 C C . HIS A 1 612 ? -4.391 -10.469 32.5 1 74.56 612 HIS A C 1
ATOM 4870 O O . HIS A 1 612 ? -4.305 -10.562 33.719 1 74.56 612 HIS A O 1
ATOM 4876 N N . ARG A 1 613 ? -4.719 -11.367 31.703 1 74.5 613 ARG A N 1
ATOM 4877 C CA . ARG A 1 613 ? -5.012 -12.688 32.25 1 74.5 613 ARG A CA 1
ATOM 4878 C C . ARG A 1 613 ? -3.787 -13.273 32.969 1 74.5 613 ARG A C 1
ATOM 4880 O O . ARG A 1 613 ? -3.908 -13.914 34 1 74.5 613 ARG A O 1
ATOM 4887 N N . MET A 1 614 ? -2.746 -13.047 32.438 1 78 614 MET A N 1
ATOM 4888 C CA . MET A 1 614 ? -1.498 -13.531 33 1 78 614 MET A CA 1
ATOM 4889 C C . MET A 1 614 ? -1.214 -12.836 34.344 1 78 614 MET A C 1
ATOM 4891 O O . MET A 1 614 ? -0.759 -13.477 35.281 1 78 614 MET A O 1
ATOM 4895 N N . ALA A 1 615 ? -1.473 -11.641 34.312 1 73.88 615 ALA A N 1
ATOM 4896 C CA . ALA A 1 615 ? -1.255 -10.875 35.531 1 73.88 615 ALA A CA 1
ATOM 4897 C C . ALA A 1 615 ? -2.184 -11.359 36.656 1 73.88 615 ALA A C 1
ATOM 4899 O O . ALA A 1 615 ? -1.777 -11.445 37.812 1 73.88 615 ALA A O 1
ATOM 4900 N N . VAL A 1 616 ? -3.318 -11.703 36.281 1 71.19 616 VAL A N 1
ATOM 4901 C CA . VAL A 1 616 ? -4.297 -12.188 37.25 1 71.19 616 VAL A CA 1
ATOM 4902 C C . VAL A 1 616 ? -3.879 -13.562 37.75 1 71.19 616 VAL A C 1
ATOM 4904 O O . VAL A 1 616 ? -3.936 -13.836 38.938 1 71.19 616 VAL A O 1
ATOM 4907 N N . LEU A 1 617 ? -3.414 -14.336 36.906 1 72.56 617 LEU A N 1
ATOM 4908 C CA . LEU A 1 617 ? -3.004 -15.688 37.281 1 72.56 617 LEU A CA 1
ATOM 4909 C C . LEU A 1 617 ? -1.757 -15.656 38.156 1 72.56 617 LEU A C 1
ATOM 4911 O O . LEU A 1 617 ? -1.621 -16.469 39.062 1 72.56 617 LEU A O 1
ATOM 4915 N N . CYS A 1 618 ? -0.958 -14.797 37.844 1 73.31 618 CYS A N 1
ATOM 4916 C CA . CYS A 1 618 ? 0.262 -14.664 38.625 1 73.31 618 CYS A CA 1
ATOM 4917 C C . CYS A 1 618 ? -0.046 -14.141 40.031 1 73.31 618 CYS A C 1
ATOM 4919 O O . CYS A 1 618 ? 0.601 -14.539 41 1 73.31 618 CYS A O 1
ATOM 4921 N N . SER A 1 619 ? -0.984 -13.336 40.094 1 67.75 619 SER A N 1
ATOM 4922 C CA . SER A 1 619 ? -1.385 -12.812 41.406 1 67.75 619 SER A CA 1
ATOM 4923 C C . SER A 1 619 ? -2.061 -13.883 42.25 1 67.75 619 SER A C 1
ATOM 4925 O O . SER A 1 619 ? -1.851 -13.945 43.469 1 67.75 619 SER A O 1
ATOM 4927 N N . ASP A 1 620 ? -2.717 -14.727 41.625 1 65.06 620 ASP A N 1
ATOM 4928 C CA . ASP A 1 620 ? -3.404 -15.805 42.344 1 65.06 620 ASP A CA 1
ATOM 4929 C C . ASP A 1 620 ? -2.41 -16.844 42.844 1 65.06 620 ASP A C 1
ATOM 4931 O O . ASP A 1 620 ? -2.605 -17.438 43.906 1 65.06 620 ASP A O 1
ATOM 4935 N N . GLN A 1 621 ? -1.439 -17.109 42.156 1 60.31 621 GLN A N 1
ATOM 4936 C CA . GLN A 1 621 ? -0.428 -18.078 42.594 1 60.31 621 GLN A CA 1
ATOM 4937 C C . GLN A 1 621 ? 0.369 -17.547 43.781 1 60.31 621 GLN A C 1
ATOM 4939 O O . GLN A 1 621 ? 0.743 -18.328 44.656 1 60.31 621 GLN A O 1
ATOM 4944 N N . LYS A 1 622 ? 0.573 -16.312 43.875 1 57.34 622 LYS A N 1
ATOM 4945 C CA . LYS A 1 622 ? 1.304 -15.727 45 1 57.34 622 LYS A CA 1
ATOM 4946 C C . LYS A 1 622 ? 0.448 -15.711 46.25 1 57.34 622 LYS A C 1
ATOM 4948 O O . LYS A 1 622 ? 0.964 -15.859 47.344 1 57.34 622 LYS A O 1
ATOM 4953 N N . GLU A 1 623 ? -0.79 -15.461 46.125 1 55.56 623 GLU A N 1
ATOM 4954 C CA . GLU A 1 623 ? -1.652 -15.492 47.281 1 55.56 623 GLU A CA 1
ATOM 4955 C C . GLU A 1 623 ? -1.753 -16.906 47.875 1 55.56 623 GLU A C 1
ATOM 4957 O O . GLU A 1 623 ? -1.95 -17.078 49.062 1 55.56 623 GLU A O 1
ATOM 4962 N N . GLY A 1 624 ? -1.57 -17.906 47.062 1 48.75 624 GLY A N 1
ATOM 4963 C CA . GLY A 1 624 ? -1.607 -19.234 47.656 1 48.75 624 GLY A CA 1
ATOM 4964 C C . GLY A 1 624 ? -0.371 -19.562 48.469 1 48.75 624 GLY A C 1
ATOM 4965 O O . GLY A 1 624 ? -0.37 -20.516 49.25 1 48.75 624 GLY A O 1
ATOM 4966 N N . ASP A 1 625 ? 0.769 -19.047 48.156 1 45.72 625 ASP A N 1
ATOM 4967 C CA . ASP A 1 625 ? 1.925 -19.391 48.969 1 45.72 625 ASP A CA 1
ATOM 4968 C C . ASP A 1 625 ? 1.979 -18.531 50.219 1 45.72 625 ASP A C 1
ATOM 4970 O O . ASP A 1 625 ? 2.668 -18.875 51.188 1 45.72 625 ASP A O 1
ATOM 4974 N N . GLU A 1 626 ? 1.984 -17.141 50.25 1 40.22 626 GLU A N 1
ATOM 4975 C CA . GLU A 1 626 ? 2.158 -16.359 51.469 1 40.22 626 GLU A CA 1
ATOM 4976 C C . GLU A 1 626 ? 0.887 -16.359 52.312 1 40.22 626 GLU A C 1
ATOM 4978 O O . GLU A 1 626 ? -0.2 -16.078 51.812 1 40.22 626 GLU A O 1
ATOM 4983 N N . GLY A 1 627 ? 0.772 -17.078 53.562 1 35.31 627 GLY A N 1
ATOM 4984 C CA . GLY A 1 627 ? -0.007 -16.766 54.75 1 35.31 627 GLY A CA 1
ATOM 4985 C C . GLY A 1 627 ? -0.103 -15.273 55.031 1 35.31 627 GLY A C 1
ATOM 4986 O O . GLY A 1 627 ? -0.988 -14.836 55.75 1 35.31 627 GLY A O 1
ATOM 4987 N N . ASP A 1 628 ? 1.099 -14.539 55.344 1 33.25 628 ASP A N 1
ATOM 4988 C CA . ASP A 1 628 ? 1.037 -13.211 55.938 1 33.25 628 ASP A CA 1
ATOM 4989 C C . ASP A 1 628 ? 0.521 -12.172 54.969 1 33.25 628 ASP A C 1
ATOM 4991 O O . ASP A 1 628 ? 0.644 -12.344 53.75 1 33.25 628 ASP A O 1
ATOM 4995 N N . GLY A 1 629 ? -0.208 -10.891 55.406 1 31.47 629 GLY A N 1
ATOM 4996 C CA . GLY A 1 629 ? -1.112 -9.797 55.125 1 31.47 629 GLY A CA 1
ATOM 4997 C C . GLY A 1 629 ? -0.571 -8.852 54.062 1 31.47 629 GLY A C 1
ATOM 4998 O O . GLY A 1 629 ? -1.136 -7.777 53.812 1 31.47 629 GLY A O 1
ATOM 4999 N N . VAL A 1 630 ? 0.769 -8.625 53.969 1 29.3 630 VAL A N 1
ATOM 5000 C CA . VAL A 1 630 ? 1.021 -7.324 53.344 1 29.3 630 VAL A CA 1
ATOM 5001 C C . VAL A 1 630 ? 0.52 -7.32 51.906 1 29.3 630 VAL A C 1
ATOM 5003 O O . VAL A 1 630 ? 1 -8.094 51.062 1 29.3 630 VAL A O 1
ATOM 5006 N N . THR A 1 631 ? -0.713 -6.848 51.719 1 30.81 631 THR A N 1
ATOM 5007 C CA . THR A 1 631 ? -1.387 -6.465 50.5 1 30.81 631 THR A CA 1
ATOM 5008 C C . THR A 1 631 ? -0.516 -5.516 49.688 1 30.81 631 THR A C 1
ATOM 5010 O O . THR A 1 631 ? -0.338 -4.355 50.031 1 30.81 631 THR A O 1
ATOM 5013 N N . GLN A 1 632 ? 0.741 -5.797 49.406 1 28.12 632 GLN A N 1
ATOM 5014 C CA . GLN A 1 632 ? 1.342 -4.809 48.5 1 28.12 632 GLN A CA 1
ATOM 5015 C C . GLN A 1 632 ? 0.395 -4.449 47.375 1 28.12 632 GLN A C 1
ATOM 5017 O O . GLN A 1 632 ? -0.131 -5.332 46.688 1 28.12 632 GLN A O 1
ATOM 5022 N N . GLU A 1 633 ? -0.228 -3.238 47.5 1 27.5 633 GLU A N 1
ATOM 5023 C CA . GLU A 1 633 ? -0.938 -2.467 46.5 1 27.5 633 GLU A CA 1
ATOM 5024 C C . GLU A 1 633 ? -0.188 -2.477 45.156 1 27.5 633 GLU A C 1
ATOM 5026 O O . GLU A 1 633 ? 0.848 -1.823 45.031 1 27.5 633 GLU A O 1
ATOM 5031 N N . THR A 1 634 ? 0.145 -3.574 44.688 1 28.17 634 THR A N 1
ATOM 5032 C CA . THR A 1 634 ? 0.637 -3.422 43.312 1 28.17 634 THR A CA 1
ATOM 5033 C C . THR A 1 634 ? -0.188 -2.387 42.562 1 28.17 634 THR A C 1
ATOM 5035 O O . THR A 1 634 ? -1.413 -2.494 42.5 1 28.17 634 THR A O 1
ATOM 5038 N N . ASP A 1 635 ? 0.148 -1.108 42.781 1 27.84 635 ASP A N 1
ATOM 5039 C CA . ASP A 1 635 ? -0.294 -0.057 41.875 1 27.84 635 ASP A CA 1
ATOM 5040 C C . ASP A 1 635 ? -0.516 -0.607 40.469 1 27.84 635 ASP A C 1
ATOM 5042 O O . ASP A 1 635 ? 0.442 -0.832 39.719 1 27.84 635 ASP A O 1
ATOM 5046 N N . GLY A 1 636 ? -1.277 -1.64 40.406 1 27.62 636 GLY A N 1
ATOM 5047 C CA . GLY A 1 636 ? -1.827 -2.26 39.188 1 27.62 636 GLY A CA 1
ATOM 5048 C C . GLY A 1 636 ? -2.322 -1.254 38.188 1 27.62 636 GLY A C 1
ATOM 5049 O O . GLY A 1 636 ? -3.27 -0.51 38.438 1 27.62 636 GLY A O 1
ATOM 5050 N N . MET A 1 637 ? -1.417 -0.439 37.656 1 27.52 637 MET A N 1
ATOM 5051 C CA . MET A 1 637 ? -1.92 0.184 36.438 1 27.52 637 MET A CA 1
ATOM 5052 C C . MET A 1 637 ? -2.945 -0.711 35.75 1 27.52 637 MET A C 1
ATOM 5054 O O . MET A 1 637 ? -2.594 -1.758 35.219 1 27.52 637 MET A O 1
ATOM 5058 N N . TYR A 1 638 ? -4.059 -0.905 36.375 1 26.23 638 TYR A N 1
ATOM 5059 C CA . TYR A 1 638 ? -5.293 -1.454 35.844 1 26.23 638 TYR A CA 1
ATOM 5060 C C . TYR A 1 638 ? -5.488 -1.028 34.375 1 26.23 638 TYR A C 1
ATOM 5062 O O . TYR A 1 638 ? -5.734 0.147 34.094 1 26.23 638 TYR A O 1
ATOM 5070 N N . TRP A 1 639 ? -4.645 -1.504 33.531 1 28.53 639 TRP A N 1
ATOM 5071 C CA . TRP A 1 639 ? -5.133 -1.395 32.156 1 28.53 639 TRP A CA 1
ATOM 5072 C C . TRP A 1 639 ? -6.613 -1.745 32.094 1 28.53 639 TRP A C 1
ATOM 5074 O O . TRP A 1 639 ? -7.059 -2.723 32.688 1 28.53 639 TRP A O 1
ATOM 5084 N N . ASP A 1 640 ? -7.43 -0.836 32.312 1 27.94 640 ASP A N 1
ATOM 5085 C CA . ASP A 1 640 ? -8.844 -0.999 32 1 27.94 640 ASP A CA 1
ATOM 5086 C C . ASP A 1 640 ? -9.055 -2.098 30.953 1 27.94 640 ASP A C 1
ATOM 5088 O O . ASP A 1 640 ? -8.617 -1.963 29.812 1 27.94 640 ASP A O 1
ATOM 5092 N N . THR A 1 641 ? -8.875 -3.318 31.344 1 29.16 641 THR A N 1
ATOM 5093 C CA . THR A 1 641 ? -9.211 -4.594 30.719 1 29.16 641 THR A CA 1
ATOM 5094 C C . THR A 1 641 ? -10.539 -4.492 29.969 1 29.16 641 THR A C 1
ATOM 5096 O O . THR A 1 641 ? -10.93 -5.43 29.281 1 29.16 641 THR A O 1
ATOM 5099 N N . ASP A 1 642 ? -11.414 -3.689 30.516 1 28.81 642 ASP A N 1
ATOM 5100 C CA . ASP A 1 642 ? -12.781 -3.842 30.016 1 28.81 642 ASP A CA 1
ATOM 5101 C C . ASP A 1 642 ? -12.836 -3.625 28.516 1 28.81 642 ASP A C 1
ATOM 5103 O O . ASP A 1 642 ? -13.922 -3.486 27.938 1 28.81 642 ASP A O 1
ATOM 5107 N N . VAL A 1 643 ? -11.82 -3.129 28.094 1 29.69 643 VAL A N 1
ATOM 5108 C CA . VAL A 1 643 ? -12.094 -3.002 26.672 1 29.69 643 VAL A CA 1
ATOM 5109 C C . VAL A 1 643 ? -11.945 -4.363 25.984 1 29.69 643 VAL A C 1
ATOM 5111 O O . VAL A 1 643 ? -10.836 -4.848 25.781 1 29.69 643 VAL A O 1
ATOM 5114 N N . ASN A 1 644 ? -12.484 -5.418 26.578 1 30.03 644 ASN A N 1
ATOM 5115 C CA . ASN A 1 644 ? -12.695 -6.531 25.656 1 30.03 644 ASN A CA 1
ATOM 5116 C C . ASN A 1 644 ? -12.898 -6.043 24.219 1 30.03 644 ASN A C 1
ATOM 5118 O O . ASN A 1 644 ? -13.945 -5.477 23.891 1 30.03 644 ASN A O 1
ATOM 5122 N N . PHE A 1 645 ? -11.992 -5.574 23.812 1 32.12 645 PHE A N 1
ATOM 5123 C CA . PHE A 1 645 ? -12.117 -5.211 22.406 1 32.12 645 PHE A CA 1
ATOM 5124 C C . PHE A 1 645 ? -12.781 -6.328 21.609 1 32.12 645 PHE A C 1
ATOM 5126 O O . PHE A 1 645 ? -12.109 -7.238 21.125 1 32.12 645 PHE A O 1
ATOM 5133 N N . SER A 1 646 ? -13.609 -7.125 22.234 1 33.06 646 SER A N 1
ATOM 5134 C CA . SER A 1 646 ? -14.414 -7.625 21.125 1 33.06 646 SER A CA 1
ATOM 5135 C C . SER A 1 646 ? -14.609 -6.555 20.062 1 33.06 646 SER A C 1
ATOM 5137 O O . SER A 1 646 ? -15.242 -5.527 20.312 1 33.06 646 SER A O 1
ATOM 5139 N N . LEU A 1 647 ? -13.461 -6.105 19.734 1 36.62 647 LEU A N 1
ATOM 5140 C CA . LEU A 1 647 ? -13.445 -5.109 18.672 1 36.62 647 LEU A CA 1
ATOM 5141 C C . LEU A 1 647 ? -14.695 -5.207 17.812 1 36.62 647 LEU A C 1
ATOM 5143 O O . LEU A 1 647 ? -14.836 -6.145 17.016 1 36.62 647 LEU A O 1
ATOM 5147 N N . ASP A 1 648 ? -15.609 -5.02 18.391 1 33.34 648 ASP A N 1
ATOM 5148 C CA . ASP A 1 648 ? -16.922 -4.91 17.766 1 33.34 648 ASP A CA 1
ATOM 5149 C C . ASP A 1 648 ? -16.828 -4.215 16.406 1 33.34 648 ASP A C 1
ATOM 5151 O O . ASP A 1 648 ? -15.914 -3.422 16.172 1 33.34 648 ASP A O 1
ATOM 5155 N N . LEU A 1 649 ? -17.438 -4.879 15.578 1 35.88 649 LEU A N 1
ATOM 5156 C CA . LEU A 1 649 ? -17.734 -4.344 14.258 1 35.88 649 LEU A CA 1
ATOM 5157 C C . LEU A 1 649 ? -17.797 -2.818 14.281 1 35.88 649 LEU A C 1
ATOM 5159 O O . LEU A 1 649 ? -17.438 -2.16 13.305 1 35.88 649 LEU A O 1
ATOM 5163 N N . GLU A 1 650 ? -17.922 -2.311 15.594 1 37.69 650 GLU A N 1
ATOM 5164 C CA . GLU A 1 650 ? -18.062 -0.863 15.719 1 37.69 650 GLU A CA 1
ATOM 5165 C C . GLU A 1 650 ? -16.734 -0.156 15.484 1 37.69 650 GLU A C 1
ATOM 5167 O O . GLU A 1 650 ? -16.688 0.889 14.828 1 37.69 650 GLU A O 1
ATOM 5172 N N . THR A 1 651 ? -15.695 -0.806 16 1 42.28 651 THR A N 1
ATOM 5173 C CA . THR A 1 651 ? -14.391 -0.162 15.852 1 42.28 651 THR A CA 1
ATOM 5174 C C . THR A 1 651 ? -13.93 -0.206 14.398 1 42.28 651 THR A C 1
ATOM 5176 O O . THR A 1 651 ? -13.258 0.713 13.93 1 42.28 651 THR A O 1
ATOM 5179 N N . SER A 1 652 ? -14.242 -1.321 13.805 1 43.44 652 SER A N 1
ATOM 5180 C CA . SER A 1 652 ? -13.898 -1.406 12.391 1 43.44 652 SER A CA 1
ATOM 5181 C C . SER A 1 652 ? -14.562 -0.294 11.586 1 43.44 652 SER A C 1
ATOM 5183 O O . SER A 1 652 ? -13.992 0.209 10.617 1 43.44 652 SER A O 1
ATOM 5185 N N . LYS A 1 653 ? -15.734 0.166 12.203 1 43.5 653 LYS A N 1
ATOM 5186 C CA . LYS A 1 653 ? -16.5 1.244 11.586 1 43.5 653 LYS A CA 1
ATOM 5187 C C . LYS A 1 653 ? -15.766 2.574 11.688 1 43.5 653 LYS A C 1
ATOM 5189 O O . LYS A 1 653 ? -15.93 3.447 10.836 1 43.5 653 LYS A O 1
ATOM 5194 N N . LEU A 1 654 ? -15.125 2.543 12.773 1 41.03 654 LEU A N 1
ATOM 5195 C CA . LEU A 1 654 ? -14.438 3.795 13.07 1 41.03 654 LEU A CA 1
ATOM 5196 C C . LEU A 1 654 ? -13.203 3.961 12.195 1 41.03 654 LEU A C 1
ATOM 5198 O O . LEU A 1 654 ? -12.672 5.066 12.062 1 41.03 654 LEU A O 1
ATOM 5202 N N . LEU A 1 655 ? -12.906 2.791 11.703 1 42.97 655 LEU A N 1
ATOM 5203 C CA . LEU A 1 655 ? -11.664 2.859 10.938 1 42.97 655 LEU A CA 1
ATOM 5204 C C . LEU A 1 655 ? -11.945 3.281 9.5 1 42.97 655 LEU A C 1
ATOM 5206 O O . LEU A 1 655 ? -11.008 3.443 8.703 1 42.97 655 LEU A O 1
ATOM 5210 N N . THR A 1 656 ? -13.266 3.297 9.242 1 39.81 656 THR A N 1
ATOM 5211 C CA . THR A 1 656 ? -13.516 3.84 7.914 1 39.81 656 THR A CA 1
ATOM 5212 C C . THR A 1 656 ? -13.164 5.324 7.859 1 39.81 656 THR A C 1
ATOM 5214 O O . THR A 1 656 ? -13.492 6.078 8.781 1 39.81 656 THR A O 1
ATOM 5217 N N . PRO A 1 657 ? -12.219 5.586 7.141 1 38 657 PRO A N 1
ATOM 5218 C CA . PRO A 1 657 ? -11.805 6.988 7.051 1 38 657 PRO A CA 1
ATOM 5219 C C . PRO A 1 657 ? -12.984 7.953 7.027 1 38 657 PRO A C 1
ATOM 5221 O O . PRO A 1 657 ? -12.797 9.164 7.148 1 38 657 PRO A O 1
ATOM 5224 N N . SER A 1 658 ? -14.141 7.41 6.652 1 38.03 658 SER A N 1
ATOM 5225 C CA . SER A 1 658 ? -15.25 8.352 6.57 1 38.03 658 SER A CA 1
ATOM 5226 C C . SER A 1 658 ? -15.664 8.836 7.953 1 38.03 658 SER A C 1
ATOM 5228 O O . SER A 1 658 ? -16.609 9.617 8.086 1 38.03 658 SER A O 1
ATOM 5230 N N . LEU A 1 659 ? -15.336 8.07 8.93 1 35.25 659 LEU A N 1
ATOM 5231 C CA . LEU A 1 659 ? -15.836 8.609 10.195 1 35.25 659 LEU A CA 1
ATOM 5232 C C . LEU A 1 659 ? -15.07 9.875 10.578 1 35.25 659 LEU A C 1
ATOM 5234 O O . LEU A 1 659 ? -13.852 9.836 10.75 1 35.25 659 LEU A O 1
ATOM 5238 N N . PRO A 1 660 ? -15.688 10.82 10.281 1 36.94 660 PRO A N 1
ATOM 5239 C CA . PRO A 1 660 ? -15.133 12.125 10.648 1 36.94 660 PRO A CA 1
ATOM 5240 C C . PRO A 1 660 ? -14.828 12.242 12.133 1 36.94 660 PRO A C 1
ATOM 5242 O O . PRO A 1 660 ? -15.602 11.758 12.969 1 36.94 660 PRO A O 1
ATOM 5245 N N . PHE A 1 661 ? -13.672 12.297 12.508 1 35 661 PHE A N 1
ATOM 5246 C CA . PHE A 1 661 ? -13.359 12.633 13.891 1 35 661 PHE A CA 1
ATOM 5247 C C . PHE A 1 661 ? -14.414 13.555 14.484 1 35 661 PHE A C 1
ATOM 5249 O O . PHE A 1 661 ? -14.938 13.297 15.57 1 35 661 PHE A O 1
ATOM 5256 N N . ILE A 1 662 ? -14.656 14.719 13.898 1 34.84 662 ILE A N 1
ATOM 5257 C CA . ILE A 1 662 ? -15.469 15.766 14.516 1 34.84 662 ILE A CA 1
ATOM 5258 C C . ILE A 1 662 ? -16.953 15.484 14.25 1 34.84 662 ILE A C 1
ATOM 5260 O O . ILE A 1 662 ? -17.797 15.797 15.086 1 34.84 662 ILE A O 1
ATOM 5264 N N . GLY A 1 663 ? -17.266 14.961 13.227 1 33.19 663 GLY A N 1
ATOM 5265 C CA . GLY A 1 663 ? -18.703 14.836 13.023 1 33.19 663 GLY A CA 1
ATOM 5266 C C . GLY A 1 663 ? -19.344 13.789 13.914 1 33.19 663 GLY A C 1
ATOM 5267 O O . GLY A 1 663 ? -20.531 13.898 14.266 1 33.19 663 GLY A O 1
ATOM 5268 N N . ASP A 1 664 ? -18.672 12.688 14.039 1 34.25 664 ASP A N 1
ATOM 5269 C CA . ASP A 1 664 ? -19.25 11.68 14.914 1 34.25 664 ASP A CA 1
ATOM 5270 C C . ASP A 1 664 ? -18.906 11.961 16.375 1 34.25 664 ASP A C 1
ATOM 5272 O O . ASP A 1 664 ? -18.969 11.055 17.219 1 34.25 664 ASP A O 1
ATOM 5276 N N . LEU A 1 665 ? -18.375 12.898 16.703 1 31.62 665 LEU A N 1
ATOM 5277 C CA . LEU A 1 665 ? -18.266 13.352 18.078 1 31.62 665 LEU A CA 1
ATOM 5278 C C . LEU A 1 665 ? -19.578 13.148 18.828 1 31.62 665 LEU A C 1
ATOM 5280 O O . LEU A 1 665 ? -19.609 13.148 20.062 1 31.62 665 LEU A O 1
ATOM 5284 N N . SER A 1 666 ? -20.625 13.219 18.094 1 30.14 666 SER A N 1
ATOM 5285 C CA . SER A 1 666 ? -21.859 12.914 18.797 1 30.14 666 SER A CA 1
ATOM 5286 C C . SER A 1 666 ? -21.953 11.43 19.141 1 30.14 666 SER A C 1
ATOM 5288 O O . SER A 1 666 ? -22.953 10.969 19.703 1 30.14 666 SER A O 1
ATOM 5290 N N . PHE A 1 667 ? -21.141 10.727 18.641 1 31.7 667 PHE A N 1
ATOM 5291 C CA . PHE A 1 667 ? -21.25 9.297 18.922 1 31.7 667 PHE A CA 1
ATOM 5292 C C . PHE A 1 667 ? -20.891 8.992 20.375 1 31.7 667 PHE A C 1
ATOM 5294 O O . PHE A 1 667 ? -20.984 7.852 20.812 1 31.7 667 PHE A O 1
ATOM 5301 N N . ASN A 1 668 ? -20.438 9.859 21.078 1 30.61 668 ASN A N 1
ATOM 5302 C CA . ASN A 1 668 ? -20.234 9.562 22.5 1 30.61 668 ASN A CA 1
ATOM 5303 C C . ASN A 1 668 ? -21.516 9.008 23.141 1 30.61 668 ASN A C 1
ATOM 5305 O O . ASN A 1 668 ? -21.438 8.312 24.156 1 30.61 668 ASN A O 1
ATOM 5309 N N . LYS A 1 669 ? -22.719 9.562 22.797 1 30.16 669 LYS A N 1
ATOM 5310 C CA . LYS A 1 669 ? -23.906 9.047 23.5 1 30.16 669 LYS A CA 1
ATOM 5311 C C . LYS A 1 669 ? -24.188 7.605 23.094 1 30.16 669 LYS A C 1
ATOM 5313 O O . LYS A 1 669 ? -24.906 6.895 23.797 1 30.16 669 LYS A O 1
ATOM 5318 N N . TYR A 1 670 ? -23.797 7.285 21.922 1 27.95 670 TYR A N 1
ATOM 5319 C CA . TYR A 1 670 ? -24.172 5.93 21.562 1 27.95 670 TYR A CA 1
ATOM 5320 C C . TYR A 1 670 ? -23.344 4.898 22.312 1 27.95 670 TYR A C 1
ATOM 5322 O O . TYR A 1 670 ? -23.719 3.727 22.391 1 27.95 670 TYR A O 1
ATOM 5330 N N . SER A 1 671 ? -22.281 5.273 22.656 1 27.52 671 SER A N 1
ATOM 5331 C CA . SER A 1 671 ? -21.578 4.273 23.438 1 27.52 671 SER A CA 1
ATOM 5332 C C . SER A 1 671 ? -22.141 4.188 24.859 1 27.52 671 SER A C 1
ATOM 5334 O O . SER A 1 671 ? -21.734 3.32 25.641 1 27.52 671 SER A O 1
ATOM 5336 N N . THR A 1 672 ? -22.641 5.395 25.328 1 26.31 672 THR A N 1
ATOM 5337 C CA . THR A 1 672 ? -23.219 5.109 26.641 1 26.31 672 THR A CA 1
ATOM 5338 C C . THR A 1 672 ? -24.531 4.34 26.5 1 26.31 672 THR A C 1
ATOM 5340 O O . THR A 1 672 ? -25.312 4.605 25.594 1 26.31 672 THR A O 1
ATOM 5343 N N . GLY A 1 673 ? -24.625 3.086 26.609 1 25.09 673 GLY A N 1
ATOM 5344 C CA . GLY A 1 673 ? -25.781 2.217 26.75 1 25.09 673 GLY A CA 1
ATOM 5345 C C . GLY A 1 673 ? -27.031 2.957 27.188 1 25.09 673 GLY A C 1
ATOM 5346 O O . GLY A 1 673 ? -28.062 2.34 27.453 1 25.09 673 GLY A O 1
ATOM 5347 N N . GLU A 1 674 ? -26.875 4.098 27.828 1 24.11 674 GLU A N 1
ATOM 5348 C CA . GLU A 1 674 ? -28.125 4.562 28.406 1 24.11 674 GLU A CA 1
ATOM 5349 C C . GLU A 1 674 ? -29.094 5.035 27.328 1 24.11 674 GLU A C 1
ATOM 5351 O O . GLU A 1 674 ? -28.969 6.152 26.828 1 24.11 674 GLU A O 1
ATOM 5356 N N . LEU A 1 675 ? -29.406 4.078 26.422 1 24.39 675 LEU A N 1
ATOM 5357 C CA . LEU A 1 675 ? -30.625 4.387 25.688 1 24.39 675 LEU A CA 1
ATOM 5358 C C . LEU A 1 675 ? -31.719 4.875 26.625 1 24.39 675 LEU A C 1
ATOM 5360 O O . LEU A 1 675 ? -32.094 4.176 27.578 1 24.39 675 LEU A O 1
ATOM 5364 N N . THR A 1 676 ? -31.75 6.102 27 1 23.75 676 THR A N 1
ATOM 5365 C CA . THR A 1 676 ? -32.938 6.539 27.688 1 23.75 676 THR A CA 1
ATOM 5366 C C . THR A 1 676 ? -34.188 5.953 27.031 1 23.75 676 THR A C 1
ATOM 5368 O O . THR A 1 676 ? -34.375 6.082 25.812 1 23.75 676 THR A O 1
ATOM 5371 N N . GLN A 1 677 ? -34.625 4.812 27.516 1 21.91 677 GLN A N 1
ATOM 5372 C CA . GLN A 1 677 ? -35.969 4.336 27.234 1 21.91 677 GLN A CA 1
ATOM 5373 C C . GLN A 1 677 ? -36.969 5.488 27.25 1 21.91 677 GLN A C 1
ATOM 5375 O O . GLN A 1 677 ? -36.969 6.309 28.172 1 21.91 677 GLN A O 1
ATOM 5380 N N . PRO A 1 678 ? -37.281 5.898 26.031 1 23.47 678 PRO A N 1
ATOM 5381 C CA . PRO A 1 678 ? -38.375 6.879 26.125 1 23.47 678 PRO A CA 1
ATOM 5382 C C . PRO A 1 678 ? -39.375 6.535 27.219 1 23.47 678 PRO A C 1
ATOM 5384 O O . PRO A 1 678 ? -39.781 5.375 27.359 1 23.47 678 PRO A O 1
ATOM 5387 N N . VAL A 1 679 ? -39.156 7.047 28.406 1 23.28 679 VAL A N 1
ATOM 5388 C CA . VAL A 1 679 ? -40.25 6.957 29.359 1 23.28 679 VAL A CA 1
ATOM 5389 C C . VAL A 1 679 ? -41.562 7.203 28.656 1 23.28 679 VAL A C 1
ATOM 5391 O O . VAL A 1 679 ? -41.75 8.227 27.984 1 23.28 679 VAL A O 1
ATOM 5394 N N . LEU A 1 680 ? -42.156 6.086 28.156 1 21.78 680 LEU A N 1
ATOM 5395 C CA . LEU A 1 680 ? -43.562 6.137 27.812 1 21.78 680 LEU A CA 1
ATOM 5396 C C . LEU A 1 680 ? -44.312 7.09 28.734 1 21.78 680 LEU A C 1
ATOM 5398 O O . LEU A 1 680 ? -44.188 7.012 29.953 1 21.78 680 LEU A O 1
ATOM 5402 N N . ASP A 1 681 ? -44.406 8.32 28.188 1 20.66 681 ASP A N 1
ATOM 5403 C CA . ASP A 1 681 ? -45.25 9.289 28.875 1 20.66 681 ASP A CA 1
ATOM 5404 C C . ASP A 1 681 ? -46.469 8.609 29.516 1 20.66 681 ASP A C 1
ATOM 5406 O O . ASP A 1 681 ? -47.125 7.789 28.875 1 20.66 681 ASP A O 1
ATOM 5410 N N . LYS A 1 682 ? -46.344 8.344 30.812 1 23.14 682 LYS A N 1
ATOM 5411 C CA . LYS A 1 682 ? -47.531 8.062 31.609 1 23.14 682 LYS A CA 1
ATOM 5412 C C . LYS A 1 682 ? -48.719 8.828 31.062 1 23.14 682 LYS A C 1
ATOM 5414 O O . LYS A 1 682 ? -48.594 9.945 30.578 1 23.14 682 LYS A O 1
ATOM 5419 N N . SER A 1 683 ? -49.844 8.141 30.734 1 21.97 683 SER A N 1
ATOM 5420 C CA . SER A 1 683 ? -51.219 8.539 30.531 1 21.97 683 SER A CA 1
ATOM 5421 C C . SER A 1 683 ? -51.594 9.695 31.453 1 21.97 683 SER A C 1
ATOM 5423 O O . SER A 1 683 ? -51.562 9.562 32.688 1 21.97 683 SER A O 1
ATOM 5425 N N . GLU A 1 684 ? -51 10.93 31.188 1 22 684 GLU A N 1
ATOM 5426 C CA . GLU A 1 684 ? -51.812 11.953 31.844 1 22 684 GLU A CA 1
ATOM 5427 C C . GLU A 1 684 ? -53.312 11.672 31.719 1 22 684 GLU A C 1
ATOM 5429 O O . GLU A 1 684 ? -53.781 11.352 30.625 1 22 684 GLU A O 1
ATOM 5434 N N . GLU A 1 685 ? -53.906 11.125 32.75 1 21.33 685 GLU A N 1
ATOM 5435 C CA . GLU A 1 685 ? -55.344 11.195 33.094 1 21.33 685 GLU A CA 1
ATOM 5436 C C . GLU A 1 685 ? -55.938 12.516 32.625 1 21.33 685 GLU A C 1
ATOM 5438 O O . GLU A 1 685 ? -55.406 13.586 32.938 1 21.33 685 GLU A O 1
ATOM 5443 N N . LEU A 1 686 ? -56.5 12.516 31.312 1 21.06 686 LEU A N 1
ATOM 5444 C CA . LEU A 1 686 ? -57.562 13.422 30.891 1 21.06 686 LEU A CA 1
ATOM 5445 C C . LEU A 1 686 ? -58.5 13.727 32.062 1 21.06 686 LEU A C 1
ATOM 5447 O O . LEU A 1 686 ? -59.281 12.867 32.469 1 21.06 686 LEU A O 1
ATOM 5451 N N . ASP A 1 687 ? -57.969 14.117 33.219 1 20.45 687 ASP A N 1
ATOM 5452 C CA . ASP A 1 687 ? -59 14.625 34.125 1 20.45 687 ASP A CA 1
ATOM 5453 C C . ASP A 1 687 ? -59.969 15.539 33.375 1 20.45 687 ASP A C 1
ATOM 5455 O O . ASP A 1 687 ? -59.625 16.078 32.312 1 20.45 687 ASP A O 1
ATOM 5459 N N . SER A 1 688 ? -61.219 15.859 33.906 1 21.86 688 SER A N 1
ATOM 5460 C CA . SER A 1 688 ? -62.594 16.328 33.844 1 21.86 688 SER A CA 1
ATOM 5461 C C . SER A 1 688 ? -62.656 17.797 33.406 1 21.86 688 SER A C 1
ATOM 5463 O O . SER A 1 688 ? -63.719 18.375 33.25 1 21.86 688 SER A O 1
ATOM 5465 N N . LYS A 1 689 ? -61.5 18.641 33.281 1 21.28 689 LYS A N 1
ATOM 5466 C CA . LYS A 1 689 ? -62.094 19.969 33.156 1 21.28 689 LYS A CA 1
ATOM 5467 C C . LYS A 1 689 ? -62.75 20.156 31.781 1 21.28 689 LYS A C 1
ATOM 5469 O O . LYS A 1 689 ? -62.062 20.406 30.797 1 21.28 689 LYS A O 1
ATOM 5474 N N . PHE A 1 690 ? -63.781 19.188 31.703 1 18.05 690 PHE A N 1
ATOM 5475 C CA . PHE A 1 690 ? -65.062 19.734 31.328 1 18.05 690 PHE A CA 1
ATOM 5476 C C . PHE A 1 690 ? -65.625 20.656 32.438 1 18.05 690 PHE A C 1
ATOM 5478 O O . PHE A 1 690 ? -65.375 20.406 33.625 1 18.05 690 PHE A O 1
ATOM 5485 N N . MET B 1 1 ? 60.219 -7.48 -2.168 1 20.88 1 MET B N 1
ATOM 5486 C CA . MET B 1 1 ? 58.906 -7.496 -1.584 1 20.88 1 MET B CA 1
ATOM 5487 C C . MET B 1 1 ? 58.094 -8.68 -2.104 1 20.88 1 MET B C 1
ATOM 5489 O O . MET B 1 1 ? 57.656 -8.68 -3.258 1 20.88 1 MET B O 1
ATOM 5493 N N . GLU B 1 2 ? 58.438 -9.875 -1.729 1 22.25 2 GLU B N 1
ATOM 5494 C CA . GLU B 1 2 ? 57.938 -11.188 -2.084 1 22.25 2 GLU B CA 1
ATOM 5495 C C . GLU B 1 2 ? 56.438 -11.297 -1.758 1 22.25 2 GLU B C 1
ATOM 5497 O O . GLU B 1 2 ? 56.031 -11.039 -0.624 1 22.25 2 GLU B O 1
ATOM 5502 N N . MET B 1 3 ? 55.562 -10.883 -2.732 1 26.44 3 MET B N 1
ATOM 5503 C CA . MET B 1 3 ? 54.125 -11.078 -2.709 1 26.44 3 MET B CA 1
ATOM 5504 C C . MET B 1 3 ? 53.781 -12.477 -2.205 1 26.44 3 MET B C 1
ATOM 5506 O O . MET B 1 3 ? 54.156 -13.477 -2.82 1 26.44 3 MET B O 1
ATOM 5510 N N . ASN B 1 4 ? 54.031 -12.734 -0.919 1 27.89 4 ASN B N 1
ATOM 5511 C CA . ASN B 1 4 ? 53.656 -13.969 -0.245 1 27.89 4 ASN B CA 1
ATOM 5512 C C . ASN B 1 4 ? 52.281 -14.469 -0.73 1 27.89 4 ASN B C 1
ATOM 5514 O O . ASN B 1 4 ? 51.281 -13.75 -0.649 1 27.89 4 ASN B O 1
ATOM 5518 N N . SER B 1 5 ? 52.281 -15.281 -1.711 1 31 5 SER B N 1
ATOM 5519 C CA . SER B 1 5 ? 51.188 -16.047 -2.301 1 31 5 SER B CA 1
ATOM 5520 C C . SER B 1 5 ? 50.312 -16.703 -1.225 1 31 5 SER B C 1
ATOM 5522 O O . SER B 1 5 ? 50.656 -17.781 -0.741 1 31 5 SER B O 1
ATOM 5524 N N . ARG B 1 6 ? 50 -16 -0.057 1 33.88 6 ARG B N 1
ATOM 5525 C CA . ARG B 1 6 ? 49.062 -16.625 0.849 1 33.88 6 ARG B CA 1
ATOM 5526 C C . ARG B 1 6 ? 48 -17.406 0.072 1 33.88 6 ARG B C 1
ATOM 5528 O O . ARG B 1 6 ? 47.312 -16.828 -0.781 1 33.88 6 ARG B O 1
ATOM 5535 N N . ASP B 1 7 ? 48.156 -18.531 -0.212 1 37.62 7 ASP B N 1
ATOM 5536 C CA . ASP B 1 7 ? 47.188 -19.484 -0.714 1 37.62 7 ASP B CA 1
ATOM 5537 C C . ASP B 1 7 ? 45.812 -19.266 -0.055 1 37.62 7 ASP B C 1
ATOM 5539 O O . ASP B 1 7 ? 45.594 -19.703 1.08 1 37.62 7 ASP B O 1
ATOM 5543 N N . GLU B 1 8 ? 45.25 -18.125 0.011 1 47.03 8 GLU B N 1
ATOM 5544 C CA . GLU B 1 8 ? 43.938 -17.734 0.533 1 47.03 8 GLU B CA 1
ATOM 5545 C C . GLU B 1 8 ? 42.875 -18.812 0.286 1 47.03 8 GLU B C 1
ATOM 5547 O O . GLU B 1 8 ? 42.719 -19.281 -0.844 1 47.03 8 GLU B O 1
ATOM 5552 N N . THR B 1 9 ? 42.688 -19.688 1.258 1 56.41 9 THR B N 1
ATOM 5553 C CA . THR B 1 9 ? 41.688 -20.75 1.345 1 56.41 9 THR B CA 1
ATOM 5554 C C . THR B 1 9 ? 40.375 -20.328 0.713 1 56.41 9 THR B C 1
ATOM 5556 O O . THR B 1 9 ? 39.75 -19.344 1.142 1 56.41 9 THR B O 1
ATOM 5559 N N . MET B 1 10 ? 40.156 -20.703 -0.555 1 69 10 MET B N 1
ATOM 5560 C CA . MET B 1 10 ? 38.938 -20.469 -1.314 1 69 10 MET B CA 1
ATOM 5561 C C . MET B 1 10 ? 37.719 -21.047 -0.583 1 69 10 MET B C 1
ATOM 5563 O O . MET B 1 10 ? 37.781 -22.172 -0.076 1 69 10 MET B O 1
ATOM 5567 N N . PRO B 1 11 ? 36.781 -20.188 -0.342 1 74.62 11 PRO B N 1
ATOM 5568 C CA . PRO B 1 11 ? 35.562 -20.719 0.267 1 74.62 11 PRO B CA 1
ATOM 5569 C C . PRO B 1 11 ? 34.938 -21.859 -0.538 1 74.62 11 PRO B C 1
ATOM 5571 O O . PRO B 1 11 ? 35.031 -21.875 -1.769 1 74.62 11 PRO B O 1
ATOM 5574 N N . ALA B 1 12 ? 34.656 -22.953 0.129 1 74.56 12 ALA B N 1
ATOM 5575 C CA . ALA B 1 12 ? 34.062 -24.094 -0.55 1 74.56 12 ALA B CA 1
ATOM 5576 C C . ALA B 1 12 ? 32.531 -23.984 -0.525 1 74.56 12 ALA B C 1
ATOM 5578 O O . ALA B 1 12 ? 31.938 -23.797 0.536 1 74.56 12 ALA B O 1
ATOM 5579 N N . PRO B 1 13 ? 31.953 -24.031 -1.723 1 76.38 13 PRO B N 1
ATOM 5580 C CA . PRO B 1 13 ? 30.484 -23.984 -1.761 1 76.38 13 PRO B CA 1
ATOM 5581 C C . PRO B 1 13 ? 29.844 -25.281 -1.271 1 76.38 13 PRO B C 1
ATOM 5583 O O . PRO B 1 13 ? 30.484 -26.328 -1.241 1 76.38 13 PRO B O 1
ATOM 5586 N N . THR B 1 14 ? 28.672 -25.125 -0.717 1 77.88 14 THR B N 1
ATOM 5587 C CA . THR B 1 14 ? 27.844 -26.297 -0.378 1 77.88 14 THR B CA 1
ATOM 5588 C C . THR B 1 14 ? 27.062 -26.766 -1.595 1 77.88 14 THR B C 1
ATOM 5590 O O . THR B 1 14 ? 26.641 -25.969 -2.424 1 77.88 14 THR B O 1
ATOM 5593 N N . PHE B 1 15 ? 26.953 -28.156 -1.634 1 83.06 15 PHE B N 1
ATOM 5594 C CA . PHE B 1 15 ? 26.297 -28.719 -2.809 1 83.06 15 PHE B CA 1
ATOM 5595 C C . PHE B 1 15 ? 25 -29.422 -2.42 1 83.06 15 PHE B C 1
ATOM 5597 O O . PHE B 1 15 ? 24.922 -30.047 -1.353 1 83.06 15 PHE B O 1
ATOM 5604 N N . LEU B 1 16 ? 24.047 -29.297 -3.266 1 84.31 16 LEU B N 1
ATOM 5605 C CA . LEU B 1 16 ? 22.828 -30.094 -3.156 1 84.31 16 LEU B CA 1
ATOM 5606 C C . LEU B 1 16 ? 23.062 -31.5 -3.697 1 84.31 16 LEU B C 1
ATOM 5608 O O . LEU B 1 16 ? 24 -31.75 -4.445 1 84.31 16 LEU B O 1
ATOM 5612 N N . PRO B 1 17 ? 22.172 -32.438 -3.248 1 86.38 17 PRO B N 1
ATOM 5613 C CA . PRO B 1 17 ? 22.297 -33.75 -3.855 1 86.38 17 PRO B CA 1
ATOM 5614 C C . PRO B 1 17 ? 22.234 -33.719 -5.383 1 86.38 17 PRO B C 1
ATOM 5616 O O . PRO B 1 17 ? 21.281 -33.188 -5.949 1 86.38 17 PRO B O 1
ATOM 5619 N N . GLY B 1 18 ? 23.234 -34.281 -6.023 1 89.88 18 GLY B N 1
ATOM 5620 C CA . GLY B 1 18 ? 23.281 -34.281 -7.477 1 89.88 18 GLY B CA 1
ATOM 5621 C C . GLY B 1 18 ? 24.031 -33.125 -8.078 1 89.88 18 GLY B C 1
ATOM 5622 O O . GLY B 1 18 ? 24.297 -33.094 -9.281 1 89.88 18 GLY B O 1
ATOM 5623 N N . GLU B 1 19 ? 24.359 -32.219 -7.266 1 90.19 19 GLU B N 1
ATOM 5624 C CA . GLU B 1 19 ? 25.094 -31.047 -7.742 1 90.19 19 GLU B CA 1
ATOM 5625 C C . GLU B 1 19 ? 26.594 -31.328 -7.859 1 90.19 19 GLU B C 1
ATOM 5627 O O . GLU B 1 19 ? 27.172 -31.953 -6.973 1 90.19 19 GLU B O 1
ATOM 5632 N N . ILE B 1 20 ? 27.156 -30.922 -8.984 1 92.94 20 ILE B N 1
ATOM 5633 C CA . ILE B 1 20 ? 28.578 -31.172 -9.242 1 92.94 20 ILE B CA 1
ATOM 5634 C C . ILE B 1 20 ? 29.25 -29.891 -9.688 1 92.94 20 ILE B C 1
ATOM 5636 O O . ILE B 1 20 ? 28.688 -29.109 -10.469 1 92.94 20 ILE B O 1
ATOM 5640 N N . MET B 1 21 ? 30.438 -29.719 -9.281 1 93.06 21 MET B N 1
ATOM 5641 C CA . MET B 1 21 ? 31.219 -28.547 -9.664 1 93.06 21 MET B CA 1
ATOM 5642 C C . MET B 1 21 ? 31.734 -28.672 -11.102 1 93.06 21 MET B C 1
ATOM 5644 O O . MET B 1 21 ? 32.312 -29.703 -11.461 1 93.06 21 MET B O 1
ATOM 5648 N N . VAL B 1 22 ? 31.547 -27.672 -11.852 1 94 22 VAL B N 1
ATOM 5649 C CA . VAL B 1 22 ? 31.922 -27.719 -13.258 1 94 22 VAL B CA 1
ATOM 5650 C C . VAL B 1 22 ? 33.094 -26.781 -13.508 1 94 22 VAL B C 1
ATOM 5652 O O . VAL B 1 22 ? 34.031 -27.125 -14.25 1 94 22 VAL B O 1
ATOM 5655 N N . ALA B 1 23 ? 32.969 -25.562 -12.969 1 94.56 23 ALA B N 1
ATOM 5656 C CA . ALA B 1 23 ? 34.031 -24.562 -13.188 1 94.56 23 ALA B CA 1
ATOM 5657 C C . ALA B 1 23 ? 34.156 -23.641 -11.984 1 94.56 23 ALA B C 1
ATOM 5659 O O . ALA B 1 23 ? 33.219 -23.484 -11.195 1 94.56 23 ALA B O 1
ATOM 5660 N N . ARG B 1 24 ? 35.344 -23.094 -11.883 1 93.81 24 ARG B N 1
ATOM 5661 C CA . ARG B 1 24 ? 35.625 -22.141 -10.828 1 93.81 24 ARG B CA 1
ATOM 5662 C C . ARG B 1 24 ? 36.5 -21 -11.344 1 93.81 24 ARG B C 1
ATOM 5664 O O . ARG B 1 24 ? 37.344 -21.203 -12.227 1 93.81 24 ARG B O 1
ATOM 5671 N N . ALA B 1 25 ? 36.25 -19.859 -10.938 1 93.25 25 ALA B N 1
ATOM 5672 C CA . ALA B 1 25 ? 37.062 -18.688 -11.234 1 93.25 25 ALA B CA 1
ATOM 5673 C C . ALA B 1 25 ? 37.469 -17.953 -9.953 1 93.25 25 ALA B C 1
ATOM 5675 O O . ALA B 1 25 ? 36.594 -17.547 -9.172 1 93.25 25 ALA B O 1
ATOM 5676 N N . LYS B 1 26 ? 38.75 -17.797 -9.812 1 91.19 26 LYS B N 1
ATOM 5677 C CA . LYS B 1 26 ? 39.25 -17.109 -8.633 1 91.19 26 LYS B CA 1
ATOM 5678 C C . LYS B 1 26 ? 39.406 -15.617 -8.891 1 91.19 26 LYS B C 1
ATOM 5680 O O . LYS B 1 26 ? 39.469 -15.18 -10.047 1 91.19 26 LYS B O 1
ATOM 5685 N N . ASN B 1 27 ? 39.438 -14.859 -7.859 1 90.88 27 ASN B N 1
ATOM 5686 C CA . ASN B 1 27 ? 39.688 -13.422 -7.895 1 90.88 27 ASN B CA 1
ATOM 5687 C C . ASN B 1 27 ? 38.688 -12.688 -8.766 1 90.88 27 ASN B C 1
ATOM 5689 O O . ASN B 1 27 ? 39.062 -11.93 -9.664 1 90.88 27 ASN B O 1
ATOM 5693 N N . VAL B 1 28 ? 37.5 -12.977 -8.555 1 92.44 28 VAL B N 1
ATOM 5694 C CA . VAL B 1 28 ? 36.406 -12.328 -9.266 1 92.44 28 VAL B CA 1
ATOM 5695 C C . VAL B 1 28 ? 35.875 -11.172 -8.422 1 92.44 28 VAL B C 1
ATOM 5697 O O . VAL B 1 28 ? 35.781 -11.281 -7.195 1 92.44 28 VAL B O 1
ATOM 5700 N N . LEU B 1 29 ? 35.625 -10.094 -9.102 1 89.31 29 LEU B N 1
ATOM 5701 C CA . LEU B 1 29 ? 35.031 -8.945 -8.438 1 89.31 29 LEU B CA 1
ATOM 5702 C C . LEU B 1 29 ? 33.531 -8.867 -8.758 1 89.31 29 LEU B C 1
ATOM 5704 O O . LEU B 1 29 ? 33.156 -8.828 -9.93 1 89.31 29 LEU B O 1
ATOM 5708 N N . ARG B 1 30 ? 32.75 -8.945 -7.766 1 88.19 30 ARG B N 1
ATOM 5709 C CA . ARG B 1 30 ? 31.344 -8.688 -7.938 1 88.19 30 ARG B CA 1
ATOM 5710 C C . ARG B 1 30 ? 31.016 -7.215 -7.715 1 88.19 30 ARG B C 1
ATOM 5712 O O . ARG B 1 30 ? 31.203 -6.691 -6.613 1 88.19 30 ARG B O 1
ATOM 5719 N N . PHE B 1 31 ? 30.453 -6.633 -8.68 1 83.56 31 PHE B N 1
ATOM 5720 C CA . PHE B 1 31 ? 30.156 -5.211 -8.562 1 83.56 31 PHE B CA 1
ATOM 5721 C C . PHE B 1 31 ? 28.812 -4.992 -7.871 1 83.56 31 PHE B C 1
ATOM 5723 O O . PHE B 1 31 ? 27.906 -5.805 -8 1 83.56 31 PHE B O 1
ATOM 5730 N N . SER B 1 32 ? 28.781 -3.869 -7.109 1 74.5 32 SER B N 1
ATOM 5731 C CA . SER B 1 32 ? 27.516 -3.482 -6.496 1 74.5 32 SER B CA 1
ATOM 5732 C C . SER B 1 32 ? 26.516 -3.006 -7.547 1 74.5 32 SER B C 1
ATOM 5734 O O . SER B 1 32 ? 26.906 -2.449 -8.57 1 74.5 32 SER B O 1
ATOM 5736 N N . ALA B 1 33 ? 25.312 -3.25 -7.203 1 70.81 33 ALA B N 1
ATOM 5737 C CA . ALA B 1 33 ? 24.266 -2.873 -8.148 1 70.81 33 ALA B CA 1
ATOM 5738 C C . ALA B 1 33 ? 24.219 -1.359 -8.336 1 70.81 33 ALA B C 1
ATOM 5740 O O . ALA B 1 33 ? 24.375 -0.603 -7.375 1 70.81 33 ALA B O 1
ATOM 5741 N N . MET B 1 34 ? 24.188 -0.858 -9.445 1 66.94 34 MET B N 1
ATOM 5742 C CA . MET B 1 34 ? 23.922 0.513 -9.867 1 66.94 34 MET B CA 1
ATOM 5743 C C . MET B 1 34 ? 25.109 1.424 -9.57 1 66.94 34 MET B C 1
ATOM 5745 O O . MET B 1 34 ? 24.938 2.631 -9.391 1 66.94 34 MET B O 1
ATOM 5749 N N . THR B 1 35 ? 26.281 0.947 -9.281 1 67.88 35 THR B N 1
ATOM 5750 C CA . THR B 1 35 ? 27.438 1.768 -8.969 1 67.88 35 THR B CA 1
ATOM 5751 C C . THR B 1 35 ? 28.312 1.957 -10.203 1 67.88 35 THR B C 1
ATOM 5753 O O . THR B 1 35 ? 29.422 2.479 -10.109 1 67.88 35 THR B O 1
ATOM 5756 N N . GLU B 1 36 ? 27.859 1.684 -11.305 1 67.62 36 GLU B N 1
ATOM 5757 C CA . GLU B 1 36 ? 28.641 1.799 -12.539 1 67.62 36 GLU B CA 1
ATOM 5758 C C . GLU B 1 36 ? 30.016 1.152 -12.383 1 67.62 36 GLU B C 1
ATOM 5760 O O . GLU B 1 36 ? 31.031 1.733 -12.781 1 67.62 36 GLU B O 1
ATOM 5765 N N . SER B 1 37 ? 30.141 0.062 -11.633 1 66.62 37 SER B N 1
ATOM 5766 C CA . SER B 1 37 ? 31.312 -0.784 -11.5 1 66.62 37 SER B CA 1
ATOM 5767 C C . SER B 1 37 ? 32.438 -0.057 -10.773 1 66.62 37 SER B C 1
ATOM 5769 O O . SER B 1 37 ? 33.625 -0.224 -11.102 1 66.62 37 SER B O 1
ATOM 5771 N N . LYS B 1 38 ? 32 0.801 -9.898 1 71.12 38 LYS B N 1
ATOM 5772 C CA . LYS B 1 38 ? 33.031 1.553 -9.172 1 71.12 38 LYS B CA 1
ATOM 5773 C C . LYS B 1 38 ? 33.406 0.857 -7.867 1 71.12 38 LYS B C 1
ATOM 5775 O O . LYS B 1 38 ? 34.531 0.989 -7.387 1 71.12 38 LYS B O 1
ATOM 5780 N N . SER B 1 39 ? 32.5 0.16 -7.34 1 77.31 39 SER B N 1
ATOM 5781 C CA . SER B 1 39 ? 32.719 -0.549 -6.086 1 77.31 39 SER B CA 1
ATOM 5782 C C . SER B 1 39 ? 32.25 -1.99 -6.164 1 77.31 39 SER B C 1
ATOM 5784 O O . SER B 1 39 ? 31.266 -2.281 -6.855 1 77.31 39 SER B O 1
ATOM 5786 N N . GLY B 1 40 ? 33.188 -2.883 -5.617 1 78.06 40 GLY B N 1
ATOM 5787 C CA . GLY B 1 40 ? 32.781 -4.281 -5.641 1 78.06 40 GLY B CA 1
ATOM 5788 C C . GLY B 1 40 ? 33.438 -5.109 -4.566 1 78.06 40 GLY B C 1
ATOM 5789 O O . GLY B 1 40 ? 34.25 -4.598 -3.793 1 78.06 40 GLY B O 1
ATOM 5790 N N . ILE B 1 41 ? 32.969 -6.328 -4.418 1 81.62 41 ILE B N 1
ATOM 5791 C CA . ILE B 1 41 ? 33.5 -7.285 -3.445 1 81.62 41 ILE B CA 1
ATOM 5792 C C . ILE B 1 41 ? 34.219 -8.406 -4.168 1 81.62 41 ILE B C 1
ATOM 5794 O O . ILE B 1 41 ? 33.781 -8.906 -5.195 1 81.62 41 ILE B O 1
ATOM 5798 N N . SER B 1 42 ? 35.406 -8.664 -3.551 1 84.5 42 SER B N 1
ATOM 5799 C CA . SER B 1 42 ? 36.188 -9.719 -4.168 1 84.5 42 SER B CA 1
ATOM 5800 C C . SER B 1 42 ? 35.781 -11.094 -3.654 1 84.5 42 SER B C 1
ATOM 5802 O O . SER B 1 42 ? 35.375 -11.234 -2.496 1 84.5 42 SER B O 1
ATOM 5804 N N . GLY B 1 43 ? 35.781 -12.047 -4.551 1 89.19 43 GLY B N 1
ATOM 5805 C CA . GLY B 1 43 ? 35.438 -13.422 -4.207 1 89.19 43 GLY B CA 1
ATOM 5806 C C . GLY B 1 43 ? 35.719 -14.406 -5.32 1 89.19 43 GLY B C 1
ATOM 5807 O O . GLY B 1 43 ? 36.656 -14.211 -6.105 1 89.19 43 GLY B O 1
ATOM 5808 N N . ALA B 1 44 ? 35.094 -15.523 -5.176 1 91.38 44 ALA B N 1
ATOM 5809 C CA . ALA B 1 44 ? 35.219 -16.578 -6.176 1 91.38 44 ALA B CA 1
ATOM 5810 C C . ALA B 1 44 ? 33.875 -16.953 -6.777 1 91.38 44 ALA B C 1
ATOM 5812 O O . ALA B 1 44 ? 32.844 -16.891 -6.098 1 91.38 44 ALA B O 1
ATOM 5813 N N . LEU B 1 45 ? 33.969 -17.219 -8.047 1 92.75 45 LEU B N 1
ATOM 5814 C CA . LEU B 1 45 ? 32.75 -17.609 -8.773 1 92.75 45 LEU B CA 1
ATOM 5815 C C . LEU B 1 45 ? 32.781 -19.109 -9.078 1 92.75 45 LEU B C 1
ATOM 5817 O O . LEU B 1 45 ? 33.781 -19.625 -9.555 1 92.75 45 LEU B O 1
ATOM 5821 N N . TYR B 1 46 ? 31.734 -19.734 -8.719 1 92.12 46 TYR B N 1
ATOM 5822 C CA . TYR B 1 46 ? 31.594 -21.156 -8.961 1 92.12 46 TYR B CA 1
ATOM 5823 C C . TYR B 1 46 ? 30.406 -21.453 -9.867 1 92.12 46 TYR B C 1
ATOM 5825 O O . TYR B 1 46 ? 29.375 -20.797 -9.773 1 92.12 46 TYR B O 1
ATOM 5833 N N . VAL B 1 47 ? 30.578 -22.422 -10.758 1 94.56 47 VAL B N 1
ATOM 5834 C CA . VAL B 1 47 ? 29.484 -22.891 -11.602 1 94.56 47 VAL B CA 1
ATOM 5835 C C . VAL B 1 47 ? 29.297 -24.391 -11.445 1 94.56 47 VAL B C 1
ATOM 5837 O O . VAL B 1 47 ? 30.266 -25.156 -11.562 1 94.56 47 VAL B O 1
ATOM 5840 N N . THR B 1 48 ? 28.141 -24.719 -11.055 1 92.56 48 THR B N 1
ATOM 5841 C CA . THR B 1 48 ? 27.766 -26.125 -10.992 1 92.56 48 THR B CA 1
ATOM 5842 C C . THR B 1 48 ? 26.781 -26.484 -12.094 1 92.56 48 THR B C 1
ATOM 5844 O O . THR B 1 48 ? 26.547 -25.688 -13 1 92.56 48 THR B O 1
ATOM 5847 N N . ASN B 1 49 ? 26.266 -27.703 -12.109 1 93.44 49 ASN B N 1
ATOM 5848 C CA . ASN B 1 49 ? 25.234 -28.094 -13.07 1 93.44 49 ASN B CA 1
ATOM 5849 C C . ASN B 1 49 ? 23.875 -27.547 -12.68 1 93.44 49 ASN B C 1
ATOM 5851 O O . ASN B 1 49 ? 22.859 -27.859 -13.328 1 93.44 49 ASN B O 1
ATOM 5855 N N . PHE B 1 50 ? 23.859 -26.766 -11.656 1 92.38 50 PHE B N 1
ATOM 5856 C CA . PHE B 1 50 ? 22.594 -26.234 -11.188 1 92.38 50 PHE B CA 1
ATOM 5857 C C . PHE B 1 50 ? 22.641 -24.719 -11.07 1 92.38 50 PHE B C 1
ATOM 5859 O O . PHE B 1 50 ? 21.719 -24.031 -11.508 1 92.38 50 PHE B O 1
ATOM 5866 N N . ARG B 1 51 ? 23.703 -24.203 -10.484 1 92.38 51 ARG B N 1
ATOM 5867 C CA . ARG B 1 51 ? 23.672 -22.781 -10.148 1 92.38 51 ARG B CA 1
ATOM 5868 C C . ARG B 1 51 ? 25.047 -22.156 -10.312 1 92.38 51 ARG B C 1
ATOM 5870 O O . ARG B 1 51 ? 26.047 -22.859 -10.43 1 92.38 51 ARG B O 1
ATOM 5877 N N . VAL B 1 52 ? 25.078 -20.844 -10.438 1 92.31 52 VAL B N 1
ATOM 5878 C CA . VAL B 1 52 ? 26.25 -20 -10.305 1 92.31 52 VAL B CA 1
ATOM 5879 C C . VAL B 1 52 ? 26.312 -19.406 -8.898 1 92.31 52 VAL B C 1
ATOM 5881 O O . VAL B 1 52 ? 25.328 -18.875 -8.398 1 92.31 52 VAL B O 1
ATOM 5884 N N . SER B 1 53 ? 27.438 -19.594 -8.25 1 88.19 53 SER B N 1
ATOM 5885 C CA . SER B 1 53 ? 27.578 -19.109 -6.879 1 88.19 53 SER B CA 1
ATOM 5886 C C . SER B 1 53 ? 28.797 -18.203 -6.738 1 88.19 53 SER B C 1
ATOM 5888 O O . SER B 1 53 ? 29.859 -18.484 -7.301 1 88.19 53 SER B O 1
ATOM 5890 N N . PHE B 1 54 ? 28.594 -17.094 -6.164 1 89.06 54 PHE B N 1
ATOM 5891 C CA . PHE B 1 54 ? 29.703 -16.219 -5.789 1 89.06 54 PHE B CA 1
ATOM 5892 C C . PHE B 1 54 ? 29.922 -16.234 -4.285 1 89.06 54 PHE B C 1
ATOM 5894 O O . PHE B 1 54 ? 29.016 -15.953 -3.508 1 89.06 54 PHE B O 1
ATOM 5901 N N . LEU B 1 55 ? 31.094 -16.594 -3.879 1 84.31 55 LEU B N 1
ATOM 5902 C CA . LEU B 1 55 ? 31.453 -16.641 -2.467 1 84.31 55 LEU B CA 1
ATOM 5903 C C . LEU B 1 55 ? 32.531 -15.617 -2.148 1 84.31 55 LEU B C 1
ATOM 5905 O O . LEU B 1 55 ? 33.531 -15.531 -2.854 1 84.31 55 LEU B O 1
ATOM 5909 N N . THR B 1 56 ? 32.25 -14.812 -1.112 1 80.94 56 THR B N 1
ATOM 5910 C CA . THR B 1 56 ? 33.219 -13.766 -0.744 1 80.94 56 THR B CA 1
ATOM 5911 C C . THR B 1 56 ? 34.406 -14.367 -0.013 1 80.94 56 THR B C 1
ATOM 5913 O O . THR B 1 56 ? 34.281 -15.359 0.703 1 80.94 56 THR B O 1
ATOM 5916 N N . THR B 1 57 ? 35.688 -13.969 -0.25 1 67.88 57 THR B N 1
ATOM 5917 C CA . THR B 1 57 ? 36.906 -14.445 0.425 1 67.88 57 THR B CA 1
ATOM 5918 C C . THR B 1 57 ? 36.906 -14.023 1.891 1 67.88 57 THR B C 1
ATOM 5920 O O . THR B 1 57 ? 37.281 -14.797 2.768 1 67.88 57 THR B O 1
ATOM 5923 N N . ASN B 1 58 ? 37.156 -12.594 2.217 1 53.12 58 ASN B N 1
ATOM 5924 C CA . ASN B 1 58 ? 37.375 -12.156 3.586 1 53.12 58 ASN B CA 1
ATOM 5925 C C . ASN B 1 58 ? 36.094 -12.172 4.414 1 53.12 58 ASN B C 1
ATOM 5927 O O . ASN B 1 58 ? 35.125 -11.477 4.086 1 53.12 58 ASN B O 1
ATOM 5931 N N . SER B 1 59 ? 35.781 -13.148 4.984 1 43.09 59 SER B N 1
ATOM 5932 C CA . SER B 1 59 ? 34.719 -13.18 6.004 1 43.09 59 SER B CA 1
ATOM 5933 C C . SER B 1 59 ? 34.875 -12.023 6.988 1 43.09 59 SER B C 1
ATOM 5935 O O . SER B 1 59 ? 34.219 -11.992 8.023 1 43.09 59 SER B O 1
ATOM 5937 N N . SER B 1 60 ? 36.062 -11.32 7.164 1 35.94 60 SER B N 1
ATOM 5938 C CA . SER B 1 60 ? 36.125 -10.336 8.234 1 35.94 60 SER B CA 1
ATOM 5939 C C . SER B 1 60 ? 35 -9.328 8.148 1 35.94 60 SER B C 1
ATOM 5941 O O . SER B 1 60 ? 34.594 -8.93 7.055 1 35.94 60 SER B O 1
ATOM 5943 N N . THR B 1 61 ? 34.344 -9.07 9.234 1 35.5 61 THR B N 1
ATOM 5944 C CA . THR B 1 61 ? 33.156 -8.359 9.758 1 35.5 61 THR B CA 1
ATOM 5945 C C . THR B 1 61 ? 33.156 -6.914 9.281 1 35.5 61 THR B C 1
ATOM 5947 O O . THR B 1 61 ? 32.219 -6.168 9.555 1 35.5 61 THR B O 1
ATOM 5950 N N . ASP B 1 62 ? 34.406 -6.141 9.062 1 31.12 62 ASP B N 1
ATOM 5951 C CA . ASP B 1 62 ? 34.375 -4.699 9.289 1 31.12 62 ASP B CA 1
ATOM 5952 C C . ASP B 1 62 ? 33.719 -3.98 8.117 1 31.12 62 ASP B C 1
ATOM 5954 O O . ASP B 1 62 ? 33.719 -2.75 8.047 1 31.12 62 ASP B O 1
ATOM 5958 N N . THR B 1 63 ? 34.062 -4.43 6.957 1 30.27 63 THR B N 1
ATOM 5959 C CA . THR B 1 63 ? 33.625 -3.467 5.945 1 30.27 63 THR B CA 1
ATOM 5960 C C . THR B 1 63 ? 32.125 -3.227 6.016 1 30.27 63 THR B C 1
ATOM 5962 O O . THR B 1 63 ? 31.344 -4.176 6.094 1 30.27 63 THR B O 1
ATOM 5965 N N . PRO B 1 64 ? 31.859 -2.006 6.395 1 29.45 64 PRO B N 1
ATOM 5966 C CA . PRO B 1 64 ? 30.453 -1.612 6.391 1 29.45 64 PRO B CA 1
ATOM 5967 C C . PRO B 1 64 ? 29.688 -2.15 5.18 1 29.45 64 PRO B C 1
ATOM 5969 O O . PRO B 1 64 ? 30.188 -2.078 4.055 1 29.45 64 PRO B O 1
ATOM 5972 N N . LEU B 1 65 ? 29.203 -3.242 5.312 1 32.53 65 LEU B N 1
ATOM 5973 C CA . LEU B 1 65 ? 28.359 -3.893 4.316 1 32.53 65 LEU B CA 1
ATOM 5974 C C . LEU B 1 65 ? 27.531 -2.865 3.555 1 32.53 65 LEU B C 1
ATOM 5976 O O . LEU B 1 65 ? 26.547 -2.336 4.086 1 32.53 65 LEU B O 1
ATOM 5980 N N . SER B 1 66 ? 28.219 -1.826 3.006 1 28.48 66 SER B N 1
ATOM 5981 C CA . SER B 1 66 ? 27.391 -1.064 2.078 1 28.48 66 SER B CA 1
ATOM 5982 C C . SER B 1 66 ? 26.5 -1.985 1.24 1 28.48 66 SER B C 1
ATOM 5984 O O . SER B 1 66 ? 25.75 -1.521 0.382 1 28.48 66 SER B O 1
ATOM 5986 N N . SER B 1 67 ? 27.234 -3.191 0.903 1 29.03 67 SER B N 1
ATOM 5987 C CA . SER B 1 67 ? 27.062 -3.701 -0.453 1 29.03 67 SER B CA 1
ATOM 5988 C C . SER B 1 67 ? 25.578 -3.836 -0.809 1 29.03 67 SER B C 1
ATOM 5990 O O . SER B 1 67 ? 24.719 -3.76 0.067 1 29.03 67 SER B O 1
ATOM 5992 N N . VAL B 1 68 ? 25.406 -4.934 -1.853 1 27.08 68 VAL B N 1
ATOM 5993 C CA . VAL B 1 68 ? 24.594 -5.148 -3.043 1 27.08 68 VAL B CA 1
ATOM 5994 C C . VAL B 1 68 ? 23.125 -5.293 -2.646 1 27.08 68 VAL B C 1
ATOM 5996 O O . VAL B 1 68 ? 22.234 -4.699 -3.275 1 27.08 68 VAL B O 1
ATOM 5999 N N . PHE B 1 69 ? 22.828 -6.582 -2.201 1 28.91 69 PHE B N 1
ATOM 6000 C CA . PHE B 1 69 ? 21.406 -6.891 -2.16 1 28.91 69 PHE B CA 1
ATOM 6001 C C . PHE B 1 69 ? 20.734 -6.242 -0.95 1 28.91 69 PHE B C 1
ATOM 6003 O O . PHE B 1 69 ? 19.531 -6.383 -0.747 1 28.91 69 PHE B O 1
ATOM 6010 N N . GLN B 1 70 ? 21.656 -6.18 0.124 1 30.27 70 GLN B N 1
ATOM 6011 C CA . GLN B 1 70 ? 21.062 -5.762 1.389 1 30.27 70 GLN B CA 1
ATOM 6012 C C . GLN B 1 70 ? 20.781 -4.262 1.394 1 30.27 70 GLN B C 1
ATOM 6014 O O . GLN B 1 70 ? 21.703 -3.451 1.462 1 30.27 70 GLN B O 1
ATOM 6019 N N . SER B 1 71 ? 19.984 -3.887 0.643 1 29.28 71 SER B N 1
ATOM 6020 C CA . SER B 1 71 ? 19.656 -2.471 0.804 1 29.28 71 SER B CA 1
ATOM 6021 C C . SER B 1 71 ? 19.734 -2.051 2.27 1 29.28 71 SER B C 1
ATOM 6023 O O . SER B 1 71 ? 19.438 -0.903 2.607 1 29.28 71 SER B O 1
ATOM 6025 N N . ASN B 1 72 ? 19.328 -3 3.201 1 27.48 72 ASN B N 1
ATOM 6026 C CA . ASN B 1 72 ? 19.375 -2.312 4.488 1 27.48 72 ASN B CA 1
ATOM 6027 C C . ASN B 1 72 ? 20.812 -2.096 4.953 1 27.48 72 ASN B C 1
ATOM 6029 O O . ASN B 1 72 ? 21.516 -3.053 5.27 1 27.48 72 ASN B O 1
ATOM 6033 N N . PRO B 1 73 ? 21.516 -1.135 4.457 1 28.16 73 PRO B N 1
ATOM 6034 C CA . PRO B 1 73 ? 22.844 -0.822 5 1 28.16 73 PRO B CA 1
ATOM 6035 C C . PRO B 1 73 ? 22.938 -1.055 6.504 1 28.16 73 PRO B C 1
ATOM 6037 O O . PRO B 1 73 ? 24.031 -1.254 7.035 1 28.16 73 PRO B O 1
ATOM 6040 N N . ASP B 1 74 ? 21.953 -0.445 7.234 1 27.3 74 ASP B N 1
ATOM 6041 C CA . ASP B 1 74 ? 22.234 -0.295 8.664 1 27.3 74 ASP B CA 1
ATOM 6042 C C . ASP B 1 74 ? 22.266 -1.653 9.359 1 27.3 74 ASP B C 1
ATOM 6044 O O . ASP B 1 74 ? 22.062 -1.744 10.57 1 27.3 74 ASP B O 1
ATOM 6048 N N . LEU B 1 75 ? 22.203 -2.807 8.609 1 28.23 75 LEU B N 1
ATOM 6049 C CA . LEU B 1 75 ? 22.766 -3.904 9.391 1 28.23 75 LEU B CA 1
ATOM 6050 C C . LEU B 1 75 ? 24.219 -3.631 9.742 1 28.23 75 LEU B C 1
ATOM 6052 O O . LEU B 1 75 ? 25.094 -3.648 8.867 1 28.23 75 LEU B O 1
ATOM 6056 N N . SER B 1 76 ? 24.531 -2.842 10.641 1 27.14 76 SER B N 1
ATOM 6057 C CA . SER B 1 76 ? 25.828 -2.576 11.266 1 27.14 76 SER B CA 1
ATOM 6058 C C . SER B 1 76 ? 26.719 -3.811 11.234 1 27.14 76 SER B C 1
ATOM 6060 O O . SER B 1 76 ? 26.25 -4.926 11.008 1 27.14 76 SER B O 1
ATOM 6062 N N . GLN B 1 77 ? 28.031 -3.814 11.773 1 29.42 77 GLN B N 1
ATOM 6063 C CA . GLN B 1 77 ? 29.25 -4.582 11.922 1 29.42 77 GLN B CA 1
ATOM 6064 C C . GLN B 1 77 ? 28.953 -6.043 12.242 1 29.42 77 GLN B C 1
ATOM 6066 O O . GLN B 1 77 ? 29.547 -6.949 11.641 1 29.42 77 GLN B O 1
ATOM 6071 N N . GLY B 1 78 ? 28.703 -6.434 13.594 1 28.81 78 GLY B N 1
ATOM 6072 C CA . GLY B 1 78 ? 28.844 -7.734 14.227 1 28.81 78 GLY B CA 1
ATOM 6073 C C . GLY B 1 78 ? 27.844 -8.758 13.734 1 28.81 78 GLY B C 1
ATOM 6074 O O . GLY B 1 78 ? 27.938 -9.938 14.078 1 28.81 78 GLY B O 1
ATOM 6075 N N . GLY B 1 79 ? 26.578 -8.492 13.586 1 27.78 79 GLY B N 1
ATOM 6076 C CA . GLY B 1 79 ? 25.734 -9.672 13.633 1 27.78 79 GLY B CA 1
ATOM 6077 C C . GLY B 1 79 ? 25.703 -10.438 12.32 1 27.78 79 GLY B C 1
ATOM 6078 O O . GLY B 1 79 ? 26.406 -10.086 11.375 1 27.78 79 GLY B O 1
ATOM 6079 N N . ILE B 1 80 ? 24.562 -11.359 12.18 1 30.12 80 ILE B N 1
ATOM 6080 C CA . ILE B 1 80 ? 24.344 -12.414 11.195 1 30.12 80 ILE B CA 1
ATOM 6081 C C . ILE B 1 80 ? 24.266 -11.812 9.797 1 30.12 80 ILE B C 1
ATOM 6083 O O . ILE B 1 80 ? 24.281 -12.539 8.797 1 30.12 80 ILE B O 1
ATOM 6087 N N . ASN B 1 81 ? 23.953 -10.641 9.617 1 33.56 81 ASN B N 1
ATOM 6088 C CA . ASN B 1 81 ? 23.75 -10.039 8.305 1 33.56 81 ASN B CA 1
ATOM 6089 C C . ASN B 1 81 ? 25.047 -10.016 7.496 1 33.56 81 ASN B C 1
ATOM 6091 O O . ASN B 1 81 ? 25.031 -9.797 6.285 1 33.56 81 ASN B O 1
ATOM 6095 N N . ALA B 1 82 ? 26.031 -9.953 8.109 1 33.41 82 ALA B N 1
ATOM 6096 C CA . ALA B 1 82 ? 27.359 -10.047 7.535 1 33.41 82 ALA B CA 1
ATOM 6097 C C . ALA B 1 82 ? 27.531 -11.328 6.727 1 33.41 82 ALA B C 1
ATOM 6099 O O . ALA B 1 82 ? 28.188 -11.336 5.684 1 33.41 82 ALA B O 1
ATOM 6100 N N . ASP B 1 83 ? 26.844 -12.367 7.215 1 35.16 83 ASP B N 1
ATOM 6101 C CA . ASP B 1 83 ? 27.078 -13.688 6.637 1 35.16 83 ASP B CA 1
ATOM 6102 C C . ASP B 1 83 ? 26.234 -13.891 5.379 1 35.16 83 ASP B C 1
ATOM 6104 O O . ASP B 1 83 ? 26.625 -14.664 4.492 1 35.16 83 ASP B O 1
ATOM 6108 N N . ILE B 1 84 ? 24.953 -13.398 5.305 1 37.84 84 ILE B N 1
ATOM 6109 C CA . ILE B 1 84 ? 24.078 -13.648 4.168 1 37.84 84 ILE B CA 1
ATOM 6110 C C . ILE B 1 84 ? 24.641 -12.977 2.918 1 37.84 84 ILE B C 1
ATOM 6112 O O . ILE B 1 84 ? 24.469 -13.484 1.805 1 37.84 84 ILE B O 1
ATOM 6116 N N . GLN B 1 85 ? 25.375 -11.766 3.074 1 44.5 85 GLN B N 1
ATOM 6117 C CA . GLN B 1 85 ? 25.969 -10.953 2.01 1 44.5 85 GLN B CA 1
ATOM 6118 C C . GLN B 1 85 ? 27.188 -11.648 1.408 1 44.5 85 GLN B C 1
ATOM 6120 O O . GLN B 1 85 ? 27.672 -11.25 0.345 1 44.5 85 GLN B O 1
ATOM 6125 N N . GLN B 1 86 ? 27.375 -12.711 1.926 1 54.84 86 GLN B N 1
ATOM 6126 C CA . GLN B 1 86 ? 28.656 -13.305 1.59 1 54.84 86 GLN B CA 1
ATOM 6127 C C . GLN B 1 86 ? 28.516 -14.312 0.448 1 54.84 86 GLN B C 1
ATOM 6129 O O . GLN B 1 86 ? 29.469 -14.555 -0.291 1 54.84 86 GLN B O 1
ATOM 6134 N N . GLU B 1 87 ? 27.078 -14.641 0.203 1 65.94 87 GLU B N 1
ATOM 6135 C CA . GLU B 1 87 ? 26.938 -15.648 -0.844 1 65.94 87 GLU B CA 1
ATOM 6136 C C . GLU B 1 87 ? 25.797 -15.312 -1.787 1 65.94 87 GLU B C 1
ATOM 6138 O O . GLU B 1 87 ? 24.781 -14.75 -1.363 1 65.94 87 GLU B O 1
ATOM 6143 N N . LEU B 1 88 ? 26.047 -15.344 -3.057 1 77.44 88 LEU B N 1
ATOM 6144 C CA . LEU B 1 88 ? 25.062 -15.188 -4.113 1 77.44 88 LEU B CA 1
ATOM 6145 C C . LEU B 1 88 ? 24.875 -16.484 -4.883 1 77.44 88 LEU B C 1
ATOM 6147 O O . LEU B 1 88 ? 25.844 -17.141 -5.258 1 77.44 88 LEU B O 1
ATOM 6151 N N . HIS B 1 89 ? 23.609 -16.891 -4.973 1 82.62 89 HIS B N 1
ATOM 6152 C CA . HIS B 1 89 ? 23.297 -18.094 -5.746 1 82.62 89 HIS B CA 1
ATOM 6153 C C . HIS B 1 89 ? 22.25 -17.781 -6.816 1 82.62 89 HIS B C 1
ATOM 6155 O O . HIS B 1 89 ? 21.219 -17.188 -6.527 1 82.62 89 HIS B O 1
ATOM 6161 N N . ILE B 1 90 ? 22.547 -18.172 -7.996 1 87.69 90 ILE B N 1
ATOM 6162 C CA . ILE B 1 90 ? 21.625 -18 -9.109 1 87.69 90 ILE B CA 1
ATOM 6163 C C . ILE B 1 90 ? 21.453 -19.328 -9.844 1 87.69 90 ILE B C 1
ATOM 6165 O O . ILE B 1 90 ? 22.391 -19.828 -10.461 1 87.69 90 ILE B O 1
ATOM 6169 N N . PRO B 1 91 ? 20.25 -19.875 -9.734 1 90.94 91 PRO B N 1
ATOM 6170 C CA . PRO B 1 91 ? 20.047 -21.031 -10.602 1 90.94 91 PRO B CA 1
ATOM 6171 C C . PRO B 1 91 ? 20.344 -20.734 -12.07 1 90.94 91 PRO B C 1
ATOM 6173 O O . PRO B 1 91 ? 19.969 -19.672 -12.57 1 90.94 91 PRO B O 1
ATOM 6176 N N . LEU B 1 92 ? 21 -21.578 -12.719 1 92.19 92 LEU B N 1
ATOM 6177 C CA . LEU B 1 92 ? 21.438 -21.344 -14.094 1 92.19 92 LEU B CA 1
ATOM 6178 C C . LEU B 1 92 ? 20.234 -21.125 -15.008 1 92.19 92 LEU B C 1
ATOM 6180 O O . LEU B 1 92 ? 20.281 -20.281 -15.906 1 92.19 92 LEU B O 1
ATOM 6184 N N . THR B 1 93 ? 19.125 -21.812 -14.758 1 91.81 93 THR B N 1
ATOM 6185 C CA . THR B 1 93 ? 17.938 -21.703 -15.594 1 91.81 93 THR B CA 1
ATOM 6186 C C . THR B 1 93 ? 17.25 -20.359 -15.383 1 91.81 93 THR B C 1
ATOM 6188 O O . THR B 1 93 ? 16.391 -19.969 -16.188 1 91.81 93 THR B O 1
ATOM 6191 N N . CYS B 1 94 ? 17.625 -19.672 -14.328 1 92.69 94 CYS B N 1
ATOM 6192 C CA . CYS B 1 94 ? 17.078 -18.344 -14.047 1 92.69 94 CYS B CA 1
ATOM 6193 C C . CYS B 1 94 ? 17.766 -17.281 -14.883 1 92.69 94 CYS B C 1
ATOM 6195 O O . CYS B 1 94 ? 17.281 -16.156 -14.992 1 92.69 94 CYS B O 1
ATOM 6197 N N . ILE B 1 95 ? 18.859 -17.594 -15.555 1 92.94 95 ILE B N 1
ATOM 6198 C CA . ILE B 1 95 ? 19.609 -16.641 -16.359 1 92.94 95 ILE B CA 1
ATOM 6199 C C . ILE B 1 95 ? 18.906 -16.422 -17.688 1 92.94 95 ILE B C 1
ATOM 6201 O O . ILE B 1 95 ? 18.625 -17.375 -18.422 1 92.94 95 ILE B O 1
ATOM 6205 N N . GLN B 1 96 ? 18.625 -15.234 -17.984 1 91.19 96 GLN B N 1
ATOM 6206 C CA . GLN B 1 96 ? 17.953 -14.867 -19.219 1 91.19 96 GLN B CA 1
ATOM 6207 C C . GLN B 1 96 ? 18.969 -14.547 -20.328 1 91.19 96 GLN B C 1
ATOM 6209 O O . GLN B 1 96 ? 18.859 -15.062 -21.438 1 91.19 96 GLN B O 1
ATOM 6214 N N . ASN B 1 97 ? 19.906 -13.656 -20.016 1 90.38 97 ASN B N 1
ATOM 6215 C CA . ASN B 1 97 ? 20.938 -13.242 -20.969 1 90.38 97 ASN B CA 1
ATOM 6216 C C . ASN B 1 97 ? 22.297 -13.102 -20.297 1 90.38 97 ASN B C 1
ATOM 6218 O O . ASN B 1 97 ? 22.375 -12.812 -19.109 1 90.38 97 ASN B O 1
ATOM 6222 N N . LEU B 1 98 ? 23.297 -13.375 -21.062 1 91.75 98 LEU B N 1
ATOM 6223 C CA . LEU B 1 98 ? 24.672 -13.203 -20.625 1 91.75 98 LEU B CA 1
ATOM 6224 C C . LEU B 1 98 ? 25.406 -12.219 -21.531 1 91.75 98 LEU B C 1
ATOM 6226 O O . LEU B 1 98 ? 25.344 -12.328 -22.766 1 91.75 98 LEU B O 1
ATOM 6230 N N . PHE B 1 99 ? 26.062 -11.219 -20.859 1 90.69 99 PHE B N 1
ATOM 6231 C CA . PHE B 1 99 ? 26.828 -10.211 -21.594 1 90.69 99 PHE B CA 1
ATOM 6232 C C . PHE B 1 99 ? 28.281 -10.195 -21.141 1 90.69 99 PHE B C 1
ATOM 6234 O O . PHE B 1 99 ? 28.594 -10.617 -20.031 1 90.69 99 PHE B O 1
ATOM 6241 N N . TYR B 1 100 ? 29.141 -9.789 -22.078 1 89.38 100 TYR B N 1
ATOM 6242 C CA . TYR B 1 100 ? 30.547 -9.703 -21.719 1 89.38 100 TYR B CA 1
ATOM 6243 C C . TYR B 1 100 ? 31.203 -8.508 -22.406 1 89.38 100 TYR B C 1
ATOM 6245 O O . TYR B 1 100 ? 30.656 -7.957 -23.359 1 89.38 100 TYR B O 1
ATOM 6253 N N . CYS B 1 101 ? 32.25 -8.023 -21.766 1 89.19 101 CYS B N 1
ATOM 6254 C CA . CYS B 1 101 ? 33.094 -6.969 -22.328 1 89.19 101 CYS B CA 1
ATOM 6255 C C . CYS B 1 101 ? 34.562 -7.371 -22.297 1 89.19 101 CYS B C 1
ATOM 6257 O O . CYS B 1 101 ? 35 -7.992 -21.328 1 89.19 101 CYS B O 1
ATOM 6259 N N . THR B 1 102 ? 35.312 -7.102 -23.422 1 83.06 102 THR B N 1
ATOM 6260 C CA . THR B 1 102 ? 36.719 -7.48 -23.516 1 83.06 102 THR B CA 1
ATOM 6261 C C . THR B 1 102 ? 37.625 -6.301 -23.172 1 83.06 102 THR B C 1
ATOM 6263 O O . THR B 1 102 ? 38.812 -6.484 -22.891 1 83.06 102 THR B O 1
ATOM 6266 N N . SER B 1 103 ? 37.156 -5.102 -23.391 1 73.56 103 SER B N 1
ATOM 6267 C CA . SER B 1 103 ? 38.031 -3.941 -23.234 1 73.56 103 SER B CA 1
ATOM 6268 C C . SER B 1 103 ? 37.875 -3.326 -21.844 1 73.56 103 SER B C 1
ATOM 6270 O O . SER B 1 103 ? 36.875 -3.576 -21.156 1 73.56 103 SER B O 1
ATOM 6272 N N . LYS B 1 104 ? 39.062 -2.719 -21.547 1 62.53 104 LYS B N 1
ATOM 6273 C CA . LYS B 1 104 ? 39.125 -1.954 -20.297 1 62.53 104 LYS B CA 1
ATOM 6274 C C . LYS B 1 104 ? 38.281 -0.673 -20.422 1 62.53 104 LYS B C 1
ATOM 6276 O O . LYS B 1 104 ? 38.219 -0.083 -21.5 1 62.53 104 LYS B O 1
ATOM 6281 N N . GLY B 1 105 ? 37.438 -0.3 -19.5 1 59.38 105 GLY B N 1
ATOM 6282 C CA . GLY B 1 105 ? 36.75 0.977 -19.469 1 59.38 105 GLY B CA 1
ATOM 6283 C C . GLY B 1 105 ? 35.25 0.844 -19.656 1 59.38 105 GLY B C 1
ATOM 6284 O O . GLY B 1 105 ? 34.656 -0.115 -19.188 1 59.38 105 GLY B O 1
ATOM 6285 N N . ASN B 1 106 ? 34.719 1.883 -20.359 1 62.22 106 ASN B N 1
ATOM 6286 C CA . ASN B 1 106 ? 33.281 2.051 -20.547 1 62.22 106 ASN B CA 1
ATOM 6287 C C . ASN B 1 106 ? 32.812 1.354 -21.812 1 62.22 106 ASN B C 1
ATOM 6289 O O . ASN B 1 106 ? 32 1.918 -22.578 1 62.22 106 ASN B O 1
ATOM 6293 N N . ALA B 1 107 ? 33.438 0.135 -22.078 1 65.25 107 ALA B N 1
ATOM 6294 C CA . ALA B 1 107 ? 33.031 -0.516 -23.328 1 65.25 107 ALA B CA 1
ATOM 6295 C C . ALA B 1 107 ? 31.625 -1.11 -23.219 1 65.25 107 ALA B C 1
ATOM 6297 O O . ALA B 1 107 ? 31.172 -1.426 -22.109 1 65.25 107 ALA B O 1
ATOM 6298 N N . LYS B 1 108 ? 30.938 -1.081 -24.344 1 78.38 108 LYS B N 1
ATOM 6299 C CA . LYS B 1 108 ? 29.578 -1.566 -24.5 1 78.38 108 LYS B CA 1
ATOM 6300 C C . LYS B 1 108 ? 29.516 -3.086 -24.359 1 78.38 108 LYS B C 1
ATOM 6302 O O . LYS B 1 108 ? 30.375 -3.797 -24.891 1 78.38 108 LYS B O 1
ATOM 6307 N N . TYR B 1 109 ? 28.703 -3.701 -23.484 1 85.62 109 TYR B N 1
ATOM 6308 C CA . TYR B 1 109 ? 28.469 -5.129 -23.281 1 85.62 109 TYR B CA 1
ATOM 6309 C C . TYR B 1 109 ? 27.938 -5.77 -24.562 1 85.62 109 TYR B C 1
ATOM 6311 O O . TYR B 1 109 ? 27.125 -5.184 -25.266 1 85.62 109 TYR B O 1
ATOM 6319 N N . LYS B 1 110 ? 28.562 -6.852 -24.922 1 86.19 110 LYS B N 1
ATOM 6320 C CA . LYS B 1 110 ? 28.078 -7.676 -26.031 1 86.19 110 LYS B CA 1
ATOM 6321 C C . LYS B 1 110 ? 27.391 -8.938 -25.5 1 86.19 110 LYS B C 1
ATOM 6323 O O . LYS B 1 110 ? 27.797 -9.492 -24.484 1 86.19 110 LYS B O 1
ATOM 6328 N N . LYS B 1 111 ? 26.391 -9.289 -26.203 1 87.75 111 LYS B N 1
ATOM 6329 C CA . LYS B 1 111 ? 25.656 -10.492 -25.812 1 87.75 111 LYS B CA 1
ATOM 6330 C C . LYS B 1 111 ? 26.469 -11.75 -26.125 1 87.75 111 LYS B C 1
ATOM 6332 O O . LYS B 1 111 ? 27.062 -11.852 -27.203 1 87.75 111 LYS B O 1
ATOM 6337 N N . LEU B 1 112 ? 26.562 -12.562 -25.125 1 83.06 112 LEU B N 1
ATOM 6338 C CA . LEU B 1 112 ? 27.266 -13.828 -25.297 1 83.06 112 LEU B CA 1
ATOM 6339 C C . LEU B 1 112 ? 26.297 -14.938 -25.719 1 83.06 112 LEU B C 1
ATOM 6341 O O . LEU B 1 112 ? 25.375 -15.266 -24.969 1 83.06 112 LEU B O 1
ATOM 6345 N N . GLY B 1 113 ? 26.344 -15.336 -26.922 1 75.12 113 GLY B N 1
ATOM 6346 C CA . GLY B 1 113 ? 25.5 -16.406 -27.422 1 75.12 113 GLY B CA 1
ATOM 6347 C C . GLY B 1 113 ? 26.203 -17.766 -27.438 1 75.12 113 GLY B C 1
ATOM 6348 O O . GLY B 1 113 ? 27.422 -17.844 -27.25 1 75.12 113 GLY B O 1
ATOM 6349 N N . PRO B 1 114 ? 25.516 -18.844 -27.516 1 64.44 114 PRO B N 1
ATOM 6350 C CA . PRO B 1 114 ? 26.094 -20.188 -27.484 1 64.44 114 PRO B CA 1
ATOM 6351 C C . PRO B 1 114 ? 27.109 -20.422 -28.594 1 64.44 114 PRO B C 1
ATOM 6353 O O . PRO B 1 114 ? 27.984 -21.266 -28.469 1 64.44 114 PRO B O 1
ATOM 6356 N N . SER B 1 115 ? 27 -19.703 -29.641 1 60.12 115 SER B N 1
ATOM 6357 C CA . SER B 1 115 ? 27.844 -20.031 -30.812 1 60.12 115 SER B CA 1
ATOM 6358 C C . SER B 1 115 ? 29.203 -19.359 -30.703 1 60.12 115 SER B C 1
ATOM 6360 O O . SER B 1 115 ? 30.094 -19.609 -31.531 1 60.12 115 SER B O 1
ATOM 6362 N N . LYS B 1 116 ? 29.344 -18.516 -29.719 1 59.44 116 LYS B N 1
ATOM 6363 C CA . LYS B 1 116 ? 30.594 -17.766 -29.75 1 59.44 116 LYS B CA 1
ATOM 6364 C C . LYS B 1 116 ? 31.688 -18.484 -28.938 1 59.44 116 LYS B C 1
ATOM 6366 O O . LYS B 1 116 ? 31.672 -18.453 -27.719 1 59.44 116 LYS B O 1
ATOM 6371 N N . LYS B 1 117 ? 32.406 -19.453 -29.516 1 55.47 117 LYS B N 1
ATOM 6372 C CA . LYS B 1 117 ? 33.438 -20.359 -28.984 1 55.47 117 LYS B CA 1
ATOM 6373 C C . LYS B 1 117 ? 34.688 -19.609 -28.547 1 55.47 117 LYS B C 1
ATOM 6375 O O . LYS B 1 117 ? 35.406 -20.047 -27.656 1 55.47 117 LYS B O 1
ATOM 6380 N N . ASP B 1 118 ? 34.938 -18.516 -29.141 1 57.62 118 ASP B N 1
ATOM 6381 C CA . ASP B 1 118 ? 36.312 -18.125 -28.969 1 57.62 118 ASP B CA 1
ATOM 6382 C C . ASP B 1 118 ? 36.438 -16.859 -28.109 1 57.62 118 ASP B C 1
ATOM 6384 O O . ASP B 1 118 ? 36.719 -15.781 -28.625 1 57.62 118 ASP B O 1
ATOM 6388 N N . ILE B 1 119 ? 35.812 -17.031 -26.859 1 65.06 119 ILE B N 1
ATOM 6389 C CA . ILE B 1 119 ? 36 -15.82 -26.078 1 65.06 119 ILE B CA 1
ATOM 6390 C C . ILE B 1 119 ? 37.312 -15.883 -25.328 1 65.06 119 ILE B C 1
ATOM 6392 O O . ILE B 1 119 ? 37.469 -16.703 -24.406 1 65.06 119 ILE B O 1
ATOM 6396 N N . SER B 1 120 ? 38.375 -15.43 -25.859 1 66 120 SER B N 1
ATOM 6397 C CA . SER B 1 120 ? 39.688 -15.555 -25.281 1 66 120 SER B CA 1
ATOM 6398 C C . SER B 1 120 ? 39.875 -14.633 -24.078 1 66 120 SER B C 1
ATOM 6400 O O . SER B 1 120 ? 40.562 -14.977 -23.125 1 66 120 SER B O 1
ATOM 6402 N N . LYS B 1 121 ? 39.25 -13.477 -24.109 1 80.06 121 LYS B N 1
ATOM 6403 C CA . LYS B 1 121 ? 39.5 -12.578 -22.984 1 80.06 121 LYS B CA 1
ATOM 6404 C C . LYS B 1 121 ? 38.188 -11.891 -22.547 1 80.06 121 LYS B C 1
ATOM 6406 O O . LYS B 1 121 ? 37.531 -11.242 -23.344 1 80.06 121 LYS B O 1
ATOM 6411 N N . ILE B 1 122 ? 37.781 -12.203 -21.344 1 88.56 122 ILE B N 1
ATOM 6412 C CA . ILE B 1 122 ? 36.594 -11.555 -20.75 1 88.56 122 ILE B CA 1
ATOM 6413 C C . ILE B 1 122 ? 37.031 -10.711 -19.547 1 88.56 122 ILE B C 1
ATOM 6415 O O . ILE B 1 122 ? 37.594 -11.234 -18.578 1 88.56 122 ILE B O 1
ATOM 6419 N N . GLN B 1 123 ? 36.875 -9.469 -19.641 1 88.75 123 GLN B N 1
ATOM 6420 C CA . GLN B 1 123 ? 37.219 -8.594 -18.531 1 88.75 123 GLN B CA 1
ATOM 6421 C C . GLN B 1 123 ? 36.031 -8.391 -17.594 1 88.75 123 GLN B C 1
ATOM 6423 O O . GLN B 1 123 ? 36.188 -8.297 -16.375 1 88.75 123 GLN B O 1
ATOM 6428 N N . ARG B 1 124 ? 34.844 -8.305 -18.219 1 91.25 124 ARG B N 1
ATOM 6429 C CA . ARG B 1 124 ? 33.625 -8.133 -17.438 1 91.25 124 ARG B CA 1
ATOM 6430 C C . ARG B 1 124 ? 32.5 -9.016 -17.984 1 91.25 124 ARG B C 1
ATOM 6432 O O . ARG B 1 124 ? 32.438 -9.25 -19.188 1 91.25 124 ARG B O 1
ATOM 6439 N N . MET B 1 125 ? 31.719 -9.469 -17.078 1 92 125 MET B N 1
ATOM 6440 C CA . MET B 1 125 ? 30.562 -10.297 -17.406 1 92 125 MET B CA 1
ATOM 6441 C C . MET B 1 125 ? 29.328 -9.812 -16.672 1 92 125 MET B C 1
ATOM 6443 O O . MET B 1 125 ? 29.391 -9.461 -15.484 1 92 125 MET B O 1
ATOM 6447 N N . GLN B 1 126 ? 28.266 -9.695 -17.375 1 91.75 126 GLN B N 1
ATOM 6448 C CA . GLN B 1 126 ? 27 -9.273 -16.781 1 91.75 126 GLN B CA 1
ATOM 6449 C C . GLN B 1 126 ? 25.922 -10.32 -17.016 1 91.75 126 GLN B C 1
ATOM 6451 O O . GLN B 1 126 ? 25.703 -10.758 -18.141 1 91.75 126 GLN B O 1
ATOM 6456 N N . ILE B 1 127 ? 25.25 -10.703 -15.961 1 92 127 ILE B N 1
ATOM 6457 C CA . ILE B 1 127 ? 24.203 -11.711 -16.016 1 92 127 ILE B CA 1
ATOM 6458 C C . ILE B 1 127 ? 22.844 -11.062 -15.773 1 92 127 ILE B C 1
ATOM 6460 O O . ILE B 1 127 ? 22.641 -10.406 -14.75 1 92 127 ILE B O 1
ATOM 6464 N N . HIS B 1 128 ? 22 -11.203 -16.719 1 91.31 128 HIS B N 1
ATOM 6465 C CA . HIS B 1 128 ? 20.609 -10.797 -16.562 1 91.31 128 HIS B CA 1
ATOM 6466 C C . HIS B 1 128 ? 19.719 -12 -16.25 1 91.31 128 HIS B C 1
ATOM 6468 O O . HIS B 1 128 ? 19.688 -12.969 -17.016 1 91.31 128 HIS B O 1
ATOM 6474 N N . CYS B 1 129 ? 19.016 -11.898 -15.164 1 91.06 129 CYS B N 1
ATOM 6475 C CA . CYS B 1 129 ? 18.188 -13.031 -14.734 1 91.06 129 CYS B CA 1
ATOM 6476 C C . CYS B 1 129 ? 16.719 -12.773 -15.039 1 91.06 129 CYS B C 1
ATOM 6478 O O . CYS B 1 129 ? 16.312 -11.641 -15.289 1 91.06 129 CYS B O 1
ATOM 6480 N N . LYS B 1 130 ? 15.969 -13.859 -15 1 90.62 130 LYS B N 1
ATOM 6481 C CA . LYS B 1 130 ? 14.531 -13.805 -15.25 1 90.62 130 LYS B CA 1
ATOM 6482 C C . LYS B 1 130 ? 13.789 -13.188 -14.07 1 90.62 130 LYS B C 1
ATOM 6484 O O . LYS B 1 130 ? 12.672 -12.695 -14.219 1 90.62 130 LYS B O 1
ATOM 6489 N N . ASP B 1 131 ? 14.391 -13.203 -12.891 1 84 131 ASP B N 1
ATOM 6490 C CA . ASP B 1 131 ? 13.781 -12.648 -11.688 1 84 131 ASP B CA 1
ATOM 6491 C C . ASP B 1 131 ? 14.188 -11.195 -11.484 1 84 131 ASP B C 1
ATOM 6493 O O . ASP B 1 131 ? 14.203 -10.703 -10.352 1 84 131 ASP B O 1
ATOM 6497 N N . PHE B 1 132 ? 14.727 -10.492 -12.484 1 86.06 132 PHE B N 1
ATOM 6498 C CA . PHE B 1 132 ? 15 -9.062 -12.547 1 86.06 132 PHE B CA 1
ATOM 6499 C C . PHE B 1 132 ? 16.375 -8.742 -11.961 1 86.06 132 PHE B C 1
ATOM 6501 O O . PHE B 1 132 ? 16.781 -7.586 -11.938 1 86.06 132 PHE B O 1
ATOM 6508 N N . ARG B 1 133 ? 17.156 -9.781 -11.641 1 84.81 133 ARG B N 1
ATOM 6509 C CA . ARG B 1 133 ? 18.516 -9.555 -11.133 1 84.81 133 ARG B CA 1
ATOM 6510 C C . ARG B 1 133 ? 19.484 -9.25 -12.273 1 84.81 133 ARG B C 1
ATOM 6512 O O . ARG B 1 133 ? 19.406 -9.867 -13.344 1 84.81 133 ARG B O 1
ATOM 6519 N N . VAL B 1 134 ? 20.25 -8.266 -11.953 1 87.25 134 VAL B N 1
ATOM 6520 C CA . VAL B 1 134 ? 21.375 -8 -12.844 1 87.25 134 VAL B CA 1
ATOM 6521 C C . VAL B 1 134 ? 22.688 -8.039 -12.047 1 87.25 134 VAL B C 1
ATOM 6523 O O . VAL B 1 134 ? 22.875 -7.27 -11.102 1 87.25 134 VAL B O 1
ATOM 6526 N N . MET B 1 135 ? 23.531 -8.914 -12.43 1 87.38 135 MET B N 1
ATOM 6527 C CA . MET B 1 135 ? 24.797 -9.086 -11.719 1 87.38 135 MET B CA 1
ATOM 6528 C C . MET B 1 135 ? 25.969 -8.758 -12.625 1 87.38 135 MET B C 1
ATOM 6530 O O . MET B 1 135 ? 26 -9.188 -13.781 1 87.38 135 MET B O 1
ATOM 6534 N N . ASP B 1 136 ? 26.828 -7.988 -12.07 1 88.44 136 ASP B N 1
ATOM 6535 C CA . ASP B 1 136 ? 28.031 -7.602 -12.797 1 88.44 136 ASP B CA 1
ATOM 6536 C C . ASP B 1 136 ? 29.281 -8.164 -12.125 1 88.44 136 ASP B C 1
ATOM 6538 O O . ASP B 1 136 ? 29.5 -7.957 -10.93 1 88.44 136 ASP B O 1
ATOM 6542 N N . PHE B 1 137 ? 30.125 -8.812 -12.922 1 91.06 137 PHE B N 1
ATOM 6543 C CA . PHE B 1 137 ? 31.359 -9.422 -12.406 1 91.06 137 PHE B CA 1
ATOM 6544 C C . PHE B 1 137 ? 32.562 -8.914 -13.172 1 91.06 137 PHE B C 1
ATOM 6546 O O . PHE B 1 137 ? 32.531 -8.766 -14.391 1 91.06 137 PHE B O 1
ATOM 6553 N N . GLY B 1 138 ? 33.531 -8.578 -12.422 1 91.25 138 GLY B N 1
ATOM 6554 C CA . GLY B 1 138 ? 34.844 -8.258 -13.008 1 91.25 138 GLY B CA 1
ATOM 6555 C C . GLY B 1 138 ? 35.812 -9.422 -12.953 1 91.25 138 GLY B C 1
ATOM 6556 O O . GLY B 1 138 ? 36.062 -9.992 -11.891 1 91.25 138 GLY B O 1
ATOM 6557 N N . LEU B 1 139 ? 36.438 -9.766 -14.125 1 92 139 LEU B N 1
ATOM 6558 C CA . LEU B 1 139 ? 37.312 -10.906 -14.211 1 92 139 LEU B CA 1
ATOM 6559 C C . LEU B 1 139 ? 38.719 -10.453 -14.602 1 92 139 LEU B C 1
ATOM 6561 O O . LEU B 1 139 ? 39.531 -11.25 -15.117 1 92 139 LEU B O 1
ATOM 6565 N N . LYS B 1 140 ? 39 -9.273 -14.328 1 87.62 140 LYS B N 1
ATOM 6566 C CA . LYS B 1 140 ? 40.281 -8.711 -14.703 1 87.62 140 LYS B CA 1
ATOM 6567 C C . LYS B 1 140 ? 41.438 -9.484 -14.062 1 87.62 140 LYS B C 1
ATOM 6569 O O . LYS B 1 140 ? 42.5 -9.688 -14.688 1 87.62 140 LYS B O 1
ATOM 6574 N N . PHE B 1 141 ? 41.312 -9.875 -12.828 1 88.62 141 PHE B N 1
ATOM 6575 C CA . PHE B 1 141 ? 42.406 -10.508 -12.086 1 88.62 141 PHE B CA 1
ATOM 6576 C C . PHE B 1 141 ? 42.25 -12.023 -12.109 1 88.62 141 PHE B C 1
ATOM 6578 O O . PHE B 1 141 ? 43.031 -12.734 -11.477 1 88.62 141 PHE B O 1
ATOM 6585 N N . THR B 1 142 ? 41.312 -12.492 -12.812 1 92.19 142 THR B N 1
ATOM 6586 C CA . THR B 1 142 ? 41.125 -13.93 -12.977 1 92.19 142 THR B CA 1
ATOM 6587 C C . THR B 1 142 ? 42.031 -14.484 -14.07 1 92.19 142 THR B C 1
ATOM 6589 O O . THR B 1 142 ? 42.188 -13.859 -15.125 1 92.19 142 THR B O 1
ATOM 6592 N N . PRO B 1 143 ? 42.594 -15.602 -13.781 1 90.56 143 PRO B N 1
ATOM 6593 C CA . PRO B 1 143 ? 43.375 -16.219 -14.836 1 90.56 143 PRO B CA 1
ATOM 6594 C C . PRO B 1 143 ? 42.625 -16.406 -16.141 1 90.56 143 PRO B C 1
ATOM 6596 O O . PRO B 1 143 ? 41.438 -16.766 -16.109 1 90.56 143 PRO B O 1
ATOM 6599 N N . LYS B 1 144 ? 43.25 -16.266 -17.234 1 86.94 144 LYS B N 1
ATOM 6600 C CA . LYS B 1 144 ? 42.625 -16.266 -18.547 1 86.94 144 LYS B CA 1
ATOM 6601 C C . LYS B 1 144 ? 41.906 -17.594 -18.828 1 86.94 144 LYS B C 1
ATOM 6603 O O . LYS B 1 144 ? 40.812 -17.609 -19.391 1 86.94 144 LYS B O 1
ATOM 6608 N N . LYS B 1 145 ? 42.562 -18.578 -18.406 1 87.81 145 LYS B N 1
ATOM 6609 C CA . LYS B 1 145 ? 42 -19.891 -18.641 1 87.81 145 LYS B CA 1
ATOM 6610 C C . LYS B 1 145 ? 40.656 -20.047 -17.891 1 87.81 145 LYS B C 1
ATOM 6612 O O . LYS B 1 145 ? 39.719 -20.609 -18.422 1 87.81 145 LYS B O 1
ATOM 6617 N N . GLU B 1 146 ? 40.625 -19.5 -16.766 1 92.25 146 GLU B N 1
ATOM 6618 C CA . GLU B 1 146 ? 39.438 -19.625 -15.922 1 92.25 146 GLU B CA 1
ATOM 6619 C C . GLU B 1 146 ? 38.312 -18.719 -16.438 1 92.25 146 GLU B C 1
ATOM 6621 O O . GLU B 1 146 ? 37.125 -19.016 -16.219 1 92.25 146 GLU B O 1
ATOM 6626 N N . GLN B 1 147 ? 38.688 -17.656 -17.094 1 91.38 147 GLN B N 1
ATOM 6627 C CA . GLN B 1 147 ? 37.688 -16.75 -17.641 1 91.38 147 GLN B CA 1
ATOM 6628 C C . GLN B 1 147 ? 36.812 -17.453 -18.688 1 91.38 147 GLN B C 1
ATOM 6630 O O . GLN B 1 147 ? 35.594 -17.422 -18.594 1 91.38 147 GLN B O 1
ATOM 6635 N N . ALA B 1 148 ? 37.469 -18.047 -19.531 1 87.75 148 ALA B N 1
ATOM 6636 C CA . ALA B 1 148 ? 36.75 -18.734 -20.625 1 87.75 148 ALA B CA 1
ATOM 6637 C C . ALA B 1 148 ? 35.969 -19.938 -20.094 1 87.75 148 ALA B C 1
ATOM 6639 O O . ALA B 1 148 ? 34.875 -20.219 -20.562 1 87.75 148 ALA B O 1
ATOM 6640 N N . GLN B 1 149 ? 36.594 -20.594 -19.172 1 90.5 149 GLN B N 1
ATOM 6641 C CA . GLN B 1 149 ? 35.969 -21.797 -18.641 1 90.5 149 GLN B CA 1
ATOM 6642 C C . GLN B 1 149 ? 34.656 -21.469 -17.938 1 90.5 149 GLN B C 1
ATOM 6644 O O . GLN B 1 149 ? 33.656 -22.172 -18.109 1 90.5 149 GLN B O 1
ATOM 6649 N N . ILE B 1 150 ? 34.688 -20.453 -17.188 1 92.69 150 ILE B N 1
ATOM 6650 C CA . ILE B 1 150 ? 33.5 -20.109 -16.406 1 92.69 150 ILE B CA 1
ATOM 6651 C C . ILE B 1 150 ? 32.406 -19.594 -17.344 1 92.69 150 ILE B C 1
ATOM 6653 O O . ILE B 1 150 ? 31.219 -19.906 -17.156 1 92.69 150 ILE B O 1
ATOM 6657 N N . ALA B 1 151 ? 32.688 -18.797 -18.25 1 91.06 151 ALA B N 1
ATOM 6658 C CA . ALA B 1 151 ? 31.719 -18.266 -19.203 1 91.06 151 ALA B CA 1
ATOM 6659 C C . ALA B 1 151 ? 31.078 -19.391 -20 1 91.06 151 ALA B C 1
ATOM 6661 O O . ALA B 1 151 ? 29.859 -19.391 -20.219 1 91.06 151 ALA B O 1
ATOM 6662 N N . ASN B 1 152 ? 31.906 -20.297 -20.391 1 89.5 152 ASN B N 1
ATOM 6663 C CA . ASN B 1 152 ? 31.391 -21.422 -21.172 1 89.5 152 ASN B CA 1
ATOM 6664 C C . ASN B 1 152 ? 30.5 -22.328 -20.328 1 89.5 152 ASN B C 1
ATOM 6666 O O . ASN B 1 152 ? 29.516 -22.875 -20.828 1 89.5 152 ASN B O 1
ATOM 6670 N N . ALA B 1 153 ? 30.938 -22.516 -19.156 1 92.12 153 ALA B N 1
ATOM 6671 C CA . ALA B 1 153 ? 30.125 -23.344 -18.266 1 92.12 153 ALA B CA 1
ATOM 6672 C C . ALA B 1 153 ? 28.75 -22.734 -18.031 1 92.12 153 ALA B C 1
ATOM 6674 O O . ALA B 1 153 ? 27.75 -23.438 -18.047 1 92.12 153 ALA B O 1
ATOM 6675 N N . ILE B 1 154 ? 28.703 -21.453 -17.844 1 93.12 154 ILE B N 1
ATOM 6676 C CA . ILE B 1 154 ? 27.422 -20.766 -17.625 1 93.12 154 ILE B CA 1
ATOM 6677 C C . ILE B 1 154 ? 26.547 -20.891 -18.859 1 93.12 154 ILE B C 1
ATOM 6679 O O . ILE B 1 154 ? 25.359 -21.219 -18.766 1 93.12 154 ILE B O 1
ATOM 6683 N N . LEU B 1 155 ? 27.125 -20.688 -19.938 1 88.56 155 LEU B N 1
ATOM 6684 C CA . LEU B 1 155 ? 26.391 -20.734 -21.203 1 88.56 155 LEU B CA 1
ATOM 6685 C C . LEU B 1 155 ? 25.797 -22.125 -21.438 1 88.56 155 LEU B C 1
ATOM 6687 O O . LEU B 1 155 ? 24.656 -22.25 -21.906 1 88.56 155 LEU B O 1
ATOM 6691 N N . HIS B 1 156 ? 26.562 -23.047 -21.141 1 86.94 156 HIS B N 1
ATOM 6692 C CA . HIS B 1 156 ? 26.156 -24.422 -21.391 1 86.94 156 HIS B CA 1
ATOM 6693 C C . HIS B 1 156 ? 24.984 -24.828 -20.516 1 86.94 156 HIS B C 1
ATOM 6695 O O . HIS B 1 156 ? 24.047 -25.469 -20.984 1 86.94 156 HIS B O 1
ATOM 6701 N N . TYR B 1 157 ? 25 -24.453 -19.344 1 89.94 157 TYR B N 1
ATOM 6702 C CA . TYR B 1 157 ? 24.016 -24.953 -18.391 1 89.94 157 TYR B CA 1
ATOM 6703 C C . TYR B 1 157 ? 22.859 -23.984 -18.234 1 89.94 157 TYR B C 1
ATOM 6705 O O . TYR B 1 157 ? 21.797 -24.344 -17.734 1 89.94 157 TYR B O 1
ATOM 6713 N N . ALA B 1 158 ? 22.984 -22.75 -18.625 1 90.75 158 ALA B N 1
ATOM 6714 C CA . ALA B 1 158 ? 21.906 -21.766 -18.547 1 90.75 158 ALA B CA 1
ATOM 6715 C C . ALA B 1 158 ? 20.891 -22 -19.656 1 90.75 158 ALA B C 1
ATOM 6717 O O . ALA B 1 158 ? 19.719 -21.656 -19.516 1 90.75 158 ALA B O 1
ATOM 6718 N N . TYR B 1 159 ? 21.406 -22.562 -20.734 1 88.88 159 TYR B N 1
ATOM 6719 C CA . TYR B 1 159 ? 20.547 -22.766 -21.891 1 88.88 159 TYR B CA 1
ATOM 6720 C C . TYR B 1 159 ? 20.562 -24.219 -22.344 1 88.88 159 TYR B C 1
ATOM 6722 O O . TYR B 1 159 ? 20.984 -24.516 -23.453 1 88.88 159 TYR B O 1
ATOM 6730 N N . PRO B 1 160 ? 19.922 -24.984 -21.547 1 89.88 160 PRO B N 1
ATOM 6731 C CA . PRO B 1 160 ? 19.906 -26.406 -21.938 1 89.88 160 PRO B CA 1
ATOM 6732 C C . PRO B 1 160 ? 19.125 -26.641 -23.234 1 89.88 160 PRO B C 1
ATOM 6734 O O . PRO B 1 160 ? 18.094 -26.016 -23.469 1 89.88 160 PRO B O 1
ATOM 6737 N N . SER B 1 161 ? 19.609 -27.578 -24 1 87.75 161 SER B N 1
ATOM 6738 C CA . SER B 1 161 ? 18.984 -27.875 -25.297 1 87.75 161 SER B CA 1
ATOM 6739 C C . SER B 1 161 ? 17.828 -28.859 -25.141 1 87.75 161 SER B C 1
ATOM 6741 O O . SER B 1 161 ? 16.984 -28.953 -26.031 1 87.75 161 SER B O 1
ATOM 6743 N N . SER B 1 162 ? 17.938 -29.594 -24.062 1 90.31 162 SER B N 1
ATOM 6744 C CA . SER B 1 162 ? 16.875 -30.562 -23.812 1 90.31 162 SER B CA 1
ATOM 6745 C C . SER B 1 162 ? 16.484 -30.578 -22.344 1 90.31 162 SER B C 1
ATOM 6747 O O . SER B 1 162 ? 17.266 -30.188 -21.484 1 90.31 162 SER B O 1
ATOM 6749 N N . MET B 1 163 ? 15.352 -31.156 -22.094 1 92 163 MET B N 1
ATOM 6750 C CA . MET B 1 163 ? 14.812 -31.203 -20.75 1 92 163 MET B CA 1
ATOM 6751 C C . MET B 1 163 ? 15.594 -32.188 -19.875 1 92 163 MET B C 1
ATOM 6753 O O . MET B 1 163 ? 15.703 -32 -18.672 1 92 163 MET B O 1
ATOM 6757 N N . SER B 1 164 ? 16.141 -33.156 -20.5 1 91.06 164 SER B N 1
ATOM 6758 C CA . SER B 1 164 ? 16.859 -34.188 -19.766 1 91.06 164 SER B CA 1
ATOM 6759 C C . SER B 1 164 ? 18.109 -33.656 -19.109 1 91.06 164 SER B C 1
ATOM 6761 O O . SER B 1 164 ? 18.672 -34.281 -18.203 1 91.06 164 SER B O 1
ATOM 6763 N N . LEU B 1 165 ? 18.469 -32.469 -19.547 1 91.5 165 LEU B N 1
ATOM 6764 C CA . LEU B 1 165 ? 19.688 -31.875 -19.031 1 91.5 165 LEU B CA 1
ATOM 6765 C C . LEU B 1 165 ? 19.391 -30.984 -17.828 1 91.5 165 LEU B C 1
ATOM 6767 O O . LEU B 1 165 ? 20.312 -30.453 -17.203 1 91.5 165 LEU B O 1
ATOM 6771 N N . LEU B 1 166 ? 18.188 -30.891 -17.516 1 93.88 166 LEU B N 1
ATOM 6772 C CA . LEU B 1 166 ? 17.797 -30.062 -16.391 1 93.88 166 LEU B CA 1
ATOM 6773 C C . LEU B 1 166 ? 18.188 -30.719 -15.062 1 93.88 166 LEU B C 1
ATOM 6775 O O . LEU B 1 166 ? 18.109 -31.938 -14.938 1 93.88 166 LEU B O 1
ATOM 6779 N N . PHE B 1 167 ? 18.547 -29.922 -14.07 1 93.88 167 PHE B N 1
ATOM 6780 C CA . PHE B 1 167 ? 19.078 -30.375 -12.797 1 93.88 167 PHE B CA 1
ATOM 6781 C C . PHE B 1 167 ? 18.047 -31.219 -12.062 1 93.88 167 PHE B C 1
ATOM 6783 O O . PHE B 1 167 ? 18.391 -32.062 -11.211 1 93.88 167 PHE B O 1
ATOM 6790 N N . ALA B 1 168 ? 16.797 -31.094 -12.352 1 94.62 168 ALA B N 1
ATOM 6791 C CA . ALA B 1 168 ? 15.711 -31.797 -11.68 1 94.62 168 ALA B CA 1
ATOM 6792 C C . ALA B 1 168 ? 15.93 -33.312 -11.719 1 94.62 168 ALA B C 1
ATOM 6794 O O . ALA B 1 168 ? 15.625 -34 -10.75 1 94.62 168 ALA B O 1
ATOM 6795 N N . PHE B 1 169 ? 16.438 -33.812 -12.773 1 94.81 169 PHE B N 1
ATOM 6796 C CA . PHE B 1 169 ? 16.625 -35.25 -12.938 1 94.81 169 PHE B CA 1
ATOM 6797 C C . PHE B 1 169 ? 17.797 -35.75 -12.086 1 94.81 169 PHE B C 1
ATOM 6799 O O . PHE B 1 169 ? 17.703 -36.781 -11.43 1 94.81 169 PHE B O 1
ATOM 6806 N N . ASN B 1 170 ? 18.891 -34.938 -12.094 1 93.19 170 ASN B N 1
ATOM 6807 C CA . ASN B 1 170 ? 20.031 -35.281 -11.234 1 93.19 170 ASN B CA 1
ATOM 6808 C C . ASN B 1 170 ? 19.641 -35.219 -9.758 1 93.19 170 ASN B C 1
ATOM 6810 O O . ASN B 1 170 ? 20.062 -36.062 -8.977 1 93.19 170 ASN B O 1
ATOM 6814 N N . TYR B 1 171 ? 19 -34.219 -9.477 1 92.06 171 TYR B N 1
ATOM 6815 C CA . TYR B 1 171 ? 18.562 -34.031 -8.094 1 92.06 171 TYR B CA 1
ATOM 6816 C C . TYR B 1 171 ? 17.688 -35.188 -7.637 1 92.06 171 TYR B C 1
ATOM 6818 O O . TYR B 1 171 ? 17.906 -35.75 -6.559 1 92.06 171 TYR B O 1
ATOM 6826 N N . SER B 1 172 ? 16.703 -35.625 -8.414 1 92.5 172 SER B N 1
ATOM 6827 C CA . SER B 1 172 ? 15.773 -36.688 -8.078 1 92.5 172 SER B CA 1
ATOM 6828 C C . SER B 1 172 ? 16.5 -38.031 -7.941 1 92.5 172 SER B C 1
ATOM 6830 O O . SER B 1 172 ? 16.203 -38.812 -7.035 1 92.5 172 SER B O 1
ATOM 6832 N N . THR B 1 173 ? 17.406 -38.281 -8.82 1 92.5 173 THR B N 1
ATOM 6833 C CA . THR B 1 173 ? 18.188 -39.531 -8.789 1 92.5 173 THR B CA 1
ATOM 6834 C C . THR B 1 173 ? 19.016 -39.594 -7.508 1 92.5 173 THR B C 1
ATOM 6836 O O . THR B 1 173 ? 19.047 -40.656 -6.852 1 92.5 173 THR B O 1
ATOM 6839 N N . SER B 1 174 ? 19.672 -38.5 -7.195 1 90.31 174 SER B N 1
ATOM 6840 C CA . SER B 1 174 ? 20.531 -38.469 -6.016 1 90.31 174 SER B CA 1
ATOM 6841 C C . SER B 1 174 ? 19.719 -38.531 -4.73 1 90.31 174 SER B C 1
ATOM 6843 O O . SER B 1 174 ? 20.156 -39.125 -3.748 1 90.31 174 SER B O 1
ATOM 6845 N N . LEU B 1 175 ? 18.625 -37.906 -4.727 1 86.69 175 LEU B N 1
ATOM 6846 C CA . LEU B 1 175 ? 17.75 -37.938 -3.559 1 86.69 175 LEU B CA 1
ATOM 6847 C C . LEU B 1 175 ? 17.281 -39.344 -3.273 1 86.69 175 LEU B C 1
ATOM 6849 O O . LEU B 1 175 ? 17.125 -39.75 -2.113 1 86.69 175 LEU B O 1
ATOM 6853 N N . SER B 1 176 ? 16.906 -40.031 -4.293 1 85.94 176 SER B N 1
ATOM 6854 C CA . SER B 1 176 ? 16.438 -41.406 -4.148 1 85.94 176 SER B CA 1
ATOM 6855 C C . SER B 1 176 ? 17.516 -42.312 -3.557 1 85.94 176 SER B C 1
ATOM 6857 O O . SER B 1 176 ? 17.219 -43.25 -2.828 1 85.94 176 SER B O 1
ATOM 6859 N N . LYS B 1 177 ? 18.703 -42 -3.801 1 83.44 177 LYS B N 1
ATOM 6860 C CA . LYS B 1 177 ? 19.812 -42.781 -3.283 1 83.44 177 LYS B CA 1
ATOM 6861 C C . LYS B 1 177 ? 20.062 -42.5 -1.806 1 83.44 177 LYS B C 1
ATOM 6863 O O . LYS B 1 177 ? 20.516 -43.375 -1.061 1 83.44 177 LYS B O 1
ATOM 6868 N N . LEU B 1 178 ? 19.891 -41.25 -1.51 1 76.06 178 LEU B N 1
ATOM 6869 C CA . LEU B 1 178 ? 20.062 -40.844 -0.117 1 76.06 178 LEU B CA 1
ATOM 6870 C C . LEU B 1 178 ? 18.906 -41.375 0.741 1 76.06 178 LEU B C 1
ATOM 6872 O O . LEU B 1 178 ? 19.078 -41.562 1.943 1 76.06 178 LEU B O 1
ATOM 6876 N N . ALA B 1 179 ? 17.672 -41.219 0.427 1 61.03 179 ALA B N 1
ATOM 6877 C CA . ALA B 1 179 ? 16.422 -41.438 1.13 1 61.03 179 ALA B CA 1
ATOM 6878 C C . ALA B 1 179 ? 16.281 -42.906 1.523 1 61.03 179 ALA B C 1
ATOM 6880 O O . ALA B 1 179 ? 15.383 -43.625 1.056 1 61.03 179 ALA B O 1
ATOM 6881 N N . SER B 1 180 ? 17.391 -43.594 1.786 1 51.38 180 SER B N 1
ATOM 6882 C CA . SER B 1 180 ? 17 -44.812 2.512 1 51.38 180 SER B CA 1
ATOM 6883 C C . SER B 1 180 ? 15.945 -44.5 3.574 1 51.38 180 SER B C 1
ATOM 6885 O O . SER B 1 180 ? 15.367 -45.406 4.16 1 51.38 180 SER B O 1
ATOM 6887 N N . ASP B 1 181 ? 15.938 -43.312 4.195 1 46.81 181 ASP B N 1
ATOM 6888 C CA . ASP B 1 181 ? 15.281 -43.125 5.484 1 46.81 181 ASP B CA 1
ATOM 6889 C C . ASP B 1 181 ? 13.805 -42.781 5.305 1 46.81 181 ASP B C 1
ATOM 6891 O O . ASP B 1 181 ? 13.461 -41.938 4.473 1 46.81 181 ASP B O 1
ATOM 6895 N N . GLU B 1 182 ? 12.875 -43.5 5.637 1 49.88 182 GLU B N 1
ATOM 6896 C CA . GLU B 1 182 ? 11.438 -43.531 5.918 1 49.88 182 GLU B CA 1
ATOM 6897 C C . GLU B 1 182 ? 10.938 -42.188 6.395 1 49.88 182 GLU B C 1
ATOM 6899 O O . GLU B 1 182 ? 9.734 -41.938 6.496 1 49.88 182 GLU B O 1
ATOM 6904 N N . SER B 1 183 ? 11.781 -41.219 6.742 1 52.5 183 SER B N 1
ATOM 6905 C CA . SER B 1 183 ? 11.312 -40.125 7.578 1 52.5 183 SER B CA 1
ATOM 6906 C C . SER B 1 183 ? 10.938 -38.906 6.738 1 52.5 183 SER B C 1
ATOM 6908 O O . SER B 1 183 ? 10.438 -37.906 7.27 1 52.5 183 SER B O 1
ATOM 6910 N N . ARG B 1 184 ? 11.016 -39 5.398 1 60.5 184 ARG B N 1
ATOM 6911 C CA . ARG B 1 184 ? 10.703 -37.781 4.664 1 60.5 184 ARG B CA 1
ATOM 6912 C C . ARG B 1 184 ? 9.211 -37.656 4.371 1 60.5 184 ARG B C 1
ATOM 6914 O O . ARG B 1 184 ? 8.539 -38.688 4.172 1 60.5 184 ARG B O 1
ATOM 6921 N N . VAL B 1 185 ? 8.734 -36.5 4.57 1 64.44 185 VAL B N 1
ATOM 6922 C CA . VAL B 1 185 ? 7.328 -36.188 4.332 1 64.44 185 VAL B CA 1
ATOM 6923 C C . VAL B 1 185 ? 7.008 -36.344 2.85 1 64.44 185 VAL B C 1
ATOM 6925 O O . VAL B 1 185 ? 7.723 -35.812 1.994 1 64.44 185 VAL B O 1
ATOM 6928 N N . LYS B 1 186 ? 6.254 -37.344 2.494 1 71.94 186 LYS B N 1
ATOM 6929 C CA . LYS B 1 186 ? 5.844 -37.531 1.104 1 71.94 186 LYS B CA 1
ATOM 6930 C C . LYS B 1 186 ? 4.328 -37.469 0.965 1 71.94 186 LYS B C 1
ATOM 6932 O O . LYS B 1 186 ? 3.594 -37.875 1.861 1 71.94 186 LYS B O 1
ATOM 6937 N N . GLY B 1 187 ? 3.965 -36.844 -0.14 1 74.31 187 GLY B N 1
ATOM 6938 C CA . GLY B 1 187 ? 2.564 -36.844 -0.527 1 74.31 187 GLY B CA 1
ATOM 6939 C C . GLY B 1 187 ? 1.699 -35.938 0.316 1 74.31 187 GLY B C 1
ATOM 6940 O O . GLY B 1 187 ? 0.586 -36.312 0.7 1 74.31 187 GLY B O 1
ATOM 6941 N N . VAL B 1 188 ? 2.219 -34.812 0.692 1 78.88 188 VAL B N 1
ATOM 6942 C CA . VAL B 1 188 ? 1.479 -33.875 1.519 1 78.88 188 VAL B CA 1
ATOM 6943 C C . VAL B 1 188 ? 0.346 -33.25 0.705 1 78.88 188 VAL B C 1
ATOM 6945 O O . VAL B 1 188 ? -0.763 -33.062 1.212 1 78.88 188 VAL B O 1
ATOM 6948 N N . THR B 1 189 ? 0.628 -32.969 -0.571 1 88.94 189 THR B N 1
ATOM 6949 C CA . THR B 1 189 ? -0.352 -32.406 -1.485 1 88.94 189 THR B CA 1
ATOM 6950 C C . THR B 1 189 ? -0.792 -33.438 -2.523 1 88.94 189 THR B C 1
ATOM 6952 O O . THR B 1 189 ? 0.029 -34.188 -3.037 1 88.94 189 THR B O 1
ATOM 6955 N N . PRO B 1 190 ? -2.08 -33.469 -2.736 1 92.5 190 PRO B N 1
ATOM 6956 C CA . PRO B 1 190 ? -2.547 -34.406 -3.762 1 92.5 190 PRO B CA 1
ATOM 6957 C C . PRO B 1 190 ? -1.923 -34.156 -5.129 1 92.5 190 PRO B C 1
ATOM 6959 O O . PRO B 1 190 ? -1.796 -33 -5.543 1 92.5 190 PRO B O 1
ATOM 6962 N N . SER B 1 191 ? -1.512 -35.188 -5.742 1 92.19 191 SER B N 1
ATOM 6963 C CA . SER B 1 191 ? -0.899 -35.062 -7.062 1 92.19 191 SER B CA 1
ATOM 6964 C C . SER B 1 191 ? -1.955 -35 -8.164 1 92.19 191 SER B C 1
ATOM 6966 O O . SER B 1 191 ? -1.704 -34.469 -9.25 1 92.19 191 SER B O 1
ATOM 6968 N N . PHE B 1 192 ? -3.184 -35.656 -7.938 1 94.5 192 PHE B N 1
ATOM 6969 C CA . PHE B 1 192 ? -4.289 -35.75 -8.883 1 94.5 192 PHE B CA 1
ATOM 6970 C C . PHE B 1 192 ? -3.895 -36.625 -10.078 1 94.5 192 PHE B C 1
ATOM 6972 O O . PHE B 1 192 ? -4.371 -36.406 -11.195 1 94.5 192 PHE B O 1
ATOM 6979 N N . ARG B 1 193 ? -2.941 -37.469 -9.875 1 93.31 193 ARG B N 1
ATOM 6980 C CA . ARG B 1 193 ? -2.527 -38.438 -10.891 1 93.31 193 ARG B CA 1
ATOM 6981 C C . ARG B 1 193 ? -3.158 -39.812 -10.648 1 93.31 193 ARG B C 1
ATOM 6983 O O . ARG B 1 193 ? -3.047 -40.719 -11.477 1 93.31 193 ARG B O 1
ATOM 6990 N N . THR B 1 194 ? -3.859 -39.844 -9.492 1 92.25 194 THR B N 1
ATOM 6991 C CA . THR B 1 194 ? -4.539 -41.062 -9.102 1 92.25 194 THR B CA 1
ATOM 6992 C C . THR B 1 194 ? -6.023 -40.812 -8.859 1 92.25 194 THR B C 1
ATOM 6994 O O . THR B 1 194 ? -6.422 -39.688 -8.578 1 92.25 194 THR B O 1
ATOM 6997 N N . LEU B 1 195 ? -6.809 -41.844 -8.938 1 93.38 195 LEU B N 1
ATOM 6998 C CA . LEU B 1 195 ? -8.258 -41.781 -8.766 1 93.38 195 LEU B CA 1
ATOM 6999 C C . LEU B 1 195 ? -8.609 -41.312 -7.359 1 93.38 195 LEU B C 1
ATOM 7001 O O . LEU B 1 195 ? -9.469 -40.438 -7.184 1 93.38 195 LEU B O 1
ATOM 7005 N N . PRO B 1 196 ? -7.953 -41.75 -6.324 1 93.31 196 PRO B N 1
ATOM 7006 C CA . PRO B 1 196 ? -8.32 -41.344 -4.969 1 93.31 196 PRO B CA 1
ATOM 7007 C C . PRO B 1 196 ? -8.156 -39.844 -4.75 1 93.31 196 PRO B C 1
ATOM 7009 O O . PRO B 1 196 ? -8.938 -39.219 -4.016 1 93.31 196 PRO B O 1
ATOM 7012 N N . ASP B 1 197 ? -7.18 -39.281 -5.332 1 95.44 197 ASP B N 1
ATOM 7013 C CA . ASP B 1 197 ? -6.988 -37.844 -5.18 1 95.44 197 ASP B CA 1
ATOM 7014 C C . ASP B 1 197 ? -8.203 -37.062 -5.699 1 95.44 197 ASP B C 1
ATOM 7016 O O . ASP B 1 197 ? -8.656 -36.125 -5.062 1 95.44 197 ASP B O 1
ATOM 7020 N N . TRP B 1 198 ? -8.703 -37.438 -6.828 1 96 198 TRP B N 1
ATOM 7021 C CA . TRP B 1 198 ? -9.875 -36.781 -7.41 1 96 198 TRP B CA 1
ATOM 7022 C C . TRP B 1 198 ? -11.109 -37.031 -6.559 1 96 198 TRP B C 1
ATOM 7024 O O . TRP B 1 198 ? -11.93 -36.156 -6.359 1 96 198 TRP B O 1
ATOM 7034 N N . LEU B 1 199 ? -11.242 -38.281 -6.09 1 95.19 199 LEU B N 1
ATOM 7035 C CA . LEU B 1 199 ? -12.383 -38.625 -5.246 1 95.19 199 LEU B CA 1
ATOM 7036 C C . LEU B 1 199 ? -12.398 -37.812 -3.971 1 95.19 199 LEU B C 1
ATOM 7038 O O . LEU B 1 199 ? -13.453 -37.344 -3.527 1 95.19 199 LEU B O 1
ATOM 7042 N N . ASN B 1 200 ? -11.211 -37.625 -3.414 1 95.25 200 ASN B N 1
ATOM 7043 C CA . ASN B 1 200 ? -11.102 -36.812 -2.213 1 95.25 200 ASN B CA 1
ATOM 7044 C C . ASN B 1 200 ? -11.523 -35.344 -2.473 1 95.25 200 ASN B C 1
ATOM 7046 O O . ASN B 1 200 ? -12.18 -34.75 -1.635 1 95.25 200 ASN B O 1
ATOM 7050 N N . GLU B 1 201 ? -11.117 -34.844 -3.584 1 96.06 201 GLU B N 1
ATOM 7051 C CA . GLU B 1 201 ? -11.477 -33.469 -3.93 1 96.06 201 GLU B CA 1
ATOM 7052 C C . GLU B 1 201 ? -12.984 -33.312 -4.156 1 96.06 201 GLU B C 1
ATOM 7054 O O . GLU B 1 201 ? -13.594 -32.344 -3.723 1 96.06 201 GLU B O 1
ATOM 7059 N N . LEU B 1 202 ? -13.586 -34.281 -4.848 1 96.62 202 LEU B N 1
ATOM 7060 C CA . LEU B 1 202 ? -15.023 -34.281 -5.082 1 96.62 202 LEU B CA 1
ATOM 7061 C C . LEU B 1 202 ? -15.789 -34.375 -3.77 1 96.62 202 LEU B C 1
ATOM 7063 O O . LEU B 1 202 ? -16.812 -33.719 -3.584 1 96.62 202 LEU B O 1
ATOM 7067 N N . SER B 1 203 ? -15.25 -35.219 -2.887 1 95.62 203 SER B N 1
ATOM 7068 C CA . SER B 1 203 ? -15.875 -35.375 -1.576 1 95.62 203 SER B CA 1
ATOM 7069 C C . SER B 1 203 ? -15.789 -34.094 -0.763 1 95.62 203 SER B C 1
ATOM 7071 O O . SER B 1 203 ? -16.75 -33.719 -0.092 1 95.62 203 SER B O 1
ATOM 7073 N N . ARG B 1 204 ? -14.648 -33.438 -0.822 1 95.62 204 ARG B N 1
ATOM 7074 C CA . ARG B 1 204 ? -14.461 -32.188 -0.095 1 95.62 204 ARG B CA 1
ATOM 7075 C C . ARG B 1 204 ? -15.477 -31.141 -0.542 1 95.62 204 ARG B C 1
ATOM 7077 O O . ARG B 1 204 ? -15.953 -30.344 0.272 1 95.62 204 ARG B O 1
ATOM 7084 N N . LEU B 1 205 ? -15.773 -31.141 -1.814 1 96.19 205 LEU B N 1
ATOM 7085 C CA . LEU B 1 205 ? -16.672 -30.141 -2.398 1 96.19 205 LEU B CA 1
ATOM 7086 C C . LEU B 1 205 ? -18.109 -30.641 -2.395 1 96.19 205 LEU B C 1
ATOM 7088 O O . LEU B 1 205 ? -19 -29.969 -2.926 1 96.19 205 LEU B O 1
ATOM 7092 N N . ASN B 1 206 ? -18.375 -31.812 -1.855 1 94.88 206 ASN B N 1
ATOM 7093 C CA . ASN B 1 206 ? -19.703 -32.406 -1.773 1 94.88 206 ASN B CA 1
ATOM 7094 C C . ASN B 1 206 ? -20.344 -32.562 -3.152 1 94.88 206 ASN B C 1
ATOM 7096 O O . ASN B 1 206 ? -21.516 -32.219 -3.346 1 94.88 206 ASN B O 1
ATOM 7100 N N . VAL B 1 207 ? -19.531 -32.938 -4.09 1 94.25 207 VAL B N 1
ATOM 7101 C CA . VAL B 1 207 ? -20.031 -33.156 -5.441 1 94.25 207 VAL B CA 1
ATOM 7102 C C . VAL B 1 207 ? -20.828 -34.438 -5.512 1 94.25 207 VAL B C 1
ATOM 7104 O O . VAL B 1 207 ? -20.359 -35.5 -5.035 1 94.25 207 VAL B O 1
ATOM 7107 N N . ASP B 1 208 ? -22 -34.375 -6.098 1 88.75 208 ASP B N 1
ATOM 7108 C CA . ASP B 1 208 ? -22.906 -35.531 -6.145 1 88.75 208 ASP B CA 1
ATOM 7109 C C . ASP B 1 208 ? -22.594 -36.406 -7.355 1 88.75 208 ASP B C 1
ATOM 7111 O O . ASP B 1 208 ? -21.594 -36.219 -8.047 1 88.75 208 ASP B O 1
ATOM 7115 N N . ASP B 1 209 ? -23.469 -37.344 -7.582 1 90.5 209 ASP B N 1
ATOM 7116 C CA . ASP B 1 209 ? -23.219 -38.375 -8.586 1 90.5 209 ASP B CA 1
ATOM 7117 C C . ASP B 1 209 ? -23.547 -37.875 -9.984 1 90.5 209 ASP B C 1
ATOM 7119 O O . ASP B 1 209 ? -23.438 -38.594 -10.961 1 90.5 209 ASP B O 1
ATOM 7123 N N . THR B 1 210 ? -23.828 -36.625 -10.031 1 92.56 210 THR B N 1
ATOM 7124 C CA . THR B 1 210 ? -24.047 -36 -11.344 1 92.56 210 THR B CA 1
ATOM 7125 C C . THR B 1 210 ? -22.734 -35.938 -12.117 1 92.56 210 THR B C 1
ATOM 7127 O O . THR B 1 210 ? -22.734 -35.781 -13.344 1 92.56 210 THR B O 1
ATOM 7130 N N . TRP B 1 211 ? -21.656 -36 -11.43 1 96.12 211 TRP B N 1
ATOM 7131 C CA . TRP B 1 211 ? -20.328 -35.938 -12.008 1 96.12 211 TRP B CA 1
ATOM 7132 C C . TRP B 1 211 ? -19.562 -37.219 -11.773 1 96.12 211 TRP B C 1
ATOM 7134 O O . TRP B 1 211 ? -19.828 -37.938 -10.797 1 96.12 211 TRP B O 1
ATOM 7144 N N . ARG B 1 212 ? -18.703 -37.531 -12.641 1 95.06 212 ARG B N 1
ATOM 7145 C CA . ARG B 1 212 ? -17.891 -38.719 -12.469 1 95.06 212 ARG B CA 1
ATOM 7146 C C . ARG B 1 212 ? -16.453 -38.5 -12.93 1 95.06 212 ARG B C 1
ATOM 7148 O O . ARG B 1 212 ? -16.219 -37.625 -13.789 1 95.06 212 ARG B O 1
ATOM 7155 N N . ILE B 1 213 ? -15.555 -39.25 -12.391 1 96.62 213 ILE B N 1
ATOM 7156 C CA . ILE B 1 213 ? -14.156 -39.25 -12.812 1 96.62 213 ILE B CA 1
ATOM 7157 C C . ILE B 1 213 ? -13.969 -40.188 -14.008 1 96.62 213 ILE B C 1
ATOM 7159 O O . ILE B 1 213 ? -14.422 -41.344 -13.977 1 96.62 213 ILE B O 1
ATOM 7163 N N . VAL B 1 214 ? -13.367 -39.688 -15.016 1 95 214 VAL B N 1
ATOM 7164 C CA . VAL B 1 214 ? -13.203 -40.469 -16.234 1 95 214 VAL B CA 1
ATOM 7165 C C . VAL B 1 214 ? -11.719 -40.719 -16.484 1 95 214 VAL B C 1
ATOM 7167 O O . VAL B 1 214 ? -10.867 -39.938 -16.109 1 95 214 VAL B O 1
ATOM 7170 N N . ASN B 1 215 ? -11.438 -41.781 -17.062 1 94.12 215 ASN B N 1
ATOM 7171 C CA . ASN B 1 215 ? -10.094 -42.156 -17.484 1 94.12 215 ASN B CA 1
ATOM 7172 C C . ASN B 1 215 ? -10.016 -42.375 -18.984 1 94.12 215 ASN B C 1
ATOM 7174 O O . ASN B 1 215 ? -9.344 -43.312 -19.453 1 94.12 215 ASN B O 1
ATOM 7178 N N . VAL B 1 216 ? -10.773 -41.625 -19.688 1 92.88 216 VAL B N 1
ATOM 7179 C CA . VAL B 1 216 ? -10.859 -41.719 -21.141 1 92.88 216 VAL B CA 1
ATOM 7180 C C . VAL B 1 216 ? -9.508 -41.375 -21.75 1 92.88 216 VAL B C 1
ATOM 7182 O O . VAL B 1 216 ? -9.156 -41.875 -22.828 1 92.88 216 VAL B O 1
ATOM 7185 N N . ASN B 1 217 ? -8.758 -40.562 -21.125 1 94.31 217 ASN B N 1
ATOM 7186 C CA . ASN B 1 217 ? -7.469 -40.094 -21.625 1 94.31 217 ASN B CA 1
ATOM 7187 C C . ASN B 1 217 ? -6.328 -41 -21.156 1 94.31 217 ASN B C 1
ATOM 7189 O O . ASN B 1 217 ? -5.195 -40.531 -21 1 94.31 217 ASN B O 1
ATOM 7193 N N . ASP B 1 218 ? -6.664 -42.156 -20.969 1 92.06 218 ASP B N 1
ATOM 7194 C CA . ASP B 1 218 ? -5.625 -43.125 -20.625 1 92.06 218 ASP B CA 1
ATOM 7195 C C . ASP B 1 218 ? -4.516 -43.125 -21.672 1 92.06 218 ASP B C 1
ATOM 7197 O O . ASP B 1 218 ? -4.785 -43.094 -22.875 1 92.06 218 ASP B O 1
ATOM 7201 N N . ASN B 1 219 ? -3.314 -43.062 -21.281 1 91.12 219 ASN B N 1
ATOM 7202 C CA . ASN B 1 219 ? -2.129 -42.969 -22.125 1 91.12 219 ASN B CA 1
ATOM 7203 C C . ASN B 1 219 ? -2.123 -41.688 -22.969 1 91.12 219 ASN B C 1
ATOM 7205 O O . ASN B 1 219 ? -1.403 -41.594 -23.953 1 91.12 219 ASN B O 1
ATOM 7209 N N . PHE B 1 220 ? -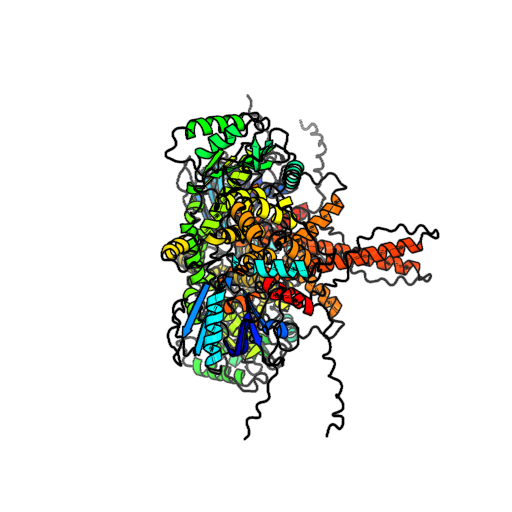2.979 -40.844 -22.719 1 94.25 220 PHE B N 1
ATOM 7210 C CA . PHE B 1 220 ? -3.012 -39.469 -23.25 1 94.25 220 PHE B CA 1
ATOM 7211 C C . PHE B 1 220 ? -3.318 -39.469 -24.734 1 94.25 220 PHE B C 1
ATOM 7213 O O . PHE B 1 220 ? -2.713 -38.719 -25.5 1 94.25 220 PHE B O 1
ATOM 7220 N N . LYS B 1 221 ? -4.203 -40.25 -25.156 1 90.62 221 LYS B N 1
ATOM 7221 C CA . LYS B 1 221 ? -4.496 -40.406 -26.578 1 90.62 221 LYS B CA 1
ATOM 7222 C C . LYS B 1 221 ? -5.57 -39.438 -27.031 1 90.62 221 LYS B C 1
ATOM 7224 O O . LYS B 1 221 ? -5.492 -38.875 -28.125 1 90.62 221 LYS B O 1
ATOM 7229 N N . THR B 1 222 ? -6.539 -39.188 -26.219 1 91.06 222 THR B N 1
ATOM 7230 C CA . THR B 1 222 ? -7.645 -38.312 -26.578 1 91.06 222 THR B CA 1
ATOM 7231 C C . THR B 1 222 ? -7.188 -36.844 -26.562 1 91.06 222 THR B C 1
ATOM 7233 O O . THR B 1 222 ? -7.465 -36.094 -27.5 1 91.06 222 THR B O 1
ATOM 7236 N N . CYS B 1 223 ? -6.543 -36.469 -25.547 1 93.62 223 CYS B N 1
ATOM 7237 C CA . CYS B 1 223 ? -6.023 -35.094 -25.359 1 93.62 223 CYS B CA 1
ATOM 7238 C C . CYS B 1 223 ? -4.66 -35.125 -24.688 1 93.62 223 CYS B C 1
ATOM 7240 O O . CYS B 1 223 ? -4.574 -35.062 -23.453 1 93.62 223 CYS B O 1
ATOM 7242 N N . PRO B 1 224 ? -3.643 -35.094 -25.422 1 91.62 224 PRO B N 1
ATOM 7243 C CA . PRO B 1 224 ? -2.297 -35.25 -24.859 1 91.62 224 PRO B CA 1
ATOM 7244 C C . PRO B 1 224 ? -1.94 -34.156 -23.859 1 91.62 224 PRO B C 1
ATOM 7246 O O . PRO B 1 224 ? -1.112 -34.375 -22.969 1 91.62 224 PRO B O 1
ATOM 7249 N N . SER B 1 225 ? -2.52 -33.031 -23.969 1 94.06 225 SER B N 1
ATOM 7250 C CA . SER B 1 225 ? -2.143 -31.906 -23.109 1 94.06 225 SER B CA 1
ATOM 7251 C C . SER B 1 225 ? -2.955 -31.906 -21.828 1 94.06 225 SER B C 1
ATOM 7253 O O . SER B 1 225 ? -2.738 -31.062 -20.953 1 94.06 225 SER B O 1
ATOM 7255 N N . GLN B 1 226 ? -3.836 -32.875 -21.688 1 93.56 226 GLN B N 1
ATOM 7256 C CA . GLN B 1 226 ? -4.684 -32.938 -20.516 1 93.56 226 GLN B CA 1
ATOM 7257 C C . GLN B 1 226 ? -4.262 -34.125 -19.609 1 93.56 226 GLN B C 1
ATOM 7259 O O . GLN B 1 226 ? -3.547 -35.031 -20.062 1 93.56 226 GLN B O 1
ATOM 7264 N N . SER B 1 227 ? -4.727 -34.094 -18.375 1 94.06 227 SER B N 1
ATOM 7265 C CA . SER B 1 227 ? -4.426 -35.156 -17.422 1 94.06 227 SER B CA 1
ATOM 7266 C C . SER B 1 227 ? -5.113 -36.438 -17.812 1 94.06 227 SER B C 1
ATOM 7268 O O . SER B 1 227 ? -6.078 -36.438 -18.578 1 94.06 227 SER B O 1
ATOM 7270 N N . GLN B 1 228 ? -4.625 -37.469 -17.266 1 94.69 228 GLN B N 1
ATOM 7271 C CA . GLN B 1 228 ? -5.18 -38.781 -17.531 1 94.69 228 GLN B CA 1
ATOM 7272 C C . GLN B 1 228 ? -6.594 -38.906 -16.969 1 94.69 228 GLN B C 1
ATOM 7274 O O . GLN B 1 228 ? -7.469 -39.5 -17.594 1 94.69 228 GLN B O 1
ATOM 7279 N N . PHE B 1 229 ? -6.715 -38.344 -15.758 1 94.94 229 PHE B N 1
ATOM 7280 C CA . PHE B 1 229 ? -8.016 -38.344 -15.109 1 94.94 229 PHE B CA 1
ATOM 7281 C C . PHE B 1 229 ? -8.609 -36.938 -15.086 1 94.94 229 PHE B C 1
ATOM 7283 O O . PHE B 1 229 ? -7.887 -35.969 -14.898 1 94.94 229 PHE B O 1
ATOM 7290 N N . PHE B 1 230 ? -9.867 -36.844 -15.391 1 95.19 230 PHE B N 1
ATOM 7291 C CA . PHE B 1 230 ? -10.594 -35.594 -15.195 1 95.19 230 PHE B CA 1
ATOM 7292 C C . PHE B 1 230 ? -12.07 -35.844 -14.93 1 95.19 230 PHE B C 1
ATOM 7294 O O . PHE B 1 230 ? -12.508 -37 -14.922 1 95.19 230 PHE B O 1
ATOM 7301 N N . VAL B 1 231 ? -12.773 -34.812 -14.594 1 96.81 231 VAL B N 1
ATOM 7302 C CA . VAL B 1 231 ? -14.156 -34.969 -14.148 1 96.81 231 VAL B CA 1
ATOM 7303 C C . VAL B 1 231 ? -15.102 -34.469 -15.227 1 96.81 231 VAL B C 1
ATOM 7305 O O . VAL B 1 231 ? -14.883 -33.375 -15.781 1 96.81 231 VAL B O 1
ATOM 7308 N N . CYS B 1 232 ? -16.109 -35.25 -15.57 1 95.75 232 CYS B N 1
ATOM 7309 C CA . CYS B 1 232 ? -17.156 -34.875 -16.516 1 95.75 232 CYS B CA 1
ATOM 7310 C C . CYS B 1 232 ? -18.531 -35.281 -16 1 95.75 232 CYS B C 1
ATOM 7312 O O . CYS B 1 232 ? -18.641 -35.906 -14.938 1 95.75 232 CYS B O 1
ATOM 7314 N N . LEU B 1 233 ? -19.547 -34.844 -16.781 1 95.38 233 LEU B N 1
ATOM 7315 C CA . LEU B 1 233 ? -20.906 -35.25 -16.453 1 95.38 233 LEU B CA 1
ATOM 7316 C C . LEU B 1 233 ? -21.078 -36.75 -16.5 1 95.38 233 LEU B C 1
ATOM 7318 O O . LEU B 1 233 ? -20.547 -37.406 -17.391 1 95.38 233 LEU B O 1
ATOM 7322 N N . SER B 1 234 ? -21.812 -37.312 -15.586 1 94.06 234 SER B N 1
ATOM 7323 C CA . SER B 1 234 ? -22 -38.75 -15.445 1 94.06 234 SER B CA 1
ATOM 7324 C C . SER B 1 234 ? -22.688 -39.344 -16.672 1 94.06 234 SER B C 1
ATOM 7326 O O . SER B 1 234 ? -22.344 -40.438 -17.109 1 94.06 234 SER B O 1
ATOM 7328 N N . PRO B 1 235 ? -23.594 -38.656 -17.312 1 92.38 235 PRO B N 1
ATOM 7329 C CA . PRO B 1 235 ? -24.281 -39.219 -18.469 1 92.38 235 PRO B CA 1
ATOM 7330 C C . PRO B 1 235 ? -23.406 -39.312 -19.719 1 92.38 235 PRO B C 1
ATOM 7332 O O . PRO B 1 235 ? -23.734 -40 -20.672 1 92.38 235 PRO B O 1
ATOM 7335 N N . LEU B 1 236 ? -22.391 -38.594 -19.766 1 93.81 236 LEU B N 1
ATOM 7336 C CA . LEU B 1 236 ? -21.516 -38.656 -20.922 1 93.81 236 LEU B CA 1
ATOM 7337 C C . LEU B 1 236 ? -20.688 -39.938 -20.938 1 93.81 236 LEU B C 1
ATOM 7339 O O . LEU B 1 236 ? -19.938 -40.188 -20 1 93.81 236 LEU B O 1
ATOM 7343 N N . THR B 1 237 ? -20.812 -40.656 -21.984 1 94.06 237 THR B N 1
ATOM 7344 C CA . THR B 1 237 ? -20.016 -41.875 -22.141 1 94.06 237 THR B CA 1
ATOM 7345 C C . THR B 1 237 ? -18.609 -41.531 -22.625 1 94.06 237 THR B C 1
ATOM 7347 O O . THR B 1 237 ? -18.344 -40.406 -23.078 1 94.06 237 THR B O 1
ATOM 7350 N N . ASP B 1 238 ? -17.75 -42.5 -22.516 1 94.5 238 ASP B N 1
ATOM 7351 C CA . ASP B 1 238 ? -16.375 -42.312 -23 1 94.5 238 ASP B CA 1
ATOM 7352 C C . ASP B 1 238 ? -16.359 -42 -24.5 1 94.5 238 ASP B C 1
ATOM 7354 O O . ASP B 1 238 ? -15.547 -41.188 -24.969 1 94.5 238 ASP B O 1
ATOM 7358 N N . SER B 1 239 ? -17.25 -42.656 -25.203 1 94.62 239 SER B N 1
ATOM 7359 C CA . SER B 1 239 ? -17.359 -42.406 -26.641 1 94.62 239 SER B CA 1
ATOM 7360 C C . SER B 1 239 ? -17.828 -41 -26.922 1 94.62 239 SER B C 1
ATOM 7362 O O . SER B 1 239 ? -17.391 -40.375 -27.891 1 94.62 239 SER B O 1
ATOM 7364 N N . ASP B 1 240 ? -18.734 -40.531 -26.125 1 94.31 240 ASP B N 1
ATOM 7365 C CA . ASP B 1 240 ? -19.219 -39.156 -26.266 1 94.31 240 ASP B CA 1
ATOM 7366 C C . ASP B 1 240 ? -18.062 -38.156 -26.078 1 94.31 240 ASP B C 1
ATOM 7368 O O . ASP B 1 240 ? -17.938 -37.188 -26.828 1 94.31 240 ASP B O 1
ATOM 7372 N N . ILE B 1 241 ? -17.312 -38.375 -25 1 94.31 241 ILE B N 1
ATOM 7373 C CA . ILE B 1 241 ? -16.203 -37.5 -24.656 1 94.31 241 ILE B CA 1
ATOM 7374 C C . ILE B 1 241 ? -15.195 -37.469 -25.797 1 94.31 241 ILE B C 1
ATOM 7376 O O . ILE B 1 241 ? -14.75 -36.375 -26.203 1 94.31 241 ILE B O 1
ATOM 7380 N N . ASN B 1 242 ? -14.852 -38.594 -26.328 1 94.88 242 ASN B N 1
ATOM 7381 C CA . ASN B 1 242 ? -13.906 -38.688 -27.438 1 94.88 242 ASN B CA 1
ATOM 7382 C C . ASN B 1 242 ? -14.438 -37.938 -28.672 1 94.88 242 ASN B C 1
ATOM 7384 O O . ASN B 1 242 ? -13.688 -37.25 -29.359 1 94.88 242 ASN B O 1
ATOM 7388 N N . ARG B 1 243 ? -15.672 -38.156 -28.938 1 94.06 243 ARG B N 1
ATOM 7389 C CA . ARG B 1 243 ? -16.297 -37.531 -30.078 1 94.06 243 ARG B CA 1
ATOM 7390 C C . ARG B 1 243 ? -16.328 -36 -29.922 1 94.06 243 ARG B C 1
ATOM 7392 O O . ARG B 1 243 ? -15.953 -35.281 -30.844 1 94.06 243 ARG B O 1
ATOM 7399 N N . MET B 1 244 ? -16.766 -35.594 -28.844 1 94.5 244 MET B N 1
ATOM 7400 C CA . MET B 1 244 ? -16.891 -34.156 -28.594 1 94.5 244 MET B CA 1
ATOM 7401 C C . MET B 1 244 ? -15.523 -33.469 -28.578 1 94.5 244 MET B C 1
ATOM 7403 O O . MET B 1 244 ? -15.383 -32.344 -29.047 1 94.5 244 MET B O 1
ATOM 7407 N N . SER B 1 245 ? -14.516 -34.125 -28 1 95 245 SER B N 1
ATOM 7408 C CA . SER B 1 245 ? -13.172 -33.562 -27.875 1 95 245 SER B CA 1
ATOM 7409 C C . SER B 1 245 ? -12.594 -33.188 -29.25 1 95 245 SER B C 1
ATOM 7411 O O . SER B 1 245 ? -11.789 -32.281 -29.359 1 95 245 SER B O 1
ATOM 7413 N N . LEU B 1 246 ? -12.992 -33.844 -30.281 1 93.94 246 LEU B N 1
ATOM 7414 C CA . LEU B 1 246 ? -12.484 -33.656 -31.641 1 93.94 246 LEU B CA 1
ATOM 7415 C C . LEU B 1 246 ? -12.867 -32.281 -32.156 1 93.94 246 LEU B C 1
ATOM 7417 O O . LEU B 1 246 ? -12.25 -31.766 -33.094 1 93.94 246 LEU B O 1
ATOM 7421 N N . HIS B 1 247 ? -13.828 -31.688 -31.578 1 95.25 247 HIS B N 1
ATOM 7422 C CA . HIS B 1 247 ? -14.367 -30.453 -32.125 1 95.25 247 HIS B CA 1
ATOM 7423 C C . HIS B 1 247 ? -13.766 -29.234 -31.391 1 95.25 247 HIS B C 1
ATOM 7425 O O . HIS B 1 247 ? -14.07 -28.094 -31.75 1 95.25 247 HIS B O 1
ATOM 7431 N N . TYR B 1 248 ? -12.945 -29.438 -30.484 1 95.88 248 TYR B N 1
ATOM 7432 C CA . TYR B 1 248 ? -12.305 -28.359 -29.734 1 95.88 248 TYR B CA 1
ATOM 7433 C C . TYR B 1 248 ? -10.82 -28.266 -30.062 1 95.88 248 TYR B C 1
ATOM 7435 O O . TYR B 1 248 ? -10.195 -29.266 -30.438 1 95.88 248 TYR B O 1
ATOM 7443 N N . ILE B 1 249 ? -10.258 -27.094 -29.938 1 95 249 ILE B N 1
ATOM 7444 C CA . ILE B 1 249 ? -8.836 -26.875 -30.172 1 95 249 ILE B CA 1
ATOM 7445 C C . ILE B 1 249 ? -8.016 -27.75 -29.234 1 95 249 ILE B C 1
ATOM 7447 O O . ILE B 1 249 ? -8.266 -27.781 -28.031 1 95 249 ILE B O 1
ATOM 7451 N N . GLU B 1 250 ? -7.066 -28.562 -29.75 1 92.62 250 GLU B N 1
ATOM 7452 C CA . GLU B 1 250 ? -6.195 -29.5 -29.047 1 92.62 250 GLU B CA 1
ATOM 7453 C C . GLU B 1 250 ? -7.012 -30.562 -28.312 1 92.62 250 GLU B C 1
ATOM 7455 O O . GLU B 1 250 ? -6.531 -31.172 -27.359 1 92.62 250 GLU B O 1
ATOM 7460 N N . SER B 1 251 ? -8.367 -30.625 -28.609 1 94.31 251 SER B N 1
ATOM 7461 C CA . SER B 1 251 ? -9.289 -31.609 -28.062 1 94.31 251 SER B CA 1
ATOM 7462 C C . SER B 1 251 ? -9.617 -31.328 -26.609 1 94.31 251 SER B C 1
ATOM 7464 O O . SER B 1 251 ? -9.805 -32.25 -25.812 1 94.31 251 SER B O 1
ATOM 7466 N N . ARG B 1 252 ? -9.57 -30.125 -26.297 1 95.5 252 ARG B N 1
ATOM 7467 C CA . ARG B 1 252 ? -9.828 -29.734 -24.922 1 95.5 252 ARG B CA 1
ATOM 7468 C C . ARG B 1 252 ? -11.266 -29.266 -24.734 1 95.5 252 ARG B C 1
ATOM 7470 O O . ARG B 1 252 ? -11.531 -28.062 -24.656 1 95.5 252 ARG B O 1
ATOM 7477 N N . PHE B 1 253 ? -12.18 -30.219 -24.75 1 94.12 253 PHE B N 1
ATOM 7478 C CA . PHE B 1 253 ? -13.586 -29.906 -24.547 1 94.12 253 PHE B CA 1
ATOM 7479 C C . PHE B 1 253 ? -13.844 -29.5 -23.094 1 94.12 253 PHE B C 1
ATOM 7481 O O . PHE B 1 253 ? -12.953 -29.609 -22.25 1 94.12 253 PHE B O 1
ATOM 7488 N N . PRO B 1 254 ? -14.969 -28.906 -22.688 1 96.25 254 PRO B N 1
ATOM 7489 C CA . PRO B 1 254 ? -15.234 -28.375 -21.359 1 96.25 254 PRO B CA 1
ATOM 7490 C C . PRO B 1 254 ? -15.18 -29.453 -20.281 1 96.25 254 PRO B C 1
ATOM 7492 O O . PRO B 1 254 ? -15.859 -30.484 -20.391 1 96.25 254 PRO B O 1
ATOM 7495 N N . ILE B 1 255 ? -14.375 -29.25 -19.281 1 96.19 255 ILE B N 1
ATOM 7496 C CA . ILE B 1 255 ? -14.25 -30.188 -18.172 1 96.19 255 ILE B CA 1
ATOM 7497 C C . ILE B 1 255 ? -14.523 -29.484 -16.859 1 96.19 255 ILE B C 1
ATOM 7499 O O . ILE B 1 255 ? -14.359 -28.266 -16.75 1 96.19 255 ILE B O 1
ATOM 7503 N N . TRP B 1 256 ? -14.805 -30.219 -15.844 1 97.5 256 TRP B N 1
ATOM 7504 C CA . TRP B 1 256 ? -15.148 -29.734 -14.508 1 97.5 256 TRP B CA 1
ATOM 7505 C C . TRP B 1 256 ? -13.898 -29.281 -13.766 1 97.5 256 TRP B C 1
ATOM 7507 O O . TRP B 1 256 ? -12.852 -29.922 -13.836 1 97.5 256 TRP B O 1
ATOM 7517 N N . CYS B 1 257 ? -13.977 -28.125 -13.039 1 96.69 257 CYS B N 1
ATOM 7518 C CA . CYS B 1 257 ? -12.844 -27.766 -12.195 1 96.69 257 CYS B CA 1
ATOM 7519 C C . CYS B 1 257 ? -13.297 -27.484 -10.773 1 96.69 257 CYS B C 1
ATOM 7521 O O . CYS B 1 257 ? -12.508 -27.594 -9.828 1 96.69 257 CYS B O 1
ATOM 7523 N N . TRP B 1 258 ? -14.539 -27.109 -10.562 1 98 258 TRP B N 1
ATOM 7524 C CA . TRP B 1 258 ? -15 -26.797 -9.211 1 98 258 TRP B CA 1
ATOM 7525 C C . TRP B 1 258 ? -16.531 -26.75 -9.156 1 98 258 TRP B C 1
ATOM 7527 O O . TRP B 1 258 ? -17.188 -26.453 -10.156 1 98 258 TRP B O 1
ATOM 7537 N N . SER B 1 259 ? -17.109 -27.109 -8.023 1 97.12 259 SER B N 1
ATOM 7538 C CA . SER B 1 259 ? -18.531 -26.953 -7.738 1 97.12 259 SER B CA 1
ATOM 7539 C C . SER B 1 259 ? -18.75 -26.297 -6.379 1 97.12 259 SER B C 1
ATOM 7541 O O . SER B 1 259 ? -18.016 -26.562 -5.426 1 97.12 259 SER B O 1
ATOM 7543 N N . HIS B 1 260 ? -19.703 -25.453 -6.363 1 95.94 260 HIS B N 1
ATOM 7544 C CA . HIS B 1 260 ? -20.047 -24.859 -5.07 1 95.94 260 HIS B CA 1
ATOM 7545 C C . HIS B 1 260 ? -20.516 -25.938 -4.094 1 95.94 260 HIS B C 1
ATOM 7547 O O . HIS B 1 260 ? -21.453 -26.688 -4.383 1 95.94 260 HIS B O 1
ATOM 7553 N N . PRO B 1 261 ? -19.969 -25.984 -2.938 1 93.88 261 PRO B N 1
ATOM 7554 C CA . PRO B 1 261 ? -20.219 -27.109 -2.027 1 93.88 261 PRO B CA 1
ATOM 7555 C C . PRO B 1 261 ? -21.672 -27.141 -1.521 1 93.88 261 PRO B C 1
ATOM 7557 O O . PRO B 1 261 ? -22.188 -28.219 -1.198 1 93.88 261 PRO B O 1
ATOM 7560 N N . THR B 1 262 ? -22.328 -26.031 -1.442 1 92.62 262 THR B N 1
ATOM 7561 C CA . THR B 1 262 ? -23.688 -25.969 -0.914 1 92.62 262 THR B CA 1
ATOM 7562 C C . THR B 1 262 ? -24.719 -26.062 -2.039 1 92.62 262 THR B C 1
ATOM 7564 O O . THR B 1 262 ? -25.656 -26.859 -1.958 1 92.62 262 THR B O 1
ATOM 7567 N N . THR B 1 263 ? -24.547 -25.312 -3.133 1 93.12 263 THR B N 1
ATOM 7568 C CA . THR B 1 263 ? -25.531 -25.25 -4.199 1 93.12 263 THR B CA 1
ATOM 7569 C C . THR B 1 263 ? -25.25 -26.297 -5.266 1 93.12 263 THR B C 1
ATOM 7571 O O . THR B 1 263 ? -26.141 -26.688 -6.016 1 93.12 263 THR B O 1
ATOM 7574 N N . GLY B 1 264 ? -23.969 -26.656 -5.418 1 94.81 264 GLY B N 1
ATOM 7575 C CA . GLY B 1 264 ? -23.578 -27.656 -6.398 1 94.81 264 GLY B CA 1
ATOM 7576 C C . GLY B 1 264 ? -23.328 -27.078 -7.777 1 94.81 264 GLY B C 1
ATOM 7577 O O . GLY B 1 264 ? -22.953 -27.797 -8.703 1 94.81 264 GLY B O 1
ATOM 7578 N N . VAL B 1 265 ? -23.531 -25.75 -7.977 1 96.31 265 VAL B N 1
ATOM 7579 C CA . VAL B 1 265 ? -23.344 -25.109 -9.273 1 96.31 265 VAL B CA 1
ATOM 7580 C C . VAL B 1 265 ? -21.891 -25.234 -9.703 1 96.31 265 VAL B C 1
ATOM 7582 O O . VAL B 1 265 ? -20.984 -24.922 -8.93 1 96.31 265 VAL B O 1
ATOM 7585 N N . PRO B 1 266 ? -21.625 -25.672 -10.945 1 97.38 266 PRO B N 1
ATOM 7586 C CA . PRO B 1 266 ? -20.25 -26 -11.359 1 97.38 266 PRO B CA 1
ATOM 7587 C C . PRO B 1 266 ? -19.578 -24.859 -12.125 1 97.38 266 PRO B C 1
ATOM 7589 O O . PRO B 1 266 ? -20.266 -24 -12.68 1 97.38 266 PRO B O 1
ATOM 7592 N N . ILE B 1 267 ? -18.25 -24.875 -12.117 1 98.44 267 ILE B N 1
ATOM 7593 C CA . ILE B 1 267 ? -17.375 -24.125 -13.008 1 98.44 267 ILE B CA 1
ATOM 7594 C C . ILE B 1 267 ? -16.609 -25.094 -13.906 1 98.44 267 ILE B C 1
ATOM 7596 O O . ILE B 1 267 ? -16.031 -26.062 -13.43 1 98.44 267 ILE B O 1
ATOM 7600 N N . LEU B 1 268 ? -16.656 -24.891 -15.172 1 98.31 268 LEU B N 1
ATOM 7601 C CA . LEU B 1 268 ? -15.898 -25.672 -16.156 1 98.31 268 LEU B CA 1
ATOM 7602 C C . LEU B 1 268 ? -14.922 -24.781 -16.906 1 98.31 268 LEU B C 1
ATOM 7604 O O . LEU B 1 268 ? -15.039 -23.547 -16.891 1 98.31 268 LEU B O 1
ATOM 7608 N N . HIS B 1 269 ? -13.945 -25.312 -17.484 1 97.88 269 HIS B N 1
ATOM 7609 C CA . HIS B 1 269 ? -13.039 -24.578 -18.359 1 97.88 269 HIS B CA 1
ATOM 7610 C C . HIS B 1 269 ? -12.781 -25.344 -19.656 1 97.88 269 HIS B C 1
ATOM 7612 O O . HIS B 1 269 ? -12.844 -26.578 -19.672 1 97.88 269 HIS B O 1
ATOM 7618 N N . SER B 1 270 ? -12.531 -24.656 -20.703 1 96.56 270 SER B N 1
ATOM 7619 C CA . SER B 1 270 ? -12.383 -25.297 -22.016 1 96.56 270 SER B CA 1
ATOM 7620 C C . SER B 1 270 ? -11.562 -24.422 -22.969 1 96.56 270 SER B C 1
ATOM 7622 O O . SER B 1 270 ? -11.344 -23.234 -22.688 1 96.56 270 SER B O 1
ATOM 7624 N N . ALA B 1 271 ? -11.109 -25.094 -24.047 1 96.75 271 ALA B N 1
ATOM 7625 C CA . ALA B 1 271 ? -10.602 -24.359 -25.188 1 96.75 271 ALA B CA 1
ATOM 7626 C C . ALA B 1 271 ? -11.742 -23.922 -26.109 1 96.75 271 ALA B C 1
ATOM 7628 O O . ALA B 1 271 ? -12.898 -24.297 -25.891 1 96.75 271 ALA B O 1
ATOM 7629 N N . SER B 1 272 ? -11.398 -23.125 -27.109 1 95.31 272 SER B N 1
ATOM 7630 C CA . SER B 1 272 ? -12.391 -22.719 -28.094 1 95.31 272 SER B CA 1
ATOM 7631 C C . SER B 1 272 ? -12.672 -23.828 -29.078 1 95.31 272 SER B C 1
ATOM 7633 O O . SER B 1 272 ? -11.828 -24.703 -29.312 1 95.31 272 SER B O 1
ATOM 7635 N N . GLY B 1 273 ? -13.875 -23.781 -29.594 1 94.25 273 GLY B N 1
ATOM 7636 C CA . GLY B 1 273 ? -14.211 -24.703 -30.672 1 94.25 273 GLY B CA 1
ATOM 7637 C C . GLY B 1 273 ? -13.414 -24.469 -31.938 1 94.25 273 GLY B C 1
ATOM 7638 O O . GLY B 1 273 ? -13.078 -23.312 -32.25 1 94.25 273 GLY B O 1
ATOM 7639 N N . ARG B 1 274 ? -13.188 -25.547 -32.562 1 94.31 274 ARG B N 1
ATOM 7640 C CA . ARG B 1 274 ? -12.547 -25.391 -33.875 1 94.31 274 ARG B CA 1
ATOM 7641 C C . ARG B 1 274 ? -13.453 -24.656 -34.844 1 94.31 274 ARG B C 1
ATOM 7643 O O . ARG B 1 274 ? -14.602 -25.047 -35.062 1 94.31 274 ARG B O 1
ATOM 7650 N N . PRO B 1 275 ? -12.969 -23.656 -35.438 1 89.12 275 PRO B N 1
ATOM 7651 C CA . PRO B 1 275 ? -13.82 -22.859 -36.344 1 89.12 275 PRO B CA 1
ATOM 7652 C C . PRO B 1 275 ? -14.344 -23.672 -37.531 1 89.12 275 PRO B C 1
ATOM 7654 O O . PRO B 1 275 ? -15.438 -23.406 -38.031 1 89.12 275 PRO B O 1
ATOM 7657 N N . ASP B 1 276 ? -13.625 -24.688 -37.969 1 90.94 276 ASP B N 1
ATOM 7658 C CA . ASP B 1 276 ? -13.969 -25.438 -39.188 1 90.94 276 ASP B CA 1
ATOM 7659 C C . ASP B 1 276 ? -14.898 -26.594 -38.844 1 90.94 276 ASP B C 1
ATOM 7661 O O . ASP B 1 276 ? -15.375 -27.281 -39.75 1 90.94 276 ASP B O 1
ATOM 7665 N N . SER B 1 277 ? -15.164 -26.703 -37.594 1 90.62 277 SER B N 1
ATOM 7666 C CA . SER B 1 277 ? -15.977 -27.859 -37.219 1 90.62 277 SER B CA 1
ATOM 7667 C C . SER B 1 277 ? -17.453 -27.609 -37.469 1 90.62 277 SER B C 1
ATOM 7669 O O . SER B 1 277 ? -18.047 -26.703 -36.875 1 90.62 277 SER B O 1
ATOM 7671 N N . ILE B 1 278 ? -18.109 -28.406 -38.156 1 89.31 278 ILE B N 1
ATOM 7672 C CA . ILE B 1 278 ? -19.516 -28.25 -38.531 1 89.31 278 ILE B CA 1
ATOM 7673 C C . ILE B 1 278 ? -20.406 -28.812 -37.406 1 89.31 278 ILE B C 1
ATOM 7675 O O . ILE B 1 278 ? -21.578 -28.453 -37.281 1 89.31 278 ILE B O 1
ATOM 7679 N N . PHE B 1 279 ? -19.828 -29.656 -36.594 1 90.12 279 PHE B N 1
ATOM 7680 C CA . PHE B 1 279 ? -20.625 -30.328 -35.594 1 90.12 279 PHE B CA 1
ATOM 7681 C C . PHE B 1 279 ? -20.484 -29.641 -34.25 1 90.12 279 PHE B C 1
ATOM 7683 O O . PHE B 1 279 ? -21.156 -30.016 -33.281 1 90.12 279 PHE B O 1
ATOM 7690 N N . LEU B 1 280 ? -19.703 -28.703 -34.156 1 92.38 280 LEU B N 1
ATOM 7691 C CA . LEU B 1 280 ? -19.438 -28.016 -32.875 1 92.38 280 LEU B CA 1
ATOM 7692 C C . LEU B 1 280 ? -20.719 -27.469 -32.281 1 92.38 280 LEU B C 1
ATOM 7694 O O . LEU B 1 280 ? -20.953 -27.641 -31.062 1 92.38 280 LEU B O 1
ATOM 7698 N N . GLU B 1 281 ? -21.5 -26.812 -33.031 1 92.62 281 GLU B N 1
ATOM 7699 C CA . GLU B 1 281 ? -22.734 -26.188 -32.562 1 92.62 281 GLU B CA 1
ATOM 7700 C C . GLU B 1 281 ? -23.672 -27.234 -31.938 1 92.62 281 GLU B C 1
ATOM 7702 O O . GLU B 1 281 ? -24.266 -26.984 -30.891 1 92.62 281 GLU B O 1
ATOM 7707 N N . LYS B 1 282 ? -23.766 -28.297 -32.656 1 92.38 282 LYS B N 1
ATOM 7708 C CA . LYS B 1 282 ? -24.625 -29.359 -32.156 1 92.38 282 LYS B CA 1
ATOM 7709 C C . LYS B 1 282 ? -24.109 -29.938 -30.828 1 92.38 282 LYS B C 1
ATOM 7711 O O . LYS B 1 282 ? -24.875 -30.141 -29.891 1 92.38 282 LYS B O 1
ATOM 7716 N N . GLU B 1 283 ? -22.891 -30.234 -30.828 1 92.12 283 GLU B N 1
ATOM 7717 C CA . GLU B 1 283 ? -22.281 -30.797 -29.641 1 92.12 283 GLU B CA 1
ATOM 7718 C C . GLU B 1 283 ? -22.375 -29.844 -28.453 1 92.12 283 GLU B C 1
ATOM 7720 O O . GLU B 1 283 ? -22.672 -30.25 -27.328 1 92.12 283 GLU B O 1
ATOM 7725 N N . GLU B 1 284 ? -22.125 -28.578 -28.672 1 92.69 284 GLU B N 1
ATOM 7726 C CA . GLU B 1 284 ? -22.188 -27.578 -27.625 1 92.69 284 GLU B CA 1
ATOM 7727 C C . GLU B 1 284 ? -23.609 -27.391 -27.109 1 92.69 284 GLU B C 1
ATOM 7729 O O . GLU B 1 284 ? -23.828 -27.266 -25.891 1 92.69 284 GLU B O 1
ATOM 7734 N N . THR B 1 285 ? -24.531 -27.328 -28 1 93.12 285 THR B N 1
ATOM 7735 C CA . THR B 1 285 ? -25.938 -27.172 -27.609 1 93.12 285 THR B CA 1
ATOM 7736 C C . THR B 1 285 ? -26.359 -28.344 -26.719 1 93.12 285 THR B C 1
ATOM 7738 O O . THR B 1 285 ? -27.062 -28.141 -25.719 1 93.12 285 THR B O 1
ATOM 7741 N N . SER B 1 286 ? -25.922 -29.5 -27.125 1 92.62 286 SER B N 1
ATOM 7742 C CA . SER B 1 286 ? -26.25 -30.688 -26.328 1 92.62 286 SER B CA 1
ATOM 7743 C C . SER B 1 286 ? -25.625 -30.625 -24.938 1 92.62 286 SER B C 1
ATOM 7745 O O . SER B 1 286 ? -26.297 -30.891 -23.938 1 92.62 286 SER B O 1
ATOM 7747 N N . LEU B 1 287 ? -24.391 -30.328 -24.891 1 94.31 287 LEU B N 1
ATOM 7748 C CA . LEU B 1 287 ? -23.688 -30.234 -23.625 1 94.31 287 LEU B CA 1
ATOM 7749 C C . LEU B 1 287 ? -24.266 -29.125 -22.766 1 94.31 287 LEU B C 1
ATOM 7751 O O . LEU B 1 287 ? -24.469 -29.297 -21.562 1 94.31 287 LEU B O 1
ATOM 7755 N N . PHE B 1 288 ? -24.578 -27.969 -23.359 1 95.38 288 PHE B N 1
ATOM 7756 C CA . PHE B 1 288 ? -25.109 -26.828 -22.641 1 95.38 288 PHE B CA 1
ATOM 7757 C C . PHE B 1 288 ? -26.484 -27.141 -22.078 1 95.38 288 PHE B C 1
ATOM 7759 O O . PHE B 1 288 ? -26.812 -26.719 -20.969 1 95.38 288 PHE B O 1
ATOM 7766 N N . ARG B 1 289 ? -27.234 -27.844 -22.812 1 94.12 289 ARG B N 1
ATOM 7767 C CA . ARG B 1 289 ? -28.547 -28.25 -22.328 1 94.12 289 ARG B CA 1
ATOM 7768 C C . ARG B 1 289 ? -28.422 -29.188 -21.125 1 94.12 289 ARG B C 1
ATOM 7770 O O . ARG B 1 289 ? -29.188 -29.047 -20.156 1 94.12 289 ARG B O 1
ATOM 7777 N N . ALA B 1 290 ? -27.516 -30.078 -21.219 1 94.06 290 ALA B N 1
ATOM 7778 C CA . ALA B 1 290 ? -27.281 -31 -20.109 1 94.06 290 ALA B CA 1
ATOM 7779 C C . ALA B 1 290 ? -26.875 -30.234 -18.844 1 94.06 290 ALA B C 1
ATOM 7781 O O . ALA B 1 290 ? -27.312 -30.578 -17.75 1 94.06 290 ALA B O 1
ATOM 7782 N N . LEU B 1 291 ? -26.078 -29.234 -18.969 1 94.94 291 LEU B N 1
ATOM 7783 C CA . LEU B 1 291 ? -25.625 -28.438 -17.844 1 94.94 291 LEU B CA 1
ATOM 7784 C C . LEU B 1 291 ? -26.75 -27.562 -17.297 1 94.94 291 LEU B C 1
ATOM 7786 O O . LEU B 1 291 ? -26.828 -27.344 -16.094 1 94.94 291 LEU B O 1
ATOM 7790 N N . SER B 1 292 ? -27.594 -27.062 -18.172 1 94.44 292 SER B N 1
ATOM 7791 C CA . SER B 1 292 ? -28.688 -26.203 -17.766 1 94.44 292 SER B CA 1
ATOM 7792 C C . SER B 1 292 ? -29.766 -26.984 -17.016 1 94.44 292 SER B C 1
ATOM 7794 O O . SER B 1 292 ? -30.531 -26.406 -16.25 1 94.44 292 SER B O 1
ATOM 7796 N N . THR B 1 293 ? -29.766 -28.297 -17.25 1 92.25 293 THR B N 1
ATOM 7797 C CA . THR B 1 293 ? -30.812 -29.109 -16.641 1 92.25 293 THR B CA 1
ATOM 7798 C C . THR B 1 293 ? -30.312 -29.812 -15.383 1 92.25 293 THR B C 1
ATOM 7800 O O . THR B 1 293 ? -30.969 -30.703 -14.859 1 92.25 293 THR B O 1
ATOM 7803 N N . LEU B 1 294 ? -29.219 -29.438 -14.914 1 93.06 294 LEU B N 1
ATOM 7804 C CA . LEU B 1 294 ? -28.703 -29.984 -13.672 1 93.06 294 LEU B CA 1
ATOM 7805 C C . LEU B 1 294 ? -29.625 -29.656 -12.5 1 93.06 294 LEU B C 1
ATOM 7807 O O . LEU B 1 294 ? -30.281 -28.609 -12.492 1 93.06 294 LEU B O 1
ATOM 7811 N N . PRO B 1 295 ? -29.688 -30.484 -11.5 1 88.94 295 PRO B N 1
ATOM 7812 C CA . PRO B 1 295 ? -30.562 -30.25 -10.344 1 88.94 295 PRO B CA 1
ATOM 7813 C C . PRO B 1 295 ? -30.203 -28.969 -9.594 1 88.94 295 PRO B C 1
ATOM 7815 O O . PRO B 1 295 ? -31.078 -28.344 -9 1 88.94 295 PRO B O 1
ATOM 7818 N N . CYS B 1 296 ? -29.016 -28.594 -9.625 1 90.06 296 CYS B N 1
ATOM 7819 C CA . CYS B 1 296 ? -28.562 -27.406 -8.914 1 90.06 296 CYS B CA 1
ATOM 7820 C C . CYS B 1 296 ? -29.031 -26.141 -9.617 1 90.06 296 CYS B C 1
ATOM 7822 O O . CYS B 1 296 ? -28.938 -25.047 -9.055 1 90.06 296 CYS B O 1
ATOM 7824 N N . ASN B 1 297 ? -29.484 -26.281 -10.773 1 91.31 297 ASN B N 1
ATOM 7825 C CA . ASN B 1 297 ? -30.047 -25.188 -11.57 1 91.31 297 ASN B CA 1
ATOM 7826 C C . ASN B 1 297 ? -31.531 -25.375 -11.812 1 91.31 297 ASN B C 1
ATOM 7828 O O . ASN B 1 297 ? -31.953 -25.594 -12.953 1 91.31 297 ASN B O 1
ATOM 7832 N N . PRO B 1 298 ? -32.344 -25.172 -10.82 1 90.31 298 PRO B N 1
ATOM 7833 C CA . PRO B 1 298 ? -33.75 -25.516 -10.914 1 90.31 298 PRO B CA 1
ATOM 7834 C C . PRO B 1 298 ? -34.5 -24.672 -11.945 1 90.31 298 PRO B C 1
ATOM 7836 O O . PRO B 1 298 ? -35.5 -25.125 -12.531 1 90.31 298 PRO B O 1
ATOM 7839 N N . GLU B 1 299 ? -34.031 -23.484 -12.188 1 93 299 GLU B N 1
ATOM 7840 C CA . GLU B 1 299 ? -34.688 -22.594 -13.133 1 93 299 GLU B CA 1
ATOM 7841 C C . GLU B 1 299 ? -34.219 -22.844 -14.562 1 93 299 GLU B C 1
ATOM 7843 O O . GLU B 1 299 ? -34.75 -22.266 -15.508 1 93 299 GLU B O 1
ATOM 7848 N N . HIS B 1 300 ? -33.281 -23.766 -14.742 1 93.56 300 HIS B N 1
ATOM 7849 C CA . HIS B 1 300 ? -32.75 -24.125 -16.047 1 93.56 300 HIS B CA 1
ATOM 7850 C C . HIS B 1 300 ? -32.188 -22.906 -16.766 1 93.56 300 HIS B C 1
ATOM 7852 O O . HIS B 1 300 ? -32.5 -22.688 -17.938 1 93.56 300 HIS B O 1
ATOM 7858 N N . LYS B 1 301 ? -31.531 -22.078 -15.938 1 94.31 301 LYS B N 1
ATOM 7859 C CA . LYS B 1 301 ? -30.859 -20.922 -16.516 1 94.31 301 LYS B CA 1
ATOM 7860 C C . LYS B 1 301 ? -29.797 -21.344 -17.516 1 94.31 301 LYS B C 1
ATOM 7862 O O . LYS B 1 301 ? -29.156 -22.391 -17.344 1 94.31 301 LYS B O 1
ATOM 7867 N N . GLU B 1 302 ? -29.609 -20.531 -18.5 1 94.81 302 GLU B N 1
ATOM 7868 C CA . GLU B 1 302 ? -28.625 -20.828 -19.531 1 94.81 302 GLU B CA 1
ATOM 7869 C C . GLU B 1 302 ? -27.203 -20.781 -18.953 1 94.81 302 GLU B C 1
ATOM 7871 O O . GLU B 1 302 ? -26.922 -19.969 -18.062 1 94.81 302 GLU B O 1
ATOM 7876 N N . VAL B 1 303 ? -26.391 -21.609 -19.578 1 96.12 303 VAL B N 1
ATOM 7877 C CA . VAL B 1 303 ? -24.984 -21.641 -19.188 1 96.12 303 VAL B CA 1
ATOM 7878 C C . VAL B 1 303 ? -24.312 -20.312 -19.547 1 96.12 303 VAL B C 1
ATOM 7880 O O . VAL B 1 303 ? -24.562 -19.781 -20.625 1 96.12 303 VAL B O 1
ATOM 7883 N N . MET B 1 304 ? -23.594 -19.766 -18.641 1 96.94 304 MET B N 1
ATOM 7884 C CA . MET B 1 304 ? -22.812 -18.562 -18.938 1 96.94 304 MET B CA 1
ATOM 7885 C C . MET B 1 304 ? -21.422 -18.922 -19.469 1 96.94 304 MET B C 1
ATOM 7887 O O . MET B 1 304 ? -20.656 -19.594 -18.781 1 96.94 304 MET B O 1
ATOM 7891 N N . VAL B 1 305 ? -21.141 -18.531 -20.656 1 96.56 305 VAL B N 1
ATOM 7892 C CA . VAL B 1 305 ? -19.812 -18.734 -21.234 1 96.56 305 VAL B CA 1
ATOM 7893 C C . VAL B 1 305 ? -18.984 -17.453 -21.094 1 96.56 305 VAL B C 1
ATOM 7895 O O . VAL B 1 305 ? -19.328 -16.422 -21.656 1 96.56 305 VAL B O 1
ATOM 7898 N N . VAL B 1 306 ? -17.953 -17.469 -20.297 1 97.44 306 VAL B N 1
ATOM 7899 C CA . VAL B 1 306 ? -17.031 -16.344 -20.156 1 97.44 306 VAL B CA 1
ATOM 7900 C C . VAL B 1 306 ? -15.844 -16.531 -21.094 1 97.44 306 VAL B C 1
ATOM 7902 O O . VAL B 1 306 ? -14.883 -17.219 -20.766 1 97.44 306 VAL B O 1
ATOM 7905 N N . ASP B 1 307 ? -15.906 -15.852 -22.188 1 96.19 307 ASP B N 1
ATOM 7906 C CA . ASP B 1 307 ? -14.852 -15.914 -23.188 1 96.19 307 ASP B CA 1
ATOM 7907 C C . ASP B 1 307 ? -13.734 -14.922 -22.875 1 96.19 307 ASP B C 1
ATOM 7909 O O . ASP B 1 307 ? -13.891 -13.711 -23.062 1 96.19 307 ASP B O 1
ATOM 7913 N N . LEU B 1 308 ? -12.586 -15.406 -22.562 1 97 308 LEU B N 1
ATOM 7914 C CA . LEU B 1 308 ? -11.484 -14.578 -22.078 1 97 308 LEU B CA 1
ATOM 7915 C C . LEU B 1 308 ? -10.766 -13.891 -23.234 1 97 308 LEU B C 1
ATOM 7917 O O . LEU B 1 308 ? -10.031 -12.922 -23.031 1 97 308 LEU B O 1
ATOM 7921 N N . SER B 1 309 ? -10.992 -14.375 -24.406 1 92.19 309 SER B N 1
ATOM 7922 C CA . SER B 1 309 ? -10.391 -13.727 -25.578 1 92.19 309 SER B CA 1
ATOM 7923 C C . SER B 1 309 ? -10.922 -12.312 -25.75 1 92.19 309 SER B C 1
ATOM 7925 O O . SER B 1 309 ? -10.258 -11.461 -26.344 1 92.19 309 SER B O 1
ATOM 7927 N N . LYS B 1 310 ? -12.07 -12.008 -25.094 1 91.06 310 LYS B N 1
ATOM 7928 C CA . LYS B 1 310 ? -12.703 -10.695 -25.219 1 91.06 310 LYS B CA 1
ATOM 7929 C C . LYS B 1 310 ? -12.414 -9.82 -24 1 91.06 310 LYS B C 1
ATOM 7931 O O . LYS B 1 310 ? -12.477 -8.594 -24.094 1 91.06 310 LYS B O 1
ATOM 7936 N N . THR B 1 311 ? -12.125 -10.422 -22.922 1 92.75 311 THR B N 1
ATOM 7937 C CA . THR B 1 311 ? -12.109 -9.664 -21.672 1 92.75 311 THR B CA 1
ATOM 7938 C C . THR B 1 311 ? -10.703 -9.594 -21.094 1 92.75 311 THR B C 1
ATOM 7940 O O . THR B 1 311 ? -10.398 -8.703 -20.297 1 92.75 311 THR B O 1
ATOM 7943 N N . CYS B 1 312 ? -9.82 -10.547 -21.453 1 95.5 312 CYS B N 1
ATOM 7944 C CA . CYS B 1 312 ? -8.492 -10.633 -20.859 1 95.5 312 CYS B CA 1
ATOM 7945 C C . CYS B 1 312 ? -7.41 -10.461 -21.922 1 95.5 312 CYS B C 1
ATOM 7947 O O . CYS B 1 312 ? -7.68 -10.562 -23.109 1 95.5 312 CYS B O 1
ATOM 7949 N N . PRO B 1 313 ? -6.195 -10.148 -21.484 1 95.69 313 PRO B N 1
ATOM 7950 C CA . PRO B 1 313 ? -5.09 -10.016 -22.438 1 95.69 313 PRO B CA 1
ATOM 7951 C C . PRO B 1 313 ? -4.668 -11.352 -23.031 1 95.69 313 PRO B C 1
ATOM 7953 O O . PRO B 1 313 ? -4.801 -12.398 -22.391 1 95.69 313 PRO B O 1
ATOM 7956 N N . THR B 1 314 ? -4.211 -11.266 -24.219 1 94.69 314 THR B N 1
ATOM 7957 C CA . THR B 1 314 ? -3.602 -12.438 -24.844 1 94.69 314 THR B CA 1
ATOM 7958 C C . THR B 1 314 ? -2.219 -12.703 -24.25 1 94.69 314 THR B C 1
ATOM 7960 O O . THR B 1 314 ? -1.671 -11.859 -23.531 1 94.69 314 THR B O 1
ATOM 7963 N N . ILE B 1 315 ? -1.701 -13.859 -24.562 1 94.88 315 ILE B N 1
ATOM 7964 C CA . ILE B 1 315 ? -0.371 -14.211 -24.078 1 94.88 315 ILE B CA 1
ATOM 7965 C C . ILE B 1 315 ? 0.662 -13.25 -24.672 1 94.88 315 ILE B C 1
ATOM 7967 O O . ILE B 1 315 ? 1.645 -12.906 -24.016 1 94.88 315 ILE B O 1
ATOM 7971 N N . ARG B 1 316 ? 0.472 -12.836 -25.875 1 94.56 316 ARG B N 1
ATOM 7972 C CA . ARG B 1 316 ? 1.36 -11.875 -26.531 1 94.56 316 ARG B CA 1
ATOM 7973 C C . ARG B 1 316 ? 1.314 -10.523 -25.828 1 94.56 316 ARG B C 1
ATOM 7975 O O . ARG B 1 316 ? 2.35 -9.883 -25.641 1 94.56 316 ARG B O 1
ATOM 7982 N N . ASP B 1 317 ? 0.1 -10.148 -25.469 1 95.75 317 ASP B N 1
ATOM 7983 C CA . ASP B 1 317 ? -0.06 -8.891 -24.734 1 95.75 317 ASP B CA 1
ATOM 7984 C C . ASP B 1 317 ? 0.697 -8.93 -23.422 1 95.75 317 ASP B C 1
ATOM 7986 O O . ASP B 1 317 ? 1.364 -7.965 -23.047 1 95.75 317 ASP B O 1
ATOM 7990 N N . LEU B 1 318 ? 0.579 -10 -22.75 1 96.75 318 LEU B N 1
ATOM 7991 C CA . LEU B 1 318 ? 1.242 -10.148 -21.469 1 96.75 318 LEU B CA 1
ATOM 7992 C C . LEU B 1 318 ? 2.758 -10.102 -21.625 1 96.75 318 LEU B C 1
ATOM 7994 O O . LEU B 1 318 ? 3.455 -9.5 -20.812 1 96.75 318 LEU B O 1
ATOM 7998 N N . ALA B 1 319 ? 3.203 -10.805 -22.641 1 96.44 319 ALA B N 1
ATOM 7999 C CA . ALA B 1 319 ? 4.641 -10.828 -22.891 1 96.44 319 ALA B CA 1
ATOM 8000 C C . ALA B 1 319 ? 5.172 -9.43 -23.172 1 96.44 319 ALA B C 1
ATOM 8002 O O . ALA B 1 319 ? 6.227 -9.039 -22.656 1 96.44 319 ALA B O 1
ATOM 8003 N N . GLN B 1 320 ? 4.5 -8.664 -23.953 1 96.31 320 GLN B N 1
ATOM 8004 C CA . GLN B 1 320 ? 4.914 -7.301 -24.266 1 96.31 320 GLN B CA 1
ATOM 8005 C C . GLN B 1 320 ? 4.863 -6.406 -23.031 1 96.31 320 GLN B C 1
ATOM 8007 O O . GLN B 1 320 ? 5.758 -5.586 -22.828 1 96.31 320 GLN B O 1
ATOM 8012 N N . SER B 1 321 ? 3.775 -6.527 -22.344 1 96.94 321 SER B N 1
ATOM 8013 C CA . SER B 1 321 ? 3.643 -5.766 -21.094 1 96.94 321 SER B CA 1
ATOM 8014 C C . SER B 1 321 ? 4.781 -6.074 -20.141 1 96.94 321 SER B C 1
ATOM 8016 O O . SER B 1 321 ? 5.336 -5.168 -19.516 1 96.94 321 SER B O 1
ATOM 8018 N N . PHE B 1 322 ? 5.102 -7.289 -20.078 1 95.88 322 PHE B N 1
ATOM 8019 C CA . PHE B 1 322 ? 6.156 -7.734 -19.172 1 95.88 322 PHE B CA 1
ATOM 8020 C C . PHE B 1 322 ? 7.508 -7.176 -19.609 1 95.88 322 PHE B C 1
ATOM 8022 O O . PHE B 1 322 ? 8.328 -6.805 -18.766 1 95.88 322 PHE B O 1
ATOM 8029 N N . LEU B 1 323 ? 7.766 -7.188 -20.828 1 94.5 323 LEU B N 1
ATOM 8030 C CA . LEU B 1 323 ? 9.008 -6.609 -21.344 1 94.5 323 LEU B CA 1
ATOM 8031 C C . LEU B 1 323 ? 9.133 -5.148 -20.922 1 94.5 323 LEU B C 1
ATOM 8033 O O . LEU B 1 323 ? 10.227 -4.699 -20.547 1 94.5 323 LEU B O 1
ATOM 8037 N N . LYS B 1 324 ? 8.086 -4.48 -20.953 1 94.56 324 LYS B N 1
ATOM 8038 C CA . LYS B 1 324 ? 8.094 -3.08 -20.547 1 94.56 324 LYS B CA 1
ATOM 8039 C C . LYS B 1 324 ? 8.359 -2.939 -19.047 1 94.56 324 LYS B C 1
ATOM 8041 O O . LYS B 1 324 ? 9.062 -2.021 -18.625 1 94.56 324 LYS B O 1
ATOM 8046 N N . ILE B 1 325 ? 7.77 -3.783 -18.25 1 94.06 325 ILE B N 1
ATOM 8047 C CA . ILE B 1 325 ? 8.031 -3.783 -16.812 1 94.06 325 ILE B CA 1
ATOM 8048 C C . ILE B 1 325 ? 9.508 -4.055 -16.547 1 94.06 325 ILE B C 1
ATOM 8050 O O . ILE B 1 325 ? 10.125 -3.426 -15.688 1 94.06 325 ILE B O 1
ATOM 8054 N N . HIS B 1 326 ? 9.93 -5.012 -17.297 1 91.5 326 HIS B N 1
ATOM 8055 C CA . HIS B 1 326 ? 11.336 -5.363 -17.156 1 91.5 326 HIS B CA 1
ATOM 8056 C C . HIS B 1 326 ? 12.234 -4.164 -17.453 1 91.5 326 HIS B C 1
ATOM 8058 O O . HIS B 1 326 ? 13.195 -3.912 -16.719 1 91.5 326 HIS B O 1
ATOM 8064 N N . GLU B 1 327 ? 11.938 -3.457 -18.422 1 89.38 327 GLU B N 1
ATOM 8065 C CA . GLU B 1 327 ? 12.711 -2.273 -18.781 1 89.38 327 GLU B CA 1
ATOM 8066 C C . GLU B 1 327 ? 12.602 -1.195 -17.703 1 89.38 327 GLU B C 1
ATOM 8068 O O . GLU B 1 327 ? 13.57 -0.482 -17.438 1 89.38 327 GLU B O 1
ATOM 8073 N N . LEU B 1 328 ? 11.516 -1.141 -17.156 1 88.62 328 LEU B N 1
ATOM 8074 C CA . LEU B 1 328 ? 11.25 -0.13 -16.141 1 88.62 328 LEU B CA 1
ATOM 8075 C C . LEU B 1 328 ? 11.969 -0.472 -14.836 1 88.62 328 LEU B C 1
ATOM 8077 O O . LEU B 1 328 ? 12.391 0.423 -14.094 1 88.62 328 LEU B O 1
ATOM 8081 N N . CYS B 1 329 ? 12.133 -1.737 -14.578 1 87.38 329 CYS B N 1
ATOM 8082 C CA . CYS B 1 329 ? 12.555 -2.156 -13.242 1 87.38 329 CYS B CA 1
ATOM 8083 C C . CYS B 1 329 ? 14 -2.641 -13.258 1 87.38 329 CYS B C 1
ATOM 8085 O O . CYS B 1 329 ? 14.609 -2.82 -12.203 1 87.38 329 CYS B O 1
ATOM 8087 N N . VAL B 1 330 ? 14.461 -2.918 -14.383 1 85.06 330 VAL B N 1
ATOM 8088 C CA . VAL B 1 330 ? 15.852 -3.342 -14.492 1 85.06 330 VAL B CA 1
ATOM 8089 C C . VAL B 1 330 ? 16.719 -2.172 -14.961 1 85.06 330 VAL B C 1
ATOM 8091 O O . VAL B 1 330 ? 16.656 -1.78 -16.125 1 85.06 330 VAL B O 1
ATOM 8094 N N . MET B 1 331 ? 17.25 -1.44 -13.992 1 76.31 331 MET B N 1
ATOM 8095 C CA . MET B 1 331 ? 18.094 -0.286 -14.297 1 76.31 331 MET B CA 1
ATOM 8096 C C . MET B 1 331 ? 19.547 -0.558 -13.93 1 76.31 331 MET B C 1
ATOM 8098 O O . MET B 1 331 ? 19.828 -1.145 -12.883 1 76.31 331 MET B O 1
ATOM 8102 N N . GLU B 1 332 ? 20.281 -0.183 -14.797 1 71.88 332 GLU B N 1
ATOM 8103 C CA . GLU B 1 332 ? 21.703 -0.489 -14.617 1 71.88 332 GLU B CA 1
ATOM 8104 C C . GLU B 1 332 ? 22.422 0.629 -13.859 1 71.88 332 GLU B C 1
ATOM 8106 O O . GLU B 1 332 ? 23.453 0.4 -13.242 1 71.88 332 GLU B O 1
ATOM 8111 N N . THR B 1 333 ? 21.844 1.794 -13.93 1 74.62 333 THR B N 1
ATOM 8112 C CA . THR B 1 333 ? 22.531 2.912 -13.281 1 74.62 333 THR B CA 1
ATOM 8113 C C . THR B 1 333 ? 21.547 3.721 -12.43 1 74.62 333 THR B C 1
ATOM 8115 O O . THR B 1 333 ? 20.344 3.713 -12.688 1 74.62 333 THR B O 1
ATOM 8118 N N . ASN B 1 334 ? 22.141 4.301 -11.461 1 74.75 334 ASN B N 1
ATOM 8119 C CA . ASN B 1 334 ? 21.344 5.211 -10.641 1 74.75 334 ASN B CA 1
ATOM 8120 C C . ASN B 1 334 ? 20.781 6.367 -11.461 1 74.75 334 ASN B C 1
ATOM 8122 O O . ASN B 1 334 ? 19.672 6.832 -11.219 1 74.75 334 ASN B O 1
ATOM 8126 N N . LYS B 1 335 ? 21.531 6.773 -12.406 1 77.56 335 LYS B N 1
ATOM 8127 C CA . LYS B 1 335 ? 21.109 7.879 -13.258 1 77.56 335 LYS B CA 1
ATOM 8128 C C . LYS B 1 335 ? 19.859 7.512 -14.055 1 77.56 335 LYS B C 1
ATOM 8130 O O . LYS B 1 335 ? 18.953 8.328 -14.211 1 77.56 335 LYS B O 1
ATOM 8135 N N . ALA B 1 336 ? 19.891 6.301 -14.57 1 78.75 336 ALA B N 1
ATOM 8136 C CA . ALA B 1 336 ? 18.719 5.832 -15.328 1 78.75 336 ALA B CA 1
ATOM 8137 C C . ALA B 1 336 ? 17.484 5.785 -14.445 1 78.75 336 ALA B C 1
ATOM 8139 O O . ALA B 1 336 ? 16.375 6.121 -14.891 1 78.75 336 ALA B O 1
ATOM 8140 N N . PHE B 1 337 ? 17.719 5.465 -13.281 1 75.06 337 PHE B N 1
ATOM 8141 C CA . PHE B 1 337 ? 16.625 5.383 -12.328 1 75.06 337 PHE B CA 1
ATOM 8142 C C . PHE B 1 337 ? 16.016 6.762 -12.078 1 75.06 337 PHE B C 1
ATOM 8144 O O . PHE B 1 337 ? 14.805 6.938 -12.164 1 75.06 337 PHE B O 1
ATOM 8151 N N . TRP B 1 338 ? 16.812 7.711 -11.828 1 76.25 338 TRP B N 1
ATOM 8152 C CA . TRP B 1 338 ? 16.359 9.047 -11.461 1 76.25 338 TRP B CA 1
ATOM 8153 C C . TRP B 1 338 ? 15.742 9.758 -12.664 1 76.25 338 TRP B C 1
ATOM 8155 O O . TRP B 1 338 ? 14.914 10.664 -12.5 1 76.25 338 TRP B O 1
ATOM 8165 N N . ASN B 1 339 ? 16.109 9.273 -13.867 1 79.94 339 ASN B N 1
ATOM 8166 C CA . ASN B 1 339 ? 15.508 9.836 -15.07 1 79.94 339 ASN B CA 1
ATOM 8167 C C . ASN B 1 339 ? 14.055 9.398 -15.234 1 79.94 339 ASN B C 1
ATOM 8169 O O . ASN B 1 339 ? 13.242 10.141 -15.789 1 79.94 339 ASN B O 1
ATOM 8173 N N . ILE B 1 340 ? 13.773 8.281 -14.773 1 80.19 340 ILE B N 1
ATOM 8174 C CA . ILE B 1 340 ? 12.43 7.742 -14.945 1 80.19 340 ILE B CA 1
ATOM 8175 C C . ILE B 1 340 ? 11.57 8.094 -13.727 1 80.19 340 ILE B C 1
ATOM 8177 O O . ILE B 1 340 ? 10.344 8.086 -13.805 1 80.19 340 ILE B O 1
ATOM 8181 N N . ASP B 1 341 ? 12.211 8.469 -12.758 1 77.69 341 ASP B N 1
ATOM 8182 C CA . ASP B 1 341 ? 11.562 8.672 -11.461 1 77.69 341 ASP B CA 1
ATOM 8183 C C . ASP B 1 341 ? 10.461 9.719 -11.562 1 77.69 341 ASP B C 1
ATOM 8185 O O . ASP B 1 341 ? 9.344 9.5 -11.078 1 77.69 341 ASP B O 1
ATOM 8189 N N . PRO B 1 342 ? 10.648 10.742 -12.336 1 82 342 PRO B N 1
ATOM 8190 C CA . PRO B 1 342 ? 9.602 11.766 -12.398 1 82 342 PRO B CA 1
ATOM 8191 C C . PRO B 1 342 ? 8.359 11.297 -13.148 1 82 342 PRO B C 1
ATOM 8193 O O . PRO B 1 342 ? 7.266 11.836 -12.945 1 82 342 PRO B O 1
ATOM 8196 N N . THR B 1 343 ? 8.547 10.281 -13.961 1 89.62 343 THR B N 1
ATOM 8197 C CA . THR B 1 343 ? 7.43 9.789 -14.766 1 89.62 343 THR B CA 1
ATOM 8198 C C . THR B 1 343 ? 7.094 8.344 -14.398 1 89.62 343 THR B C 1
ATOM 8200 O O . THR B 1 343 ? 6.594 7.586 -15.234 1 89.62 343 THR B O 1
ATOM 8203 N N . TRP B 1 344 ? 7.363 8 -13.273 1 88.75 344 TRP B N 1
ATOM 8204 C CA . TRP B 1 344 ? 7.25 6.617 -12.82 1 88.75 344 TRP B CA 1
ATOM 8205 C C . TRP B 1 344 ? 5.832 6.094 -13.016 1 88.75 344 TRP B C 1
ATOM 8207 O O . TRP B 1 344 ? 5.629 5.051 -13.641 1 88.75 344 TRP B O 1
ATOM 8217 N N . LEU B 1 345 ? 4.84 6.828 -12.578 1 91.69 345 LEU B N 1
ATOM 8218 C CA . LEU B 1 345 ? 3.465 6.348 -12.625 1 91.69 345 LEU B CA 1
ATOM 8219 C C . LEU B 1 345 ? 2.949 6.301 -14.055 1 91.69 345 LEU B C 1
ATOM 8221 O O . LEU B 1 345 ? 2.232 5.371 -14.43 1 91.69 345 LEU B O 1
ATOM 8225 N N . SER B 1 346 ? 3.318 7.312 -14.805 1 93.5 346 SER B N 1
ATOM 8226 C CA . SER B 1 346 ? 2.91 7.32 -16.203 1 93.5 346 SER B CA 1
ATOM 8227 C C . SER B 1 346 ? 3.566 6.18 -16.969 1 93.5 346 SER B C 1
ATOM 8229 O O . SER B 1 346 ? 2.939 5.566 -17.844 1 93.5 346 SER B O 1
ATOM 8231 N N . SER B 1 347 ? 4.828 5.934 -16.703 1 93.38 347 SER B N 1
ATOM 8232 C CA . SER B 1 347 ? 5.531 4.828 -17.344 1 93.38 347 SER B CA 1
ATOM 8233 C C . SER B 1 347 ? 4.938 3.484 -16.938 1 93.38 347 SER B C 1
ATOM 8235 O O . SER B 1 347 ? 4.809 2.582 -17.766 1 93.38 347 SER B O 1
ATOM 8237 N N . LEU B 1 348 ? 4.594 3.396 -15.703 1 93.44 348 LEU B N 1
ATOM 8238 C CA . LEU B 1 348 ? 3.969 2.174 -15.203 1 93.44 348 LEU B CA 1
ATOM 8239 C C . LEU B 1 348 ? 2.623 1.936 -15.883 1 93.44 348 LEU B C 1
ATOM 8241 O O . LEU B 1 348 ? 2.309 0.807 -16.266 1 93.44 348 LEU B O 1
ATOM 8245 N N . ASP B 1 349 ? 1.893 2.986 -15.992 1 94.25 349 ASP B N 1
ATOM 8246 C CA . ASP B 1 349 ? 0.59 2.879 -16.641 1 94.25 349 ASP B CA 1
ATOM 8247 C C . ASP B 1 349 ? 0.737 2.43 -18.094 1 94.25 349 ASP B C 1
ATOM 8249 O O . ASP B 1 349 ? -0.073 1.645 -18.594 1 94.25 349 ASP B O 1
ATOM 8253 N N . ALA B 1 350 ? 1.714 2.896 -18.734 1 94.38 350 ALA B N 1
ATOM 8254 C CA . ALA B 1 350 ? 1.947 2.619 -20.141 1 94.38 350 ALA B CA 1
ATOM 8255 C C . ALA B 1 350 ? 2.273 1.145 -20.359 1 94.38 350 ALA B C 1
ATOM 8257 O O . ALA B 1 350 ? 2.082 0.621 -21.469 1 94.38 350 ALA B O 1
ATOM 8258 N N . THR B 1 351 ? 2.789 0.459 -19.375 1 96.06 351 THR B N 1
ATOM 8259 C CA . THR B 1 351 ? 3.068 -0.967 -19.5 1 96.06 351 THR B CA 1
ATOM 8260 C C . THR B 1 351 ? 1.772 -1.768 -19.578 1 96.06 351 THR B C 1
ATOM 8262 O O . THR B 1 351 ? 1.767 -2.902 -20.062 1 96.06 351 THR B O 1
ATOM 8265 N N . ARG B 1 352 ? 0.655 -1.299 -18.953 1 96.31 352 ARG B N 1
ATOM 8266 C CA . ARG B 1 352 ? -0.674 -1.9 -18.906 1 96.31 352 ARG B CA 1
ATOM 8267 C C . ARG B 1 352 ? -0.681 -3.146 -18.031 1 96.31 352 ARG B C 1
ATOM 8269 O O . ARG B 1 352 ? -1.644 -3.918 -18.047 1 96.31 352 ARG B O 1
ATOM 8276 N N . TRP B 1 353 ? 0.366 -3.373 -17.312 1 97.06 353 TRP B N 1
ATOM 8277 C CA . TRP B 1 353 ? 0.481 -4.559 -16.469 1 97.06 353 TRP B CA 1
ATOM 8278 C C . TRP B 1 353 ? -0.633 -4.594 -15.422 1 97.06 353 TRP B C 1
ATOM 8280 O O . TRP B 1 353 ? -1.305 -5.617 -15.258 1 97.06 353 TRP B O 1
ATOM 8290 N N . LEU B 1 354 ? -0.872 -3.482 -14.773 1 95.88 354 LEU B N 1
ATOM 8291 C CA . LEU B 1 354 ? -1.899 -3.424 -13.742 1 95.88 354 LEU B CA 1
ATOM 8292 C C . LEU B 1 354 ? -3.293 -3.473 -14.359 1 95.88 354 LEU B C 1
ATOM 8294 O O . LEU B 1 354 ? -4.23 -3.99 -13.742 1 95.88 354 LEU B O 1
ATOM 8298 N N . GLU B 1 355 ? -3.406 -2.949 -15.523 1 96.12 355 GLU B N 1
ATOM 8299 C CA . GLU B 1 355 ? -4.672 -3.062 -16.25 1 96.12 355 GLU B CA 1
ATOM 8300 C C . GLU B 1 355 ? -5.031 -4.523 -16.516 1 96.12 355 GLU B C 1
ATOM 8302 O O . GLU B 1 355 ? -6.188 -4.922 -16.359 1 96.12 355 GLU B O 1
ATOM 8307 N N . TYR B 1 356 ? -4.055 -5.277 -16.906 1 97.69 356 TYR B N 1
ATOM 8308 C CA . TYR B 1 356 ? -4.281 -6.691 -17.188 1 97.69 356 TYR B CA 1
ATOM 8309 C C . TYR B 1 356 ? -4.629 -7.453 -15.922 1 97.69 356 TYR B C 1
ATOM 8311 O O . TYR B 1 356 ? -5.473 -8.352 -15.938 1 97.69 356 TYR B O 1
ATOM 8319 N N . SER B 1 357 ? -3.936 -7.133 -14.82 1 97.12 357 SER B N 1
ATOM 8320 C CA . SER B 1 357 ? -4.293 -7.742 -13.547 1 97.12 357 SER B CA 1
ATOM 8321 C C . SER B 1 357 ? -5.742 -7.434 -13.172 1 97.12 357 SER B C 1
ATOM 8323 O O . SER B 1 357 ? -6.469 -8.312 -12.711 1 97.12 357 SER B O 1
ATOM 8325 N N . ARG B 1 358 ? -6.121 -6.25 -13.383 1 95 358 ARG B N 1
ATOM 8326 C CA . ARG B 1 358 ? -7.484 -5.824 -13.094 1 95 358 ARG B CA 1
ATOM 8327 C C . ARG B 1 358 ? -8.492 -6.602 -13.938 1 95 358 ARG B C 1
ATOM 8329 O O . ARG B 1 358 ? -9.516 -7.062 -13.422 1 95 358 ARG B O 1
ATOM 8336 N N . GLN B 1 359 ? -8.211 -6.73 -15.164 1 97.06 359 GLN B N 1
ATOM 8337 C CA . GLN B 1 359 ? -9.109 -7.441 -16.078 1 97.06 359 GLN B CA 1
ATOM 8338 C C . GLN B 1 359 ? -9.273 -8.898 -15.656 1 97.06 359 GLN B C 1
ATOM 8340 O O . GLN B 1 359 ? -10.375 -9.445 -15.695 1 97.06 359 GLN B O 1
ATOM 8345 N N . SER B 1 360 ? -8.203 -9.539 -15.312 1 98.19 360 SER B N 1
ATOM 8346 C CA . SER B 1 360 ? -8.258 -10.93 -14.875 1 98.19 360 SER B CA 1
ATOM 8347 C C . SER B 1 360 ? -9.078 -11.07 -13.602 1 98.19 360 SER B C 1
ATOM 8349 O O . SER B 1 360 ? -9.891 -11.992 -13.477 1 98.19 360 SER B O 1
ATOM 8351 N N . ILE B 1 361 ? -8.883 -10.172 -12.664 1 97.31 361 ILE B N 1
ATOM 8352 C CA . ILE B 1 361 ? -9.609 -10.211 -11.398 1 97.31 361 ILE B CA 1
ATOM 8353 C C . ILE B 1 361 ? -11.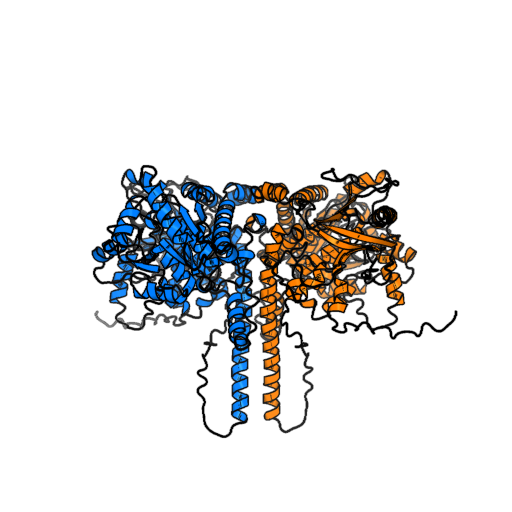094 -9.93 -11.648 1 97.31 361 ILE B C 1
ATOM 8355 O O . ILE B 1 361 ? -11.961 -10.57 -11.055 1 97.31 361 ILE B O 1
ATOM 8359 N N . GLU B 1 362 ? -11.352 -8.953 -12.508 1 95.75 362 GLU B N 1
ATOM 8360 C CA . GLU B 1 362 ? -12.734 -8.641 -12.867 1 95.75 362 GLU B CA 1
ATOM 8361 C C . GLU B 1 362 ? -13.438 -9.859 -13.461 1 95.75 362 GLU B C 1
ATOM 8363 O O . GLU B 1 362 ? -14.594 -10.141 -13.133 1 95.75 362 GLU B O 1
ATOM 8368 N N . SER B 1 363 ? -12.773 -10.539 -14.352 1 98.12 363 SER B N 1
ATOM 8369 C CA . SER B 1 363 ? -13.336 -11.734 -14.961 1 98.12 363 SER B CA 1
ATOM 8370 C C . SER B 1 363 ? -13.562 -12.828 -13.922 1 98.12 363 SER B C 1
ATOM 8372 O O . SER B 1 363 ? -14.562 -13.547 -13.977 1 98.12 363 SER B O 1
ATOM 8374 N N . ALA B 1 364 ? -12.641 -12.992 -13.031 1 98.19 364 ALA B N 1
ATOM 8375 C CA . ALA B 1 364 ? -12.781 -13.984 -11.969 1 98.19 364 ALA B CA 1
ATOM 8376 C C . ALA B 1 364 ? -13.977 -13.664 -11.078 1 98.19 364 ALA B C 1
ATOM 8378 O O . ALA B 1 364 ? -14.719 -14.562 -10.672 1 98.19 364 ALA B O 1
ATOM 8379 N N . VAL B 1 365 ? -14.141 -12.391 -10.75 1 96.19 365 VAL B N 1
ATOM 8380 C CA . VAL B 1 365 ? -15.266 -11.961 -9.922 1 96.19 365 VAL B CA 1
ATOM 8381 C C . VAL B 1 365 ? -16.578 -12.227 -10.664 1 96.19 365 VAL B C 1
ATOM 8383 O O . VAL B 1 365 ? -17.562 -12.625 -10.047 1 96.19 365 VAL B O 1
ATOM 8386 N N . LYS B 1 366 ? -16.578 -11.977 -11.938 1 96.81 366 LYS B N 1
ATOM 8387 C CA . LYS B 1 366 ? -17.75 -12.273 -12.742 1 96.81 366 LYS B CA 1
ATOM 8388 C C . LYS B 1 366 ? -18.125 -13.75 -12.664 1 96.81 366 LYS B C 1
ATOM 8390 O O . LYS B 1 366 ? -19.297 -14.094 -12.484 1 96.81 366 LYS B O 1
ATOM 8395 N N . VAL B 1 367 ? -17.172 -14.609 -12.773 1 98.06 367 VAL B N 1
ATOM 8396 C CA . VAL B 1 367 ? -17.391 -16.047 -12.672 1 98.06 367 VAL B CA 1
ATOM 8397 C C . VAL B 1 367 ? -17.938 -16.391 -11.289 1 98.06 367 VAL B C 1
ATOM 8399 O O . VAL B 1 367 ? -18.938 -17.109 -11.172 1 98.06 367 VAL B O 1
ATOM 8402 N N . ALA B 1 368 ? -17.297 -15.875 -10.273 1 96.88 368 ALA B N 1
ATOM 8403 C CA . ALA B 1 368 ? -17.688 -16.141 -8.891 1 96.88 368 ALA B CA 1
ATOM 8404 C C . ALA B 1 368 ? -19.109 -15.648 -8.625 1 96.88 368 ALA B C 1
ATOM 8406 O O . ALA B 1 368 ? -19.906 -16.344 -8 1 96.88 368 ALA B O 1
ATOM 8407 N N . THR B 1 369 ? -19.422 -14.445 -9.078 1 95.19 369 THR B N 1
ATOM 8408 C CA . THR B 1 369 ? -20.75 -13.867 -8.875 1 95.19 369 THR B CA 1
ATOM 8409 C C . THR B 1 369 ? -21.812 -14.672 -9.602 1 95.19 369 THR B C 1
ATOM 8411 O O . THR B 1 369 ? -22.906 -14.891 -9.07 1 95.19 369 THR B O 1
ATOM 8414 N N . THR B 1 370 ? -21.516 -15.117 -10.773 1 96.62 370 THR B N 1
ATOM 8415 C CA . THR B 1 370 ? -22.469 -15.914 -11.555 1 96.62 370 THR B CA 1
ATOM 8416 C C . THR B 1 370 ? -22.781 -17.234 -10.852 1 96.62 370 THR B C 1
ATOM 8418 O O . THR B 1 370 ? -23.938 -17.641 -10.789 1 96.62 370 THR B O 1
ATOM 8421 N N . VAL B 1 371 ? -21.844 -17.844 -10.297 1 96.12 371 VAL B N 1
ATOM 8422 C CA . VAL B 1 371 ? -22.016 -19.141 -9.648 1 96.12 371 VAL B CA 1
ATOM 8423 C C . VAL B 1 371 ? -22.688 -18.969 -8.289 1 96.12 371 VAL B C 1
ATOM 8425 O O . VAL B 1 371 ? -23.594 -19.719 -7.938 1 96.12 371 VAL B O 1
ATOM 8428 N N . CYS B 1 372 ? -22.297 -17.953 -7.551 1 93.62 372 CYS B N 1
ATOM 8429 C CA . CYS B 1 372 ? -22.734 -17.797 -6.164 1 93.62 372 CYS B CA 1
ATOM 8430 C C . CYS B 1 372 ? -24.047 -17.047 -6.07 1 93.62 372 CYS B C 1
ATOM 8432 O O . CYS B 1 372 ? -24.891 -17.344 -5.223 1 93.62 372 CYS B O 1
ATOM 8434 N N . GLU B 1 373 ? -24.219 -16.031 -6.855 1 91.62 373 GLU B N 1
ATOM 8435 C CA . GLU B 1 373 ? -25.406 -15.195 -6.762 1 91.62 373 GLU B CA 1
ATOM 8436 C C . GLU B 1 373 ? -26.469 -15.633 -7.766 1 91.62 373 GLU B C 1
ATOM 8438 O O . GLU B 1 373 ? -27.625 -15.852 -7.395 1 91.62 373 GLU B O 1
ATOM 8443 N N . ASP B 1 374 ? -26.047 -15.781 -9.039 1 92.75 374 ASP B N 1
ATOM 8444 C CA . ASP B 1 374 ? -27.016 -16.141 -10.07 1 92.75 374 ASP B CA 1
ATOM 8445 C C . ASP B 1 374 ? -27.344 -17.641 -10.008 1 92.75 374 ASP B C 1
ATOM 8447 O O . ASP B 1 374 ? -28.391 -18.062 -10.492 1 92.75 374 ASP B O 1
ATOM 8451 N N . GLY B 1 375 ? -26.438 -18.422 -9.531 1 93.44 375 GLY B N 1
ATOM 8452 C CA . GLY B 1 375 ? -26.641 -19.859 -9.453 1 93.44 375 GLY B CA 1
ATOM 8453 C C . GLY B 1 375 ? -26.672 -20.531 -10.812 1 93.44 375 GLY B C 1
ATOM 8454 O O . GLY B 1 375 ? -27.484 -21.422 -11.055 1 93.44 375 GLY B O 1
ATOM 8455 N N . ARG B 1 376 ? -25.891 -20.062 -11.742 1 94.88 376 ARG B N 1
ATOM 8456 C CA . ARG B 1 376 ? -25.812 -20.562 -13.109 1 94.88 376 ARG B CA 1
ATOM 8457 C C . ARG B 1 376 ? -24.469 -21.234 -13.367 1 94.88 376 ARG B C 1
ATOM 8459 O O . ARG B 1 376 ? -23.422 -20.75 -12.922 1 94.88 376 ARG B O 1
ATOM 8466 N N . PRO B 1 377 ? -24.531 -22.391 -14.094 1 96.75 377 PRO B N 1
ATOM 8467 C CA . PRO B 1 377 ? -23.25 -22.969 -14.492 1 96.75 377 PRO B CA 1
ATOM 8468 C C . PRO B 1 377 ? -22.422 -22.047 -15.367 1 96.75 377 PRO B C 1
ATOM 8470 O O . PRO B 1 377 ? -22.984 -21.297 -16.188 1 96.75 377 PRO B O 1
ATOM 8473 N N . VAL B 1 378 ? -21.125 -22.156 -15.195 1 98.25 378 VAL B N 1
ATOM 8474 C CA . VAL B 1 378 ? -20.25 -21.25 -15.938 1 98.25 378 VAL B CA 1
ATOM 8475 C C . VAL B 1 378 ? -19.172 -22.062 -16.656 1 98.25 378 VAL B C 1
ATOM 8477 O O . VAL B 1 378 ? -18.641 -23.016 -16.109 1 98.25 378 VAL B O 1
ATOM 8480 N N . ILE B 1 379 ? -18.875 -21.75 -17.906 1 98.12 379 ILE B N 1
ATOM 8481 C CA . ILE B 1 379 ? -17.75 -22.266 -18.656 1 98.12 379 ILE B CA 1
ATOM 8482 C C . ILE B 1 379 ? -16.766 -21.141 -18.984 1 98.12 379 ILE B C 1
ATOM 8484 O O . ILE B 1 379 ? -17.125 -20.172 -19.656 1 98.12 379 ILE B O 1
ATOM 8488 N N . VAL B 1 380 ? -15.578 -21.203 -18.438 1 98.5 380 VAL B N 1
ATOM 8489 C CA . VAL B 1 380 ? -14.516 -20.266 -18.781 1 98.5 380 VAL B CA 1
ATOM 8490 C C . VAL B 1 380 ? -13.758 -20.766 -20 1 98.5 380 VAL B C 1
ATOM 8492 O O . VAL B 1 380 ? -13.25 -21.891 -20.016 1 98.5 380 VAL B O 1
ATOM 8495 N N . LYS B 1 381 ? -13.68 -19.969 -20.969 1 96.94 381 LYS B N 1
ATOM 8496 C CA . LYS B 1 381 ? -13.141 -20.422 -22.25 1 96.94 381 LYS B CA 1
ATOM 8497 C C . LYS B 1 381 ? -12.031 -19.5 -22.734 1 96.94 381 LYS B C 1
ATOM 8499 O O . LYS B 1 381 ? -12.062 -18.297 -22.484 1 96.94 381 LYS B O 1
ATOM 8504 N N . GLU B 1 382 ? -11.031 -20.078 -23.344 1 96.19 382 GLU B N 1
ATOM 8505 C CA . GLU B 1 382 ? -9.938 -19.391 -24.031 1 96.19 382 GLU B CA 1
ATOM 8506 C C . GLU B 1 382 ? -9.562 -20.094 -25.328 1 96.19 382 GLU B C 1
ATOM 8508 O O . GLU B 1 382 ? -9.961 -21.25 -25.547 1 96.19 382 GLU B O 1
ATOM 8513 N N . LEU B 1 383 ? -8.82 -19.531 -26.141 1 93.69 383 LEU B N 1
ATOM 8514 C CA . LEU B 1 383 ? -8.477 -20.125 -27.438 1 93.69 383 LEU B CA 1
ATOM 8515 C C . LEU B 1 383 ? -7.836 -21.484 -27.266 1 93.69 383 LEU B C 1
ATOM 8517 O O . LEU B 1 383 ? -8.422 -22.5 -27.641 1 93.69 383 LEU B O 1
ATOM 8521 N N . ASN B 1 384 ? -6.68 -21.594 -26.562 1 91.62 384 ASN B N 1
ATOM 8522 C CA . ASN B 1 384 ? -5.973 -22.859 -26.375 1 91.62 384 ASN B CA 1
ATOM 8523 C C . ASN B 1 384 ? -6.332 -23.516 -25.047 1 91.62 384 ASN B C 1
ATOM 8525 O O . ASN B 1 384 ? -6.078 -24.703 -24.859 1 91.62 384 ASN B O 1
ATOM 8529 N N . GLY B 1 385 ? -6.859 -22.812 -24.125 1 94.88 385 GLY B N 1
ATOM 8530 C CA . GLY B 1 385 ? -7.371 -23.359 -22.875 1 94.88 385 GLY B CA 1
ATOM 8531 C C . GLY B 1 385 ? -6.273 -23.75 -21.891 1 94.88 385 GLY B C 1
ATOM 8532 O O . GLY B 1 385 ? -6.477 -24.609 -21.031 1 94.88 385 GLY B O 1
ATOM 8533 N N . ARG B 1 386 ? -5.082 -23.141 -22.016 1 96.38 386 ARG B N 1
ATOM 8534 C CA . ARG B 1 386 ? -3.986 -23.609 -21.172 1 96.38 386 ARG B CA 1
ATOM 8535 C C . ARG B 1 386 ? -3.266 -22.438 -20.5 1 96.38 386 ARG B C 1
ATOM 8537 O O . ARG B 1 386 ? -2.236 -22.625 -19.859 1 96.38 386 ARG B O 1
ATOM 8544 N N . ASP B 1 387 ? -3.77 -21.203 -20.656 1 97.44 387 ASP B N 1
ATOM 8545 C CA . ASP B 1 387 ? -3.07 -20.031 -20.109 1 97.44 387 ASP B CA 1
ATOM 8546 C C . ASP B 1 387 ? -4.008 -19.172 -19.266 1 97.44 387 ASP B C 1
ATOM 8548 O O . ASP B 1 387 ? -4.238 -19.453 -18.094 1 97.44 387 ASP B O 1
ATOM 8552 N N . MET B 1 388 ? -4.762 -18.281 -19.906 1 97.94 388 MET B N 1
ATOM 8553 C CA . MET B 1 388 ? -5.566 -17.312 -19.172 1 97.94 388 MET B CA 1
ATOM 8554 C C . MET B 1 388 ? -6.754 -17.984 -18.5 1 97.94 388 MET B C 1
ATOM 8556 O O . MET B 1 388 ? -7.238 -17.531 -17.469 1 97.94 388 MET B O 1
ATOM 8560 N N . VAL B 1 389 ? -7.219 -19.062 -19.094 1 98 389 VAL B N 1
ATOM 8561 C CA . VAL B 1 389 ? -8.328 -19.812 -18.5 1 98 389 VAL B CA 1
ATOM 8562 C C . VAL B 1 389 ? -7.93 -20.328 -17.125 1 98 389 VAL B C 1
ATOM 8564 O O . VAL B 1 389 ? -8.75 -20.344 -16.203 1 98 389 VAL B O 1
ATOM 8567 N N . LEU B 1 390 ? -6.68 -20.703 -17 1 98.25 390 LEU B N 1
ATOM 8568 C CA . LEU B 1 390 ? -6.18 -21.203 -15.719 1 98.25 390 LEU B CA 1
ATOM 8569 C C . LEU B 1 390 ? -6.062 -20.062 -14.703 1 98.25 390 LEU B C 1
ATOM 8571 O O . LEU B 1 390 ? -6.32 -20.25 -13.516 1 98.25 390 LEU B O 1
ATOM 8575 N N . VAL B 1 391 ? -5.699 -18.875 -15.18 1 98.69 391 VAL B N 1
ATOM 8576 C CA . VAL B 1 391 ? -5.605 -17.719 -14.312 1 98.69 391 VAL B CA 1
ATOM 8577 C C . VAL B 1 391 ? -6.98 -17.391 -13.727 1 98.69 391 VAL B C 1
ATOM 8579 O O . VAL B 1 391 ? -7.156 -17.359 -12.508 1 98.69 391 VAL B O 1
ATOM 8582 N N . VAL B 1 392 ? -7.938 -17.234 -14.578 1 98.75 392 VAL B N 1
ATOM 8583 C CA . VAL B 1 392 ? -9.25 -16.75 -14.172 1 98.75 392 VAL B CA 1
ATOM 8584 C C . VAL B 1 392 ? -9.984 -17.828 -13.375 1 98.75 392 VAL B C 1
ATOM 8586 O O . VAL B 1 392 ? -10.594 -17.531 -12.344 1 98.75 392 VAL B O 1
ATOM 8589 N N . ALA B 1 393 ? -9.93 -19.062 -13.836 1 98.62 393 ALA B N 1
ATOM 8590 C CA . ALA B 1 393 ? -10.602 -20.156 -13.133 1 98.62 393 ALA B CA 1
ATOM 8591 C C . ALA B 1 393 ? -9.992 -20.375 -11.75 1 98.62 393 ALA B C 1
ATOM 8593 O O . ALA B 1 393 ? -10.703 -20.656 -10.789 1 98.62 393 ALA B O 1
ATOM 8594 N N . SER B 1 394 ? -8.672 -20.297 -11.664 1 98.81 394 SER B N 1
ATOM 8595 C CA . SER B 1 394 ? -8.008 -20.438 -10.375 1 98.81 394 SER B CA 1
ATOM 8596 C C . SER B 1 394 ? -8.367 -19.297 -9.438 1 98.81 394 SER B C 1
ATOM 8598 O O . SER B 1 394 ? -8.617 -19.516 -8.25 1 98.81 394 SER B O 1
ATOM 8600 N N . LEU B 1 395 ? -8.375 -18.109 -9.961 1 98.75 395 LEU B N 1
ATOM 8601 C CA . LEU B 1 395 ? -8.719 -16.953 -9.148 1 98.75 395 LEU B CA 1
ATOM 8602 C C . LEU B 1 395 ? -10.164 -17.047 -8.656 1 98.75 395 LEU B C 1
ATOM 8604 O O . LEU B 1 395 ? -10.453 -16.719 -7.5 1 98.75 395 LEU B O 1
ATOM 8608 N N . ALA B 1 396 ? -11.031 -17.438 -9.523 1 98.5 396 ALA B N 1
ATOM 8609 C CA . ALA B 1 396 ? -12.43 -17.594 -9.125 1 98.5 396 ALA B CA 1
ATOM 8610 C C . ALA B 1 396 ? -12.562 -18.578 -7.977 1 98.5 396 ALA B C 1
ATOM 8612 O O . ALA B 1 396 ? -13.266 -18.312 -7 1 98.5 396 ALA B O 1
ATOM 8613 N N . GLN B 1 397 ? -11.883 -19.734 -8.125 1 98.31 397 GLN B N 1
ATOM 8614 C CA . GLN B 1 397 ? -11.906 -20.75 -7.078 1 98.31 397 GLN B CA 1
ATOM 8615 C C . GLN B 1 397 ? -11.297 -20.219 -5.781 1 98.31 397 GLN B C 1
ATOM 8617 O O . GLN B 1 397 ? -11.82 -20.469 -4.695 1 98.31 397 GLN B O 1
ATOM 8622 N N . LEU B 1 398 ? -10.234 -19.5 -5.934 1 98.06 398 LEU B N 1
ATOM 8623 C CA . LEU B 1 398 ? -9.547 -18.906 -4.793 1 98.06 398 LEU B CA 1
ATOM 8624 C C . LEU B 1 398 ? -10.469 -17.953 -4.047 1 98.06 398 LEU B C 1
ATOM 8626 O O . LEU B 1 398 ? -10.43 -17.875 -2.816 1 98.06 398 LEU B O 1
ATOM 8630 N N . ILE B 1 399 ? -11.25 -17.219 -4.734 1 96.88 399 ILE B N 1
ATOM 8631 C CA . ILE B 1 399 ? -12.125 -16.188 -4.184 1 96.88 399 ILE B CA 1
ATOM 8632 C C . ILE B 1 399 ? -13.297 -16.859 -3.461 1 96.88 399 ILE B C 1
ATOM 8634 O O . ILE B 1 399 ? -13.695 -16.422 -2.377 1 96.88 399 ILE B O 1
ATOM 8638 N N . VAL B 1 400 ? -13.828 -17.938 -3.928 1 96.06 400 VAL B N 1
ATOM 8639 C CA . VAL B 1 400 ? -15.086 -18.469 -3.426 1 96.06 400 VAL B CA 1
ATOM 8640 C C . VAL B 1 400 ? -14.812 -19.547 -2.389 1 96.06 400 VAL B C 1
ATOM 8642 O O . VAL B 1 400 ? -15.664 -19.828 -1.537 1 96.06 400 VAL B O 1
ATOM 8645 N N . ASP B 1 401 ? -13.641 -20.219 -2.438 1 96 401 ASP B N 1
ATOM 8646 C CA . ASP B 1 401 ? -13.32 -21.359 -1.569 1 96 401 ASP B CA 1
ATOM 8647 C C . ASP B 1 401 ? -12.172 -21.016 -0.625 1 96 401 ASP B C 1
ATOM 8649 O O . ASP B 1 401 ? -11.016 -20.922 -1.051 1 96 401 ASP B O 1
ATOM 8653 N N . SER B 1 402 ? -12.383 -20.938 0.651 1 93.94 402 SER B N 1
ATOM 8654 C CA . SER B 1 402 ? -11.398 -20.531 1.646 1 93.94 402 SER B CA 1
ATOM 8655 C C . SER B 1 402 ? -10.305 -21.578 1.802 1 93.94 402 SER B C 1
ATOM 8657 O O . SER B 1 402 ? -9.195 -21.266 2.232 1 93.94 402 SER B O 1
ATOM 8659 N N . TYR B 1 403 ? -10.594 -22.828 1.448 1 94.75 403 TYR B N 1
ATOM 8660 C CA . TYR B 1 403 ? -9.578 -23.875 1.499 1 94.75 403 TYR B CA 1
ATOM 8661 C C . TYR B 1 403 ? -8.375 -23.516 0.641 1 94.75 403 TYR B C 1
ATOM 8663 O O . TYR B 1 403 ? -7.23 -23.734 1.039 1 94.75 403 TYR B O 1
ATOM 8671 N N . TYR B 1 404 ? -8.633 -22.969 -0.462 1 97.31 404 TYR B N 1
ATOM 8672 C CA . TYR B 1 404 ? -7.566 -22.672 -1.404 1 97.31 404 TYR B CA 1
ATOM 8673 C C . TYR B 1 404 ? -6.742 -21.469 -0.926 1 97.31 404 TYR B C 1
ATOM 8675 O O . TYR B 1 404 ? -5.711 -21.141 -1.517 1 97.31 404 TYR B O 1
ATOM 8683 N N . ARG B 1 405 ? -7.125 -20.859 0.147 1 96.44 405 ARG B N 1
ATOM 8684 C CA . ARG B 1 405 ? -6.379 -19.734 0.696 1 96.44 405 ARG B CA 1
ATOM 8685 C C . ARG B 1 405 ? -5.473 -20.172 1.838 1 96.44 405 ARG B C 1
ATOM 8687 O O . ARG B 1 405 ? -4.797 -19.359 2.459 1 96.44 405 ARG B O 1
ATOM 8694 N N . THR B 1 406 ? -5.469 -21.422 2.1 1 95.19 406 THR B N 1
ATOM 8695 C CA . THR B 1 406 ? -4.469 -22.047 2.967 1 95.19 406 THR B CA 1
ATOM 8696 C C . THR B 1 406 ? -3.256 -22.484 2.16 1 95.19 406 THR B C 1
ATOM 8698 O O . THR B 1 406 ? -3.291 -22.5 0.927 1 95.19 406 THR B O 1
ATOM 8701 N N . ILE B 1 407 ? -2.213 -22.859 2.799 1 93 407 ILE B N 1
ATOM 8702 C CA . ILE B 1 407 ? -1.009 -23.312 2.113 1 93 407 ILE B CA 1
ATOM 8703 C C . ILE B 1 407 ? -1.301 -24.609 1.361 1 93 407 ILE B C 1
ATOM 8705 O O . ILE B 1 407 ? -1.037 -24.719 0.161 1 93 407 ILE B O 1
ATOM 8709 N N . ARG B 1 408 ? -1.872 -25.547 2.061 1 93.38 408 ARG B N 1
ATOM 8710 C CA . ARG B 1 408 ? -2.191 -26.828 1.441 1 93.38 408 ARG B CA 1
ATOM 8711 C C . ARG B 1 408 ? -3.219 -26.656 0.328 1 93.38 408 ARG B C 1
ATOM 8713 O O . ARG B 1 408 ? -3.105 -27.281 -0.73 1 93.38 408 ARG B O 1
ATOM 8720 N N . GLY B 1 409 ? -4.156 -25.875 0.631 1 96.88 409 GLY B N 1
ATOM 8721 C CA . GLY B 1 409 ? -5.184 -25.625 -0.366 1 96.88 409 GLY B CA 1
ATOM 8722 C C . GLY B 1 409 ? -4.648 -24.938 -1.609 1 96.88 409 GLY B C 1
ATOM 8723 O O . GLY B 1 409 ? -5.035 -25.281 -2.729 1 96.88 409 GLY B O 1
ATOM 8724 N N . PHE B 1 410 ? -3.809 -23.984 -1.404 1 97.94 410 PHE B N 1
ATOM 8725 C CA . PHE B 1 410 ? -3.242 -23.25 -2.527 1 97.94 410 PHE B CA 1
ATOM 8726 C C . PHE B 1 410 ? -2.379 -24.172 -3.391 1 97.94 410 PHE B C 1
ATOM 8728 O O . PHE B 1 410 ? -2.416 -24.094 -4.621 1 97.94 410 PHE B O 1
ATOM 8735 N N . GLN B 1 411 ? -1.644 -25.016 -2.764 1 96.69 411 GLN B N 1
ATOM 8736 C CA . GLN B 1 411 ? -0.845 -26 -3.48 1 96.69 411 GLN B CA 1
ATOM 8737 C C . GLN B 1 411 ? -1.732 -26.953 -4.27 1 96.69 411 GLN B C 1
ATOM 8739 O O . GLN B 1 411 ? -1.429 -27.297 -5.418 1 96.69 411 GLN B O 1
ATOM 8744 N N . THR B 1 412 ? -2.787 -27.312 -3.643 1 97.31 412 THR B N 1
ATOM 8745 C CA . THR B 1 412 ? -3.746 -28.188 -4.301 1 97.31 412 THR B CA 1
ATOM 8746 C C . THR B 1 412 ? -4.336 -27.516 -5.535 1 97.31 412 THR B C 1
ATOM 8748 O O . THR B 1 412 ? -4.48 -28.156 -6.586 1 97.31 412 THR B O 1
ATOM 8751 N N . LEU B 1 413 ? -4.637 -26.297 -5.367 1 98.38 413 LEU B N 1
ATOM 8752 C CA . LEU B 1 413 ? -5.199 -25.516 -6.469 1 98.38 413 LEU B CA 1
ATOM 8753 C C . LEU B 1 413 ? -4.223 -25.453 -7.641 1 98.38 413 LEU B C 1
ATOM 8755 O O . LEU B 1 413 ? -4.609 -25.672 -8.789 1 98.38 413 LEU B O 1
ATOM 8759 N N . ILE B 1 414 ? -3.004 -25.141 -7.391 1 98.25 414 ILE B N 1
ATOM 8760 C CA . ILE B 1 414 ? -1.988 -25.016 -8.43 1 98.25 414 ILE B CA 1
ATOM 8761 C C . ILE B 1 414 ? -1.743 -26.375 -9.086 1 98.25 414 ILE B C 1
ATOM 8763 O O . ILE B 1 414 ? -1.623 -26.469 -10.305 1 98.25 414 ILE B O 1
ATOM 8767 N N . GLN B 1 415 ? -1.684 -27.375 -8.273 1 97.31 415 GLN B N 1
ATOM 8768 C CA . GLN B 1 415 ? -1.473 -28.719 -8.797 1 97.31 415 GLN B CA 1
ATOM 8769 C C . GLN B 1 415 ? -2.613 -29.141 -9.719 1 97.31 415 GLN B C 1
ATOM 8771 O O . GLN B 1 415 ? -2.379 -29.656 -10.812 1 97.31 415 GLN B O 1
ATOM 8776 N N . LYS B 1 416 ? -3.77 -28.875 -9.32 1 97.31 416 LYS B N 1
ATOM 8777 C CA . LYS B 1 416 ? -4.965 -29.297 -10.055 1 97.31 416 LYS B CA 1
ATOM 8778 C C . LYS B 1 416 ? -5.148 -28.453 -11.32 1 97.31 416 LYS B C 1
ATOM 8780 O O . LYS B 1 416 ? -5.395 -29 -12.398 1 97.31 416 LYS B O 1
ATOM 8785 N N . MET B 1 417 ? -4.969 -27.188 -11.219 1 97.81 417 MET B N 1
ATOM 8786 C CA . MET B 1 417 ? -5.371 -26.281 -12.289 1 97.81 417 MET B CA 1
ATOM 8787 C C . MET B 1 417 ? -4.207 -26 -13.234 1 97.81 417 MET B C 1
ATOM 8789 O O . MET B 1 417 ? -4.41 -25.766 -14.43 1 97.81 417 MET B O 1
ATOM 8793 N N . TRP B 1 418 ? -3.018 -26 -12.773 1 98.12 418 TRP B N 1
ATOM 8794 C CA . TRP B 1 418 ? -1.897 -25.562 -13.602 1 98.12 418 TRP B CA 1
ATOM 8795 C C . TRP B 1 418 ? -1.075 -26.766 -14.07 1 98.12 418 TRP B C 1
ATOM 8797 O O . TRP B 1 418 ? -0.89 -26.953 -15.273 1 98.12 418 TRP B O 1
ATOM 8807 N N . VAL B 1 419 ? -0.7 -27.594 -13.133 1 97.19 419 VAL B N 1
ATOM 8808 C CA . VAL B 1 419 ? 0.172 -28.719 -13.477 1 97.19 419 VAL B CA 1
ATOM 8809 C C . VAL B 1 419 ? -0.614 -29.766 -14.258 1 97.19 419 VAL B C 1
ATOM 8811 O O . VAL B 1 419 ? -0.219 -30.141 -15.359 1 97.19 419 VAL B O 1
ATOM 8814 N N . LEU B 1 420 ? -1.741 -30.141 -13.789 1 96.31 420 LEU B N 1
ATOM 8815 C CA . LEU B 1 420 ? -2.496 -31.234 -14.391 1 96.31 420 LEU B CA 1
ATOM 8816 C C . LEU B 1 420 ? -3.197 -30.766 -15.664 1 96.31 420 LEU B C 1
ATOM 8818 O O . LEU B 1 420 ? -3.389 -31.562 -16.594 1 96.31 420 LEU B O 1
ATOM 8822 N N . CYS B 1 421 ? -3.584 -29.484 -15.688 1 95.88 421 CYS B N 1
ATOM 8823 C CA . CYS B 1 421 ? -4.281 -28.984 -16.859 1 95.88 421 CYS B CA 1
ATOM 8824 C C . CYS B 1 421 ? -3.295 -28.625 -17.969 1 95.88 421 CYS B C 1
ATOM 8826 O O . CYS B 1 421 ? -3.695 -28.188 -19.047 1 95.88 421 CYS B O 1
ATOM 8828 N N . GLY B 1 422 ? -2.102 -28.797 -17.703 1 96.5 422 GLY B N 1
ATOM 8829 C CA . GLY B 1 422 ? -1.101 -28.812 -18.766 1 96.5 422 GLY B CA 1
ATOM 8830 C C . GLY B 1 422 ? -0.664 -27.422 -19.188 1 96.5 422 GLY B C 1
ATOM 8831 O O . GLY B 1 422 ? -0.468 -27.156 -20.375 1 96.5 422 GLY B O 1
ATOM 8832 N N . HIS B 1 423 ? -0.592 -26.406 -18.312 1 97.44 423 HIS B N 1
ATOM 8833 C CA . HIS B 1 423 ? 0.072 -25.156 -18.656 1 97.44 423 HIS B CA 1
ATOM 8834 C C . HIS B 1 423 ? 1.483 -25.406 -19.172 1 97.44 423 HIS B C 1
ATOM 8836 O O . HIS B 1 423 ? 2.252 -26.141 -18.562 1 97.44 423 HIS B O 1
ATOM 8842 N N . PRO B 1 424 ? 1.772 -24.875 -20.312 1 96.5 424 PRO B N 1
ATOM 8843 C CA . PRO B 1 424 ? 3.094 -25.141 -20.875 1 96.5 424 PRO B CA 1
ATOM 8844 C C . PRO B 1 424 ? 4.211 -24.375 -20.188 1 96.5 424 PRO B C 1
ATOM 8846 O O . PRO B 1 424 ? 4.758 -23.422 -20.75 1 96.5 424 PRO B O 1
ATOM 8849 N N . PHE B 1 425 ? 4.691 -24.844 -19.094 1 96.75 425 PHE B N 1
ATOM 8850 C CA . PHE B 1 425 ? 5.699 -24.156 -18.297 1 96.75 425 PHE B CA 1
ATOM 8851 C C . PHE B 1 425 ? 7.016 -24.062 -19.047 1 96.75 425 PHE B C 1
ATOM 8853 O O . PHE B 1 425 ? 7.691 -23.031 -19 1 96.75 425 PHE B O 1
ATOM 8860 N N . VAL B 1 426 ? 7.434 -25.078 -19.766 1 94.75 426 VAL B N 1
ATOM 8861 C CA . VAL B 1 426 ? 8.703 -25.078 -20.484 1 94.75 426 VAL B CA 1
ATOM 8862 C C . VAL B 1 426 ? 8.703 -23.953 -21.516 1 94.75 426 VAL B C 1
ATOM 8864 O O . VAL B 1 426 ? 9.656 -23.172 -21.594 1 94.75 426 VAL B O 1
ATOM 8867 N N . ARG B 1 427 ? 7.656 -23.906 -22.234 1 92.62 427 ARG B N 1
ATOM 8868 C CA . ARG B 1 427 ? 7.555 -22.922 -23.312 1 92.62 427 ARG B CA 1
ATOM 8869 C C . ARG B 1 427 ? 7.367 -21.516 -22.766 1 92.62 427 ARG B C 1
ATOM 8871 O O . ARG B 1 427 ? 7.977 -20.562 -23.25 1 92.62 427 ARG B O 1
ATOM 8878 N N . ARG B 1 428 ? 6.527 -21.391 -21.781 1 95.38 428 ARG B N 1
ATOM 8879 C CA . ARG B 1 428 ? 6.168 -20.062 -21.266 1 95.38 428 ARG B CA 1
ATOM 8880 C C . ARG B 1 428 ? 7.293 -19.484 -20.422 1 95.38 428 ARG B C 1
ATOM 8882 O O . ARG B 1 428 ? 7.496 -18.266 -20.422 1 95.38 428 ARG B O 1
ATOM 8889 N N . CYS B 1 429 ? 8.023 -20.312 -19.734 1 93.44 429 CYS B N 1
ATOM 8890 C CA . CYS B 1 429 ? 9.055 -19.812 -18.828 1 93.44 429 CYS B CA 1
ATOM 8891 C C . CYS B 1 429 ? 10.43 -19.906 -19.469 1 93.44 429 CYS B C 1
ATOM 8893 O O . CYS B 1 429 ? 11.422 -19.422 -18.906 1 93.44 429 CYS B O 1
ATOM 8895 N N . GLY B 1 430 ? 10.57 -20.5 -20.609 1 90.75 430 GLY B N 1
ATOM 8896 C CA . GLY B 1 430 ? 11.852 -20.625 -21.297 1 90.75 430 GLY B CA 1
ATOM 8897 C C . GLY B 1 430 ? 12.844 -21.484 -20.547 1 90.75 430 GLY B C 1
ATOM 8898 O O . GLY B 1 430 ? 14 -21.094 -20.359 1 90.75 430 GLY B O 1
ATOM 8899 N N . HIS B 1 431 ? 12.383 -22.609 -20.109 1 91.5 431 HIS B N 1
ATOM 8900 C CA . HIS B 1 431 ? 13.25 -23.516 -19.359 1 91.5 431 HIS B CA 1
ATOM 8901 C C . HIS B 1 431 ? 14.367 -24.062 -20.25 1 91.5 431 HIS B C 1
ATOM 8903 O O . HIS B 1 431 ? 15.453 -24.375 -19.75 1 91.5 431 HIS B O 1
ATOM 8909 N N . ILE B 1 432 ? 14.039 -24.234 -21.5 1 89.75 432 ILE B N 1
ATOM 8910 C CA . ILE B 1 432 ? 15.023 -24.75 -22.438 1 89.75 432 ILE B CA 1
ATOM 8911 C C . ILE B 1 432 ? 15.148 -23.797 -23.625 1 89.75 432 ILE B C 1
ATOM 8913 O O . ILE B 1 432 ? 14.234 -23.016 -23.906 1 89.75 432 ILE B O 1
ATOM 8917 N N . LYS B 1 433 ? 16.297 -23.75 -24.25 1 80.31 433 LYS B N 1
ATOM 8918 C CA . LYS B 1 433 ? 16.531 -22.969 -25.469 1 80.31 433 LYS B CA 1
ATOM 8919 C C . LYS B 1 433 ? 17.172 -23.828 -26.547 1 80.31 433 LYS B C 1
ATOM 8921 O O . LYS B 1 433 ? 18.406 -23.875 -26.656 1 80.31 433 LYS B O 1
ATOM 8926 N N . PRO B 1 434 ? 16.328 -24.438 -27.328 1 69.75 434 PRO B N 1
ATOM 8927 C CA . PRO B 1 434 ? 16.906 -25.297 -28.375 1 69.75 434 PRO B CA 1
ATOM 8928 C C . PRO B 1 434 ? 17.625 -24.5 -29.469 1 69.75 434 PRO B C 1
ATOM 8930 O O . PRO B 1 434 ? 17.234 -23.359 -29.75 1 69.75 434 PRO B O 1
ATOM 8933 N N . PHE B 1 435 ? 18.922 -24.719 -29.828 1 58.72 435 PHE B N 1
ATOM 8934 C CA . PHE B 1 435 ? 19.766 -24.062 -30.812 1 58.72 435 PHE B CA 1
ATOM 8935 C C . PHE B 1 435 ? 19.156 -24.156 -32.219 1 58.72 435 PHE B C 1
ATOM 8937 O O . PHE B 1 435 ? 19.734 -23.656 -33.188 1 58.72 435 PHE B O 1
ATOM 8944 N N . THR B 1 436 ? 18.047 -24.688 -32.438 1 57.94 436 THR B N 1
ATOM 8945 C CA . THR B 1 436 ? 17.578 -24.859 -33.812 1 57.94 436 THR B CA 1
ATOM 8946 C C . THR B 1 436 ? 16.859 -23.609 -34.281 1 57.94 436 THR B C 1
ATOM 8948 O O . THR B 1 436 ? 16.391 -22.797 -33.5 1 57.94 436 THR B O 1
ATOM 8951 N N . LYS B 1 437 ? 16.969 -23.25 -35.688 1 51.19 437 LYS B N 1
ATOM 8952 C CA . LYS B 1 437 ? 16.297 -22.172 -36.406 1 51.19 437 LYS B CA 1
ATOM 8953 C C . LYS B 1 437 ? 14.867 -21.969 -35.875 1 51.19 437 LYS B C 1
ATOM 8955 O O . LYS B 1 437 ? 14.352 -20.859 -35.875 1 51.19 437 LYS B O 1
ATOM 8960 N N . GLU B 1 438 ? 14.18 -22.891 -35.5 1 49.69 438 GLU B N 1
ATOM 8961 C CA . GLU B 1 438 ? 12.82 -22.969 -34.969 1 49.69 438 GLU B CA 1
ATOM 8962 C C . GLU B 1 438 ? 12.75 -22.359 -33.562 1 49.69 438 GLU B C 1
ATOM 8964 O O . GLU B 1 438 ? 11.664 -22.047 -33.094 1 49.69 438 GLU B O 1
ATOM 8969 N N . SER B 1 439 ? 13.781 -22.094 -33 1 51.06 439 SER B N 1
ATOM 8970 C CA . SER B 1 439 ? 14.016 -21.547 -31.672 1 51.06 439 SER B CA 1
ATOM 8971 C C . SER B 1 439 ? 13.516 -20.109 -31.547 1 51.06 439 SER B C 1
ATOM 8973 O O . SER B 1 439 ? 13.031 -19.703 -30.5 1 51.06 439 SER B O 1
ATOM 8975 N N . GLU B 1 440 ? 13.773 -19.422 -32.688 1 51.16 440 GLU B N 1
ATOM 8976 C CA . GLU B 1 440 ? 13.289 -18.031 -32.656 1 51.16 440 GLU B CA 1
ATOM 8977 C C . GLU B 1 440 ? 11.781 -17.984 -32.438 1 51.16 440 GLU B C 1
ATOM 8979 O O . GLU B 1 440 ? 11.266 -17.078 -31.797 1 51.16 440 GLU B O 1
ATOM 8984 N N . LYS B 1 441 ? 11.133 -18.938 -33.031 1 50.16 441 LYS B N 1
ATOM 8985 C CA . LYS B 1 441 ? 9.68 -19 -32.906 1 50.16 441 LYS B CA 1
ATOM 8986 C C . LYS B 1 441 ? 9.242 -19.344 -31.5 1 50.16 441 LYS B C 1
ATOM 8988 O O . LYS B 1 441 ? 8.164 -18.938 -31.047 1 50.16 441 LYS B O 1
ATOM 8993 N N . ASP B 1 442 ? 10.148 -20.031 -30.875 1 53.12 442 ASP B N 1
ATOM 8994 C CA . ASP B 1 442 ? 9.898 -20.469 -29.516 1 53.12 442 ASP B CA 1
ATOM 8995 C C . ASP B 1 442 ? 9.961 -19.297 -28.547 1 53.12 442 ASP B C 1
ATOM 8997 O O . ASP B 1 442 ? 9.227 -19.25 -27.547 1 53.12 442 ASP B O 1
ATOM 9001 N N . VAL B 1 443 ? 10.812 -18.391 -28.875 1 55.06 443 VAL B N 1
ATOM 9002 C CA . VAL B 1 443 ? 10.945 -17.203 -28.062 1 55.06 443 VAL B CA 1
ATOM 9003 C C . VAL B 1 443 ? 9.648 -16.391 -28.094 1 55.06 443 VAL B C 1
ATOM 9005 O O . VAL B 1 443 ? 9.258 -15.789 -27.094 1 55.06 443 VAL B O 1
ATOM 9008 N N . GLU B 1 444 ? 8.922 -16.734 -29.062 1 66.19 444 GLU B N 1
ATOM 9009 C CA . GLU B 1 444 ? 7.664 -16.016 -29.219 1 66.19 444 GLU B CA 1
ATOM 9010 C C . GLU B 1 444 ? 6.57 -16.625 -28.344 1 66.19 444 GLU B C 1
ATOM 9012 O O . GLU B 1 444 ? 5.535 -16 -28.109 1 66.19 444 GLU B O 1
ATOM 9017 N N . GLN B 1 445 ? 6.996 -17.688 -27.641 1 82.75 445 GLN B N 1
ATOM 9018 C CA . GLN B 1 445 ? 5.957 -18.344 -26.859 1 82.75 445 GLN B CA 1
ATOM 9019 C C . GLN B 1 445 ? 6.156 -18.094 -25.359 1 82.75 445 GLN B C 1
ATOM 9021 O O . GLN B 1 445 ? 5.324 -18.484 -24.547 1 82.75 445 GLN B O 1
ATOM 9026 N N . GLU B 1 446 ? 7.215 -17.391 -25.094 1 91.75 446 GLU B N 1
ATOM 9027 C CA . GLU B 1 446 ? 7.438 -17.062 -23.688 1 91.75 446 GLU B CA 1
ATOM 9028 C C . GLU B 1 446 ? 6.469 -15.977 -23.219 1 91.75 446 GLU B C 1
ATOM 9030 O O . GLU B 1 446 ? 6.203 -15.016 -23.938 1 91.75 446 GLU B O 1
ATOM 9035 N N . ALA B 1 447 ? 5.859 -16.281 -22.094 1 95.56 447 ALA B N 1
ATOM 9036 C CA . ALA B 1 447 ? 4.938 -15.336 -21.484 1 95.56 447 ALA B CA 1
ATOM 9037 C C . ALA B 1 447 ? 4.836 -15.562 -19.984 1 95.56 447 ALA B C 1
ATOM 9039 O O . ALA B 1 447 ? 4.812 -16.703 -19.516 1 95.56 447 ALA B O 1
ATOM 9040 N N . PRO B 1 448 ? 4.82 -14.461 -19.219 1 96.62 448 PRO B N 1
ATOM 9041 C CA . PRO B 1 448 ? 4.789 -14.586 -17.75 1 96.62 448 PRO B CA 1
ATOM 9042 C C . PRO B 1 448 ? 3.383 -14.836 -17.219 1 96.62 448 PRO B C 1
ATOM 9044 O O . PRO B 1 448 ? 2.916 -14.109 -16.328 1 96.62 448 PRO B O 1
ATOM 9047 N N . VAL B 1 449 ? 2.744 -15.898 -17.656 1 98 449 VAL B N 1
ATOM 9048 C CA . VAL B 1 449 ? 1.35 -16.156 -17.297 1 98 449 VAL B CA 1
ATOM 9049 C C . VAL B 1 449 ? 1.244 -16.516 -15.828 1 98 449 VAL B C 1
ATOM 9051 O O . VAL B 1 449 ? 0.381 -16 -15.109 1 98 449 VAL B O 1
ATOM 9054 N N . PHE B 1 450 ? 2.1 -17.391 -15.359 1 98.06 450 PHE B N 1
ATOM 9055 C CA . PHE B 1 450 ? 2.039 -17.812 -13.969 1 98.06 450 PHE B CA 1
ATOM 9056 C C . PHE B 1 450 ? 2.398 -16.656 -13.039 1 98.06 450 PHE B C 1
ATOM 9058 O O . PHE B 1 450 ? 1.819 -16.516 -11.961 1 98.06 450 PHE B O 1
ATOM 9065 N N . LEU B 1 451 ? 3.389 -15.852 -13.422 1 97.38 451 LEU B N 1
ATOM 9066 C CA . LEU B 1 451 ? 3.701 -14.656 -12.641 1 97.38 451 LEU B CA 1
ATOM 9067 C C . LEU B 1 451 ? 2.5 -13.719 -12.578 1 97.38 451 LEU B C 1
ATOM 9069 O O . LEU B 1 451 ? 2.229 -13.117 -11.539 1 97.38 451 LEU B O 1
ATOM 9073 N N . HIS B 1 452 ? 1.86 -13.57 -13.734 1 98.44 452 HIS B N 1
ATOM 9074 C CA . HIS B 1 452 ? 0.647 -12.758 -13.781 1 98.44 452 HIS B CA 1
ATOM 9075 C C . HIS B 1 452 ? -0.396 -13.273 -12.797 1 98.44 452 HIS B C 1
ATOM 9077 O O . HIS B 1 452 ? -1.031 -12.484 -12.094 1 98.44 452 HIS B O 1
ATOM 9083 N N . PHE B 1 453 ? -0.551 -14.57 -12.727 1 98.56 453 PHE B N 1
ATOM 9084 C CA . PHE B 1 453 ? -1.455 -15.195 -11.766 1 98.56 453 PHE B CA 1
ATOM 9085 C C . PHE B 1 453 ? -1.044 -14.852 -10.344 1 98.56 453 PHE B C 1
ATOM 9087 O O . PHE B 1 453 ? -1.877 -14.438 -9.531 1 98.56 453 PHE B O 1
ATOM 9094 N N . LEU B 1 454 ? 0.211 -15.047 -10.047 1 98.19 454 LEU B N 1
ATOM 9095 C CA . LEU B 1 454 ? 0.709 -14.75 -8.703 1 98.19 454 LEU B CA 1
ATOM 9096 C C . LEU B 1 454 ? 0.492 -13.281 -8.359 1 98.19 454 LEU B C 1
ATOM 9098 O O . LEU B 1 454 ? 0.194 -12.945 -7.207 1 98.19 454 LEU B O 1
ATOM 9102 N N . ASP B 1 455 ? 0.688 -12.398 -9.297 1 97.88 455 ASP B N 1
ATOM 9103 C CA . ASP B 1 455 ? 0.457 -10.977 -9.086 1 97.88 455 ASP B CA 1
ATOM 9104 C C . ASP B 1 455 ? -1.005 -10.703 -8.734 1 97.88 455 ASP B C 1
ATOM 9106 O O . ASP B 1 455 ? -1.298 -9.867 -7.875 1 97.88 455 ASP B O 1
ATOM 9110 N N . CYS B 1 456 ? -1.893 -11.367 -9.461 1 98.56 456 CYS B N 1
ATOM 9111 C CA . CYS B 1 456 ? -3.311 -11.219 -9.148 1 98.56 456 CYS B CA 1
ATOM 9112 C C . CYS B 1 456 ? -3.609 -11.688 -7.727 1 98.56 456 CYS B C 1
ATOM 9114 O O . CYS B 1 456 ? -4.414 -11.07 -7.023 1 98.56 456 CYS B O 1
ATOM 9116 N N . VAL B 1 457 ? -3.002 -12.781 -7.309 1 98.44 457 VAL B N 1
ATOM 9117 C CA . VAL B 1 457 ? -3.174 -13.273 -5.945 1 98.44 457 VAL B CA 1
ATOM 9118 C C . VAL B 1 457 ? -2.65 -12.234 -4.953 1 98.44 457 VAL B C 1
ATOM 9120 O O . VAL B 1 457 ? -3.271 -11.984 -3.916 1 98.44 457 VAL B O 1
ATOM 9123 N N . TYR B 1 458 ? -1.542 -11.609 -5.297 1 95.94 458 TYR B N 1
ATOM 9124 C CA . TYR B 1 458 ? -0.98 -10.539 -4.48 1 95.94 458 TYR B CA 1
ATOM 9125 C C . TYR B 1 458 ? -1.977 -9.398 -4.312 1 95.94 458 TYR B C 1
ATOM 9127 O O . TYR B 1 458 ? -2.123 -8.852 -3.219 1 95.94 458 TYR B O 1
ATOM 9135 N N . GLN B 1 459 ? -2.582 -9.039 -5.402 1 95.12 459 GLN B N 1
ATOM 9136 C CA . GLN B 1 459 ? -3.588 -7.98 -5.344 1 95.12 459 GLN B CA 1
ATOM 9137 C C . GLN B 1 459 ? -4.699 -8.336 -4.355 1 95.12 459 GLN B C 1
ATOM 9139 O O . GLN B 1 459 ? -5.145 -7.484 -3.586 1 95.12 459 GLN B O 1
ATOM 9144 N N . LEU B 1 460 ? -5.176 -9.586 -4.363 1 94.5 460 LEU B N 1
ATOM 9145 C CA . LEU B 1 460 ? -6.238 -10.031 -3.473 1 94.5 460 LEU B CA 1
ATOM 9146 C C . LEU B 1 460 ? -5.766 -10.047 -2.023 1 94.5 460 LEU B C 1
ATOM 9148 O O . LEU B 1 460 ? -6.527 -9.711 -1.113 1 94.5 460 LEU B O 1
ATOM 9152 N N . MET B 1 461 ? -4.492 -10.43 -1.832 1 92.75 461 MET B N 1
ATOM 9153 C CA . MET B 1 461 ? -3.932 -10.453 -0.484 1 92.75 461 MET B CA 1
ATOM 9154 C C . MET B 1 461 ? -3.887 -9.055 0.112 1 92.75 461 MET B C 1
ATOM 9156 O O . MET B 1 461 ? -4.066 -8.883 1.319 1 92.75 461 MET B O 1
ATOM 9160 N N . ASN B 1 462 ? -3.629 -8.062 -0.716 1 88.38 462 ASN B N 1
ATOM 9161 C CA . ASN B 1 462 ? -3.605 -6.68 -0.253 1 88.38 462 ASN B CA 1
ATOM 9162 C C . ASN B 1 462 ? -4.996 -6.203 0.163 1 88.38 462 ASN B C 1
ATOM 9164 O O . ASN B 1 462 ? -5.133 -5.426 1.109 1 88.38 462 ASN B O 1
ATOM 9168 N N . GLN B 1 463 ? -5.941 -6.66 -0.55 1 86.88 463 GLN B N 1
ATOM 9169 C CA . GLN B 1 463 ? -7.309 -6.238 -0.267 1 86.88 463 GLN B CA 1
ATOM 9170 C C . GLN B 1 463 ? -7.883 -6.992 0.928 1 86.88 463 GLN B C 1
ATOM 9172 O O . GLN B 1 463 ? -8.742 -6.469 1.646 1 86.88 463 GLN B O 1
ATOM 9177 N N . PHE B 1 464 ? -7.398 -8.227 1.168 1 87.31 464 PHE B N 1
ATOM 9178 C CA . PHE B 1 464 ? -7.848 -9.055 2.285 1 87.31 464 PHE B CA 1
ATOM 9179 C C . PHE B 1 464 ? -6.664 -9.5 3.133 1 87.31 464 PHE B C 1
ATOM 9181 O O . PHE B 1 464 ? -6.273 -10.672 3.09 1 87.31 464 PHE B O 1
ATOM 9188 N N . PRO B 1 465 ? -6.176 -8.672 4.027 1 84.44 465 PRO B N 1
ATOM 9189 C CA . PRO B 1 465 ? -4.906 -8.906 4.723 1 84.44 465 PRO B CA 1
ATOM 9190 C C . PRO B 1 465 ? -4.957 -10.133 5.637 1 84.44 465 PRO B C 1
ATOM 9192 O O . PRO B 1 465 ? -3.918 -10.734 5.918 1 84.44 465 PRO B O 1
ATOM 9195 N N . SER B 1 466 ? -6.082 -10.562 6.078 1 86.19 466 SER B N 1
ATOM 9196 C CA . SER B 1 466 ? -6.172 -11.727 6.957 1 86.19 466 SER B CA 1
ATOM 9197 C C . SER B 1 466 ? -6.828 -12.906 6.254 1 86.19 466 SER B C 1
ATOM 9199 O O . SER B 1 466 ? -7.191 -13.898 6.895 1 86.19 466 SER B O 1
ATOM 9201 N N . GLY B 1 467 ? -7.004 -12.812 4.984 1 89.31 467 GLY B N 1
ATOM 9202 C CA . GLY B 1 467 ? -7.785 -13.805 4.262 1 89.31 467 GLY B CA 1
ATOM 9203 C C . GLY B 1 467 ? -6.953 -14.969 3.76 1 89.31 467 GLY B C 1
ATOM 9204 O O . GLY B 1 467 ? -7.496 -16 3.355 1 89.31 467 GLY B O 1
ATOM 9205 N N . PHE B 1 468 ? -5.66 -14.852 3.822 1 93.94 468 PHE B N 1
ATOM 9206 C CA . PHE B 1 468 ? -4.781 -15.867 3.258 1 93.94 468 PHE B CA 1
ATOM 9207 C C . PHE B 1 468 ? -3.775 -16.344 4.297 1 93.94 468 PHE B C 1
ATOM 9209 O O . PHE B 1 468 ? -3.258 -15.555 5.082 1 93.94 468 PHE B O 1
ATOM 9216 N N . GLU B 1 469 ? -3.516 -17.625 4.27 1 93.44 469 GLU B N 1
ATOM 9217 C CA . GLU B 1 469 ? -2.588 -18.203 5.238 1 93.44 469 GLU B CA 1
ATOM 9218 C C . GLU B 1 469 ? -1.141 -17.891 4.863 1 93.44 469 GLU B C 1
ATOM 9220 O O . GLU B 1 469 ? -0.28 -17.781 5.738 1 93.44 469 GLU B O 1
ATOM 9225 N N . PHE B 1 470 ? -0.9 -17.828 3.594 1 93 470 PHE B N 1
ATOM 9226 C CA . PHE B 1 470 ? 0.463 -17.641 3.115 1 93 470 PHE B CA 1
ATOM 9227 C C . PHE B 1 470 ? 0.771 -16.156 2.947 1 93 470 PHE B C 1
ATOM 9229 O O . PHE B 1 470 ? -0.14 -15.344 2.787 1 93 470 PHE B O 1
ATOM 9236 N N . SER B 1 471 ? 1.993 -15.797 2.963 1 87.5 471 SER B N 1
ATOM 9237 C CA . SER B 1 471 ? 2.463 -14.414 2.887 1 87.5 471 SER B CA 1
ATOM 9238 C C . SER B 1 471 ? 2.953 -14.078 1.482 1 87.5 471 SER B C 1
ATOM 9240 O O . SER B 1 471 ? 2.979 -14.938 0.602 1 87.5 471 SER B O 1
ATOM 9242 N N . GLU B 1 472 ? 3.293 -12.828 1.343 1 87 472 GLU B N 1
ATOM 9243 C CA . GLU B 1 472 ? 3.9 -12.359 0.101 1 87 472 GLU B CA 1
ATOM 9244 C C . GLU B 1 472 ? 5.195 -13.109 -0.198 1 87 472 GLU B C 1
ATOM 9246 O O . GLU B 1 472 ? 5.473 -13.445 -1.352 1 87 472 GLU B O 1
ATOM 9251 N N . THR B 1 473 ? 5.945 -13.414 0.8 1 81.5 473 THR B N 1
ATOM 9252 C CA . THR B 1 473 ? 7.207 -14.141 0.66 1 81.5 473 THR B CA 1
ATOM 9253 C C . THR B 1 473 ? 6.969 -15.539 0.095 1 8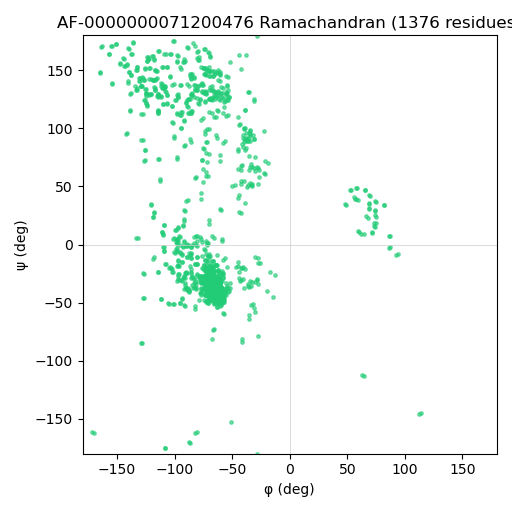1.5 473 THR B C 1
ATOM 9255 O O . THR B 1 473 ? 7.789 -16.047 -0.667 1 81.5 473 THR B O 1
ATOM 9258 N N . TYR B 1 474 ? 5.902 -16.109 0.495 1 88.38 474 TYR B N 1
ATOM 9259 C CA . TYR B 1 474 ? 5.551 -17.438 -0.03 1 88.38 474 TYR B CA 1
ATOM 9260 C C . TYR B 1 474 ? 5.332 -17.375 -1.537 1 88.38 474 TYR B C 1
ATOM 9262 O O . TYR B 1 474 ? 5.793 -18.25 -2.27 1 88.38 474 TYR B O 1
ATOM 9270 N N . LEU B 1 475 ? 4.629 -16.359 -2.018 1 92.62 475 LEU B N 1
ATOM 9271 C CA . LEU B 1 475 ? 4.398 -16.203 -3.447 1 92.62 475 LEU B CA 1
ATOM 9272 C C . LEU B 1 475 ? 5.715 -16.016 -4.195 1 92.62 475 LEU B C 1
ATOM 9274 O O . LEU B 1 475 ? 5.898 -16.578 -5.281 1 92.62 475 LEU B O 1
ATOM 9278 N N . LEU B 1 476 ? 6.586 -15.219 -3.588 1 86.69 476 LEU B N 1
ATOM 9279 C CA . LEU B 1 476 ? 7.895 -15 -4.195 1 86.69 476 LEU B CA 1
ATOM 9280 C C . LEU B 1 476 ? 8.688 -16.297 -4.258 1 86.69 476 LEU B C 1
ATOM 9282 O O . LEU B 1 476 ? 9.406 -16.547 -5.23 1 86.69 476 LEU B O 1
ATOM 9286 N N . GLY B 1 477 ? 8.516 -17.094 -3.221 1 85.19 477 GLY B N 1
ATOM 9287 C CA . GLY B 1 477 ? 9.148 -18.391 -3.221 1 85.19 477 GLY B CA 1
ATOM 9288 C C . GLY B 1 477 ? 8.672 -19.281 -4.355 1 85.19 477 GLY B C 1
ATOM 9289 O O . GLY B 1 477 ? 9.469 -20.016 -4.949 1 85.19 477 GLY B O 1
ATOM 9290 N N . LEU B 1 478 ? 7.422 -19.25 -4.621 1 91.38 478 LEU B N 1
ATOM 9291 C CA . LEU B 1 478 ? 6.875 -20.016 -5.734 1 91.38 478 LEU B CA 1
ATOM 9292 C C . LEU B 1 478 ? 7.434 -19.516 -7.062 1 91.38 478 LEU B C 1
ATOM 9294 O O . LEU B 1 478 ? 7.793 -20.312 -7.93 1 91.38 478 LEU B O 1
ATOM 9298 N N . PHE B 1 479 ? 7.512 -18.219 -7.18 1 91.69 479 PHE B N 1
ATOM 9299 C CA . PHE B 1 479 ? 8.047 -17.609 -8.391 1 91.69 479 PHE B CA 1
ATOM 9300 C C . PHE B 1 479 ? 9.492 -18.031 -8.617 1 91.69 479 PHE B C 1
ATOM 9302 O O . PHE B 1 479 ? 9.867 -18.422 -9.727 1 91.69 479 PHE B O 1
ATOM 9309 N N . ASP B 1 480 ? 10.25 -17.984 -7.582 1 87.06 480 ASP B N 1
ATOM 9310 C CA . ASP B 1 480 ? 11.656 -18.359 -7.672 1 87.06 480 ASP B CA 1
ATOM 9311 C C . ASP B 1 480 ? 11.812 -19.844 -7.973 1 87.06 480 ASP B C 1
ATOM 9313 O O . ASP B 1 480 ? 12.688 -20.234 -8.75 1 87.06 480 ASP B O 1
ATOM 9317 N N . SER B 1 481 ? 10.992 -20.641 -7.398 1 89.44 481 SER B N 1
ATOM 9318 C CA . SER B 1 481 ? 11.062 -22.078 -7.598 1 89.44 481 SER B CA 1
ATOM 9319 C C . SER B 1 481 ? 10.734 -22.453 -9.039 1 89.44 481 SER B C 1
ATOM 9321 O O . SER B 1 481 ? 11.258 -23.438 -9.562 1 89.44 481 SER B O 1
ATOM 9323 N N . MET B 1 482 ? 9.914 -21.734 -9.609 1 92.88 482 MET B N 1
ATOM 9324 C CA . MET B 1 482 ? 9.523 -21.984 -10.992 1 92.88 482 MET B CA 1
ATOM 9325 C C . MET B 1 482 ? 10.727 -21.875 -11.93 1 92.88 482 MET B C 1
ATOM 9327 O O . MET B 1 482 ? 10.844 -22.641 -12.883 1 92.88 482 MET B O 1
ATOM 9331 N N . HIS B 1 483 ? 11.641 -21 -11.594 1 90.19 483 HIS B N 1
ATOM 9332 C CA . HIS B 1 483 ? 12.781 -20.766 -12.477 1 90.19 483 HIS B CA 1
ATOM 9333 C C . HIS B 1 483 ? 13.969 -21.641 -12.07 1 90.19 483 HIS B C 1
ATOM 9335 O O . HIS B 1 483 ? 14.953 -21.734 -12.812 1 90.19 483 HIS B O 1
ATOM 9341 N N . ALA B 1 484 ? 13.906 -22.297 -10.984 1 89.5 484 ALA B N 1
ATOM 9342 C CA . ALA B 1 484 ? 15.023 -23.125 -10.516 1 89.5 484 ALA B CA 1
ATOM 9343 C C . ALA B 1 484 ? 15.047 -24.469 -11.227 1 89.5 484 ALA B C 1
ATOM 9345 O O . ALA B 1 484 ? 16.109 -25.094 -11.344 1 89.5 484 ALA B O 1
ATOM 9346 N N . CYS B 1 485 ? 13.93 -24.953 -11.719 1 92 485 CYS B N 1
ATOM 9347 C CA . CYS B 1 485 ? 13.797 -26.219 -12.453 1 92 485 CYS B CA 1
ATOM 9348 C C . CYS B 1 485 ? 14.406 -27.375 -11.68 1 92 485 CYS B C 1
ATOM 9350 O O . CYS B 1 485 ? 15.195 -28.141 -12.227 1 92 485 CYS B O 1
ATOM 9352 N N . MET B 1 486 ? 14.109 -27.453 -10.477 1 91.5 486 MET B N 1
ATOM 9353 C CA . MET B 1 486 ? 14.617 -28.484 -9.578 1 91.5 486 MET B CA 1
ATOM 9354 C C . MET B 1 486 ? 13.555 -29.531 -9.297 1 91.5 486 MET B C 1
ATOM 9356 O O . MET B 1 486 ? 13.875 -30.656 -8.898 1 91.5 486 MET B O 1
ATOM 9360 N N . PHE B 1 487 ? 12.352 -29.188 -9.531 1 92.19 487 PHE B N 1
ATOM 9361 C CA . PHE B 1 487 ? 11.242 -30.031 -9.133 1 92.19 487 PHE B CA 1
ATOM 9362 C C . PHE B 1 487 ? 10.375 -30.391 -10.336 1 92.19 487 PHE B C 1
ATOM 9364 O O . PHE B 1 487 ? 10.461 -29.75 -11.383 1 92.19 487 PHE B O 1
ATOM 9371 N N . ASP B 1 488 ? 9.648 -31.438 -10.133 1 93.19 488 ASP B N 1
ATOM 9372 C CA . ASP B 1 488 ? 8.727 -31.812 -11.195 1 93.19 488 ASP B CA 1
ATOM 9373 C C . ASP B 1 488 ? 7.625 -30.766 -11.367 1 93.19 488 ASP B C 1
ATOM 9375 O O . ASP B 1 488 ? 7.086 -30.594 -12.461 1 93.19 488 ASP B O 1
ATOM 9379 N N . THR B 1 489 ? 7.453 -30.062 -10.172 1 92 489 THR B N 1
ATOM 9380 C CA . THR B 1 489 ? 6.445 -29 -10.195 1 92 489 THR B CA 1
ATOM 9381 C C . THR B 1 489 ? 6.855 -27.891 -11.164 1 92 489 THR B C 1
ATOM 9383 O O . THR B 1 489 ? 7.98 -27.391 -11.094 1 92 489 THR B O 1
ATOM 9386 N N . PHE B 1 490 ? 6.23 -27.422 -12.062 1 95 490 PHE B N 1
ATOM 9387 C CA . PHE B 1 490 ? 6.402 -26.328 -13.016 1 95 490 PHE B CA 1
ATOM 9388 C C . PHE B 1 490 ? 7.445 -26.688 -14.07 1 95 490 PHE B C 1
ATOM 9390 O O . PHE B 1 490 ? 8.078 -25.797 -14.648 1 95 490 PHE B O 1
ATOM 9397 N N . LEU B 1 491 ? 7.773 -27.938 -14.258 1 95.94 491 LEU B N 1
ATOM 9398 C CA . LEU B 1 491 ? 8.883 -28.328 -15.125 1 95.94 491 LEU B CA 1
ATOM 9399 C C . LEU B 1 491 ? 8.383 -28.688 -16.516 1 95.94 491 LEU B C 1
ATOM 9401 O O . LEU B 1 491 ? 9.109 -28.547 -17.5 1 95.94 491 LEU B O 1
ATOM 9405 N N . PHE B 1 492 ? 7.195 -29.188 -16.625 1 96.75 492 PHE B N 1
ATOM 9406 C CA . PHE B 1 492 ? 6.734 -29.797 -17.875 1 96.75 492 PHE B CA 1
ATOM 9407 C C . PHE B 1 492 ? 5.594 -28.984 -18.484 1 96.75 492 PHE B C 1
ATOM 9409 O O . PHE B 1 492 ? 4.988 -28.156 -17.797 1 96.75 492 PHE B O 1
ATOM 9416 N N . ASP B 1 493 ? 5.309 -29.297 -19.75 1 95.88 493 ASP B N 1
ATOM 9417 C CA . ASP B 1 493 ? 4.223 -28.625 -20.453 1 95.88 493 ASP B CA 1
ATOM 9418 C C . ASP B 1 493 ? 2.904 -29.375 -20.281 1 95.88 493 ASP B C 1
ATOM 9420 O O . ASP B 1 493 ? 1.829 -28.812 -20.516 1 95.88 493 ASP B O 1
ATOM 9424 N N . CYS B 1 494 ? 2.979 -30.625 -20.016 1 96.06 494 CYS B N 1
ATOM 9425 C CA . CYS B 1 494 ? 1.797 -31.453 -19.797 1 96.06 494 CYS B CA 1
ATOM 9426 C C . CYS B 1 494 ? 2.168 -32.75 -19.109 1 96.06 494 CYS B C 1
ATOM 9428 O O . CYS B 1 494 ? 3.35 -33.094 -19 1 96.06 494 CYS B O 1
ATOM 9430 N N . GLU B 1 495 ? 1.195 -33.469 -18.703 1 94.94 495 GLU B N 1
ATOM 9431 C CA . GLU B 1 495 ? 1.4 -34.719 -17.969 1 94.94 495 GLU B CA 1
ATOM 9432 C C . GLU B 1 495 ? 1.957 -35.812 -18.875 1 94.94 495 GLU B C 1
ATOM 9434 O O . GLU B 1 495 ? 2.725 -36.656 -18.422 1 94.94 495 GLU B O 1
ATOM 9439 N N . GLU B 1 496 ? 1.567 -35.781 -20.109 1 95.81 496 GLU B N 1
ATOM 9440 C CA . GLU B 1 496 ? 2.113 -36.781 -21.047 1 95.81 496 GLU B CA 1
ATOM 9441 C C . GLU B 1 496 ? 3.633 -36.656 -21.156 1 95.81 496 GLU B C 1
ATOM 9443 O O . GLU B 1 496 ? 4.344 -37.656 -21.109 1 95.81 496 GLU B O 1
ATOM 9448 N N . GLN B 1 497 ? 4.07 -35.469 -21.359 1 95.06 497 GLN B N 1
ATOM 9449 C CA . GLN B 1 497 ? 5.5 -35.156 -21.422 1 95.06 497 GLN B CA 1
ATOM 9450 C C . GLN B 1 497 ? 6.207 -35.594 -20.141 1 95.06 497 GLN B C 1
ATOM 9452 O O . GLN B 1 497 ? 7.293 -36.156 -20.188 1 95.06 497 GLN B O 1
ATOM 9457 N N . ARG B 1 498 ? 5.66 -35.312 -19.031 1 95.19 498 ARG B N 1
ATOM 9458 C CA . ARG B 1 498 ? 6.23 -35.688 -17.734 1 95.19 498 ARG B CA 1
ATOM 9459 C C . ARG B 1 498 ? 6.359 -37.188 -17.625 1 95.19 498 ARG B C 1
ATOM 9461 O O . ARG B 1 498 ? 7.418 -37.719 -17.25 1 95.19 498 ARG B O 1
ATOM 9468 N N . SER B 1 499 ? 5.262 -37.875 -17.875 1 93.62 499 SER B N 1
ATOM 9469 C CA . SER B 1 499 ? 5.223 -39.312 -17.75 1 93.62 499 SER B CA 1
ATOM 9470 C C . SER B 1 499 ? 6.246 -39.969 -18.672 1 93.62 499 SER B C 1
ATOM 9472 O O . SER B 1 499 ? 6.977 -40.875 -18.25 1 93.62 499 SER B O 1
ATOM 9474 N N . SER B 1 500 ? 6.336 -39.531 -19.859 1 94.12 500 SER B N 1
ATOM 9475 C CA . SER B 1 500 ? 7.242 -40.125 -20.844 1 94.12 500 SER B CA 1
ATOM 9476 C C . SER B 1 500 ? 8.703 -39.844 -20.484 1 94.12 500 SER B C 1
ATOM 9478 O O . SER B 1 500 ? 9.523 -40.781 -20.484 1 94.12 500 SER B O 1
ATOM 9480 N N . LEU B 1 501 ? 8.992 -38.625 -20.156 1 94.44 501 LEU B N 1
ATOM 9481 C CA . LEU B 1 501 ? 10.375 -38.25 -19.875 1 94.44 501 LEU B CA 1
ATOM 9482 C C . LEU B 1 501 ? 10.836 -38.812 -18.547 1 94.44 501 LEU B C 1
ATOM 9484 O O . LEU B 1 501 ? 12 -39.188 -18.391 1 94.44 501 LEU B O 1
ATOM 9488 N N . SER B 1 502 ? 9.992 -38.781 -17.594 1 93.62 502 SER B N 1
ATOM 9489 C CA . SER B 1 502 ? 10.344 -39.344 -16.297 1 93.62 502 SER B CA 1
ATOM 9490 C C . SER B 1 502 ? 10.648 -40.812 -16.391 1 93.62 502 SER B C 1
ATOM 9492 O O . SER B 1 502 ? 11.578 -41.312 -15.758 1 93.62 502 SER B O 1
ATOM 9494 N N . LYS B 1 503 ? 9.859 -41.531 -17.109 1 93.12 503 LYS B N 1
ATOM 9495 C CA . LYS B 1 503 ? 10.086 -42.938 -17.297 1 93.12 503 LYS B CA 1
ATOM 9496 C C . LYS B 1 503 ? 11.391 -43.219 -18.031 1 93.12 503 LYS B C 1
ATOM 9498 O O . LYS B 1 503 ? 12.133 -44.125 -17.703 1 93.12 503 LYS B O 1
ATOM 9503 N N . ALA B 1 504 ? 11.625 -42.469 -18.984 1 94.25 504 ALA B N 1
ATOM 9504 C CA . ALA B 1 504 ? 12.812 -42.625 -19.828 1 94.25 504 ALA B CA 1
ATOM 9505 C C . ALA B 1 504 ? 14.086 -42.312 -19.031 1 94.25 504 ALA B C 1
ATOM 9507 O O . ALA B 1 504 ? 15.086 -43.031 -19.172 1 94.25 504 ALA B O 1
ATOM 9508 N N . GLU B 1 505 ? 14.039 -41.25 -18.266 1 92.81 505 GLU B N 1
ATOM 9509 C CA . GLU B 1 505 ? 15.258 -40.75 -17.625 1 92.81 505 GLU B CA 1
ATOM 9510 C C . GLU B 1 505 ? 15.445 -41.375 -16.234 1 92.81 505 GLU B C 1
ATOM 9512 O O . GLU B 1 505 ? 16.578 -41.562 -15.789 1 92.81 505 GLU B O 1
ATOM 9517 N N . LEU B 1 506 ? 14.352 -41.656 -15.547 1 93.25 506 LEU B N 1
ATOM 9518 C CA . LEU B 1 506 ? 14.477 -42 -14.141 1 93.25 506 LEU B CA 1
ATOM 9519 C C . LEU B 1 506 ? 13.945 -43.438 -13.906 1 93.25 506 LEU B C 1
ATOM 9521 O O . LEU B 1 506 ? 14.18 -44 -12.844 1 93.25 506 LEU B O 1
ATOM 9525 N N . GLY B 1 507 ? 13.305 -43.969 -14.836 1 92.5 507 GLY B N 1
ATOM 9526 C CA . GLY B 1 507 ? 12.68 -45.281 -14.609 1 92.5 507 GLY B CA 1
ATOM 9527 C C . GLY B 1 507 ? 11.594 -45.219 -13.547 1 92.5 507 GLY B C 1
ATOM 9528 O O . GLY B 1 507 ? 10.625 -44.469 -13.664 1 92.5 507 GLY B O 1
ATOM 9529 N N . ASP B 1 508 ? 11.891 -45.906 -12.383 1 88.5 508 ASP B N 1
ATOM 9530 C CA . ASP B 1 508 ? 10.867 -46 -11.344 1 88.5 508 ASP B CA 1
ATOM 9531 C C . ASP B 1 508 ? 11.148 -45 -10.219 1 88.5 508 ASP B C 1
ATOM 9533 O O . ASP B 1 508 ? 10.367 -44.906 -9.273 1 88.5 508 ASP B O 1
ATOM 9537 N N . ILE B 1 509 ? 12.117 -44.188 -10.359 1 89.25 509 ILE B N 1
ATOM 9538 C CA . ILE B 1 509 ? 12.461 -43.188 -9.352 1 89.25 509 ILE B CA 1
ATOM 9539 C C . ILE B 1 509 ? 11.523 -42 -9.461 1 89.25 509 ILE B C 1
ATOM 9541 O O . ILE B 1 509 ? 11.406 -41.406 -10.531 1 89.25 509 ILE B O 1
ATOM 9545 N N . PRO B 1 510 ? 10.836 -41.719 -8.438 1 88.81 510 PRO B N 1
ATOM 9546 C CA . PRO B 1 510 ? 9.961 -40.562 -8.5 1 88.81 510 PRO B CA 1
ATOM 9547 C C . PRO B 1 510 ? 10.727 -39.25 -8.539 1 88.81 510 PRO B C 1
ATOM 9549 O O . PRO B 1 510 ? 11.773 -39.125 -7.906 1 88.81 510 PRO B O 1
ATOM 9552 N N . MET B 1 511 ? 10.242 -38.375 -9.211 1 92.5 511 MET B N 1
ATOM 9553 C CA . MET B 1 511 ? 10.852 -37.031 -9.25 1 92.5 511 MET B CA 1
ATOM 9554 C C . MET B 1 511 ? 10.57 -36.281 -7.961 1 92.5 511 MET B C 1
ATOM 9556 O O . MET B 1 511 ? 9.547 -36.5 -7.312 1 92.5 511 MET B O 1
ATOM 9560 N N . ALA B 1 512 ? 11.43 -35.375 -7.574 1 89.81 512 ALA B N 1
ATOM 9561 C CA . ALA B 1 512 ? 11.258 -34.531 -6.391 1 89.81 512 ALA B CA 1
ATOM 9562 C C . ALA B 1 512 ? 10.109 -33.562 -6.578 1 89.81 512 ALA B C 1
ATOM 9564 O O . ALA B 1 512 ? 9.969 -32.938 -7.648 1 89.81 512 ALA B O 1
ATOM 9565 N N . SER B 1 513 ? 9.336 -33.438 -5.582 1 90 513 SER B N 1
ATOM 9566 C CA . SER B 1 513 ? 8.18 -32.531 -5.609 1 90 513 SER B CA 1
ATOM 9567 C C . SER B 1 513 ? 8.461 -31.25 -4.848 1 90 513 SER B C 1
ATOM 9569 O O . SER B 1 513 ? 9.047 -31.281 -3.766 1 90 513 SER B O 1
ATOM 9571 N N . LEU B 1 514 ? 8.055 -30.156 -5.422 1 91.44 514 LEU B N 1
ATOM 9572 C CA . LEU B 1 514 ? 8.195 -28.875 -4.734 1 91.44 514 LEU B CA 1
ATOM 9573 C C . LEU B 1 514 ? 7.383 -28.859 -3.443 1 91.44 514 LEU B C 1
ATOM 9575 O O . LEU B 1 514 ? 7.824 -28.297 -2.438 1 91.44 514 LEU B O 1
ATOM 9579 N N . TRP B 1 515 ? 6.195 -29.438 -3.482 1 91.94 515 TRP B N 1
ATOM 9580 C CA . TRP B 1 515 ? 5.297 -29.422 -2.334 1 91.94 515 TRP B CA 1
ATOM 9581 C C . TRP B 1 515 ? 5.91 -30.156 -1.146 1 91.94 515 TRP B C 1
ATOM 9583 O O . TRP B 1 515 ? 5.836 -29.672 -0.01 1 91.94 515 TRP B O 1
ATOM 9593 N N . ASP B 1 516 ? 6.523 -31.266 -1.449 1 86.5 516 ASP B N 1
ATOM 9594 C CA . ASP B 1 516 ? 7.199 -32 -0.392 1 86.5 516 ASP B CA 1
ATOM 9595 C C . ASP B 1 516 ? 8.375 -31.219 0.172 1 86.5 516 ASP B C 1
ATOM 9597 O O . ASP B 1 516 ? 8.609 -31.219 1.382 1 86.5 516 ASP B O 1
ATOM 9601 N N . PHE B 1 517 ? 9.047 -30.641 -0.705 1 83.38 517 PHE B N 1
ATOM 9602 C CA . PHE B 1 517 ? 10.18 -29.812 -0.297 1 83.38 517 PHE B CA 1
ATOM 9603 C C . PHE B 1 517 ? 9.719 -28.688 0.607 1 83.38 517 PHE B C 1
ATOM 9605 O O . PHE B 1 517 ? 10.336 -28.422 1.643 1 83.38 517 PHE B O 1
ATOM 9612 N N . LEU B 1 518 ? 8.672 -28 0.219 1 82.5 518 LEU B N 1
ATOM 9613 C CA . LEU B 1 518 ? 8.141 -26.875 0.989 1 82.5 518 LEU B CA 1
ATOM 9614 C C . LEU B 1 518 ? 7.613 -27.344 2.338 1 82.5 518 LEU B C 1
ATOM 9616 O O . LEU B 1 518 ? 7.738 -26.641 3.342 1 82.5 518 LEU B O 1
ATOM 9620 N N . ALA B 1 519 ? 7.004 -28.469 2.277 1 81.44 519 ALA B N 1
ATOM 9621 C CA . ALA B 1 519 ? 6.508 -29.016 3.533 1 81.44 519 ALA B CA 1
ATOM 9622 C C . ALA B 1 519 ? 7.652 -29.25 4.516 1 81.44 519 ALA B C 1
ATOM 9624 O O . ALA B 1 519 ? 7.5 -29.031 5.719 1 81.44 519 ALA B O 1
ATOM 9625 N N . GLU B 1 520 ? 8.695 -29.719 3.994 1 72.81 520 GLU B N 1
ATOM 9626 C CA . GLU B 1 520 ? 9.875 -29.938 4.828 1 72.81 520 GLU B CA 1
ATOM 9627 C C . GLU B 1 520 ? 10.414 -28.625 5.383 1 72.81 520 GLU B C 1
ATOM 9629 O O . GLU B 1 520 ? 10.82 -28.547 6.543 1 72.81 520 GLU B O 1
ATOM 9634 N N . GLN B 1 521 ? 10.383 -27.641 4.566 1 67.88 521 GLN B N 1
ATOM 9635 C CA . GLN B 1 521 ? 10.859 -26.328 4.984 1 67.88 521 GLN B CA 1
ATOM 9636 C C . GLN B 1 521 ? 9.938 -25.719 6.031 1 67.88 521 GLN B C 1
ATOM 9638 O O . GLN B 1 521 ? 10.398 -25.062 6.973 1 67.88 521 GLN B O 1
ATOM 9643 N N . LEU B 1 522 ? 8.727 -25.891 5.836 1 68.69 522 LEU B N 1
ATOM 9644 C CA . LEU B 1 522 ? 7.719 -25.297 6.711 1 68.69 522 LEU B CA 1
ATOM 9645 C C . LEU B 1 522 ? 7.691 -26.016 8.062 1 68.69 522 LEU B C 1
ATOM 9647 O O . LEU B 1 522 ? 7.203 -25.453 9.047 1 68.69 522 LEU B O 1
ATOM 9651 N N . SER B 1 523 ? 8.125 -27.203 8.062 1 68.12 523 SER B N 1
ATOM 9652 C CA . SER B 1 523 ? 8.18 -27.938 9.32 1 68.12 523 SER B CA 1
ATOM 9653 C C . SER B 1 523 ? 9.258 -27.375 10.242 1 68.12 523 SER B C 1
ATOM 9655 O O . SER B 1 523 ? 9.195 -27.562 11.461 1 68.12 523 SER B O 1
ATOM 9657 N N . ASN B 1 524 ? 10.062 -26.672 9.602 1 60.66 524 ASN B N 1
ATOM 9658 C CA . ASN B 1 524 ? 11.07 -25.984 10.391 1 60.66 524 ASN B CA 1
ATOM 9659 C C . ASN B 1 524 ? 10.547 -24.656 10.922 1 60.66 524 ASN B C 1
ATOM 9661 O O . ASN B 1 524 ? 10.25 -23.734 10.148 1 60.66 524 ASN B O 1
ATOM 9665 N N . SER B 1 525 ? 10.398 -24.469 12.18 1 56.84 525 SER B N 1
ATOM 9666 C CA . SER B 1 525 ? 9.742 -23.344 12.844 1 56.84 525 SER B CA 1
ATOM 9667 C C . SER B 1 525 ? 10.469 -22.031 12.555 1 56.84 525 SER B C 1
ATOM 9669 O O . SER B 1 525 ? 9.836 -20.984 12.445 1 56.84 525 SER B O 1
ATOM 9671 N N . LYS B 1 526 ? 11.648 -22.125 12.414 1 52.44 526 LYS B N 1
ATOM 9672 C CA . LYS B 1 526 ? 12.43 -20.891 12.258 1 52.44 526 LYS B CA 1
ATOM 9673 C C . LYS B 1 526 ? 12.148 -20.234 10.914 1 52.44 526 LYS B C 1
ATOM 9675 O O . LYS B 1 526 ? 12.109 -19 10.812 1 52.44 526 LYS B O 1
ATOM 9680 N N . THR B 1 527 ? 11.859 -21 9.969 1 57.72 527 THR B N 1
ATOM 9681 C CA . THR B 1 527 ? 11.719 -20.484 8.617 1 57.72 527 THR B CA 1
ATOM 9682 C C . THR B 1 527 ? 10.242 -20.359 8.242 1 57.72 527 THR B C 1
ATOM 9684 O O . THR B 1 527 ? 9.891 -19.578 7.352 1 57.72 527 THR B O 1
ATOM 9687 N N . SER B 1 528 ? 9.516 -21.047 8.922 1 69.56 528 SER B N 1
ATOM 9688 C CA . SER B 1 528 ? 8.125 -21.141 8.508 1 69.56 528 SER B CA 1
ATOM 9689 C C . SER B 1 528 ? 7.379 -19.828 8.734 1 69.56 528 SER B C 1
ATOM 9691 O O . SER B 1 528 ? 6.445 -19.5 7.996 1 69.56 528 SER B O 1
ATOM 9693 N N . ALA B 1 529 ? 7.91 -19.031 9.578 1 69.56 529 ALA B N 1
ATOM 9694 C CA . ALA B 1 529 ? 7.172 -17.844 9.984 1 69.56 529 ALA B CA 1
ATOM 9695 C C . ALA B 1 529 ? 7.117 -16.812 8.859 1 69.56 529 ALA B C 1
ATOM 9697 O O . ALA B 1 529 ? 6.121 -16.094 8.703 1 69.56 529 ALA B O 1
ATOM 9698 N N . THR B 1 530 ? 8.094 -16.797 8.039 1 72.62 530 THR B N 1
ATOM 9699 C CA . THR B 1 530 ? 8.164 -15.789 6.996 1 72.62 530 THR B CA 1
ATOM 9700 C C . THR B 1 530 ? 7.184 -16.094 5.871 1 72.62 530 THR B C 1
ATOM 9702 O O . THR B 1 530 ? 6.781 -15.211 5.121 1 72.62 530 THR B O 1
ATOM 9705 N N . PHE B 1 531 ? 6.773 -17.406 5.816 1 81.19 531 PHE B N 1
ATOM 9706 C CA . PHE B 1 531 ? 5.914 -17.812 4.715 1 81.19 531 PHE B CA 1
ATOM 9707 C C . PHE B 1 531 ? 4.445 -17.75 5.125 1 81.19 531 PHE B C 1
ATOM 9709 O O . PHE B 1 531 ? 3.555 -17.875 4.281 1 81.19 531 PHE B O 1
ATOM 9716 N N . LEU B 1 532 ? 4.328 -17.5 6.391 1 85.88 532 LEU B N 1
ATOM 9717 C CA . LEU B 1 532 ? 2.965 -17.516 6.914 1 85.88 532 LEU B CA 1
ATOM 9718 C C . LEU B 1 532 ? 2.479 -16.094 7.195 1 85.88 532 LEU B C 1
ATOM 9720 O O . LEU B 1 532 ? 3.285 -15.188 7.43 1 85.88 532 LEU B O 1
ATOM 9724 N N . ASN B 1 533 ? 1.221 -15.93 7.117 1 88.25 533 ASN B N 1
ATOM 9725 C CA . ASN B 1 533 ? 0.561 -14.664 7.414 1 88.25 533 ASN B CA 1
ATOM 9726 C C . ASN B 1 533 ? 0.084 -14.602 8.859 1 88.25 533 ASN B C 1
ATOM 9728 O O . ASN B 1 533 ? -0.864 -15.297 9.234 1 88.25 533 ASN B O 1
ATOM 9732 N N . PRO B 1 534 ? 0.637 -13.75 9.648 1 85.19 534 PRO B N 1
ATOM 9733 C CA . PRO B 1 534 ? 0.284 -13.68 11.07 1 85.19 534 PRO B CA 1
ATOM 9734 C C . PRO B 1 534 ? -1.172 -13.273 11.297 1 85.19 534 PRO B C 1
ATOM 9736 O O . PRO B 1 534 ? -1.797 -13.719 12.266 1 85.19 534 PRO B O 1
ATOM 9739 N N . LEU B 1 535 ? -1.679 -12.477 10.469 1 84.12 535 LEU B N 1
ATOM 9740 C CA . LEU B 1 535 ? -3.047 -11.992 10.641 1 84.12 535 LEU B CA 1
ATOM 9741 C C . LEU B 1 535 ? -4.051 -13.117 10.406 1 84.12 535 LEU B C 1
ATOM 9743 O O . LEU B 1 535 ? -5.098 -13.164 11.055 1 84.12 535 LEU B O 1
ATOM 9747 N N . TYR B 1 536 ? -3.721 -14.008 9.523 1 86.31 536 TYR B N 1
ATOM 9748 C CA . TYR B 1 536 ? -4.559 -15.18 9.281 1 86.31 536 TYR B CA 1
ATOM 9749 C C . TYR B 1 536 ? -4.492 -16.141 10.461 1 86.31 536 TYR B C 1
ATOM 9751 O O . TYR B 1 536 ? -5.504 -16.75 10.836 1 86.31 536 TYR B O 1
ATOM 9759 N N . GLU B 1 537 ? -3.385 -16.328 11 1 79 537 GLU B N 1
ATOM 9760 C CA . GLU B 1 537 ? -3.168 -17.25 12.125 1 79 537 GLU B CA 1
ATOM 9761 C C . GLU B 1 537 ? -4.035 -16.859 13.32 1 79 537 GLU B C 1
ATOM 9763 O O . GLU B 1 537 ? -4.602 -17.734 13.984 1 79 537 GLU B O 1
ATOM 9768 N N . LEU B 1 538 ? -4.074 -15.641 13.617 1 76.06 538 LEU B N 1
ATOM 9769 C CA . LEU B 1 538 ? -4.883 -15.188 14.734 1 76.06 538 LEU B CA 1
ATOM 9770 C C . LEU B 1 538 ? -6.363 -15.461 14.492 1 76.06 538 LEU B C 1
ATOM 9772 O O . LEU B 1 538 ? -7.07 -15.93 15.383 1 76.06 538 LEU B O 1
ATOM 9776 N N . LYS B 1 539 ? -6.801 -15.125 13.375 1 71.25 539 LYS B N 1
ATOM 9777 C CA . LYS B 1 539 ? -8.203 -15.328 13.023 1 71.25 539 LYS B CA 1
ATOM 9778 C C . LYS B 1 539 ? -8.594 -16.797 13.141 1 71.25 539 LYS B C 1
ATOM 9780 O O . LYS B 1 539 ? -9.664 -17.125 13.664 1 71.25 539 LYS B O 1
ATOM 9785 N N . SER B 1 540 ? -7.68 -17.578 12.672 1 71.12 540 SER B N 1
ATOM 9786 C CA . SER B 1 540 ? -7.926 -19.016 12.703 1 71.12 540 SER B CA 1
ATOM 9787 C C . SER B 1 540 ? -7.926 -19.547 14.125 1 71.12 540 SER B C 1
ATOM 9789 O O . SER B 1 540 ? -8.711 -20.438 14.469 1 71.12 540 SER B O 1
ATOM 9791 N N . SER B 1 541 ? -7.117 -19 14.938 1 68.38 541 SER B N 1
ATOM 9792 C CA . SER B 1 541 ? -7.035 -19.438 16.328 1 68.38 541 SER B CA 1
ATOM 9793 C C . SER B 1 541 ? -8.258 -19 17.125 1 68.38 541 SER B C 1
ATOM 9795 O O . SER B 1 541 ? -8.727 -19.734 18 1 68.38 541 SER B O 1
ATOM 9797 N N . THR B 1 542 ? -8.719 -17.875 16.828 1 61.72 542 THR B N 1
ATOM 9798 C CA . THR B 1 542 ? -9.883 -17.344 17.531 1 61.72 542 THR B CA 1
ATOM 9799 C C . THR B 1 542 ? -11.148 -18.094 17.109 1 61.72 542 THR B C 1
ATOM 9801 O O . THR B 1 542 ? -12.031 -18.328 17.938 1 61.72 542 THR B O 1
ATOM 9804 N N . HIS B 1 543 ? -11.219 -18.328 15.852 1 56.78 543 HIS B N 1
ATOM 9805 C CA . HIS B 1 543 ? -12.359 -19.078 15.352 1 56.78 543 HIS B CA 1
ATOM 9806 C C . HIS B 1 543 ? -12.398 -20.484 15.93 1 56.78 543 HIS B C 1
ATOM 9808 O O . HIS B 1 543 ? -13.469 -21.016 16.219 1 56.78 543 HIS B O 1
ATOM 9814 N N . LYS B 1 544 ? -11.242 -21.094 16.047 1 51.16 544 LYS B N 1
ATOM 9815 C CA . LYS B 1 544 ? -11.18 -22.406 16.656 1 51.16 544 LYS B CA 1
ATOM 9816 C C . LYS B 1 544 ? -11.664 -22.375 18.109 1 51.16 544 LYS B C 1
ATOM 9818 O O . LYS B 1 544 ? -12.328 -23.297 18.562 1 51.16 544 LYS B O 1
ATOM 9823 N N . ALA B 1 545 ? -11.477 -21.25 18.672 1 46.72 545 ALA B N 1
ATOM 9824 C CA . ALA B 1 545 ? -11.883 -21.109 20.062 1 46.72 545 ALA B CA 1
ATOM 9825 C C . ALA B 1 545 ? -13.375 -20.844 20.172 1 46.72 545 ALA B C 1
ATOM 9827 O O . ALA B 1 545 ? -14.031 -21.312 21.125 1 46.72 545 ALA B O 1
ATOM 9828 N N . GLU B 1 546 ? -13.953 -19.984 19.188 1 44.75 546 GLU B N 1
ATOM 9829 C CA . GLU B 1 546 ? -15.375 -19.641 19.203 1 44.75 546 GLU B CA 1
ATOM 9830 C C . GLU B 1 546 ? -16.203 -20.75 18.562 1 44.75 546 GLU B C 1
ATOM 9832 O O . GLU B 1 546 ? -17.438 -20.734 18.625 1 44.75 546 GLU B O 1
ATOM 9837 N N . SER B 1 547 ? -15.75 -21.438 17.578 1 42.22 547 SER B N 1
ATOM 9838 C CA . SER B 1 547 ? -16.547 -22.484 16.922 1 42.22 547 SER B CA 1
ATOM 9839 C C . SER B 1 547 ? -17.281 -23.328 17.953 1 42.22 547 SER B C 1
ATOM 9841 O O . SER B 1 547 ? -18.094 -24.188 17.594 1 42.22 547 SER B O 1
ATOM 9843 N N . ASP B 1 548 ? -17.016 -23.469 19.234 1 34.62 548 ASP B N 1
ATOM 9844 C CA . ASP B 1 548 ? -18.078 -24.109 20.016 1 34.62 548 ASP B CA 1
ATOM 9845 C C . ASP B 1 548 ? -19.375 -23.297 19.953 1 34.62 548 ASP B C 1
ATOM 9847 O O . ASP B 1 548 ? -20.422 -23.766 20.406 1 34.62 548 ASP B O 1
ATOM 9851 N N . SER B 1 549 ? -19.422 -21.984 20 1 31.73 549 SER B N 1
ATOM 9852 C CA . SER B 1 549 ? -20.688 -21.25 19.891 1 31.73 549 SER B CA 1
ATOM 9853 C C . SER B 1 549 ? -21.047 -21.016 18.422 1 31.73 549 SER B C 1
ATOM 9855 O O . SER B 1 549 ? -20.156 -20.812 17.578 1 31.73 549 SER B O 1
ATOM 9857 N N . LYS B 1 550 ? -22.328 -21.328 17.859 1 36.72 550 LYS B N 1
ATOM 9858 C CA . LYS B 1 550 ? -23.109 -21.359 16.625 1 36.72 550 LYS B CA 1
ATOM 9859 C C . LYS B 1 550 ? -22.906 -20.078 15.82 1 36.72 550 LYS B C 1
ATOM 9861 O O . LYS B 1 550 ? -23.578 -19.859 14.805 1 36.72 550 LYS B O 1
ATOM 9866 N N . THR B 1 551 ? -22.406 -18.953 16.391 1 32.75 551 THR B N 1
ATOM 9867 C CA . THR B 1 551 ? -22.688 -17.672 15.766 1 32.75 551 THR B CA 1
ATOM 9868 C C . THR B 1 551 ? -21.812 -17.469 14.523 1 32.75 551 THR B C 1
ATOM 9870 O O . THR B 1 551 ? -21.812 -16.391 13.914 1 32.75 551 THR B O 1
ATOM 9873 N N . THR B 1 552 ? -20.844 -18.219 14.211 1 34.62 552 THR B N 1
ATOM 9874 C CA . THR B 1 552 ? -19.875 -17.734 13.242 1 34.62 552 THR B CA 1
ATOM 9875 C C . THR B 1 552 ? -20.469 -17.703 11.844 1 34.62 552 THR B C 1
ATOM 9877 O O . THR B 1 552 ? -19.734 -17.594 10.852 1 34.62 552 THR B O 1
ATOM 9880 N N . SER B 1 553 ? -21.625 -18.062 11.594 1 34.38 553 SER B N 1
ATOM 9881 C CA . SER B 1 553 ? -22.203 -18.234 10.258 1 34.38 553 SER B CA 1
ATOM 9882 C C . SER B 1 553 ? -22.156 -16.922 9.477 1 34.38 553 SER B C 1
ATOM 9884 O O . SER B 1 553 ? -22.125 -16.922 8.242 1 34.38 553 SER B O 1
ATOM 9886 N N . GLU B 1 554 ? -22.609 -15.797 10.125 1 35.28 554 GLU B N 1
ATOM 9887 C CA . GLU B 1 554 ? -23.078 -14.602 9.422 1 35.28 554 GLU B CA 1
ATOM 9888 C C . GLU B 1 554 ? -21.922 -13.836 8.797 1 35.28 554 GLU B C 1
ATOM 9890 O O . GLU B 1 554 ? -22.125 -12.969 7.941 1 35.28 554 GLU B O 1
ATOM 9895 N N . ASP B 1 555 ? -20.781 -13.789 9.398 1 38.25 555 ASP B N 1
ATOM 9896 C CA . ASP B 1 555 ? -19.672 -12.898 9.016 1 38.25 555 ASP B CA 1
ATOM 9897 C C . ASP B 1 555 ? -19.109 -13.289 7.66 1 38.25 555 ASP B C 1
ATOM 9899 O O . ASP B 1 555 ? -18.109 -12.711 7.207 1 38.25 555 ASP B O 1
ATOM 9903 N N . ALA B 1 556 ? -19.328 -14.383 7.199 1 39.72 556 ALA B N 1
ATOM 9904 C CA . ALA B 1 556 ? -18.625 -14.789 5.992 1 39.72 556 ALA B CA 1
ATOM 9905 C C . ALA B 1 556 ? -19.109 -14.016 4.773 1 39.72 556 ALA B C 1
ATOM 9907 O O . ALA B 1 556 ? -19.812 -14.562 3.92 1 39.72 556 ALA B O 1
ATOM 9908 N N . LYS B 1 557 ? -19.75 -12.961 4.871 1 50.84 557 LYS B N 1
ATOM 9909 C CA . LYS B 1 557 ? -19.969 -12.32 3.576 1 50.84 557 LYS B CA 1
ATOM 9910 C C . LYS B 1 557 ? -18.75 -12.445 2.68 1 50.84 557 LYS B C 1
ATOM 9912 O O . LYS B 1 557 ? -17.641 -12.109 3.088 1 50.84 557 LYS B O 1
ATOM 9917 N N . GLU B 1 558 ? -18.938 -13.25 1.441 1 72.94 558 GLU B N 1
ATOM 9918 C CA . GLU B 1 558 ? -18.109 -14.008 0.505 1 72.94 558 GLU B CA 1
ATOM 9919 C C . GLU B 1 558 ? -17.094 -13.102 -0.188 1 72.94 558 GLU B C 1
ATOM 9921 O O . GLU B 1 558 ? -17.391 -11.953 -0.502 1 72.94 558 GLU B O 1
ATOM 9926 N N . MET B 1 559 ? -15.961 -13.156 -0.084 1 80.88 559 MET B N 1
ATOM 9927 C CA . MET B 1 559 ? -14.812 -12.453 -0.651 1 80.88 559 MET B CA 1
ATOM 9928 C C . MET B 1 559 ? -15.133 -11.914 -2.041 1 80.88 559 MET B C 1
ATOM 9930 O O . MET B 1 559 ? -14.727 -10.805 -2.393 1 80.88 559 MET B O 1
ATOM 9934 N N . TYR B 1 560 ? -16.062 -12.648 -2.768 1 85 560 TYR B N 1
ATOM 9935 C CA . TYR B 1 560 ? -16.297 -12.273 -4.156 1 85 560 TYR B CA 1
ATOM 9936 C C . TYR B 1 560 ? -17.078 -10.961 -4.246 1 85 560 TYR B C 1
ATOM 9938 O O . TYR B 1 560 ? -16.938 -10.219 -5.223 1 85 560 TYR B O 1
ATOM 9946 N N . SER B 1 561 ? -17.844 -10.633 -3.234 1 83.06 561 SER B N 1
ATOM 9947 C CA . SER B 1 561 ? -18.641 -9.406 -3.266 1 83.06 561 SER B CA 1
ATOM 9948 C C . SER B 1 561 ? -17.828 -8.211 -2.781 1 83.06 561 SER B C 1
ATOM 9950 O O . SER B 1 561 ? -18.203 -7.059 -3.023 1 83.06 561 SER B O 1
ATOM 9952 N N . LYS B 1 562 ? -16.719 -8.5 -2.232 1 82 562 LYS B N 1
ATOM 9953 C CA . LYS B 1 562 ? -15.93 -7.43 -1.623 1 82 562 LYS B CA 1
ATOM 9954 C C . LYS B 1 562 ? -14.68 -7.133 -2.447 1 82 562 LYS B C 1
ATOM 9956 O O . LYS B 1 562 ? -13.984 -6.152 -2.189 1 82 562 LYS B O 1
ATOM 9961 N N . VAL B 1 563 ? -14.43 -7.898 -3.455 1 89.25 563 VAL B N 1
ATOM 9962 C CA . VAL B 1 563 ? -13.258 -7.676 -4.289 1 89.25 563 VAL B CA 1
ATOM 9963 C C . VAL B 1 563 ? -13.43 -6.395 -5.102 1 89.25 563 VAL B C 1
ATOM 9965 O O . VAL B 1 563 ? -14.484 -6.184 -5.715 1 89.25 563 VAL B O 1
ATOM 9968 N N . ASN B 1 564 ? -12.477 -5.457 -5.016 1 85.62 564 ASN B N 1
ATOM 9969 C CA . ASN B 1 564 ? -12.477 -4.219 -5.785 1 85.62 564 ASN B CA 1
ATOM 9970 C C . ASN B 1 564 ? -11.531 -4.297 -6.977 1 85.62 564 ASN B C 1
ATOM 9972 O O . ASN B 1 564 ? -10.312 -4.18 -6.82 1 85.62 564 ASN B O 1
ATOM 9976 N N . PRO B 1 565 ? -12.086 -4.445 -8.156 1 87.56 565 PRO B N 1
ATOM 9977 C CA . PRO B 1 565 ? -11.227 -4.562 -9.336 1 87.56 565 PRO B CA 1
ATOM 9978 C C . PRO B 1 565 ? -10.945 -3.213 -10 1 87.56 565 PRO B C 1
ATOM 9980 O O . PRO B 1 565 ? -10.586 -3.164 -11.18 1 87.56 565 PRO B O 1
ATOM 9983 N N . SER B 1 566 ? -11.078 -2.035 -9.281 1 87.12 566 SER B N 1
ATOM 9984 C CA . SER B 1 566 ? -10.828 -0.714 -9.852 1 87.12 566 SER B CA 1
ATOM 9985 C C . SER B 1 566 ? -9.336 -0.398 -9.883 1 87.12 566 SER B C 1
ATOM 9987 O O . SER B 1 566 ? -8.547 -1.036 -9.188 1 87.12 566 SER B O 1
ATOM 9989 N N . ALA B 1 567 ? -8.977 0.535 -10.703 1 88.06 567 ALA B N 1
ATOM 9990 C CA . ALA B 1 567 ? -7.578 0.878 -10.922 1 88.06 567 ALA B CA 1
ATOM 9991 C C . ALA B 1 567 ? -6.926 1.39 -9.641 1 88.06 567 ALA B C 1
ATOM 9993 O O . ALA B 1 567 ? -5.793 1.023 -9.32 1 88.06 567 ALA B O 1
ATOM 9994 N N . PRO B 1 568 ? -7.613 2.199 -8.82 1 84.44 568 PRO B N 1
ATOM 9995 C CA . PRO B 1 568 ? -6.961 2.701 -7.605 1 84.44 568 PRO B CA 1
ATOM 9996 C C . PRO B 1 568 ? -6.676 1.598 -6.59 1 84.44 568 PRO B C 1
ATOM 9998 O O . PRO B 1 568 ? -5.824 1.766 -5.715 1 84.44 568 PRO B O 1
ATOM 10001 N N . ALA B 1 569 ? -7.402 0.515 -6.762 1 85.94 569 ALA B N 1
ATOM 10002 C CA . ALA B 1 569 ? -7.242 -0.583 -5.812 1 85.94 569 ALA B CA 1
ATOM 10003 C C . ALA B 1 569 ? -6.039 -1.446 -6.168 1 85.94 569 ALA B C 1
ATOM 10005 O O . ALA B 1 569 ? -5.562 -2.23 -5.344 1 85.94 569 ALA B O 1
ATOM 10006 N N . MET B 1 570 ? -5.539 -1.33 -7.375 1 90.62 570 MET B N 1
ATOM 10007 C CA . MET B 1 570 ? -4.402 -2.135 -7.812 1 90.62 570 MET B CA 1
ATOM 10008 C C . MET B 1 570 ? -3.09 -1.54 -7.312 1 90.62 570 MET B C 1
ATOM 10010 O O . MET B 1 570 ? -2.908 -0.322 -7.332 1 90.62 570 MET B O 1
ATOM 10014 N N . LYS B 1 571 ? -2.27 -2.361 -6.781 1 89.75 571 LYS B N 1
ATOM 10015 C CA . LYS B 1 571 ? -0.979 -1.925 -6.258 1 89.75 571 LYS B CA 1
ATOM 10016 C C . LYS B 1 571 ? 0.172 -2.578 -7.02 1 89.75 571 LYS B C 1
ATOM 10018 O O . LYS B 1 571 ? 0.123 -3.771 -7.32 1 89.75 571 LYS B O 1
ATOM 10023 N N . PHE B 1 572 ? 1.131 -1.741 -7.348 1 91.62 572 PHE B N 1
ATOM 10024 C CA . PHE B 1 572 ? 2.32 -2.285 -7.988 1 91.62 572 PHE B CA 1
ATOM 10025 C C . PHE B 1 572 ? 3.102 -3.17 -7.023 1 91.62 572 PHE B C 1
ATOM 10027 O O . PHE B 1 572 ? 3.391 -2.764 -5.898 1 91.62 572 PHE B O 1
ATOM 10034 N N . TRP B 1 573 ? 3.406 -4.441 -7.422 1 90.88 573 TRP B N 1
ATOM 10035 C CA . TRP B 1 573 ? 4.117 -5.406 -6.586 1 90.88 573 TRP B CA 1
ATOM 10036 C C . TRP B 1 573 ? 5.605 -5.086 -6.531 1 90.88 573 TRP B C 1
ATOM 10038 O O . TRP B 1 573 ? 6.434 -5.859 -7.02 1 90.88 573 TRP B O 1
ATOM 10048 N N . SER B 1 574 ? 5.938 -4.039 -5.828 1 85.38 574 SER B N 1
ATOM 10049 C CA . SER B 1 574 ? 7.312 -3.562 -5.727 1 85.38 574 SER B CA 1
ATOM 10050 C C . SER B 1 574 ? 8.227 -4.621 -5.113 1 85.38 574 SER B C 1
ATOM 10052 O O . SER B 1 574 ? 9.398 -4.715 -5.469 1 85.38 574 SER B O 1
ATOM 10054 N N . GLY B 1 575 ? 7.668 -5.426 -4.191 1 81.75 575 GLY B N 1
ATOM 10055 C CA . GLY B 1 575 ? 8.453 -6.465 -3.535 1 81.75 575 GLY B CA 1
ATOM 10056 C C . GLY B 1 575 ? 8.93 -7.539 -4.488 1 81.75 575 GLY B C 1
ATOM 10057 O O . GLY B 1 575 ? 9.875 -8.273 -4.184 1 81.75 575 GLY B O 1
ATOM 10058 N N . CYS B 1 576 ? 8.312 -7.59 -5.613 1 87.81 576 CYS B N 1
ATOM 10059 C CA . CYS B 1 576 ? 8.695 -8.57 -6.617 1 87.81 576 CYS B CA 1
ATOM 10060 C C . CYS B 1 576 ? 9.555 -7.934 -7.703 1 87.81 576 CYS B C 1
ATOM 10062 O O . CYS B 1 576 ? 10.68 -8.359 -7.938 1 87.81 576 CYS B O 1
ATOM 10064 N N . TYR B 1 577 ? 9.117 -6.84 -8.289 1 89.12 577 TYR B N 1
ATOM 10065 C CA . TYR B 1 577 ? 9.719 -6.32 -9.508 1 89.12 577 TYR B CA 1
ATOM 10066 C C . TYR B 1 577 ? 10.922 -5.438 -9.195 1 89.12 577 TYR B C 1
ATOM 10068 O O . TYR B 1 577 ? 11.828 -5.305 -10.016 1 89.12 577 TYR B O 1
ATOM 10076 N N . LEU B 1 578 ? 10.883 -4.809 -7.996 1 82 578 LEU B N 1
ATOM 10077 C CA . LEU B 1 578 ? 11.977 -3.912 -7.633 1 82 578 LEU B CA 1
ATOM 10078 C C . LEU B 1 578 ? 12.828 -4.52 -6.523 1 82 578 LEU B C 1
ATOM 10080 O O . LEU B 1 578 ? 13.609 -3.814 -5.879 1 82 578 LEU B O 1
ATOM 10084 N N . ARG B 1 579 ? 12.664 -5.75 -6.363 1 75.12 579 ARG B N 1
ATOM 10085 C CA . ARG B 1 579 ? 13.25 -6.453 -5.23 1 75.12 579 ARG B CA 1
ATOM 10086 C C . ARG B 1 579 ? 14.773 -6.332 -5.242 1 75.12 579 ARG B C 1
ATOM 10088 O O . ARG B 1 579 ? 15.406 -6.328 -4.184 1 75.12 579 ARG B O 1
ATOM 10095 N N . TRP B 1 580 ? 15.336 -6.09 -6.426 1 75.31 580 TRP B N 1
ATOM 10096 C CA . TRP B 1 580 ? 16.797 -6.156 -6.508 1 75.31 580 TRP B CA 1
ATOM 10097 C C . TRP B 1 580 ? 17.391 -4.766 -6.723 1 75.31 580 TRP B C 1
ATOM 10099 O O . TRP B 1 580 ? 18.594 -4.633 -6.977 1 75.31 580 TRP B O 1
ATOM 10109 N N . LEU B 1 581 ? 16.625 -3.75 -6.648 1 73.69 581 LEU B N 1
ATOM 10110 C CA . LEU B 1 581 ? 17.109 -2.381 -6.789 1 73.69 581 LEU B CA 1
ATOM 10111 C C . LEU B 1 581 ? 17.406 -1.769 -5.422 1 73.69 581 LEU B C 1
ATOM 10113 O O . LEU B 1 581 ? 16.484 -1.467 -4.66 1 73.69 581 LEU B O 1
ATOM 10117 N N . PRO B 1 582 ? 18.641 -1.541 -5.16 1 66.44 582 PRO B N 1
ATOM 10118 C CA . PRO B 1 582 ? 19.016 -1.041 -3.834 1 66.44 582 PRO B CA 1
ATOM 10119 C C . PRO B 1 582 ? 18.422 0.328 -3.527 1 66.44 582 PRO B C 1
ATOM 10121 O O . PRO B 1 582 ? 18.125 0.628 -2.369 1 66.44 582 PRO B O 1
ATOM 10124 N N . THR B 1 583 ? 18.359 1.151 -4.551 1 64.69 583 THR B N 1
ATOM 10125 C CA . THR B 1 583 ? 17.875 2.512 -4.352 1 64.69 583 THR B CA 1
ATOM 10126 C C . THR B 1 583 ? 16.453 2.502 -3.805 1 64.69 583 THR B C 1
ATOM 10128 O O . THR B 1 583 ? 16.047 3.43 -3.102 1 64.69 583 THR B O 1
ATOM 10131 N N . VAL B 1 584 ? 15.797 1.436 -4.258 1 62 584 VAL B N 1
ATOM 10132 C CA . VAL B 1 584 ? 14.414 1.352 -3.809 1 62 584 VAL B CA 1
ATOM 10133 C C . VAL B 1 584 ? 14.344 0.61 -2.475 1 62 584 VAL B C 1
ATOM 10135 O O . VAL B 1 584 ? 13.492 0.903 -1.637 1 62 584 VAL B O 1
ATOM 10138 N N . HIS B 1 585 ? 15.242 -0.51 -2.355 1 55.34 585 HIS B N 1
ATOM 10139 C CA . HIS B 1 585 ? 15.195 -1.461 -1.251 1 55.34 585 HIS B CA 1
ATOM 10140 C C . HIS B 1 585 ? 15.633 -0.809 0.057 1 55.34 585 HIS B C 1
ATOM 10142 O O . HIS B 1 585 ? 15.258 -1.27 1.139 1 55.34 585 HIS B O 1
ATOM 10148 N N . VAL B 1 586 ? 16.891 -0.058 -0.11 1 46.03 586 VAL B N 1
ATOM 10149 C CA . VAL B 1 586 ? 17.25 0.521 1.181 1 46.03 586 VAL B CA 1
ATOM 10150 C C . VAL B 1 586 ? 15.984 0.812 1.986 1 46.03 586 VAL B C 1
ATOM 10152 O O . VAL B 1 586 ? 15.984 0.682 3.213 1 46.03 586 VAL B O 1
ATOM 10155 N N . SER B 1 587 ? 15.109 1.104 1.158 1 39.62 587 SER B N 1
ATOM 10156 C CA . SER B 1 587 ? 13.906 1.533 1.856 1 39.62 587 SER B CA 1
ATOM 10157 C C . SER B 1 587 ? 13.062 0.338 2.291 1 39.62 587 SER B C 1
ATOM 10159 O O . SER B 1 587 ? 12.055 0.5 2.977 1 39.62 587 SER B O 1
ATOM 10161 N N . ILE B 1 588 ? 13.203 -0.833 1.407 1 41.16 588 ILE B N 1
ATOM 10162 C CA . ILE B 1 588 ? 12.25 -1.917 1.615 1 41.16 588 ILE B CA 1
ATOM 10163 C C . ILE B 1 588 ? 12.672 -2.746 2.826 1 41.16 588 ILE B C 1
ATOM 10165 O O . ILE B 1 588 ? 11.922 -3.615 3.281 1 41.16 588 ILE B O 1
ATOM 10169 N N . GLY B 1 589 ? 13.977 -3.176 2.977 1 38.97 589 GLY B N 1
ATOM 10170 C CA . GLY B 1 589 ? 13.93 -3.818 4.281 1 38.97 589 GLY B CA 1
ATOM 10171 C C . GLY B 1 589 ? 12.75 -3.369 5.129 1 38.97 589 GLY B C 1
ATOM 10172 O O . GLY B 1 589 ? 12.289 -4.109 5.996 1 38.97 589 GLY B O 1
ATOM 10173 N N . MET B 1 590 ? 12.578 -2.062 4.969 1 43.59 590 MET B N 1
ATOM 10174 C CA . MET B 1 590 ? 11.555 -1.221 5.59 1 43.59 590 MET B CA 1
ATOM 10175 C C . MET B 1 590 ? 10.367 -1.024 4.652 1 43.59 590 MET B C 1
ATOM 10177 O O . MET B 1 590 ? 9.523 -0.162 4.887 1 43.59 590 MET B O 1
ATOM 10181 N N . GLY B 1 591 ? 10.492 -1.812 3.545 1 48.75 591 GLY B N 1
ATOM 10182 C CA . GLY B 1 591 ? 9.359 -1.57 2.658 1 48.75 591 GLY B CA 1
ATOM 10183 C C . GLY B 1 591 ? 8.023 -1.697 3.352 1 48.75 591 GLY B C 1
ATOM 10184 O O . GLY B 1 591 ? 7.934 -2.244 4.453 1 48.75 591 GLY B O 1
ATOM 10185 N N . GLU B 1 592 ? 7.129 -1.062 2.754 1 60.78 592 GLU B N 1
ATOM 10186 C CA . GLU B 1 592 ? 5.82 -0.869 3.373 1 60.78 592 GLU B CA 1
ATOM 10187 C C . GLU B 1 592 ? 5.195 -2.203 3.771 1 60.78 592 GLU B C 1
ATOM 10189 O O . GLU B 1 592 ? 4.832 -2.4 4.934 1 60.78 592 GLU B O 1
ATOM 10194 N N . ASN B 1 593 ? 5.449 -3.232 2.811 1 65.5 593 ASN B N 1
ATOM 10195 C CA . ASN B 1 593 ? 4.742 -4.473 3.107 1 65.5 593 ASN B CA 1
ATOM 10196 C C . ASN B 1 593 ? 5.57 -5.391 4 1 65.5 593 ASN B C 1
ATOM 10198 O O . ASN B 1 593 ? 5.039 -6.012 4.926 1 65.5 593 ASN B O 1
ATOM 10202 N N . SER B 1 594 ? 6.961 -5.398 3.688 1 65.88 594 SER B N 1
ATOM 10203 C CA . SER B 1 594 ? 7.82 -6.281 4.469 1 65.88 594 SER B CA 1
ATOM 10204 C C . SER B 1 594 ? 7.957 -5.789 5.906 1 65.88 594 SER B C 1
ATOM 10206 O O . SER B 1 594 ? 7.984 -6.59 6.844 1 65.88 594 SER B O 1
ATOM 10208 N N . ALA B 1 595 ? 8.062 -4.504 6.039 1 67.19 595 ALA B N 1
ATOM 10209 C CA . ALA B 1 595 ? 8.164 -3.93 7.379 1 67.19 595 ALA B CA 1
ATOM 10210 C C . ALA B 1 595 ? 6.891 -4.188 8.18 1 67.19 595 ALA B C 1
ATOM 10212 O O . ALA B 1 595 ? 6.957 -4.539 9.359 1 67.19 595 ALA B O 1
ATOM 10213 N N . SER B 1 596 ? 5.836 -3.994 7.5 1 75.94 596 SER B N 1
ATOM 10214 C CA . SER B 1 596 ? 4.559 -4.25 8.156 1 75.94 596 SER B CA 1
ATOM 10215 C C . SER B 1 596 ? 4.414 -5.723 8.531 1 75.94 596 SER B C 1
ATOM 10217 O O . SER B 1 596 ? 3.965 -6.043 9.633 1 75.94 596 SER B O 1
ATOM 10219 N N . HIS B 1 597 ? 4.824 -6.609 7.59 1 75.38 597 HIS B N 1
ATOM 10220 C CA . HIS B 1 597 ? 4.758 -8.039 7.848 1 75.38 597 HIS B CA 1
ATOM 10221 C C . HIS B 1 597 ? 5.629 -8.43 9.039 1 75.38 597 HIS B C 1
ATOM 10223 O O . HIS B 1 597 ? 5.215 -9.227 9.883 1 75.38 597 HIS B O 1
ATOM 10229 N N . TYR B 1 598 ? 6.766 -7.863 9.109 1 71.81 598 TYR B N 1
ATOM 10230 C CA . TYR B 1 598 ? 7.691 -8.141 10.203 1 71.81 598 TYR B CA 1
ATOM 10231 C C . TYR B 1 598 ? 7.09 -7.727 11.547 1 71.81 598 TYR B C 1
ATOM 10233 O O . TYR B 1 598 ? 7.164 -8.477 12.523 1 71.81 598 TYR B O 1
ATOM 10241 N N . GLN B 1 599 ? 6.516 -6.59 11.562 1 74.06 599 GLN B N 1
ATOM 10242 C CA . GLN B 1 599 ? 5.906 -6.117 12.805 1 74.06 599 GLN B CA 1
ATOM 10243 C C . GLN B 1 599 ? 4.727 -6.992 13.211 1 74.06 599 GLN B C 1
ATOM 10245 O O . GLN B 1 599 ? 4.492 -7.219 14.398 1 74.06 599 GLN B O 1
ATOM 10250 N N . GLN B 1 600 ? 4.02 -7.441 12.281 1 78.12 600 GLN B N 1
ATOM 10251 C CA . GLN B 1 600 ? 2.896 -8.336 12.555 1 78.12 600 GLN B CA 1
ATOM 10252 C C . GLN B 1 600 ? 3.377 -9.672 13.102 1 78.12 600 GLN B C 1
ATOM 10254 O O . GLN B 1 600 ? 2.729 -10.273 13.961 1 78.12 600 GLN B O 1
ATOM 10259 N N . MET B 1 601 ? 4.488 -10.125 12.555 1 76.25 601 MET B N 1
ATOM 10260 C CA . MET B 1 601 ? 5.082 -11.359 13.062 1 76.25 601 MET B CA 1
ATOM 10261 C C . MET B 1 601 ? 5.477 -11.211 14.531 1 76.25 601 MET B C 1
ATOM 10263 O O . MET B 1 601 ? 5.254 -12.109 15.336 1 76.25 601 MET B O 1
ATOM 10267 N N . ILE B 1 602 ? 6.023 -10.062 14.875 1 72.31 602 ILE B N 1
ATOM 10268 C CA . ILE B 1 602 ? 6.418 -9.781 16.25 1 72.31 602 ILE B CA 1
ATOM 10269 C C . ILE B 1 602 ? 5.184 -9.797 17.156 1 72.31 602 ILE B C 1
ATOM 10271 O O . ILE B 1 602 ? 5.203 -10.383 18.234 1 72.31 602 ILE B O 1
ATOM 10275 N N . LEU B 1 603 ? 4.195 -9.219 16.688 1 78.81 603 LEU B N 1
ATOM 10276 C CA . LEU B 1 603 ? 2.953 -9.156 17.453 1 78.81 603 LEU B CA 1
ATOM 10277 C C . LEU B 1 603 ? 2.361 -10.547 17.656 1 78.81 603 LEU B C 1
ATOM 10279 O O . LEU B 1 603 ? 1.919 -10.883 18.75 1 78.81 603 LEU B O 1
ATOM 10283 N N . MET B 1 604 ? 2.336 -11.297 16.656 1 79.38 604 MET B N 1
ATOM 10284 C CA . MET B 1 604 ? 1.777 -12.641 16.734 1 79.38 604 MET B CA 1
ATOM 10285 C C . MET B 1 604 ? 2.627 -13.531 17.641 1 79.38 604 MET B C 1
ATOM 10287 O O . MET B 1 604 ? 2.094 -14.375 18.375 1 79.38 604 MET B O 1
ATOM 10291 N N . ASN B 1 605 ? 3.855 -13.32 17.531 1 75.75 605 ASN B N 1
ATOM 10292 C CA . ASN B 1 605 ? 4.734 -14.07 18.422 1 75.75 605 ASN B CA 1
ATOM 10293 C C . ASN B 1 605 ? 4.449 -13.742 19.891 1 75.75 605 ASN B C 1
ATOM 10295 O O . ASN B 1 605 ? 4.5 -14.625 20.75 1 75.75 605 ASN B O 1
ATOM 10299 N N . GLU B 1 606 ? 4.215 -12.531 20.172 1 77.62 606 GLU B N 1
ATOM 10300 C CA . GLU B 1 606 ? 3.85 -12.133 21.531 1 77.62 606 GLU B CA 1
ATOM 10301 C C . GLU B 1 606 ? 2.576 -12.836 21.984 1 77.62 606 GLU B C 1
ATOM 10303 O O . GLU B 1 606 ? 2.471 -13.25 23.141 1 77.62 606 GLU B O 1
ATOM 10308 N N . VAL B 1 607 ? 1.707 -12.93 21.172 1 80 607 VAL B N 1
ATOM 10309 C CA . VAL B 1 607 ? 0.456 -13.617 21.484 1 80 607 VAL B CA 1
ATOM 10310 C C . VAL B 1 607 ? 0.736 -15.086 21.797 1 80 607 VAL B C 1
ATOM 10312 O O . VAL B 1 607 ? 0.206 -15.625 22.781 1 80 607 VAL B O 1
ATOM 10315 N N . LYS B 1 608 ? 1.547 -15.711 21.031 1 74.94 608 LYS B N 1
ATOM 10316 C CA . LYS B 1 608 ? 1.863 -17.125 21.234 1 74.94 608 LYS B CA 1
ATOM 10317 C C . LYS B 1 608 ? 2.586 -17.344 22.562 1 74.94 608 LYS B C 1
ATOM 10319 O O . LYS B 1 608 ? 2.291 -18.297 23.281 1 74.94 608 LYS B O 1
ATOM 10324 N N . VAL B 1 609 ? 3.441 -16.453 22.844 1 75.81 609 VAL B N 1
ATOM 10325 C CA . VAL B 1 609 ? 4.199 -16.531 24.094 1 75.81 609 VAL B CA 1
ATOM 10326 C C . VAL B 1 609 ? 3.262 -16.359 25.281 1 75.81 609 VAL B C 1
ATOM 10328 O O . VAL B 1 609 ? 3.336 -17.109 26.266 1 75.81 609 VAL B O 1
ATOM 10331 N N . LEU B 1 610 ? 2.424 -15.461 25.188 1 78.81 610 LEU B N 1
ATOM 10332 C CA . LEU B 1 610 ? 1.498 -15.195 26.281 1 78.81 610 LEU B CA 1
ATOM 10333 C C . LEU B 1 610 ? 0.518 -16.344 26.453 1 78.81 610 LEU B C 1
ATOM 10335 O O . LEU B 1 610 ? 0.173 -16.703 27.594 1 78.81 610 LEU B O 1
ATOM 10339 N N . ARG B 1 611 ? 0.112 -16.875 25.406 1 77.31 611 ARG B N 1
ATOM 10340 C CA . ARG B 1 611 ? -0.794 -18.016 25.484 1 77.31 611 ARG B CA 1
ATOM 10341 C C . ARG B 1 611 ? -0.108 -19.219 26.125 1 77.31 611 ARG B C 1
ATOM 10343 O O . ARG B 1 611 ? -0.723 -19.953 26.891 1 77.31 611 ARG B O 1
ATOM 10350 N N . HIS B 1 612 ? 1.068 -19.359 25.781 1 74.81 612 HIS B N 1
ATOM 10351 C CA . HIS B 1 612 ? 1.835 -20.453 26.375 1 74.81 612 HIS B CA 1
ATOM 10352 C C . HIS B 1 612 ? 2.041 -20.234 27.859 1 74.81 612 HIS B C 1
ATOM 10354 O O . HIS B 1 612 ? 1.868 -21.172 28.656 1 74.81 612 HIS B O 1
ATOM 10360 N N . ARG B 1 613 ? 2.404 -19.094 28.141 1 74.38 613 ARG B N 1
ATOM 10361 C CA . ARG B 1 613 ? 2.609 -18.766 29.547 1 74.38 613 ARG B CA 1
ATOM 10362 C C . ARG B 1 613 ? 1.317 -18.922 30.344 1 74.38 613 ARG B C 1
ATOM 10364 O O . ARG B 1 613 ? 1.34 -19.375 31.484 1 74.38 613 ARG B O 1
ATOM 10371 N N . MET B 1 614 ? 0.32 -18.594 29.781 1 78.25 614 MET B N 1
ATOM 10372 C CA . MET B 1 614 ? -0.983 -18.734 30.422 1 78.25 614 MET B CA 1
ATOM 10373 C C . MET B 1 614 ? -1.338 -20.203 30.625 1 78.25 614 MET B C 1
ATOM 10375 O O . MET B 1 614 ? -1.889 -20.578 31.672 1 78.25 614 MET B O 1
ATOM 10379 N N . ALA B 1 615 ? -1.029 -20.891 29.656 1 74 615 ALA B N 1
ATOM 10380 C CA . ALA B 1 615 ? -1.308 -22.328 29.766 1 74 615 ALA B CA 1
ATOM 10381 C C . ALA B 1 615 ? -0.479 -22.969 30.875 1 74 615 ALA B C 1
ATOM 10383 O O . ALA B 1 615 ? -0.969 -23.828 31.594 1 74 615 ALA B O 1
ATOM 10384 N N . VAL B 1 616 ? 0.673 -22.5 31 1 70.81 616 VAL B N 1
ATOM 10385 C CA . VAL B 1 616 ? 1.561 -23.031 32.031 1 70.81 616 VAL B CA 1
ATOM 10386 C C . VAL B 1 616 ? 1.058 -22.594 33.406 1 70.81 616 VAL B C 1
ATOM 10388 O O . VAL B 1 616 ? 1.02 -23.406 34.344 1 70.81 616 VAL B O 1
ATOM 10391 N N . LEU B 1 617 ? 0.622 -21.453 33.469 1 72.75 617 LEU B N 1
ATOM 10392 C CA . LEU B 1 617 ? 0.138 -20.922 34.75 1 72.75 617 LEU B CA 1
ATOM 10393 C C . LEU B 1 617 ? -1.167 -21.609 35.156 1 72.75 617 LEU B C 1
ATOM 10395 O O . LEU B 1 617 ? -1.398 -21.859 36.344 1 72.75 617 LEU B O 1
ATOM 10399 N N . CYS B 1 618 ? -1.908 -21.844 34.219 1 73.31 618 CYS B N 1
ATOM 10400 C CA . CYS B 1 618 ? -3.176 -22.516 34.5 1 73.31 618 CYS B CA 1
ATOM 10401 C C . CYS B 1 618 ? -2.949 -23.969 34.938 1 73.31 618 CYS B C 1
ATOM 10403 O O . CYS B 1 618 ? -3.678 -24.484 35.781 1 73.31 618 CYS B O 1
ATOM 10405 N N . SER B 1 619 ? -1.993 -24.547 34.406 1 67.5 619 SER B N 1
ATOM 10406 C CA . SER B 1 619 ? -1.669 -25.922 34.781 1 67.5 619 SER B CA 1
ATOM 10407 C C . SER B 1 619 ? -1.093 -26 36.188 1 67.5 619 SER B C 1
ATOM 10409 O O . SER B 1 619 ? -1.394 -26.922 36.938 1 67.5 619 SER B O 1
ATOM 10411 N N . ASP B 1 620 ? -0.425 -25.031 36.531 1 64.75 620 ASP B N 1
ATOM 10412 C CA . ASP B 1 620 ? 0.169 -24.969 37.875 1 64.75 620 ASP B CA 1
ATOM 10413 C C . ASP B 1 620 ? -0.896 -24.734 38.938 1 64.75 620 ASP B C 1
ATOM 10415 O O . ASP B 1 620 ? -0.799 -25.25 40.062 1 64.75 620 ASP B O 1
ATOM 10419 N N . GLN B 1 621 ? -1.827 -23.984 38.656 1 60.25 621 GLN B N 1
ATOM 10420 C CA . GLN B 1 621 ? -2.9 -23.719 39.625 1 60.25 621 GLN B CA 1
ATOM 10421 C C . GLN B 1 621 ? -3.758 -24.969 39.844 1 60.25 621 GLN B C 1
ATOM 10423 O O . GLN B 1 621 ? -4.223 -25.203 40.969 1 60.25 621 GLN B O 1
ATOM 10428 N N . LYS B 1 622 ? -3.918 -25.766 38.875 1 57.19 622 LYS B N 1
ATOM 10429 C CA . LYS B 1 622 ? -4.699 -27 39.031 1 57.19 622 LYS B CA 1
ATOM 10430 C C . LYS B 1 622 ? -3.928 -28.047 39.812 1 57.19 622 LYS B C 1
ATOM 10432 O O . LYS B 1 622 ? -4.523 -28.844 40.562 1 57.19 622 LYS B O 1
ATOM 10437 N N . GLU B 1 623 ? -2.678 -28.141 39.625 1 55.41 623 GLU B N 1
ATOM 10438 C CA . GLU B 1 623 ? -1.9 -29.094 40.406 1 55.41 623 GLU B CA 1
ATOM 10439 C C . GLU B 1 623 ? -1.895 -28.734 41.875 1 55.41 623 GLU B C 1
ATOM 10441 O O . GLU B 1 623 ? -1.795 -29.594 42.75 1 55.41 623 GLU B O 1
ATOM 10446 N N . GLY B 1 624 ? -2.055 -27.484 42.219 1 48.72 624 GLY B N 1
ATOM 10447 C CA . GLY B 1 624 ? -2.109 -27.172 43.625 1 48.72 624 GLY B CA 1
ATOM 10448 C C . GLY B 1 624 ? -3.408 -27.609 44.281 1 48.72 624 GLY B C 1
ATOM 10449 O O . GLY B 1 624 ? -3.488 -27.703 45.5 1 48.72 624 GLY B O 1
ATOM 10450 N N . ASP B 1 625 ? -4.504 -27.609 43.594 1 45.94 625 ASP B N 1
ATOM 10451 C CA . ASP B 1 625 ? -5.73 -28.031 44.281 1 45.94 625 ASP B CA 1
ATOM 10452 C C . ASP B 1 625 ? -5.84 -29.547 44.312 1 45.94 625 ASP B C 1
ATOM 10454 O O . ASP B 1 625 ? -6.613 -30.109 45.125 1 45.94 625 ASP B O 1
ATOM 10458 N N . GLU B 1 626 ? -5.758 -30.406 43.219 1 40.47 626 GLU B N 1
ATOM 10459 C CA . GLU B 1 626 ? -5.98 -31.844 43.312 1 40.47 626 GLU B CA 1
ATOM 10460 C C . GLU B 1 626 ? -4.773 -32.562 43.906 1 40.47 626 GLU B C 1
ATOM 10462 O O . GLU B 1 626 ? -3.641 -32.344 43.469 1 40.47 626 GLU B O 1
ATOM 10467 N N . GLY B 1 627 ? -4.789 -33.094 45.25 1 35.59 627 GLY B N 1
ATOM 10468 C CA . GLY B 1 627 ? -4.062 -34.219 45.781 1 35.59 627 GLY B CA 1
ATOM 10469 C C . GLY B 1 627 ? -3.879 -35.375 44.812 1 35.59 627 GLY B C 1
ATOM 10470 O O . GLY B 1 627 ? -3.006 -36.219 44.969 1 35.59 627 GLY B O 1
ATOM 10471 N N . ASP B 1 628 ? -5.039 -36.031 44.281 1 33.53 628 ASP B N 1
ATOM 10472 C CA . ASP B 1 628 ? -4.918 -37.344 43.594 1 33.53 628 ASP B CA 1
ATOM 10473 C C . ASP B 1 628 ? -4.266 -37.156 42.219 1 33.53 628 ASP B C 1
ATOM 10475 O O . ASP B 1 628 ? -4.344 -36.094 41.625 1 33.53 628 ASP B O 1
ATOM 10479 N N . GLY B 1 629 ? -3.447 -38.281 41.562 1 31.83 629 GLY B N 1
ATOM 10480 C CA . GLY B 1 629 ? -2.459 -38.688 40.562 1 31.83 629 GLY B CA 1
ATOM 10481 C C . GLY B 1 629 ? -2.898 -38.406 39.125 1 31.83 629 GLY B C 1
ATOM 10482 O O . GLY B 1 629 ? -2.27 -38.906 38.188 1 31.83 629 GLY B O 1
ATOM 10483 N N . VAL B 1 630 ? -4.215 -38.469 38.812 1 29.66 630 VAL B N 1
ATOM 10484 C CA . VAL B 1 630 ? -4.359 -38.719 37.406 1 29.66 630 VAL B CA 1
ATOM 10485 C C . VAL B 1 630 ? -3.777 -37.562 36.594 1 29.66 630 VAL B C 1
ATOM 10487 O O . VAL B 1 630 ? -4.266 -36.438 36.656 1 29.66 630 VAL B O 1
ATOM 10490 N N . THR B 1 631 ? -2.502 -37.688 36.25 1 30.83 631 THR B N 1
ATOM 10491 C CA . THR B 1 631 ? -1.746 -36.938 35.25 1 30.83 631 THR B CA 1
ATOM 10492 C C . THR B 1 631 ? -2.494 -36.844 33.938 1 30.83 631 THR B C 1
ATOM 10494 O O . THR B 1 631 ? -2.594 -37.844 33.219 1 30.83 631 THR B O 1
ATOM 10497 N N . GLN B 1 632 ? -3.752 -36.438 33.875 1 28.5 632 GLN B N 1
ATOM 10498 C CA . GLN B 1 632 ? -4.23 -36.312 32.5 1 28.5 632 GLN B CA 1
ATOM 10499 C C . GLN B 1 632 ? -3.191 -35.625 31.625 1 28.5 632 GLN B C 1
ATOM 10501 O O . GLN B 1 632 ? -2.684 -34.562 31.984 1 28.5 632 GLN B O 1
ATOM 10506 N N . GLU B 1 633 ? -2.496 -36.5 30.812 1 27.53 633 GLU B N 1
ATOM 10507 C CA . GLU B 1 633 ? -1.68 -36.125 29.656 1 27.53 633 GLU B CA 1
ATOM 10508 C C . GLU B 1 633 ? -2.352 -35.062 28.812 1 27.53 633 GLU B C 1
ATOM 10510 O O . GLU B 1 633 ? -3.359 -35.312 28.156 1 27.53 633 GLU B O 1
ATOM 10515 N N . THR B 1 634 ? -2.717 -34 29.391 1 28.52 634 THR B N 1
ATOM 10516 C CA . THR B 1 634 ? -3.102 -32.969 28.406 1 28.52 634 THR B CA 1
ATOM 10517 C C . THR B 1 634 ? -2.182 -33.031 27.203 1 28.52 634 THR B C 1
ATOM 10519 O O . THR B 1 634 ? -0.959 -32.938 27.328 1 28.52 634 THR B O 1
ATOM 10522 N N . ASP B 1 635 ? -2.492 -33.938 26.281 1 28.11 635 ASP B N 1
ATOM 10523 C CA . ASP B 1 635 ? -1.922 -33.875 24.938 1 28.11 635 ASP B CA 1
ATOM 10524 C C . ASP B 1 635 ? -1.566 -32.438 24.578 1 28.11 635 ASP B C 1
ATOM 10526 O O . ASP B 1 635 ? -2.453 -31.609 24.344 1 28.11 635 ASP B O 1
ATOM 10530 N N . GLY B 1 636 ? -0.726 -31.859 25.375 1 27.62 636 GLY B N 1
ATOM 10531 C CA . GLY B 1 636 ? -0.018 -30.594 25.219 1 27.62 636 GLY B CA 1
ATOM 10532 C C . GLY B 1 636 ? 0.472 -30.359 23.797 1 27.62 636 GLY B C 1
ATOM 10533 O O . GLY B 1 636 ? 1.403 -31.031 23.344 1 27.62 636 GLY B O 1
ATOM 10534 N N . MET B 1 637 ? -0.414 -30.422 22.844 1 27.64 637 MET B N 1
ATOM 10535 C CA . MET B 1 637 ? 0.132 -29.797 21.656 1 27.64 637 MET B CA 1
ATOM 10536 C C . MET B 1 637 ? 1.105 -28.688 22.016 1 27.64 637 MET B C 1
ATOM 10538 O O . MET B 1 637 ? 0.692 -27.625 22.5 1 27.64 637 MET B O 1
ATOM 10542 N N . TYR B 1 638 ? 2.186 -29.031 22.656 1 26.45 638 TYR B N 1
ATOM 10543 C CA . TYR B 1 638 ? 3.4 -28.266 22.859 1 26.45 638 TYR B CA 1
ATOM 10544 C C . TYR B 1 638 ? 3.668 -27.359 21.656 1 26.45 638 TYR B C 1
ATOM 10546 O O . TYR B 1 638 ? 3.992 -27.828 20.562 1 26.45 638 TYR B O 1
ATOM 10554 N N . TRP B 1 639 ? 2.814 -26.406 21.469 1 29.03 639 TRP B N 1
ATOM 10555 C CA . TRP B 1 639 ? 3.363 -25.359 20.609 1 29.03 639 TRP B CA 1
ATOM 10556 C C . TRP B 1 639 ? 4.824 -25.094 20.953 1 29.03 639 TRP B C 1
ATOM 10558 O O . TRP B 1 639 ? 5.184 -24.984 22.125 1 29.03 639 TRP B O 1
ATOM 10568 N N . ASP B 1 640 ? 5.68 -25.844 20.438 1 28.28 640 ASP B N 1
ATOM 10569 C CA . ASP B 1 640 ? 7.098 -25.484 20.469 1 28.28 640 ASP B CA 1
ATOM 10570 C C . ASP B 1 640 ? 7.285 -24 20.734 1 28.28 640 ASP B C 1
ATOM 10572 O O . ASP B 1 640 ? 6.906 -23.156 19.906 1 28.28 640 ASP B O 1
ATOM 10576 N N . THR B 1 641 ? 7 -23.562 21.922 1 29.67 641 THR B N 1
ATOM 10577 C CA . THR B 1 641 ? 7.301 -22.281 22.562 1 29.67 641 THR B CA 1
ATOM 10578 C C . THR B 1 641 ? 8.656 -21.75 22.109 1 29.67 641 THR B C 1
ATOM 10580 O O . THR B 1 641 ? 9.055 -20.656 22.469 1 29.67 641 THR B O 1
ATOM 10583 N N . ASP B 1 642 ? 9.539 -22.703 21.828 1 29.73 642 ASP B N 1
ATOM 10584 C CA . ASP B 1 642 ? 10.914 -22.234 21.672 1 29.73 642 ASP B CA 1
ATOM 10585 C C . ASP B 1 642 ? 11 -21.156 20.594 1 29.73 642 ASP B C 1
ATOM 10587 O O . ASP B 1 642 ? 12.094 -20.766 20.188 1 29.73 642 ASP B O 1
ATOM 10591 N N . VAL B 1 643 ? 9.977 -21.094 19.953 1 30.12 643 VAL B N 1
ATOM 10592 C CA . VAL B 1 643 ? 10.273 -20.016 19 1 30.12 643 VAL B CA 1
ATOM 10593 C C . VAL B 1 643 ? 10.148 -18.672 19.703 1 30.12 643 VAL B C 1
ATOM 10595 O O . VAL B 1 643 ? 9.047 -18.172 19.922 1 30.12 643 VAL B O 1
ATOM 10598 N N . ASN B 1 644 ? 10.578 -18.547 20.938 1 30.67 644 ASN B N 1
ATOM 10599 C CA . ASN B 1 644 ? 10.844 -17.156 21.281 1 30.67 644 ASN B CA 1
ATOM 10600 C C . ASN B 1 644 ? 11.195 -16.328 20.047 1 30.67 644 ASN B C 1
ATOM 10602 O O . ASN B 1 644 ? 12.297 -16.438 19.516 1 30.67 644 ASN B O 1
ATOM 10606 N N . PHE B 1 645 ? 10.352 -16.266 19.344 1 32.47 645 PHE B N 1
ATOM 10607 C CA . PHE B 1 645 ? 10.594 -15.398 18.203 1 32.47 645 PHE B CA 1
ATOM 10608 C C . PHE B 1 645 ? 11.297 -14.109 18.625 1 32.47 645 PHE B C 1
ATOM 10610 O O . PHE B 1 645 ? 10.641 -13.141 19 1 32.47 645 PHE B O 1
ATOM 10617 N N . SER B 1 646 ? 12.047 -14.148 19.703 1 33.78 646 SER B N 1
ATOM 10618 C CA . SER B 1 646 ? 12.922 -13 19.469 1 33.78 646 SER B CA 1
ATOM 10619 C C . SER B 1 646 ? 13.211 -12.836 17.969 1 33.78 646 SER B C 1
ATOM 10621 O O . SER B 1 646 ? 13.859 -13.688 17.359 1 33.78 646 SER B O 1
ATOM 10623 N N . LEU B 1 647 ? 12.086 -12.836 17.359 1 37.56 647 LEU B N 1
ATOM 10624 C CA . LEU B 1 647 ? 12.188 -12.602 15.922 1 37.56 647 LEU B CA 1
ATOM 10625 C C . LEU B 1 647 ? 13.5 -11.906 15.57 1 37.56 647 LEU B C 1
ATOM 10627 O O . LEU B 1 647 ? 13.68 -10.727 15.875 1 37.56 647 LEU B O 1
ATOM 10631 N N . ASP B 1 648 ? 14.375 -12.531 15.867 1 34.34 648 ASP B N 1
ATOM 10632 C CA . ASP B 1 648 ? 15.734 -12.141 15.516 1 34.34 648 ASP B CA 1
ATOM 10633 C C . ASP B 1 648 ? 15.773 -11.461 14.148 1 34.34 648 ASP B C 1
ATOM 10635 O O . ASP B 1 648 ? 14.914 -11.711 13.297 1 34.34 648 ASP B O 1
ATOM 10639 N N . LEU B 1 649 ? 16.422 -10.43 14.25 1 36.25 649 LEU B N 1
ATOM 10640 C CA . LEU B 1 649 ? 16.812 -9.688 13.055 1 36.25 649 LEU B CA 1
ATOM 10641 C C . LEU B 1 649 ? 16.938 -10.609 11.852 1 36.25 649 LEU B C 1
ATOM 10643 O O . LEU B 1 649 ? 16.672 -10.195 10.719 1 36.25 649 LEU B O 1
ATOM 10647 N N . GLU B 1 650 ? 17.016 -11.977 12.227 1 38.06 650 GLU B N 1
ATOM 10648 C CA . GLU B 1 650 ? 17.203 -12.938 11.141 1 38.06 650 GLU B CA 1
ATOM 10649 C C . GLU B 1 650 ? 15.93 -13.125 10.336 1 38.06 650 GLU B C 1
ATOM 10651 O O . GLU B 1 650 ? 15.969 -13.211 9.109 1 38.06 650 GLU B O 1
ATOM 10656 N N . THR B 1 651 ? 14.828 -13.125 11.102 1 42.66 651 THR B N 1
ATOM 10657 C CA . THR B 1 651 ? 13.57 -13.352 10.398 1 42.66 651 THR B CA 1
ATOM 10658 C C . THR B 1 651 ? 13.203 -12.141 9.547 1 42.66 651 THR B C 1
ATOM 10660 O O . THR B 1 651 ? 12.602 -12.281 8.477 1 42.66 651 THR B O 1
ATOM 10663 N N . SER B 1 652 ? 13.531 -11.016 10.094 1 44.28 652 SER B N 1
ATOM 10664 C CA . SER B 1 652 ? 13.266 -9.82 9.305 1 44.28 652 SER B CA 1
ATOM 10665 C C . SER B 1 652 ? 14.016 -9.852 7.973 1 44.28 652 SER B C 1
ATOM 10667 O O . SER B 1 652 ? 13.523 -9.352 6.961 1 44.28 652 SER B O 1
ATOM 10669 N N . LYS B 1 653 ? 15.156 -10.656 8.031 1 43.81 653 LYS B N 1
ATOM 10670 C CA . LYS B 1 653 ? 15.992 -10.812 6.844 1 43.81 653 LYS B CA 1
ATOM 10671 C C . LYS B 1 653 ? 15.289 -11.664 5.785 1 43.81 653 LYS B C 1
ATOM 10673 O O . LYS B 1 653 ? 15.539 -11.5 4.59 1 43.81 653 LYS B O 1
ATOM 10678 N N . LEU B 1 654 ? 14.602 -12.523 6.422 1 40.81 654 LEU B N 1
ATOM 10679 C CA . LEU B 1 654 ? 13.938 -13.477 5.547 1 40.81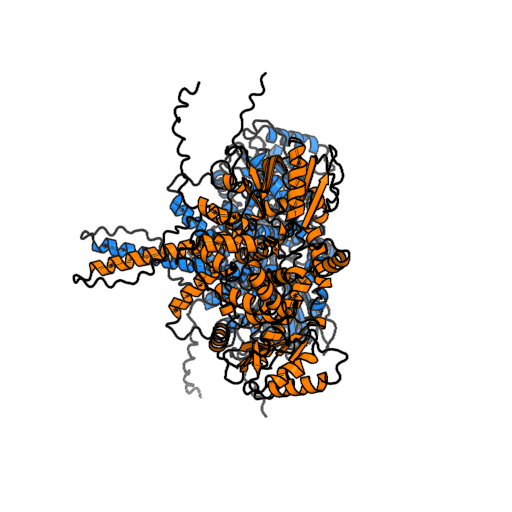 654 LEU B CA 1
ATOM 10680 C C . LEU B 1 654 ? 12.773 -12.82 4.812 1 40.81 654 LEU B C 1
ATOM 10682 O O . LEU B 1 654 ? 12.281 -13.359 3.816 1 40.81 654 LEU B O 1
ATOM 10686 N N . LEU B 1 655 ? 12.477 -11.727 5.453 1 43.19 655 LEU B N 1
ATOM 10687 C CA . LEU B 1 655 ? 11.297 -11.109 4.855 1 43.19 655 LEU B CA 1
ATOM 10688 C C . LEU B 1 655 ? 11.688 -10.211 3.689 1 43.19 655 LEU B C 1
ATOM 10690 O O . LEU B 1 655 ? 10.828 -9.625 3.029 1 43.19 655 LEU B O 1
ATOM 10694 N N . THR B 1 656 ? 13.039 -10.078 3.609 1 39.94 656 THR B N 1
ATOM 10695 C CA . THR B 1 656 ? 13.414 -9.336 2.41 1 39.94 656 THR B CA 1
ATOM 10696 C C . THR B 1 656 ? 13.156 -10.164 1.158 1 39.94 656 THR B C 1
ATOM 10698 O O . THR B 1 656 ? 13.453 -11.359 1.131 1 39.94 656 THR B O 1
ATOM 10701 N N . PRO B 1 657 ? 12.297 -9.719 0.448 1 37.75 657 PRO B N 1
ATOM 10702 C CA . PRO B 1 657 ? 11.969 -10.469 -0.768 1 37.75 657 PRO B CA 1
ATOM 10703 C C . PRO B 1 657 ? 13.203 -11.031 -1.462 1 37.75 657 PRO B C 1
ATOM 10705 O O . PRO B 1 657 ? 13.078 -11.82 -2.404 1 37.75 657 PRO B O 1
ATOM 10708 N N . SER B 1 658 ? 14.375 -10.453 -1.137 1 36.94 658 SER B N 1
ATOM 10709 C CA . SER B 1 658 ? 15.523 -10.953 -1.882 1 36.94 658 SER B CA 1
ATOM 10710 C C . SER B 1 658 ? 15.875 -12.375 -1.47 1 36.94 658 SER B C 1
ATOM 10712 O O . SER B 1 658 ? 16.844 -12.945 -1.967 1 36.94 658 SER B O 1
ATOM 10714 N N . LEU B 1 659 ? 15.453 -12.75 -0.343 1 34.78 659 LEU B N 1
ATOM 10715 C CA . LEU B 1 659 ? 15.891 -14.109 -0.051 1 34.78 659 LEU B CA 1
ATOM 10716 C C . LEU B 1 659 ? 15.133 -15.117 -0.91 1 34.78 659 LEU B C 1
ATOM 10718 O O . LEU B 1 659 ? 13.906 -15.195 -0.843 1 34.78 659 LEU B O 1
ATOM 10722 N N . PRO B 1 660 ? 15.844 -15.438 -1.859 1 38.97 660 PRO B N 1
ATOM 10723 C CA . PRO B 1 660 ? 15.258 -16.5 -2.688 1 38.97 660 PRO B CA 1
ATOM 10724 C C . PRO B 1 660 ? 14.867 -17.734 -1.88 1 38.97 660 PRO B C 1
ATOM 10726 O O . PRO B 1 660 ? 15.594 -18.141 -0.977 1 38.97 660 PRO B O 1
ATOM 10729 N N . PHE B 1 661 ? 13.664 -18.016 -1.742 1 34.62 661 PHE B N 1
ATOM 10730 C CA . PHE B 1 661 ? 13.211 -19.266 -1.136 1 34.62 661 PHE B CA 1
ATOM 10731 C C . PHE B 1 661 ? 14.203 -20.391 -1.4 1 34.62 661 PHE B C 1
ATOM 10733 O O . PHE B 1 661 ? 14.586 -21.109 -0.481 1 34.62 661 PHE B O 1
ATOM 10740 N N . ILE B 1 662 ? 14.555 -20.656 -2.623 1 35.44 662 ILE B N 1
ATOM 10741 C CA . ILE B 1 662 ? 15.32 -21.844 -2.99 1 35.44 662 ILE B CA 1
ATOM 10742 C C . ILE B 1 662 ? 16.812 -21.578 -2.801 1 35.44 662 ILE B C 1
ATOM 10744 O O . ILE B 1 662 ? 17.562 -22.469 -2.408 1 35.44 662 ILE B O 1
ATOM 10748 N N . GLY B 1 663 ? 17.25 -20.469 -3.029 1 33.03 663 GLY B N 1
ATOM 10749 C CA . GLY B 1 663 ? 18.703 -20.328 -2.906 1 33.03 663 GLY B CA 1
ATOM 10750 C C . GLY B 1 663 ? 19.188 -20.391 -1.471 1 33.03 663 GLY B C 1
ATOM 10751 O O . GLY B 1 663 ? 20.312 -20.797 -1.208 1 33.03 663 GLY B O 1
ATOM 10752 N N . ASP B 1 664 ? 18.438 -19.781 -0.616 1 34.75 664 ASP B N 1
ATOM 10753 C CA . ASP B 1 664 ? 18.844 -19.844 0.782 1 34.75 664 ASP B CA 1
ATOM 10754 C C . ASP B 1 664 ? 18.422 -21.156 1.427 1 34.75 664 ASP B C 1
ATOM 10756 O O . ASP B 1 664 ? 18.375 -21.266 2.654 1 34.75 664 ASP B O 1
ATOM 10760 N N . LEU B 1 665 ? 17.906 -21.953 0.814 1 31.52 665 LEU B N 1
ATOM 10761 C CA . LEU B 1 665 ? 17.703 -23.328 1.271 1 31.52 665 LEU B CA 1
ATOM 10762 C C . LEU B 1 665 ? 18.969 -23.859 1.961 1 31.52 665 LEU B C 1
ATOM 10764 O O . LEU B 1 665 ? 18.906 -24.828 2.721 1 31.52 665 LEU B O 1
ATOM 10768 N N . SER B 1 666 ? 20.062 -23.375 1.521 1 30.25 666 SER B N 1
ATOM 10769 C CA . SER B 1 666 ? 21.25 -23.797 2.27 1 30.25 666 SER B CA 1
ATOM 10770 C C . SER B 1 666 ? 21.281 -23.141 3.65 1 30.25 666 SER B C 1
ATOM 10772 O O . SER B 1 666 ? 22.219 -23.359 4.418 1 30.25 666 SER B O 1
ATOM 10774 N N . PHE B 1 667 ? 20.5 -22.297 3.834 1 31.8 667 PHE B N 1
ATOM 10775 C CA . PHE B 1 667 ? 20.562 -21.641 5.133 1 31.8 667 PHE B CA 1
ATOM 10776 C C . PHE B 1 667 ? 20.047 -22.562 6.23 1 31.8 667 PHE B C 1
ATOM 10778 O O . PHE B 1 667 ? 20.109 -22.219 7.414 1 31.8 667 PHE B O 1
ATOM 10785 N N . ASN B 1 668 ? 19.531 -23.609 5.949 1 30.14 668 ASN B N 1
ATOM 10786 C CA . ASN B 1 668 ? 19.172 -24.531 7.027 1 30.14 668 ASN B CA 1
ATOM 10787 C C . ASN B 1 668 ? 20.375 -24.828 7.926 1 30.14 668 ASN B C 1
ATOM 10789 O O . ASN B 1 668 ? 20.203 -25.125 9.109 1 30.14 668 ASN B O 1
ATOM 10793 N N . LYS B 1 669 ? 21.609 -25.016 7.328 1 30.09 669 LYS B N 1
ATOM 10794 C CA . LYS B 1 669 ? 22.703 -25.375 8.227 1 30.09 669 LYS B CA 1
ATOM 10795 C C . LYS B 1 669 ? 23.062 -24.203 9.148 1 30.09 669 LYS B C 1
ATOM 10797 O O . LYS B 1 669 ? 23.719 -24.406 10.172 1 30.09 669 LYS B O 1
ATOM 10802 N N . TYR B 1 670 ? 22.781 -23.078 8.672 1 28.14 670 TYR B N 1
ATOM 10803 C CA . TYR B 1 670 ? 23.188 -21.984 9.555 1 28.14 670 TYR B CA 1
ATOM 10804 C C . TYR B 1 670 ? 22.297 -21.906 10.789 1 28.14 670 TYR B C 1
ATOM 10806 O O . TYR B 1 670 ? 22.656 -21.297 11.789 1 28.14 670 TYR B O 1
ATOM 10814 N N . SER B 1 671 ? 21.203 -22.328 10.602 1 27.09 671 SER B N 1
ATOM 10815 C CA . SER B 1 671 ? 20.422 -22.297 11.836 1 27.09 671 SER B CA 1
ATOM 10816 C C . SER B 1 671 ? 20.812 -23.438 12.773 1 27.09 671 SER B C 1
ATOM 10818 O O . SER B 1 671 ? 20.312 -23.531 13.891 1 27.09 671 SER B O 1
ATOM 10820 N N . THR B 1 672 ? 21.297 -24.562 12.117 1 26.44 672 THR B N 1
ATOM 10821 C CA . THR B 1 672 ? 21.734 -25.484 13.164 1 26.44 672 THR B CA 1
ATOM 10822 C C . THR B 1 672 ? 23.031 -25 13.805 1 26.44 672 THR B C 1
ATOM 10824 O O . THR B 1 672 ? 23.922 -24.5 13.109 1 26.44 672 THR B O 1
ATOM 10827 N N . GLY B 1 673 ? 23.078 -24.312 14.852 1 25.14 673 GLY B N 1
ATOM 10828 C CA . GLY B 1 673 ? 24.188 -24 15.727 1 25.14 673 GLY B CA 1
ATOM 10829 C C . GLY B 1 673 ? 25.422 -24.859 15.477 1 25.14 673 GLY B C 1
ATOM 10830 O O . GLY B 1 673 ? 26.422 -24.734 16.188 1 25.14 673 GLY B O 1
ATOM 10831 N N . GLU B 1 674 ? 25.234 -26.047 14.953 1 24.22 674 GLU B N 1
ATOM 10832 C CA . GLU B 1 674 ? 26.438 -26.859 15.008 1 24.22 674 GLU B CA 1
ATOM 10833 C C . GLU B 1 674 ? 27.484 -26.359 14 1 24.22 674 GLU B C 1
ATOM 10835 O O . GLU B 1 674 ? 27.391 -26.656 12.812 1 24.22 674 GLU B O 1
ATOM 10840 N N . LEU B 1 675 ? 27.859 -25.078 14.188 1 24.75 675 LEU B N 1
ATOM 10841 C CA . LEU B 1 675 ? 29.125 -24.75 13.531 1 24.75 675 LEU B CA 1
ATOM 10842 C C . LEU B 1 675 ? 30.156 -25.844 13.773 1 24.75 675 LEU B C 1
ATOM 10844 O O . LEU B 1 675 ? 30.469 -26.156 14.922 1 24.75 675 LEU B O 1
ATOM 10848 N N . THR B 1 676 ? 30.109 -26.906 13.047 1 24.08 676 THR B N 1
ATOM 10849 C CA . THR B 1 676 ? 31.266 -27.766 13.172 1 24.08 676 THR B CA 1
ATOM 10850 C C . THR B 1 676 ? 32.562 -26.938 13.227 1 24.08 676 THR B C 1
ATOM 10852 O O . THR B 1 676 ? 32.781 -26.094 12.367 1 24.08 676 THR B O 1
ATOM 10855 N N . GLN B 1 677 ? 33 -26.656 14.43 1 22.12 677 GLN B N 1
ATOM 10856 C CA . GLN B 1 677 ? 34.344 -26.219 14.648 1 22.12 677 GLN B CA 1
ATOM 10857 C C . GLN B 1 677 ? 35.344 -26.984 13.766 1 22.12 677 GLN B C 1
ATOM 10859 O O . GLN B 1 677 ? 35.281 -28.203 13.68 1 22.12 677 GLN B O 1
ATOM 10864 N N . PRO B 1 678 ? 35.688 -26.266 12.695 1 23.59 678 PRO B N 1
ATOM 10865 C CA . PRO B 1 678 ? 36.75 -27 11.984 1 23.59 678 PRO B CA 1
ATOM 10866 C C . PRO B 1 678 ? 37.719 -27.719 12.93 1 23.59 678 PRO B C 1
ATOM 10868 O O . PRO B 1 678 ? 38.125 -27.141 13.938 1 23.59 678 PRO B O 1
ATOM 10871 N N . VAL B 1 679 ? 37.375 -28.938 13.227 1 23.39 679 VAL B N 1
ATOM 10872 C CA . VAL B 1 679 ? 38.469 -29.688 13.875 1 23.39 679 VAL B CA 1
ATOM 10873 C C . VAL B 1 679 ? 39.781 -29.344 13.227 1 23.39 679 VAL B C 1
ATOM 10875 O O . VAL B 1 679 ? 39.938 -29.438 12.008 1 23.39 679 VAL B O 1
ATOM 10878 N N . LEU B 1 680 ? 40.438 -28.297 13.812 1 21.69 680 LEU B N 1
ATOM 10879 C CA . LEU B 1 680 ? 41.844 -28.141 13.555 1 21.69 680 LEU B CA 1
ATOM 10880 C C . LEU B 1 680 ? 42.531 -29.484 13.32 1 21.69 680 LEU B C 1
ATOM 10882 O O . LEU B 1 680 ? 42.375 -30.406 14.125 1 21.69 680 LEU B O 1
ATOM 10886 N N . ASP B 1 681 ? 42.531 -29.797 12 1 20.61 681 ASP B N 1
ATOM 10887 C CA . ASP B 1 681 ? 43.281 -30.969 11.594 1 20.61 681 ASP B CA 1
ATOM 10888 C C . ASP B 1 681 ? 44.531 -31.125 12.461 1 20.61 681 ASP B C 1
ATOM 10890 O O . ASP B 1 681 ? 45.25 -30.156 12.695 1 20.61 681 ASP B O 1
ATOM 10894 N N . LYS B 1 682 ? 44.438 -31.969 13.469 1 23.84 682 LYS B N 1
ATOM 10895 C CA . LYS B 1 682 ? 45.656 -32.5 14.055 1 23.84 682 LYS B CA 1
ATOM 10896 C C . LYS B 1 682 ? 46.75 -32.625 13.016 1 23.84 682 LYS B C 1
ATOM 10898 O O . LYS B 1 682 ? 46.5 -32.906 11.852 1 23.84 682 LYS B O 1
ATOM 10903 N N . SER B 1 683 ? 47.938 -31.984 13.234 1 22.23 683 SER B N 1
ATOM 10904 C CA . SER B 1 683 ? 49.281 -32.125 12.672 1 22.23 683 SER B CA 1
ATOM 10905 C C . SER B 1 683 ? 49.562 -33.562 12.266 1 22.23 683 SER B C 1
ATOM 10907 O O . SER B 1 683 ? 49.594 -34.469 13.117 1 22.23 683 SER B O 1
ATOM 10909 N N . GLU B 1 684 ? 48.844 -34.094 11.258 1 21.83 684 GLU B N 1
ATOM 10910 C CA . GLU B 1 684 ? 49.5 -35.312 10.797 1 21.83 684 GLU B CA 1
ATOM 10911 C C . GLU B 1 684 ? 51 -35.125 10.648 1 21.83 684 GLU B C 1
ATOM 10913 O O . GLU B 1 684 ? 51.438 -34.062 10.172 1 21.83 684 GLU B O 1
ATOM 10918 N N . GLU B 1 685 ? 51.781 -35.75 11.516 1 21.33 685 GLU B N 1
ATOM 10919 C CA . GLU B 1 685 ? 53.188 -36.125 11.422 1 21.33 685 GLU B CA 1
ATOM 10920 C C . GLU B 1 685 ? 53.562 -36.531 9.992 1 21.33 685 GLU B C 1
ATOM 10922 O O . GLU B 1 685 ? 53 -37.469 9.438 1 21.33 685 GLU B O 1
ATOM 10927 N N . LEU B 1 686 ? 53.719 -35.469 9.047 1 20.75 686 LEU B N 1
ATOM 10928 C CA . LEU B 1 686 ? 54.625 -35.688 7.926 1 20.75 686 LEU B CA 1
ATOM 10929 C C . LEU B 1 686 ? 55.844 -36.531 8.344 1 20.75 686 LEU B C 1
ATOM 10931 O O . LEU B 1 686 ? 56.688 -36.062 9.109 1 20.75 686 LEU B O 1
ATOM 10935 N N . ASP B 1 687 ? 55.656 -37.812 8.75 1 20.62 687 ASP B N 1
ATOM 10936 C CA . ASP B 1 687 ? 56.719 -38.781 8.711 1 20.62 687 ASP B CA 1
ATOM 10937 C C . ASP B 1 687 ? 57.594 -38.594 7.449 1 20.62 687 ASP B C 1
ATOM 10939 O O . ASP B 1 687 ? 57.125 -38.031 6.457 1 20.62 687 ASP B O 1
ATOM 10943 N N . SER B 1 688 ? 58.906 -39.219 7.426 1 22.28 688 SER B N 1
ATOM 10944 C CA . SER B 1 688 ? 60.281 -39.312 6.957 1 22.28 688 SER B CA 1
ATOM 10945 C C . SER B 1 688 ? 60.344 -39.781 5.508 1 22.28 688 SER B C 1
ATOM 10947 O O . SER B 1 688 ? 61.438 -39.969 4.953 1 22.28 688 SER B O 1
ATOM 10949 N N . LYS B 1 689 ? 59.156 -40.062 4.742 1 21.53 689 LYS B N 1
ATOM 10950 C CA . LYS B 1 689 ? 59.688 -40.688 3.514 1 21.53 689 LYS B CA 1
ATOM 10951 C C . LYS B 1 689 ? 60.312 -39.625 2.598 1 21.53 689 LYS B C 1
ATOM 10953 O O . LYS B 1 689 ? 59.594 -38.969 1.841 1 21.53 689 LYS B O 1
ATOM 10958 N N . PHE B 1 690 ? 61.281 -38.906 3.402 1 18.47 690 PHE B N 1
ATOM 10959 C CA . PHE B 1 690 ? 62.562 -38.844 2.756 1 18.47 690 PHE B CA 1
ATOM 10960 C C . PHE B 1 690 ? 63.25 -40.188 2.742 1 18.47 690 PHE B C 1
ATOM 10962 O O . PHE B 1 690 ? 63.156 -40.938 3.711 1 18.47 690 PHE B O 1
#

Radius of gyration: 34.99 Å; Cα contacts (8 Å, |Δi|>4): 2371; chains: 2; bounding box: 128×93×95 Å

Foldseek 3Di:
DPPPPPVQPADDDDDAQLKDWQAKWAFKWWAAFFPLRPDTATHMWTFILWKIKTFGRPLQQQDLCVQRQQLQSPPHGDDDVSPVSGMDIGTLLQWDWKWFDFDDDPDDTDTDALPPQDPQGTQKMWTQGNLLDIIIMGCNVIDRVRVNRVVNSSNDNNFDQDLLSASLLSNLQRVVVVPPDPPFDPDLAPLPLDPVSVVVQCVVLQADLQKDKDQLCPLHPQAVLFHRIFMDGNPQDSVNLSVLLVFFASSWAWTWDHAHSPLRATETETAHGDPPDPCNVVSVVVRQQSSLPDPSNPVSDGEAEAECVPQADDQLLQAQLVVLLSVLQNDRHPVVVVVCVVVNVVSNVVSCLLVRLLSLLVLLLVQLCCCPPVVHHYYYYYNNRQFSSLLSPLNNCVQFPLQCLEPNNVVNSCSRRHARSQRALCLQSVSHQNPDPCSVVSVSRHGPRVVSSLLSVVLLCVLPVQSHFWDPLLSLQVVLVCSSCNFPRSSHRHPSVVVVSCCVSPNPRDGHHPSSVVVVVCVDPLQVLLTTRLSNVVVVVVCVVCVVPPPPPPPCPGSSVRDDSDSVSRDDPCLRSNLSPSVVCSCVLVPVRLVVRLVSSVVSLVVVLVVVVVVVVVVVVVVVPDPDDPPPPPVPPCPVNVCPCCVPVVSSVSNSSPPHNPPCPVCVVVVPPPPVPPPPPPPPPPPPPD/DPPPPPVQPADDDDDAQLKDWQAKWAFKWWAAFFPLRPDTATHMWTFILWKIKTFGRPLQQQDQPVGHQQLQSPPHGDDDVSPVVGMDIGTLLQWDWKWFDFDDDPDDTDTDALPPQDPQGTQKMWTQGNLLDIIIMGRNVIDRVRVSRVVNSSNDNSFDQDLLSASLLSNLQRVVVVPPDPPFDPDLAPLPLDPVSVVVVCVVLQADLQKDKDQLCPLHPQAVLFHRIFMDGNPQDSVLLSVLLVFFASSWAWTWDHAHSPLRATETETEHGDPPDPCNVVSVVVRQQSNLPDPSNPVSDGEAEAECVPQADDQLLQAQLVVLLSVLQNDRHPVVVVVCVVVNVVSNVVSCLLVRLLSLLVLLLVQLCCCPPVVHHYYYYYNNRQFSSLLSPLNNCVQFPLQCLEPNNVVNSCSRRHARSQRALCLQSVSHQNPDPCRVVSVSRHGPRVVSSLLSVVLLCVLPVQSHFWDPLLSLQVVLVCSSCNFPRSSHRHPSRVVVVCCVSPNPRDGHHPSSVVVVVCVDPLQVLLTTRLSNVVVVVVCVVCVVPPPPPPPCPGSSVRDDSDSVSRDDPCLRSNLRPSVVCSCVLVPPRLVVRLVSSVVSLVVVLVVVVVVVVVVVVVVVPDPDDPPPPPVPPPPVNVCPCCVPVVSSVSNRSPPRNPVCVVVVVVVPPPPVPPPPPDPPPPDDPD

Secondary structure (DSSP, 8-state):
---------PPPPP--TT--EEEEEEEEEEEPTTSTTSSEEEEEEEEESSEEEEEES---TTS----SS---TT--TTSTHHHHTTEEEEEGGGEEEEEEE-SSSSPPPEE--TT-------SEEEEEETTS-EEEEE-TTS-HHHHHHHHHHHHHHHS-SSGGGSHHHHHHHHHHHHTTSTTS----S--SSSHHHHHHHHHHTT--TTEEEE-TTGGG-S-TTS-S-EEEETT--HHHHHHHHTTBGGG---EEEEE-TTT--EEEEEEPBPTT-SSHHHHHHHHHHHHHTSTT-TT-PPPEEEEHHHHS--HHHHHHHHHHHHHHH--SSHHHHHHHGGGHHHHHHHHTHHHHHHHHHHHHHHHHHIIIII---EEEEESSSSSHHHHHHHHHHHHH-GGGGSHHHHHHHHIIIIITTT--HHHHHT-----STTHHHHHTT---HHHHHHHHHHHHHHH-TTS-SB-HHHHHHHHHHHHH--SSTTT-SSHHHHHHHHHHHHTTPPPPPHHHHHHHHHHSHHHHHHHB-HHHHHHHHHHHHHTTSSGGGTT---HHHH---SGGG----HHHHTTT-HHHHTTTTT-HHHHHHHHHHHHHHHHHHHHHHHHHHHHHHHHHH--S--------------------HHHHHHTSTTS-TTGGGGGHHHHS------------------/---------PPPPP--TT--EEEEEEEEEEEPTTSTTSSEEEEEEEEESSEEEEEES---S-S----SS---TTS-SSSTHHHHTTEEEEEGGGEEEEEEE-SSSSPPPEE--TT-------SEEEEEETTS-EEEEE-TTS-HHHHHHHHHHHHHHHS-SSGGGSHHHHHHHHHHHHTTSTTS----S--SSSHHHHHHHHHHTT--TTEEEE-TTGGG-S-TTS-S-EEEETT--HHHHHHHHTTBGGG---EEEEE-TTT--EEEEEEPBPTT-SSHHHHHHHHHHHHHTSTT-TT-PPPEEEEHHHHS--HHHHHHHHHHHHHHH--SSHHHHHHHGGGHHHHHHHHTHHHHHHHHHHHHHHHHHIIIII---EEEEESSSSSHHHHHHHHHHHHH-GGGGSHHHHHHHHIIIIITTT--HHHHHT-----STTHHHHHTT---HHHHHHHHHHHHHHH-TTS-SB-HHHHHHHHHHHHH--SSTTT-SSHHHHHHHHHHHHTTPPPPPHHHHHHHHHHSHHHHHHHB-HHHHHHHHHHHHHTTSGGGGTT---HHHH---SGGG----HHHHTTT-HHHHTTTTT-HHHHHHHHHHHHHHHHHHHHHHHHHHHHHHHHHH--S------------TT------HHHHHHTSTTS-TTGGGGGHHHHS------------------